Protein AF-A0A180H3E4-F1 (afdb_monomer_lite)

pLDDT: mean 71.33, std 21.41, range [21.33, 98.31]

Radius of gyration: 40.82 Å; chains: 1; bounding box: 118×137×108 Å

InterPro domains:
  IPR027417 P-loop containing nucleoside triphosphate hydrolase [G3DSA:3.40.50.300] (529-747)
  IPR027417 P-loop containing nucleoside triphosphate hydrolase [SSF52540] (530-735)

Secondary structure (DSSP, 8-state):
-----------------------------------------------------------------------SSSSSSSSSSS-------------------S-HHHHHHHHHHHHHHHHH---HHHHHHHHHHHHHHH-HHHHHHHHHHHHHHHTTS-TTS-HHHHHHHHHHHHTT-TTHHHHHHHHTT--TTT-HHHHHHHHHHHHHHHS--SS--TT--HHHHHHHHHH--HHHHHHHHHHHT--HHHHHHHHHHHHHHH-HHHHHHHHHHHHHHHTTS-TTS-HHHHHHHHHHHHTT-TTHHHHHHHHTT--TTT-HHHHHHHHHHHHHHHSTT----TT--HHHHHHHHHPPPHHHHHHHHHHHHHHHHHHHHT------SS-------S-SSS-HHHHHHHHHHHHHHHHT-SS-HHHHHHHHHHHHTT-TTHHHHHHHHHT--HHHHHHHHHHHHHHHHHHH-TTS--TT--HHHHHHHHS--------HHHHHHHHHHHHHHHHHHTTSPP--HHHHHHHHHHHHHHHHHT--TTTBSSSEEEEE--TTS-HHHHHHHHTTTS-EEEEE---TT---SSPPPTTHHHHS--TTS---HHHHHHHHHHHHHHHHHHHHT-HHHHTS-HHHHHHHHHHHH---SSSPPHHHHHHHHHHHHHHT---GGGHHHHHHHHHHHHHTTS--STT--PEEEEEESTTHHHH-B-TTS-BHHHHHHHHHHTS-GGG-EEEEEEES-GGGT-----TTS--S---S----B-PPPB-----TTTT--SPPSSHHHHT-HHHHTTSSSTHHHHHHHHHHHT--S-HHHHHHHHHHHHHTT-SSPPPGGG--HHHHHHHHHHHH---PPTT-THHHHHHHHS--EEEEE-TT-S-EEEE----HHHHHHHHHHHTT-HHHHHHHHHHHHHHHHTTSS-GGGHHHHHHHHHHHHHHHHSPP---S-SS--TTS-EEEHHHHHHHHH-S-TTT---EESSHHHHHHHHHHEEEE-SEEEE-SS---HHHHHHHHHHTEEEEPPTT-SS-SEEEEEEE--TT-TTPPP-GGGEEEEEEEEE--SS---GGGGGGSSHHHHT--S--S-EEEEEEETT--TTSPPPPPPPPSSTT---EEEEEEESGGG-TT--HHHHHHHHHHHT-----HHHHS-TTSHHHHHHHHHHGGGTTS--PPPP-----------------------SSS-------

Structure (mmCIF, N/CA/C/O backbone):
data_AF-A0A180H3E4-F1
#
_entry.id   AF-A0A180H3E4-F1
#
loop_
_atom_site.group_PDB
_atom_site.id
_atom_site.type_symbol
_atom_site.label_atom_id
_atom_site.label_alt_id
_atom_site.label_comp_id
_atom_site.label_asym_id
_atom_site.label_entity_id
_atom_site.label_seq_id
_atom_site.pdbx_PDB_ins_code
_atom_site.Cartn_x
_atom_site.Cartn_y
_atom_site.Cartn_z
_atom_site.occupancy
_atom_site.B_iso_or_equiv
_atom_site.auth_seq_id
_atom_site.auth_comp_id
_atom_site.auth_asym_id
_atom_site.auth_atom_id
_atom_site.pdbx_PDB_model_num
ATOM 1 N N . MET A 1 1 ? -4.142 -1.832 58.843 1.00 32.53 1 MET A N 1
ATOM 2 C CA . MET A 1 1 ? -3.297 -2.206 59.999 1.00 32.53 1 MET A CA 1
ATOM 3 C C . MET A 1 1 ? -2.399 -3.354 59.556 1.00 32.53 1 MET A C 1
ATOM 5 O O . MET A 1 1 ? -2.927 -4.197 58.850 1.00 32.53 1 MET A O 1
ATOM 9 N N . SER A 1 2 ? -1.100 -3.287 59.889 1.00 28.53 2 SER A N 1
ATOM 10 C CA . SER A 1 2 ? -0.147 -4.350 60.325 1.00 28.53 2 SER A CA 1
ATOM 11 C C . SER A 1 2 ? -0.382 -5.831 59.913 1.00 28.53 2 SER A C 1
ATOM 13 O O . SER A 1 2 ? -1.523 -6.259 59.877 1.00 28.53 2 SER A O 1
ATOM 15 N N . SER A 1 3 ? 0.586 -6.750 59.740 1.00 34.59 3 SER A N 1
ATOM 16 C CA . SER A 1 3 ? 2.073 -6.793 59.850 1.00 34.59 3 SER A CA 1
ATOM 17 C C . SER A 1 3 ? 2.554 -8.255 59.619 1.00 34.59 3 SER A C 1
ATOM 19 O O . SER A 1 3 ? 1.753 -9.150 59.868 1.00 34.59 3 SER A O 1
ATOM 21 N N . ASP A 1 4 ? 3.809 -8.628 59.316 1.00 43.22 4 ASP A N 1
ATOM 22 C CA . ASP A 1 4 ? 5.001 -7.983 58.708 1.00 43.22 4 ASP A CA 1
ATOM 23 C C . ASP A 1 4 ? 6.153 -9.047 58.594 1.00 43.22 4 ASP A C 1
ATOM 25 O O . ASP A 1 4 ? 6.060 -10.093 59.229 1.00 43.22 4 ASP A O 1
ATOM 29 N N . GLN A 1 5 ? 7.254 -8.742 57.880 1.00 41.38 5 GLN A N 1
ATOM 30 C CA . GLN A 1 5 ? 8.638 -9.280 58.031 1.00 41.38 5 GLN A CA 1
ATOM 31 C C . GLN A 1 5 ? 9.054 -10.733 57.665 1.00 41.38 5 GLN A C 1
ATOM 33 O O . GLN A 1 5 ? 8.421 -11.711 58.045 1.00 41.38 5 GLN A O 1
ATOM 38 N N . GLY A 1 6 ? 10.284 -10.865 57.110 1.00 32.62 6 GLY A N 1
ATOM 39 C CA . GLY A 1 6 ? 11.141 -12.053 57.353 1.00 32.62 6 GLY A CA 1
ATOM 40 C C . GLY A 1 6 ? 12.292 -12.418 56.377 1.00 32.62 6 GLY A C 1
ATOM 41 O O . GLY A 1 6 ? 12.185 -13.418 55.688 1.00 32.62 6 GLY A O 1
ATOM 42 N N . ARG A 1 7 ? 13.381 -11.623 56.365 1.00 35.03 7 ARG A N 1
ATOM 43 C CA . ARG A 1 7 ? 14.851 -11.892 56.156 1.00 35.03 7 ARG A CA 1
ATOM 44 C C . ARG A 1 7 ? 15.362 -13.362 56.001 1.00 35.03 7 ARG A C 1
ATOM 46 O O . ARG A 1 7 ? 14.761 -14.257 56.568 1.00 35.03 7 ARG A O 1
ATOM 53 N N . GLY A 1 8 ? 16.541 -13.690 55.426 1.00 28.28 8 GLY A N 1
ATOM 54 C CA . GLY A 1 8 ? 17.615 -12.929 54.734 1.00 28.28 8 GLY A CA 1
ATOM 55 C C . GLY A 1 8 ? 19.050 -13.542 54.878 1.00 28.28 8 GLY A C 1
ATOM 56 O O . GLY A 1 8 ? 19.317 -14.133 55.912 1.00 28.28 8 GLY A O 1
ATOM 57 N N . ALA A 1 9 ? 19.941 -13.327 53.880 1.00 32.56 9 ALA A N 1
ATOM 58 C CA . ALA A 1 9 ? 21.444 -13.265 53.888 1.00 32.56 9 ALA A CA 1
ATOM 59 C C . ALA A 1 9 ? 22.334 -14.450 54.430 1.00 32.56 9 ALA A C 1
ATOM 61 O O . ALA A 1 9 ? 22.098 -14.935 55.525 1.00 32.56 9 ALA A O 1
ATOM 62 N N . ALA A 1 10 ? 23.346 -14.957 53.680 1.00 33.50 10 ALA A N 1
ATOM 63 C CA . ALA A 1 10 ? 24.820 -14.648 53.742 1.00 33.50 10 ALA A CA 1
ATOM 64 C C . ALA A 1 10 ? 25.674 -15.672 54.567 1.00 33.50 10 ALA A C 1
ATOM 66 O O . ALA A 1 10 ? 25.087 -16.332 55.415 1.00 33.50 10 ALA A O 1
ATOM 67 N N . LEU A 1 11 ? 27.012 -15.875 54.446 1.00 33.00 11 LEU A N 1
ATOM 68 C CA . LEU A 1 11 ? 28.099 -15.599 53.451 1.00 33.00 11 LEU A CA 1
ATOM 69 C C . LEU A 1 11 ? 29.377 -16.436 53.821 1.00 33.00 11 LEU A C 1
ATOM 71 O O . LEU A 1 11 ? 29.565 -16.654 55.013 1.00 33.00 11 LEU A O 1
ATOM 75 N N . ASP A 1 12 ? 30.236 -16.797 52.838 1.00 33.91 12 ASP A N 1
ATOM 76 C CA . ASP A 1 12 ? 31.707 -17.125 52.881 1.00 33.91 12 ASP A CA 1
ATOM 77 C C . ASP A 1 12 ? 32.271 -18.186 53.902 1.00 33.91 12 ASP A C 1
ATOM 79 O O . ASP A 1 12 ? 31.560 -18.621 54.801 1.00 33.91 12 ASP A O 1
ATOM 83 N N . ASP A 1 13 ? 33.508 -18.739 53.859 1.00 33.28 13 ASP A N 1
ATOM 84 C CA . ASP A 1 13 ? 34.680 -18.671 52.941 1.00 33.28 13 ASP A CA 1
ATOM 85 C C . ASP A 1 13 ? 35.645 -19.894 53.108 1.00 33.28 13 ASP A C 1
ATOM 87 O O . ASP A 1 13 ? 35.718 -20.434 54.211 1.00 33.28 13 ASP A O 1
ATOM 91 N N . SER A 1 14 ? 36.507 -20.196 52.109 1.00 31.55 14 SER A N 1
ATOM 92 C CA . SER A 1 14 ? 37.842 -20.894 52.202 1.00 31.55 14 SER A CA 1
ATOM 93 C C . SER A 1 14 ? 37.960 -22.337 52.821 1.00 31.55 14 SER A C 1
ATOM 95 O O . SER A 1 14 ? 37.117 -22.752 53.602 1.00 31.55 14 SER A O 1
ATOM 97 N N . ASP A 1 15 ? 38.951 -23.225 52.574 1.00 32.75 15 ASP A N 1
ATOM 98 C CA . ASP A 1 15 ? 40.089 -23.326 51.627 1.00 32.75 15 ASP A CA 1
ATOM 99 C C . ASP A 1 15 ? 40.508 -24.825 51.369 1.00 32.75 15 ASP A C 1
ATOM 101 O O . ASP A 1 15 ? 39.873 -25.752 51.868 1.00 32.75 15 ASP A O 1
ATOM 105 N N . ARG A 1 16 ? 41.557 -25.068 50.554 1.00 33.19 16 ARG A N 1
ATOM 106 C CA . ARG A 1 16 ? 42.062 -26.350 49.946 1.00 33.19 16 ARG A CA 1
ATOM 107 C C . ARG A 1 16 ? 42.974 -27.219 50.891 1.00 33.19 16 ARG A C 1
ATOM 109 O O . ARG A 1 16 ? 42.941 -26.928 52.083 1.00 33.19 16 ARG A O 1
ATOM 116 N N . PRO A 1 17 ? 43.847 -28.211 50.481 1.00 58.66 17 PRO A N 1
ATOM 117 C CA . PRO A 1 17 ? 44.179 -28.843 49.163 1.00 58.66 17 PRO A CA 1
ATOM 118 C C . PRO A 1 17 ? 44.521 -30.379 49.123 1.00 58.66 17 PRO A C 1
ATOM 120 O O . PRO A 1 17 ? 44.657 -31.022 50.158 1.00 58.66 17 PRO A O 1
ATOM 123 N N . SER A 1 18 ? 44.789 -30.963 47.927 1.00 29.45 18 SER A N 1
ATOM 124 C CA . SER A 1 18 ? 46.123 -31.530 47.520 1.00 29.45 18 SER A CA 1
ATOM 125 C C . SER A 1 18 ? 46.147 -32.496 46.290 1.00 29.45 18 SER A C 1
ATOM 127 O O . SER A 1 18 ? 45.390 -33.451 46.249 1.00 29.45 18 SER A O 1
ATOM 129 N N . HIS A 1 19 ? 47.087 -32.234 45.347 1.00 35.19 19 HIS A N 1
ATOM 130 C CA . HIS A 1 19 ? 47.908 -33.143 44.478 1.00 35.19 19 HIS A CA 1
ATOM 131 C C . HIS A 1 19 ? 47.264 -34.265 43.590 1.00 35.19 19 HIS A C 1
ATOM 133 O O . HIS A 1 19 ? 46.280 -34.865 43.983 1.00 35.19 19 HIS A O 1
ATOM 139 N N . GLN A 1 20 ? 47.762 -34.700 42.405 1.00 33.88 20 GLN A N 1
ATOM 140 C CA . GLN A 1 20 ? 48.896 -34.407 41.469 1.00 33.88 20 GLN A CA 1
ATOM 141 C C . GLN A 1 20 ? 48.705 -35.290 40.164 1.00 33.88 20 GLN A C 1
ATOM 143 O O . GLN A 1 20 ? 47.855 -36.176 40.210 1.00 33.88 20 GLN A O 1
ATOM 148 N N . PRO A 1 21 ? 49.495 -35.215 39.052 1.00 55.97 21 PRO A N 1
ATOM 149 C CA . PRO A 1 21 ? 49.801 -34.040 38.203 1.00 55.97 21 PRO A CA 1
ATOM 150 C C . PRO A 1 21 ? 50.007 -34.302 36.664 1.00 55.97 21 PRO A C 1
ATOM 152 O O . PRO A 1 21 ? 50.093 -35.441 36.221 1.00 55.97 21 PRO A O 1
ATOM 155 N N . ASN A 1 22 ? 50.296 -33.217 35.913 1.00 32.88 22 ASN A N 1
ATOM 156 C CA . ASN A 1 22 ? 51.196 -33.127 34.725 1.00 32.88 22 ASN A CA 1
ATOM 157 C C . ASN A 1 22 ? 50.758 -33.709 33.345 1.00 32.88 22 ASN A C 1
ATOM 159 O O . ASN A 1 22 ? 50.170 -34.778 33.281 1.00 32.88 22 ASN A O 1
ATOM 163 N N . ILE A 1 23 ? 51.066 -33.097 32.178 1.00 30.06 23 ILE A N 1
ATOM 164 C CA . ILE A 1 23 ? 51.942 -31.940 31.839 1.00 30.06 23 ILE A CA 1
ATOM 165 C C . ILE A 1 23 ? 51.414 -31.140 30.610 1.00 30.06 23 ILE A C 1
ATOM 167 O O . ILE A 1 23 ? 50.739 -31.695 29.747 1.00 30.06 23 ILE A O 1
ATOM 171 N N . ASP A 1 24 ? 51.769 -29.851 30.569 1.00 35.34 24 ASP A N 1
ATOM 172 C CA . ASP A 1 24 ? 51.439 -28.768 29.603 1.00 35.34 24 ASP A CA 1
ATOM 173 C C . ASP A 1 24 ? 52.431 -28.707 28.391 1.00 35.34 24 ASP A C 1
ATOM 175 O O . ASP A 1 24 ? 53.446 -29.410 28.475 1.00 35.34 24 ASP A O 1
ATOM 179 N N . PRO A 1 25 ? 52.247 -27.921 27.281 1.00 48.47 25 PRO A N 1
ATOM 180 C CA . PRO A 1 25 ? 52.338 -26.439 27.334 1.00 48.47 25 PRO A CA 1
ATOM 181 C C . PRO A 1 25 ? 51.610 -25.557 26.267 1.00 48.47 25 PRO A C 1
ATOM 183 O O . PRO A 1 25 ? 51.352 -25.950 25.130 1.00 48.47 25 PRO A O 1
ATOM 186 N N . ASP A 1 26 ? 51.413 -24.285 26.646 1.00 33.62 26 ASP A N 1
ATOM 187 C CA . ASP A 1 26 ? 51.052 -23.073 25.856 1.00 33.62 26 ASP A CA 1
ATOM 188 C C . ASP A 1 26 ? 52.265 -22.508 25.037 1.00 33.62 26 ASP A C 1
ATOM 190 O O . ASP A 1 26 ? 53.366 -23.042 25.226 1.00 33.62 26 ASP A O 1
ATOM 194 N N . PRO A 1 27 ? 52.218 -21.399 24.231 1.00 58.19 27 PRO A N 1
ATOM 195 C CA . PRO A 1 27 ? 51.133 -20.519 23.708 1.00 58.19 27 PRO A CA 1
ATOM 196 C C . PRO A 1 27 ? 51.313 -20.275 22.155 1.00 58.19 27 PRO A C 1
ATOM 198 O O . PRO A 1 27 ? 51.749 -21.219 21.497 1.00 58.19 27 PRO A O 1
ATOM 201 N N . PRO A 1 28 ? 51.162 -19.084 21.482 1.00 56.75 28 PRO A N 1
ATOM 202 C CA . PRO A 1 28 ? 50.329 -17.859 21.612 1.00 56.75 28 PRO A CA 1
ATOM 203 C C . PRO A 1 28 ? 49.570 -17.445 20.290 1.00 56.75 28 PRO A C 1
ATOM 205 O O . PRO A 1 28 ? 49.569 -18.160 19.292 1.00 56.75 28 PRO A O 1
ATOM 208 N N . ARG A 1 29 ? 48.971 -16.230 20.221 1.00 37.75 29 ARG A N 1
ATOM 209 C CA . ARG A 1 29 ? 48.540 -15.541 18.956 1.00 37.75 29 ARG A CA 1
ATOM 210 C C . ARG A 1 29 ? 49.764 -15.011 18.163 1.00 37.75 29 ARG A C 1
ATOM 212 O O . ARG A 1 29 ? 50.693 -14.567 18.840 1.00 37.75 29 ARG A O 1
ATOM 219 N N . PRO A 1 30 ? 49.779 -14.926 16.799 1.00 46.75 30 PRO A N 1
ATOM 220 C CA . PRO A 1 30 ? 49.285 -13.717 16.077 1.00 46.75 30 PRO A CA 1
ATOM 221 C C . PRO A 1 30 ? 48.888 -13.855 14.563 1.00 46.75 30 PRO A C 1
ATOM 223 O O . PRO A 1 30 ? 49.189 -14.832 13.897 1.00 46.75 30 PRO A O 1
ATOM 226 N N . GLY A 1 31 ? 48.295 -12.788 13.993 1.00 28.12 31 GLY A N 1
ATOM 227 C CA . GLY A 1 31 ? 48.778 -12.139 12.744 1.00 28.12 31 GLY A CA 1
ATOM 228 C C . GLY A 1 31 ? 48.586 -12.732 11.321 1.00 28.12 31 GLY A C 1
ATOM 229 O O . GLY A 1 31 ? 49.463 -13.408 10.809 1.00 28.12 31 GLY A O 1
ATOM 230 N N . SER A 1 32 ? 47.586 -12.201 10.594 1.00 28.95 32 SER A N 1
ATOM 231 C CA . SER A 1 32 ? 47.650 -11.696 9.188 1.00 28.95 32 SER A CA 1
ATOM 232 C C . SER A 1 32 ? 47.966 -12.568 7.933 1.00 28.95 32 SER A C 1
ATOM 234 O O . SER A 1 32 ? 49.002 -13.201 7.819 1.00 28.95 32 SER A O 1
ATOM 236 N N . GLN A 1 33 ? 47.143 -12.316 6.894 1.00 27.78 33 GLN A N 1
ATOM 237 C CA . GLN A 1 33 ? 47.382 -12.367 5.427 1.00 27.78 33 GLN A CA 1
ATOM 238 C C . GLN A 1 33 ? 47.343 -13.684 4.588 1.00 27.78 33 GLN A C 1
ATOM 240 O O . GLN A 1 33 ? 48.282 -14.460 4.532 1.00 27.78 33 GLN A O 1
ATOM 245 N N . VAL A 1 34 ? 46.316 -13.721 3.713 1.00 27.83 34 VAL A N 1
ATOM 246 C CA . VAL A 1 34 ? 46.392 -13.877 2.232 1.00 27.83 34 VAL A CA 1
ATOM 247 C C . VAL A 1 34 ? 46.597 -15.268 1.568 1.00 27.83 34 VAL A C 1
ATOM 249 O O . VAL A 1 34 ? 47.599 -15.944 1.725 1.00 27.83 34 VAL A O 1
ATOM 252 N N . HIS A 1 35 ? 45.681 -15.520 0.611 1.00 27.11 35 HIS A N 1
ATOM 253 C CA . HIS A 1 35 ? 45.790 -16.285 -0.654 1.00 27.11 35 HIS A CA 1
ATOM 254 C C . HIS A 1 35 ? 45.325 -17.760 -0.801 1.00 27.11 35 HIS A C 1
ATOM 256 O O . HIS A 1 35 ? 45.909 -18.706 -0.302 1.00 27.11 35 HIS A O 1
ATOM 262 N N . LYS A 1 36 ? 44.400 -17.891 -1.772 1.00 25.72 36 LYS A N 1
ATOM 263 C CA . LYS A 1 36 ? 44.363 -18.847 -2.903 1.00 25.72 36 LYS A CA 1
ATOM 264 C C . LYS A 1 36 ? 44.065 -20.343 -2.670 1.00 25.72 36 LYS A C 1
ATOM 266 O O . LYS A 1 36 ? 44.948 -21.156 -2.478 1.00 25.72 36 LYS A O 1
ATOM 271 N N . SER A 1 37 ? 42.835 -20.674 -3.071 1.00 24.75 37 SER A N 1
ATOM 272 C CA . SER A 1 37 ? 42.472 -21.627 -4.145 1.00 24.75 37 SER A CA 1
ATOM 273 C C . SER A 1 37 ? 42.937 -23.097 -4.134 1.00 24.75 37 SER A C 1
ATOM 275 O O . SER A 1 37 ? 44.112 -23.390 -4.290 1.00 24.75 37 SER A O 1
ATOM 277 N N . ARG A 1 38 ? 41.925 -23.942 -4.403 1.00 26.66 38 ARG A N 1
ATOM 278 C CA . ARG A 1 38 ? 41.907 -25.069 -5.369 1.00 26.66 38 ARG A CA 1
ATOM 279 C C . ARG A 1 38 ? 42.552 -26.419 -5.003 1.00 26.66 38 ARG A C 1
ATOM 281 O O . ARG A 1 38 ? 43.764 -26.545 -4.973 1.00 26.66 38 ARG A O 1
ATOM 288 N N . SER A 1 39 ? 41.684 -27.438 -5.123 1.00 28.12 39 SER A N 1
ATOM 289 C CA . SER A 1 39 ? 41.908 -28.773 -5.734 1.00 28.12 39 SER A CA 1
ATOM 290 C C . SER A 1 39 ? 42.885 -29.728 -5.023 1.00 28.12 39 SER A C 1
ATOM 292 O O . SER A 1 39 ? 43.970 -29.331 -4.643 1.00 28.12 39 SER A O 1
ATOM 294 N N . ALA A 1 40 ? 42.583 -31.023 -4.890 1.00 24.56 40 ALA A N 1
ATOM 295 C CA . ALA A 1 40 ? 42.322 -31.892 -6.039 1.00 24.56 40 ALA A CA 1
ATOM 296 C C . ALA A 1 40 ? 41.453 -33.142 -5.768 1.00 24.56 40 ALA A C 1
ATOM 298 O O . ALA A 1 40 ? 41.344 -33.644 -4.658 1.00 24.56 40 ALA A O 1
ATOM 299 N N . MET A 1 41 ? 40.861 -33.619 -6.866 1.00 30.44 41 MET A N 1
ATOM 300 C CA . MET A 1 41 ? 40.370 -34.982 -7.141 1.00 30.44 41 MET A CA 1
ATOM 301 C C . MET A 1 41 ? 41.534 -36.005 -7.245 1.00 30.44 41 MET A C 1
ATOM 303 O O . MET A 1 41 ? 42.677 -35.546 -7.263 1.00 30.44 41 MET A O 1
ATOM 307 N N . PRO A 1 42 ? 41.325 -37.312 -7.564 1.00 57.62 42 PRO A N 1
ATOM 308 C CA . PRO A 1 42 ? 40.198 -38.271 -7.401 1.00 57.62 42 PRO A CA 1
ATOM 309 C C . PRO A 1 42 ? 40.750 -39.536 -6.635 1.00 57.62 42 PRO A C 1
ATOM 311 O O . PRO A 1 42 ? 41.596 -39.296 -5.776 1.00 57.62 42 PRO A O 1
ATOM 314 N N . PRO A 1 43 ? 40.439 -40.847 -6.885 1.00 51.75 43 PRO A N 1
ATOM 315 C CA . PRO A 1 43 ? 39.437 -41.533 -7.731 1.00 51.75 43 PRO A CA 1
ATOM 316 C C . PRO A 1 43 ? 38.699 -42.736 -7.068 1.00 51.75 43 PRO A C 1
ATOM 318 O O . PRO A 1 43 ? 38.737 -42.931 -5.862 1.00 51.75 43 PRO A O 1
ATOM 321 N N . HIS A 1 44 ? 38.042 -43.547 -7.914 1.00 30.92 44 HIS A N 1
ATOM 322 C CA . HIS A 1 44 ? 37.512 -44.908 -7.683 1.00 30.92 44 HIS A CA 1
ATOM 323 C C . HIS A 1 44 ? 36.123 -45.107 -7.032 1.00 30.92 44 HIS A C 1
ATOM 325 O O . HIS A 1 44 ? 35.951 -45.497 -5.885 1.00 30.92 44 HIS A O 1
ATOM 331 N N . ARG A 1 45 ? 35.119 -45.005 -7.918 1.00 35.97 45 ARG A N 1
ATOM 332 C CA . ARG A 1 45 ? 34.037 -46.002 -8.133 1.00 35.97 45 ARG A CA 1
ATOM 333 C C . ARG A 1 45 ? 34.560 -47.463 -8.226 1.00 35.97 45 ARG A C 1
ATOM 335 O O . ARG A 1 45 ? 35.752 -47.613 -8.500 1.00 35.97 45 ARG A O 1
ATOM 342 N N . PRO A 1 46 ? 33.686 -48.504 -8.299 1.00 46.75 46 PRO A N 1
ATOM 343 C CA . PRO A 1 46 ? 32.238 -48.575 -7.995 1.00 46.75 46 PRO A CA 1
ATOM 344 C C . PRO A 1 46 ? 31.817 -49.827 -7.174 1.00 46.75 46 PRO A C 1
ATOM 346 O O . PRO A 1 46 ? 32.577 -50.774 -7.026 1.00 46.75 46 PRO A O 1
ATOM 349 N N . GLY A 1 47 ? 30.547 -49.887 -6.754 1.00 22.09 47 GLY A N 1
ATOM 350 C CA . GLY A 1 47 ? 29.908 -51.101 -6.216 1.00 22.09 47 GLY A CA 1
ATOM 351 C C . GLY A 1 47 ? 28.867 -50.736 -5.155 1.00 22.09 47 GLY A C 1
ATOM 352 O O . GLY A 1 47 ? 29.225 -50.412 -4.035 1.00 22.09 47 GLY A O 1
ATOM 353 N N . ALA A 1 48 ? 27.591 -50.561 -5.500 1.00 33.44 48 ALA A N 1
ATOM 354 C CA . ALA A 1 48 ? 26.644 -51.667 -5.687 1.00 33.44 48 ALA A CA 1
ATOM 355 C C . ALA A 1 48 ? 26.512 -52.532 -4.417 1.00 33.44 48 ALA A C 1
ATOM 357 O O . ALA A 1 48 ? 26.930 -53.686 -4.383 1.00 33.44 48 ALA A O 1
ATOM 358 N N . VAL A 1 49 ? 25.922 -51.939 -3.373 1.00 28.83 49 VAL A N 1
ATOM 359 C CA . VAL A 1 49 ? 25.402 -52.667 -2.204 1.00 28.83 49 VAL A CA 1
ATOM 360 C C . VAL A 1 49 ? 24.170 -53.491 -2.632 1.00 28.83 49 VAL A C 1
ATOM 362 O O . VAL A 1 49 ? 23.469 -53.068 -3.558 1.00 28.83 49 VAL A O 1
ATOM 365 N N . PRO A 1 50 ? 23.928 -54.678 -2.041 1.00 29.16 50 PRO A N 1
ATOM 366 C CA . PRO A 1 50 ? 23.237 -55.764 -2.733 1.00 29.16 50 PRO A CA 1
ATOM 367 C C . PRO A 1 50 ? 21.943 -56.219 -2.029 1.00 29.16 50 PRO A C 1
ATOM 369 O O . PRO A 1 50 ? 21.522 -55.608 -1.055 1.00 29.16 50 PRO A O 1
ATOM 372 N N . SER A 1 51 ? 21.399 -57.351 -2.512 1.00 24.08 51 SER A N 1
ATOM 373 C CA . SER A 1 51 ? 20.733 -58.425 -1.733 1.00 24.08 51 SER A CA 1
ATOM 374 C C . SER A 1 51 ? 19.489 -58.034 -0.910 1.00 24.08 51 SER A C 1
ATOM 376 O O . SER A 1 51 ? 19.564 -57.210 -0.014 1.00 24.08 51 SER A O 1
ATOM 378 N N . GLU A 1 52 ? 18.288 -58.584 -1.114 1.00 25.98 52 GLU A N 1
ATOM 379 C CA . GLU A 1 52 ? 17.824 -59.985 -0.925 1.00 25.98 52 GLU A CA 1
ATOM 380 C C . GLU A 1 52 ? 16.572 -59.849 -0.024 1.00 25.98 52 GLU A C 1
ATOM 382 O O . GLU A 1 52 ? 16.600 -59.040 0.892 1.00 25.98 52 GLU A O 1
ATOM 387 N N . ARG A 1 53 ? 15.422 -60.521 -0.134 1.00 37.31 53 ARG A N 1
ATOM 388 C CA . ARG A 1 53 ? 14.840 -61.634 -0.914 1.00 37.31 53 ARG A CA 1
ATOM 389 C C . ARG A 1 53 ? 13.374 -61.201 -1.226 1.00 37.31 53 ARG A C 1
ATOM 391 O O . ARG A 1 53 ? 12.877 -60.302 -0.564 1.00 37.31 53 ARG A O 1
ATOM 398 N N . VAL A 1 54 ? 12.596 -61.729 -2.176 1.00 31.38 54 VAL A N 1
ATOM 399 C CA . VAL A 1 54 ? 12.244 -63.137 -2.450 1.00 31.38 54 VAL A CA 1
ATOM 400 C C . VAL A 1 54 ? 11.744 -63.288 -3.906 1.00 31.38 54 VAL A C 1
ATOM 402 O O . VAL A 1 54 ? 11.029 -62.438 -4.429 1.00 31.38 54 VAL A O 1
ATOM 405 N N . GLN A 1 55 ? 12.115 -64.405 -4.536 1.00 36.38 55 GLN A N 1
ATOM 406 C CA . GLN A 1 55 ? 11.614 -64.969 -5.807 1.00 36.38 55 GLN A CA 1
ATOM 407 C C . GLN A 1 55 ? 10.598 -66.110 -5.506 1.00 36.38 55 GLN A C 1
ATOM 409 O O . GLN A 1 55 ? 10.531 -66.500 -4.343 1.00 36.38 55 GLN A O 1
ATOM 414 N N . PRO A 1 56 ? 9.909 -66.762 -6.478 1.00 49.31 56 PRO A N 1
ATOM 415 C CA . PRO A 1 56 ? 9.995 -66.614 -7.940 1.00 49.31 56 PRO A CA 1
ATOM 416 C C . PRO A 1 56 ? 8.633 -66.541 -8.680 1.00 49.31 56 PRO A C 1
ATOM 418 O O . PRO A 1 56 ? 7.642 -67.098 -8.226 1.00 49.31 56 PRO A O 1
ATOM 421 N N . LEU A 1 57 ? 8.623 -66.033 -9.922 1.00 23.41 57 LEU A N 1
ATOM 422 C CA . LEU A 1 57 ? 8.454 -66.893 -11.114 1.00 23.41 57 LEU A CA 1
ATOM 423 C C . LEU A 1 57 ? 8.650 -66.143 -12.446 1.00 23.41 57 LEU A C 1
ATOM 425 O O . LEU A 1 57 ? 8.788 -64.926 -12.505 1.00 23.41 57 LEU A O 1
ATOM 429 N N . ARG A 1 58 ? 8.811 -66.942 -13.504 1.00 24.28 58 ARG A N 1
ATOM 430 C CA . ARG A 1 58 ? 9.344 -66.600 -14.832 1.00 24.28 58 ARG A CA 1
ATOM 431 C C . ARG A 1 58 ? 8.257 -66.225 -15.849 1.00 24.28 58 ARG A C 1
ATOM 433 O O . ARG A 1 58 ? 7.243 -66.907 -15.860 1.00 24.28 58 ARG A O 1
ATOM 440 N N . ARG A 1 59 ? 8.672 -65.437 -16.866 1.00 25.08 59 ARG A N 1
ATOM 441 C CA . ARG A 1 59 ? 8.200 -65.472 -18.282 1.00 25.08 59 ARG A CA 1
ATOM 442 C C . ARG A 1 59 ? 6.712 -65.110 -18.495 1.00 25.08 59 ARG A C 1
ATOM 444 O O . ARG A 1 59 ? 5.944 -65.100 -17.553 1.00 25.08 59 ARG A O 1
ATOM 451 N N . ALA A 1 60 ? 6.216 -64.871 -19.709 1.00 22.80 60 ALA A N 1
ATOM 452 C CA . ALA A 1 60 ? 6.727 -64.282 -20.962 1.00 22.80 60 ALA A CA 1
ATOM 453 C C . ALA A 1 60 ? 5.510 -64.181 -21.915 1.00 22.80 60 ALA A C 1
ATOM 455 O O . ALA A 1 60 ? 4.514 -64.850 -21.655 1.00 22.80 60 ALA A O 1
ATOM 456 N N . HIS A 1 61 ? 5.629 -63.451 -23.033 1.00 23.17 61 HIS A N 1
ATOM 457 C CA . HIS A 1 61 ? 4.555 -63.243 -24.029 1.00 23.17 61 HIS A CA 1
ATOM 458 C C . HIS A 1 61 ? 3.369 -62.395 -23.483 1.00 23.17 61 HIS A C 1
ATOM 460 O O . HIS A 1 61 ? 3.185 -62.283 -22.278 1.00 23.17 61 HIS A O 1
ATOM 466 N N . GLU A 1 62 ? 2.595 -61.662 -24.290 1.00 24.44 62 GLU A N 1
ATOM 467 C CA . GLU A 1 62 ? 2.433 -61.708 -25.751 1.00 24.44 62 GLU A CA 1
ATOM 468 C C . GLU A 1 62 ? 2.179 -60.305 -26.364 1.00 24.44 62 GLU A C 1
ATOM 470 O O . GLU A 1 62 ? 2.247 -59.292 -25.670 1.00 24.44 62 GLU A O 1
ATOM 475 N N . SER A 1 63 ? 1.995 -60.225 -27.687 1.00 24.83 63 SER A N 1
ATOM 476 C CA . SER A 1 63 ? 1.980 -58.977 -28.491 1.00 24.83 63 SER A CA 1
ATOM 477 C C . SER A 1 63 ? 0.529 -58.471 -28.795 1.00 24.83 63 SER A C 1
ATOM 479 O O . SER A 1 63 ? -0.394 -58.943 -28.138 1.00 24.83 63 SER A O 1
ATOM 481 N N . PRO A 1 64 ? 0.277 -57.454 -29.662 1.00 51.66 64 PRO A N 1
ATOM 482 C CA . PRO A 1 64 ? -0.895 -56.558 -29.569 1.00 51.66 64 PRO A CA 1
ATOM 483 C C . PRO A 1 64 ? -2.140 -57.077 -30.334 1.00 51.66 64 PRO A C 1
ATOM 485 O O . PRO A 1 64 ? -2.072 -58.155 -30.925 1.00 51.66 64 PRO A O 1
ATOM 488 N N . PRO A 1 65 ? -3.259 -56.313 -30.413 1.00 37.56 65 PRO A N 1
ATOM 489 C CA . PRO A 1 65 ? -3.417 -55.406 -31.569 1.00 37.56 65 PRO A CA 1
ATOM 490 C C . PRO A 1 65 ? -4.244 -54.112 -31.321 1.00 37.56 65 PRO A C 1
ATOM 492 O O . PRO A 1 65 ? -4.565 -53.731 -30.200 1.00 37.56 65 PRO A O 1
ATOM 495 N N . LYS A 1 66 ? -4.521 -53.410 -32.430 1.00 34.47 66 LYS A N 1
ATOM 496 C CA . LYS A 1 66 ? -5.231 -52.127 -32.584 1.00 34.47 66 LYS A CA 1
ATOM 497 C C . LYS A 1 66 ? -6.758 -52.190 -32.350 1.00 34.47 66 LYS A C 1
ATOM 499 O O . LYS A 1 66 ? -7.362 -53.253 -32.394 1.00 34.47 66 LYS A O 1
ATOM 504 N N . GLU A 1 67 ? -7.332 -50.980 -32.372 1.00 31.59 67 GLU A N 1
ATOM 505 C CA . GLU A 1 67 ? -8.648 -50.590 -32.922 1.00 31.59 67 GLU A CA 1
ATOM 506 C C . GLU A 1 67 ? -9.907 -50.554 -32.027 1.00 31.59 67 GLU A C 1
ATOM 508 O O . GLU A 1 67 ? -10.339 -51.550 -31.460 1.00 31.59 67 GLU A O 1
ATOM 513 N N . ARG A 1 68 ? -10.562 -49.375 -32.113 1.00 24.92 68 ARG A N 1
ATOM 514 C CA . ARG A 1 68 ? -11.946 -48.971 -31.766 1.00 24.92 68 ARG A CA 1
ATOM 515 C C . ARG A 1 68 ? -12.161 -48.228 -30.441 1.00 24.92 68 ARG A C 1
ATOM 517 O O . ARG A 1 68 ? -12.416 -48.848 -29.419 1.00 24.92 68 ARG A O 1
ATOM 524 N N . LEU A 1 69 ? -12.297 -46.897 -30.539 1.00 26.44 69 LEU A N 1
ATOM 525 C CA . LEU A 1 69 ? -13.594 -46.247 -30.269 1.00 26.44 69 LEU A CA 1
ATOM 526 C C . LEU A 1 69 ? -13.708 -44.847 -30.915 1.00 26.44 69 LEU A C 1
ATOM 528 O O . LEU A 1 69 ? -13.654 -43.815 -30.252 1.00 26.44 69 LEU A O 1
ATOM 532 N N . ASP A 1 70 ? -13.918 -44.810 -32.233 1.00 32.84 70 ASP A N 1
ATOM 533 C CA . ASP A 1 70 ? -14.353 -43.598 -32.946 1.00 32.84 70 ASP A CA 1
ATOM 534 C C . ASP A 1 70 ? -15.879 -43.424 -32.800 1.00 32.84 70 ASP A C 1
ATOM 536 O O . ASP A 1 70 ? -16.640 -43.663 -33.735 1.00 32.84 70 ASP A O 1
ATOM 540 N N . TYR A 1 71 ? -16.353 -43.117 -31.582 1.00 27.80 71 TYR A N 1
ATOM 541 C CA . TYR A 1 71 ? -17.773 -42.826 -31.328 1.00 27.80 71 TYR A CA 1
ATOM 542 C C . TYR A 1 71 ? -18.007 -42.077 -30.001 1.00 27.80 71 TYR A C 1
ATOM 544 O O . TYR A 1 71 ? -18.242 -42.710 -28.974 1.00 27.80 71 TYR A O 1
ATOM 552 N N . ARG A 1 72 ? -17.938 -40.729 -30.033 1.00 27.45 72 ARG A N 1
ATOM 553 C CA . ARG A 1 72 ? -18.627 -39.749 -29.130 1.00 27.45 72 ARG A CA 1
ATOM 554 C C . ARG A 1 72 ? -18.168 -38.278 -29.273 1.00 27.45 72 ARG A C 1
ATOM 556 O O . ARG A 1 72 ? -18.475 -37.454 -28.424 1.00 27.45 72 ARG A O 1
ATOM 563 N N . LEU A 1 73 ? -17.514 -37.904 -30.380 1.00 28.97 73 LEU A N 1
ATOM 564 C CA . LEU A 1 73 ? -17.173 -36.504 -30.716 1.00 28.97 73 LEU A CA 1
ATOM 565 C C . LEU A 1 73 ? -17.996 -35.919 -31.890 1.00 28.97 73 LEU A C 1
ATOM 567 O O . LEU A 1 73 ? -17.571 -34.963 -32.535 1.00 28.97 73 LEU A O 1
ATOM 571 N N . ARG A 1 74 ? -19.180 -36.481 -32.190 1.00 26.97 74 ARG A N 1
ATOM 572 C CA . ARG A 1 74 ? -20.022 -36.072 -33.340 1.00 26.97 74 ARG A CA 1
ATOM 573 C C . ARG A 1 74 ? -21.353 -35.383 -33.006 1.00 26.97 74 ARG A C 1
ATOM 575 O O . ARG A 1 74 ? -22.072 -35.041 -33.936 1.00 26.97 74 ARG A O 1
ATOM 582 N N . GLU A 1 75 ? -21.669 -35.117 -31.737 1.00 28.83 75 GLU A N 1
ATOM 583 C CA . GLU A 1 75 ? -23.013 -34.636 -31.342 1.00 28.83 75 GLU A CA 1
ATOM 584 C C . GLU A 1 75 ? -23.062 -33.245 -30.678 1.00 28.83 75 GLU A C 1
ATOM 586 O O . GLU A 1 75 ? -24.056 -32.876 -30.064 1.00 28.83 75 GLU A O 1
ATOM 591 N N . ALA A 1 76 ? -22.016 -32.430 -30.860 1.00 27.44 76 ALA A N 1
ATOM 592 C CA . ALA A 1 76 ? -21.963 -31.033 -30.398 1.00 27.44 76 ALA A CA 1
ATOM 593 C C . ALA A 1 76 ? -21.512 -30.043 -31.499 1.00 27.44 76 ALA A C 1
ATOM 595 O O . ALA A 1 76 ? -20.867 -29.037 -31.222 1.00 27.44 76 ALA A O 1
ATOM 596 N N . ARG A 1 77 ? -21.802 -30.342 -32.778 1.00 28.47 77 ARG A N 1
ATOM 597 C CA . ARG A 1 77 ? -21.433 -29.501 -33.945 1.00 28.47 77 ARG A CA 1
ATOM 598 C C . ARG A 1 77 ? -22.572 -29.283 -34.958 1.00 28.47 77 ARG A C 1
ATOM 600 O O . ARG A 1 77 ? -22.316 -29.017 -36.128 1.00 28.47 77 ARG A O 1
ATOM 607 N N . SER A 1 78 ? -23.830 -29.408 -34.532 1.00 27.45 78 SER A N 1
ATOM 608 C CA . SER A 1 78 ? -24.999 -29.445 -35.433 1.00 27.45 78 SER A CA 1
ATOM 609 C C . SER A 1 78 ? -26.136 -28.463 -35.099 1.00 27.45 78 SER A C 1
ATOM 611 O O . SER A 1 78 ? -27.226 -28.615 -35.646 1.00 27.45 78 SER A O 1
ATOM 613 N N . ARG A 1 79 ? -25.917 -27.448 -34.242 1.00 27.98 79 ARG A N 1
ATOM 614 C CA . ARG A 1 79 ? -26.960 -26.459 -33.870 1.00 27.98 79 ARG A CA 1
ATOM 615 C C . ARG A 1 79 ? -26.610 -24.968 -34.012 1.00 27.98 79 ARG A C 1
ATOM 617 O O . ARG A 1 79 ? -27.451 -24.144 -33.698 1.00 27.98 79 ARG A O 1
ATOM 624 N N . GLU A 1 80 ? -25.460 -24.615 -34.590 1.00 28.58 80 GLU A N 1
ATOM 625 C CA . GLU A 1 80 ? -25.088 -23.211 -34.889 1.00 28.58 80 GLU A CA 1
ATOM 626 C C . GLU A 1 80 ? -24.859 -22.967 -36.393 1.00 28.58 80 GLU A C 1
ATOM 628 O O . GLU A 1 80 ? -23.899 -22.335 -36.824 1.00 28.58 80 GLU A O 1
ATOM 633 N N . ARG A 1 81 ? -25.753 -23.511 -37.227 1.00 26.94 81 ARG A N 1
ATOM 634 C CA . ARG A 1 81 ? -25.885 -23.144 -38.649 1.00 26.94 81 ARG A CA 1
ATOM 635 C C . ARG A 1 81 ? -27.344 -23.239 -39.092 1.00 26.94 81 ARG A C 1
ATOM 637 O O . ARG A 1 81 ? -27.711 -24.224 -39.731 1.00 26.94 81 ARG A O 1
ATOM 644 N N . LYS A 1 82 ? -28.146 -22.232 -38.725 1.00 26.61 82 LYS A N 1
ATOM 645 C CA . LYS A 1 82 ? -29.385 -21.774 -39.397 1.00 26.61 82 LYS A CA 1
ATOM 646 C C . LYS A 1 82 ? -30.080 -20.703 -38.545 1.00 26.61 82 LYS A C 1
ATOM 648 O O . LYS A 1 82 ? -31.006 -21.025 -37.820 1.00 26.61 82 LYS A O 1
ATOM 653 N N . GLU A 1 83 ? -29.606 -19.464 -38.650 1.00 25.02 83 GLU A N 1
ATOM 654 C CA . GLU A 1 83 ? -30.410 -18.229 -38.542 1.00 25.02 83 GLU A CA 1
ATOM 655 C C . GLU A 1 83 ? -29.522 -17.025 -38.900 1.00 25.02 83 GLU A C 1
ATOM 657 O O . GLU A 1 83 ? -29.196 -16.157 -38.101 1.00 25.02 83 GLU A O 1
ATOM 662 N N . SER A 1 84 ? -29.078 -17.024 -40.157 1.00 25.95 84 SER A N 1
ATOM 663 C CA . SER A 1 84 ? -28.543 -15.845 -40.834 1.00 25.95 84 SER A CA 1
ATOM 664 C C . SER A 1 84 ? -29.210 -15.782 -42.204 1.00 25.95 84 SER A C 1
ATOM 666 O O . SER A 1 84 ? -28.738 -16.437 -43.127 1.00 25.95 84 SER A O 1
ATOM 668 N N . ASP A 1 85 ? -30.357 -15.110 -42.282 1.00 24.70 85 ASP A N 1
ATOM 669 C CA . ASP A 1 85 ? -30.948 -14.530 -43.497 1.00 24.70 85 ASP A CA 1
ATOM 670 C C . ASP A 1 85 ? -32.266 -13.834 -43.117 1.00 24.70 85 ASP A C 1
ATOM 672 O O . ASP A 1 85 ? -33.116 -14.448 -42.471 1.00 24.70 85 ASP A O 1
ATOM 676 N N . ARG A 1 86 ? -32.445 -12.590 -43.595 1.00 23.69 86 ARG A N 1
ATOM 677 C CA . ARG A 1 86 ? -33.469 -11.586 -43.204 1.00 23.69 86 ARG A CA 1
ATOM 678 C C . ARG A 1 86 ? -33.163 -10.894 -41.854 1.00 23.69 86 ARG A C 1
ATOM 680 O O . ARG A 1 86 ? -32.879 -11.569 -40.878 1.00 23.69 86 ARG A O 1
ATOM 687 N N . GLU A 1 87 ? -33.189 -9.564 -41.725 1.00 24.12 87 GLU A N 1
ATOM 688 C CA . GLU A 1 87 ? -33.662 -8.512 -42.643 1.00 24.12 87 GLU A CA 1
ATOM 689 C C . GLU A 1 87 ? -32.609 -7.426 -42.900 1.00 24.12 87 GLU A C 1
ATOM 691 O O . GLU A 1 87 ? -31.972 -6.904 -41.990 1.00 24.12 87 GLU A O 1
ATOM 696 N N . SER A 1 88 ? -32.474 -7.047 -44.170 1.00 22.42 88 SER A N 1
ATOM 697 C CA . SER A 1 88 ? -31.762 -5.850 -44.607 1.00 22.42 88 SER A CA 1
ATOM 698 C C . SER A 1 88 ? -32.736 -4.674 -44.695 1.00 22.42 88 SER A C 1
ATOM 700 O O . SER A 1 88 ? -33.625 -4.689 -45.548 1.00 22.42 88 SER A O 1
ATOM 702 N N . LEU A 1 89 ? -32.530 -3.632 -43.891 1.00 24.41 89 LEU A N 1
ATOM 703 C CA . LEU A 1 89 ? -33.166 -2.328 -44.080 1.00 24.41 89 LEU A CA 1
ATOM 704 C C . LEU A 1 89 ? -32.091 -1.242 -44.097 1.00 24.41 89 LEU A C 1
ATOM 706 O O . LEU A 1 89 ? -31.338 -1.072 -43.142 1.00 24.41 89 LEU A O 1
ATOM 710 N N . GLN A 1 90 ? -32.009 -0.532 -45.220 1.00 23.28 90 GLN A N 1
ATOM 711 C CA . GLN A 1 90 ? -31.146 0.633 -45.371 1.00 23.28 90 GLN A CA 1
ATOM 712 C C . GLN A 1 90 ? -31.646 1.754 -44.459 1.00 23.28 90 GLN A C 1
ATOM 714 O O . GLN A 1 90 ? -32.814 2.126 -44.541 1.00 23.28 90 GLN A O 1
ATOM 719 N N . PHE A 1 91 ? -30.744 2.358 -43.688 1.00 22.80 91 PHE A N 1
ATOM 720 C CA . PHE A 1 91 ? -30.884 3.755 -43.296 1.00 22.80 91 PHE A CA 1
ATOM 721 C C . PHE A 1 91 ? -29.614 4.517 -43.663 1.00 22.80 91 PHE A C 1
ATOM 723 O O . PHE A 1 91 ? -28.499 4.001 -43.583 1.00 22.80 91 PHE A O 1
ATOM 730 N N . THR A 1 92 ? -29.830 5.715 -44.191 1.00 21.33 92 THR A N 1
ATOM 731 C CA . THR A 1 92 ? -28.828 6.588 -44.798 1.00 21.33 92 THR A CA 1
ATOM 732 C C . THR A 1 92 ? -27.902 7.213 -43.763 1.00 21.33 92 THR A C 1
ATOM 734 O O . THR A 1 92 ? -28.286 7.411 -42.614 1.00 21.33 92 THR A O 1
ATOM 737 N N . MET A 1 93 ? -26.692 7.575 -44.198 1.00 23.16 93 MET A N 1
ATOM 738 C CA . MET A 1 93 ? -25.822 8.463 -43.428 1.00 23.16 93 MET A CA 1
ATOM 739 C C . MET A 1 93 ? -26.527 9.795 -43.168 1.00 23.16 93 MET A C 1
ATOM 741 O O . MET A 1 93 ? -27.036 10.398 -44.111 1.00 23.16 93 MET A O 1
ATOM 745 N N . ASP A 1 94 ? -26.440 10.280 -41.934 1.00 21.91 94 ASP A N 1
ATOM 746 C CA . ASP A 1 94 ? -26.496 11.708 -41.632 1.00 21.91 94 ASP A CA 1
ATOM 747 C C . ASP A 1 94 ? -25.417 12.009 -40.570 1.00 21.91 94 ASP A C 1
ATOM 749 O O . ASP A 1 94 ? -25.320 11.268 -39.584 1.00 21.91 94 ASP A O 1
ATOM 753 N N . PRO A 1 95 ? -24.533 13.003 -40.768 1.00 28.55 95 PRO A N 1
ATOM 754 C CA . PRO A 1 95 ? -23.431 13.270 -39.854 1.00 28.55 95 PRO A CA 1
ATOM 755 C C . PRO A 1 95 ? -23.791 14.376 -38.853 1.00 28.55 95 PRO A C 1
ATOM 757 O O . PRO A 1 95 ? -23.906 15.524 -39.263 1.00 28.55 95 PRO A O 1
ATOM 760 N N . GLN A 1 96 ? -23.888 14.051 -37.555 1.00 30.17 96 GLN A N 1
ATOM 761 C CA . GLN A 1 96 ? -23.545 14.917 -36.401 1.00 30.17 96 GLN A CA 1
ATOM 762 C C . GLN A 1 96 ? -24.089 14.343 -35.078 1.00 30.17 96 GLN A C 1
ATOM 764 O O . GLN A 1 96 ? -25.277 14.447 -34.794 1.00 30.17 96 GLN A O 1
ATOM 769 N N . SER A 1 97 ? -23.194 13.845 -34.219 1.00 22.91 97 SER A N 1
ATOM 770 C CA . SER A 1 97 ? -23.272 14.043 -32.760 1.00 22.91 97 SER A CA 1
ATOM 771 C C . SER A 1 97 ? -21.955 13.599 -32.116 1.00 22.91 97 SER A C 1
ATOM 773 O O . SER A 1 97 ? -21.738 12.415 -31.858 1.00 22.91 97 SER A O 1
ATOM 775 N N . THR A 1 98 ? -21.050 14.544 -31.874 1.00 26.97 98 THR A N 1
ATOM 776 C CA . THR A 1 98 ? -19.849 14.323 -31.059 1.00 26.97 98 THR A CA 1
ATOM 777 C C . THR A 1 98 ? -20.257 14.123 -29.601 1.00 26.97 98 THR A C 1
ATOM 779 O O . THR A 1 98 ? -20.702 15.065 -28.951 1.00 26.97 98 THR A O 1
ATOM 782 N N . GLY A 1 99 ? -20.134 12.895 -29.091 1.00 24.34 99 GLY A N 1
ATOM 783 C CA . GLY A 1 99 ? -20.354 12.591 -27.676 1.00 24.34 99 GLY A CA 1
ATOM 784 C C . GLY A 1 99 ? -19.114 12.922 -26.851 1.00 24.34 99 GLY A C 1
ATOM 785 O O . GLY A 1 99 ? -18.127 12.192 -26.912 1.00 24.34 99 GLY A O 1
ATOM 786 N N . GLU A 1 100 ? -19.156 14.017 -26.095 1.00 25.33 100 GLU A N 1
ATOM 787 C CA . GLU A 1 100 ? -18.059 14.434 -25.216 1.00 25.33 100 GLU A CA 1
ATOM 788 C C . GLU A 1 100 ? -17.953 13.531 -23.976 1.00 25.33 100 GLU A C 1
ATOM 790 O O . GLU A 1 100 ? -18.948 13.210 -23.324 1.00 25.33 100 GLU A O 1
ATOM 795 N N . SER A 1 101 ? -16.731 13.114 -23.639 1.00 29.12 101 SER A N 1
ATOM 796 C CA . SER A 1 101 ? -16.442 12.218 -22.518 1.00 29.12 101 SER A CA 1
ATOM 797 C C . SER A 1 101 ? -16.093 12.981 -21.231 1.00 29.12 101 SER A C 1
ATOM 799 O O . SER A 1 101 ? -15.389 13.991 -21.234 1.00 29.12 101 SER A O 1
ATOM 801 N N . GLN A 1 102 ? -16.571 12.473 -20.091 1.00 31.92 102 GLN A N 1
ATOM 802 C CA . GLN A 1 102 ? -16.497 13.119 -18.771 1.00 31.92 102 GLN A CA 1
ATOM 803 C C . GLN A 1 102 ? -15.095 13.063 -18.112 1.00 31.92 102 GLN A C 1
ATOM 805 O O . GLN A 1 102 ? -14.934 12.539 -17.013 1.00 31.92 102 GLN A O 1
ATOM 810 N N . GLN A 1 103 ? -14.061 13.619 -18.750 1.00 32.38 103 GLN A N 1
ATOM 811 C CA . GLN A 1 103 ? -12.715 13.773 -18.154 1.00 32.38 103 GLN A CA 1
ATOM 812 C C . GLN A 1 103 ? -12.451 15.160 -17.536 1.00 32.38 103 GLN A C 1
ATOM 814 O O . GLN A 1 103 ? -11.417 15.381 -16.905 1.00 32.38 103 GLN A O 1
ATOM 819 N N . GLN A 1 104 ? -13.366 16.114 -17.710 1.00 36.88 104 GLN A N 1
ATOM 820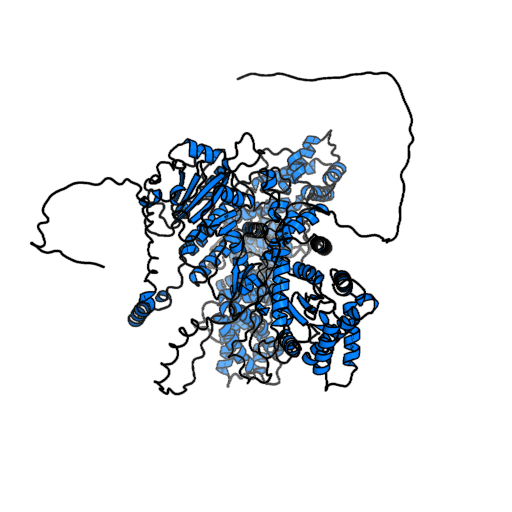 C CA . GLN A 1 104 ? -12.990 17.527 -17.748 1.00 36.88 104 GLN A CA 1
ATOM 821 C C . GLN A 1 104 ? -12.510 18.201 -16.438 1.00 36.88 104 GLN A C 1
ATOM 823 O O . GLN A 1 104 ? -11.548 18.953 -16.551 1.00 36.88 104 GLN A O 1
ATOM 828 N N . PRO A 1 105 ? -13.053 18.000 -15.215 1.00 30.36 105 PRO A N 1
ATOM 829 C CA . PRO A 1 105 ? -12.858 18.978 -14.126 1.00 30.36 105 PRO A CA 1
ATOM 830 C C . PRO A 1 105 ? -11.408 19.245 -13.676 1.00 30.36 105 PRO A C 1
ATOM 832 O O . PRO A 1 105 ? -11.043 20.385 -13.415 1.00 30.36 105 PRO A O 1
ATOM 835 N N . ILE A 1 106 ? -10.559 18.217 -13.582 1.00 38.09 106 ILE A N 1
ATOM 836 C CA . ILE A 1 106 ? -9.192 18.371 -13.037 1.00 38.09 106 ILE A CA 1
ATOM 837 C C . ILE A 1 106 ? -8.202 18.822 -14.121 1.00 38.09 106 ILE A C 1
ATOM 839 O O . ILE A 1 106 ? -7.267 19.577 -13.848 1.00 38.09 106 ILE A O 1
ATOM 843 N N . GLU A 1 107 ? -8.400 18.371 -15.359 1.00 40.53 107 GLU A N 1
ATOM 844 C CA . GLU A 1 107 ? -7.570 18.779 -16.493 1.00 40.53 107 GLU A CA 1
ATOM 845 C C . GLU A 1 107 ? -7.945 20.192 -16.972 1.00 40.53 107 GLU A C 1
ATOM 847 O O . GLU A 1 107 ? -7.058 20.978 -17.309 1.00 40.53 107 GLU A O 1
ATOM 852 N N . ALA A 1 108 ? -9.229 20.556 -16.860 1.00 45.44 108 ALA A N 1
ATOM 853 C CA . ALA A 1 108 ? -9.739 21.921 -16.957 1.00 45.44 108 ALA A CA 1
ATOM 854 C C . ALA A 1 108 ? -8.972 22.880 -16.038 1.00 45.44 108 ALA A C 1
ATOM 856 O O . ALA A 1 108 ? -8.368 23.818 -16.542 1.00 45.44 108 ALA A O 1
ATOM 857 N N . ASP A 1 109 ? -8.926 22.630 -14.725 1.00 55.22 109 ASP A N 1
ATOM 858 C CA . ASP A 1 109 ? -8.258 23.519 -13.759 1.00 55.22 109 ASP A CA 1
ATOM 859 C C . ASP A 1 109 ? -6.759 23.718 -14.057 1.00 55.22 109 ASP A C 1
ATOM 861 O O . ASP A 1 109 ? -6.218 24.814 -13.892 1.00 55.22 109 ASP A O 1
ATOM 865 N N . ILE A 1 110 ? -6.072 22.665 -14.516 1.00 63.72 110 ILE A N 1
ATOM 866 C CA . ILE A 1 110 ? -4.642 22.714 -14.858 1.00 63.72 110 ILE A CA 1
ATOM 867 C C . ILE A 1 110 ? -4.405 23.462 -16.176 1.00 63.72 110 ILE A C 1
ATOM 869 O O . ILE A 1 110 ? -3.413 24.185 -16.295 1.00 63.72 110 ILE A O 1
ATOM 873 N N . ASN A 1 111 ? -5.280 23.303 -17.167 1.00 71.88 111 ASN A N 1
ATOM 874 C CA . ASN A 1 111 ? -5.179 24.032 -18.430 1.00 71.88 111 ASN A CA 1
ATOM 875 C C . ASN A 1 111 ? -5.580 25.505 -18.257 1.00 71.88 111 ASN A C 1
ATOM 877 O O . ASN A 1 111 ? -4.876 26.380 -18.756 1.00 71.88 111 ASN A O 1
ATOM 881 N N . GLU A 1 112 ? -6.584 25.791 -17.427 1.00 77.00 112 GLU A N 1
ATOM 882 C CA . GLU A 1 112 ? -6.979 27.147 -17.038 1.00 77.00 112 GLU A CA 1
ATOM 883 C C . GLU A 1 112 ? -5.851 27.884 -16.308 1.00 77.00 112 GLU A C 1
ATOM 885 O O . GLU A 1 112 ? -5.573 29.054 -16.575 1.00 77.00 112 GLU A O 1
ATOM 890 N N . TYR A 1 113 ? -5.131 27.181 -15.428 1.00 74.88 113 TYR A N 1
ATOM 891 C CA . TYR A 1 113 ? -3.936 27.719 -14.785 1.00 74.88 113 TYR A CA 1
ATOM 892 C C . TYR A 1 113 ? -2.842 28.077 -15.804 1.00 74.88 113 TYR A C 1
ATOM 894 O O . TYR A 1 113 ? -2.222 29.135 -15.691 1.00 74.88 113 TYR A O 1
ATOM 902 N N . LYS A 1 114 ? -2.619 27.244 -16.832 1.00 77.31 114 LYS A N 1
ATOM 903 C CA . LYS A 1 114 ? -1.661 27.552 -17.911 1.00 77.31 114 LYS A CA 1
ATOM 904 C C . LYS A 1 114 ? -2.108 28.761 -18.740 1.00 77.31 114 LYS A C 1
ATOM 906 O O . LYS A 1 114 ? -1.270 29.614 -19.027 1.00 77.31 114 LYS A O 1
ATOM 911 N N . HIS A 1 115 ? -3.393 28.867 -19.091 1.00 77.75 115 HIS A N 1
ATOM 912 C CA . HIS A 1 115 ? -3.945 30.035 -19.796 1.00 77.75 115 HIS A CA 1
ATOM 913 C C . HIS A 1 115 ? -3.742 31.315 -18.971 1.00 77.75 115 HIS A C 1
ATOM 915 O O . HIS A 1 115 ? -3.178 32.292 -19.465 1.00 77.75 115 HIS A O 1
ATOM 921 N N . PHE A 1 116 ? -4.068 31.274 -17.675 1.00 78.19 116 PHE A N 1
ATOM 922 C CA . PHE A 1 116 ? -3.865 32.391 -16.750 1.00 78.19 116 PHE A CA 1
ATOM 923 C C . PHE A 1 116 ? -2.395 32.839 -16.654 1.00 78.19 116 PHE A C 1
ATOM 925 O O . PHE A 1 116 ? -2.103 34.038 -16.654 1.00 78.19 116 PHE A O 1
ATOM 932 N N . VAL A 1 117 ? -1.454 31.889 -16.576 1.00 74.00 117 VAL A N 1
ATOM 933 C CA . VAL A 1 117 ? -0.011 32.183 -16.538 1.00 74.00 117 VAL A CA 1
ATOM 934 C C . VAL A 1 117 ? 0.448 32.864 -17.828 1.00 74.00 117 VAL A C 1
ATOM 936 O O . VAL A 1 117 ? 1.121 33.896 -17.758 1.00 74.00 117 VAL A O 1
ATOM 939 N N . THR A 1 118 ? 0.045 32.333 -18.986 1.00 79.38 118 THR A N 1
ATOM 940 C CA . THR A 1 118 ? 0.398 32.873 -20.308 1.00 79.38 118 THR A CA 1
ATOM 941 C C . THR A 1 118 ? -0.144 34.292 -20.505 1.00 79.38 118 THR A C 1
ATOM 943 O O . THR A 1 118 ? 0.614 35.197 -20.854 1.00 79.38 118 THR A O 1
ATOM 946 N N . LEU A 1 119 ? -1.434 34.517 -20.240 1.00 75.19 119 LEU A N 1
ATOM 947 C CA . LEU A 1 119 ? -2.118 35.766 -20.599 1.00 75.19 119 LEU A CA 1
ATOM 948 C C . LEU A 1 119 ? -1.828 36.938 -19.647 1.00 75.19 119 LEU A C 1
ATOM 950 O O . LEU A 1 119 ? -1.854 38.089 -20.085 1.00 75.19 119 LEU A O 1
ATOM 954 N N . HIS A 1 120 ? -1.510 36.679 -18.370 1.00 74.75 120 HIS A N 1
ATOM 955 C CA . HIS A 1 120 ? -1.344 37.750 -17.366 1.00 74.75 120 HIS A CA 1
ATOM 956 C C . HIS A 1 120 ? 0.091 37.966 -16.874 1.00 74.7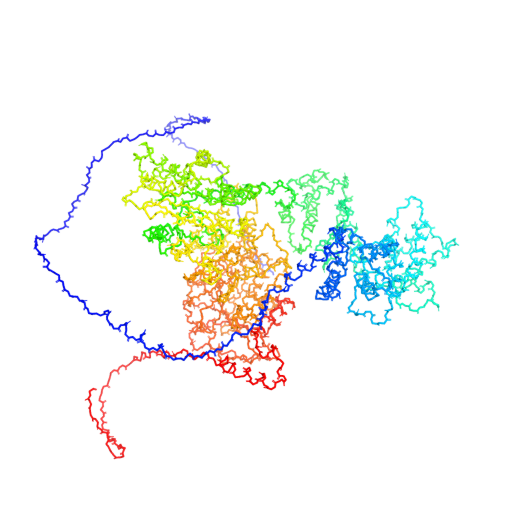5 120 HIS A C 1
ATOM 958 O O . HIS A 1 120 ? 0.342 38.956 -16.186 1.00 74.75 120 HIS A O 1
ATOM 964 N N . SER A 1 121 ? 1.040 37.089 -17.235 1.00 62.56 121 SER A N 1
ATOM 965 C CA . SER A 1 121 ? 2.496 37.283 -17.060 1.00 62.56 121 SER A CA 1
ATOM 966 C C . SER A 1 121 ? 2.933 37.819 -15.679 1.00 62.56 121 SER A C 1
ATOM 968 O O . SER A 1 121 ? 3.798 38.694 -15.561 1.00 62.56 121 SER A O 1
ATOM 970 N N . TYR A 1 122 ? 2.345 37.291 -14.602 1.00 59.06 122 TYR A N 1
ATOM 971 C CA . TYR A 1 122 ? 2.822 37.536 -13.236 1.00 59.06 122 TYR A CA 1
ATOM 972 C C . TYR A 1 122 ? 4.204 36.893 -13.011 1.00 59.06 122 TYR A C 1
ATOM 974 O O . TYR A 1 122 ? 4.570 35.932 -13.687 1.00 59.06 122 TYR A O 1
ATOM 982 N N . LYS A 1 123 ? 4.973 37.377 -12.025 1.00 55.00 123 LYS A N 1
ATOM 983 C CA . LYS A 1 123 ? 6.222 36.711 -11.600 1.00 55.00 123 LYS A CA 1
ATOM 984 C C . LYS A 1 123 ? 5.912 35.306 -11.066 1.00 55.00 123 LYS A C 1
ATOM 986 O O . LYS A 1 123 ? 4.890 35.140 -10.405 1.00 55.00 123 LYS A O 1
ATOM 991 N N . GLU A 1 124 ? 6.791 34.326 -11.298 1.00 49.78 124 GLU A N 1
ATOM 992 C CA . GLU A 1 124 ? 6.575 32.903 -10.940 1.00 49.78 124 GLU A CA 1
ATOM 993 C C . GLU A 1 124 ? 6.063 32.697 -9.506 1.00 49.78 124 GLU A C 1
ATOM 995 O O . GLU A 1 124 ? 5.152 31.911 -9.267 1.00 49.78 124 GLU A O 1
ATOM 1000 N N . ASN A 1 125 ? 6.588 33.461 -8.545 1.00 45.94 125 ASN A N 1
ATOM 1001 C CA . ASN A 1 125 ? 6.205 33.381 -7.134 1.00 45.94 125 ASN A CA 1
ATOM 1002 C C . ASN A 1 125 ? 4.832 33.999 -6.790 1.00 45.94 125 ASN A C 1
ATOM 1004 O O . ASN A 1 125 ? 4.434 33.960 -5.631 1.00 45.94 125 ASN A O 1
ATOM 1008 N N . GLN A 1 126 ? 4.127 34.589 -7.758 1.00 50.56 126 GLN A N 1
ATOM 1009 C CA . GLN A 1 126 ? 2.814 35.230 -7.592 1.00 50.56 126 GLN A CA 1
ATOM 1010 C C . GLN A 1 126 ? 1.717 34.580 -8.449 1.00 50.56 126 GLN A C 1
ATOM 1012 O O . GLN A 1 126 ? 0.539 34.741 -8.137 1.00 50.56 126 GLN A O 1
ATOM 1017 N N . GLN A 1 127 ? 2.081 33.831 -9.496 1.00 61.00 127 GLN A N 1
ATOM 1018 C CA . GLN A 1 127 ? 1.149 33.199 -10.442 1.00 61.00 127 GLN A CA 1
ATOM 1019 C C . GLN A 1 127 ? 0.117 32.299 -9.742 1.00 61.00 127 GLN A C 1
ATOM 1021 O O . GLN A 1 127 ? -1.087 32.504 -9.899 1.00 61.00 127 GLN A O 1
ATOM 1026 N N . THR A 1 128 ? 0.576 31.355 -8.916 1.00 51.06 128 THR A N 1
ATOM 1027 C CA . THR A 1 128 ? -0.286 30.399 -8.199 1.00 51.06 128 THR A CA 1
ATOM 1028 C C . THR A 1 128 ? -1.213 31.077 -7.189 1.00 51.06 128 THR A C 1
ATOM 1030 O O . THR A 1 128 ? -2.370 30.684 -7.056 1.00 51.06 128 THR A O 1
ATOM 1033 N N . GLU A 1 129 ? -0.725 32.106 -6.487 1.00 54.41 129 GLU A N 1
ATOM 1034 C CA . GLU A 1 129 ? -1.520 32.857 -5.506 1.00 54.41 129 GLU A CA 1
ATOM 1035 C C . GLU A 1 129 ? -2.610 33.686 -6.193 1.00 54.41 129 GLU A C 1
ATOM 1037 O O . GLU A 1 129 ? -3.764 33.661 -5.770 1.00 54.41 129 GLU A O 1
ATOM 1042 N N . HIS A 1 130 ? -2.268 34.384 -7.280 1.00 56.22 130 HIS A N 1
ATOM 1043 C CA . HIS A 1 130 ? -3.223 35.189 -8.037 1.00 56.22 130 HIS A CA 1
ATOM 1044 C C . HIS A 1 130 ? -4.287 34.327 -8.723 1.00 56.22 130 HIS A C 1
ATOM 1046 O O . HIS A 1 130 ? -5.468 34.654 -8.611 1.00 56.22 130 HIS A O 1
ATOM 1052 N N . PHE A 1 131 ? -3.907 33.206 -9.346 1.00 66.81 131 PHE A N 1
ATOM 1053 C CA . PHE A 1 131 ? -4.873 32.269 -9.924 1.00 66.81 131 PHE A CA 1
ATOM 1054 C C . PHE A 1 131 ? -5.840 31.737 -8.863 1.00 66.81 131 PHE A C 1
ATOM 1056 O O . PHE A 1 131 ? -7.048 31.839 -9.044 1.00 66.81 131 PHE A O 1
ATOM 1063 N N . ALA A 1 132 ? -5.327 31.249 -7.726 1.00 57.22 132 ALA A N 1
ATOM 1064 C CA . ALA A 1 132 ? -6.151 30.694 -6.652 1.00 57.22 132 ALA A CA 1
ATOM 1065 C C . ALA A 1 132 ? -7.090 31.724 -5.995 1.00 57.22 132 ALA A C 1
ATOM 1067 O O . ALA A 1 132 ? -8.142 31.352 -5.477 1.00 57.22 132 ALA A O 1
ATOM 1068 N N . VAL A 1 133 ? -6.731 33.014 -5.996 1.00 56.41 133 VAL A N 1
ATOM 1069 C CA . VAL A 1 133 ? -7.623 34.092 -5.541 1.00 56.41 133 VAL A CA 1
ATOM 1070 C C . VAL A 1 133 ? -8.704 34.381 -6.582 1.00 56.41 133 VAL A C 1
ATOM 1072 O O . VAL A 1 133 ? -9.876 34.435 -6.220 1.00 56.41 133 VAL A O 1
ATOM 1075 N N . VAL A 1 134 ? -8.342 34.535 -7.860 1.00 60.78 134 VAL A N 1
ATOM 1076 C CA . VAL A 1 134 ? -9.309 34.847 -8.926 1.00 60.78 134 VAL A CA 1
ATOM 1077 C C . VAL A 1 134 ? -10.294 33.690 -9.114 1.00 60.78 134 VAL A C 1
ATOM 1079 O O . VAL A 1 134 ? -11.497 33.907 -8.989 1.00 60.78 134 VAL A O 1
ATOM 1082 N N . SER A 1 135 ? -9.820 32.455 -9.305 1.00 70.88 135 SER A N 1
ATOM 1083 C CA . SER A 1 135 ? -10.687 31.286 -9.527 1.00 70.88 135 SER A CA 1
ATOM 1084 C C . SER A 1 135 ? -11.629 31.002 -8.352 1.00 70.88 135 SER A C 1
ATOM 1086 O O . SER A 1 135 ? -12.779 30.629 -8.569 1.00 70.88 135 SER A O 1
ATOM 1088 N N . LYS A 1 136 ? -11.201 31.267 -7.109 1.00 66.94 136 LYS A N 1
ATOM 1089 C CA . LYS A 1 136 ? -12.064 31.177 -5.919 1.00 66.94 136 LYS A CA 1
ATOM 1090 C C . LYS A 1 136 ? -13.165 32.247 -5.893 1.00 66.94 136 LYS A C 1
ATOM 1092 O O . LYS A 1 136 ? -14.226 31.993 -5.329 1.00 66.94 136 LYS A O 1
ATOM 1097 N N . VAL A 1 137 ? -12.914 33.440 -6.438 1.00 58.72 137 VAL A N 1
ATOM 1098 C CA . VAL A 1 137 ? -13.875 34.557 -6.417 1.00 58.72 137 VAL A CA 1
ATOM 1099 C C . VAL A 1 137 ? -14.860 34.494 -7.584 1.00 58.72 137 VAL A C 1
ATOM 1101 O O . VAL A 1 137 ? -16.040 34.753 -7.367 1.00 58.72 137 VAL A O 1
ATOM 1104 N N . VAL A 1 138 ? -14.415 34.161 -8.801 1.00 66.25 138 VAL A N 1
ATOM 1105 C CA . VAL A 1 138 ? -15.285 34.176 -9.998 1.00 66.25 138 VAL A CA 1
ATOM 1106 C C . VAL A 1 138 ? -15.722 32.793 -10.493 1.00 66.25 138 VAL A C 1
ATOM 1108 O O . VAL A 1 138 ? -16.672 32.722 -11.267 1.00 66.25 138 VAL A O 1
ATOM 1111 N N . GLY A 1 139 ? -15.092 31.711 -10.025 1.00 71.25 139 GLY A N 1
ATOM 1112 C CA . GLY A 1 139 ? -15.284 30.354 -10.549 1.00 71.25 139 GLY A CA 1
ATOM 1113 C C . GLY A 1 139 ? -14.427 30.072 -11.790 1.00 71.25 139 GLY A C 1
ATOM 1114 O O . GLY A 1 139 ? -14.077 30.984 -12.538 1.00 71.25 139 GLY A O 1
ATOM 1115 N N . ILE A 1 140 ? -14.078 28.800 -12.010 1.00 74.44 140 ILE A N 1
ATOM 1116 C CA . ILE A 1 140 ? -13.214 28.375 -13.129 1.00 74.44 140 ILE A CA 1
ATOM 1117 C C . ILE A 1 140 ? -13.893 28.593 -14.488 1.00 74.44 140 ILE A C 1
ATOM 1119 O O . ILE A 1 140 ? -13.264 29.134 -15.389 1.00 74.44 140 ILE A O 1
ATOM 1123 N N . GLU A 1 141 ? -15.177 28.254 -14.631 1.00 73.19 141 GLU A N 1
ATOM 1124 C CA . GLU A 1 141 ? -15.913 28.409 -15.900 1.00 73.19 141 GLU A CA 1
ATOM 1125 C C . GLU A 1 141 ? -15.979 29.871 -16.363 1.00 73.19 141 GLU A C 1
ATOM 1127 O O . GLU A 1 141 ? -15.726 30.177 -17.522 1.00 73.19 141 GLU A O 1
ATOM 1132 N N . ARG A 1 142 ? -16.235 30.808 -15.443 1.00 76.00 142 ARG A N 1
ATOM 1133 C CA . ARG A 1 142 ? -16.264 32.239 -15.772 1.00 76.00 142 ARG A CA 1
ATOM 1134 C C . ARG A 1 142 ? -14.871 32.801 -16.061 1.00 76.00 142 ARG A C 1
ATOM 1136 O O . ARG A 1 142 ? -14.747 33.739 -16.841 1.00 76.00 142 ARG A O 1
ATOM 1143 N N . LEU A 1 143 ? -13.833 32.236 -15.439 1.00 79.25 143 LEU A N 1
ATOM 1144 C CA . LEU A 1 143 ? -12.443 32.573 -15.739 1.00 79.25 143 LEU A CA 1
ATOM 1145 C C . LEU A 1 143 ? -12.017 32.060 -17.127 1.00 79.25 143 LEU A C 1
ATOM 1147 O O . LEU A 1 143 ? -11.256 32.756 -17.792 1.00 79.25 143 LEU A O 1
ATOM 1151 N N . ARG A 1 144 ? -12.554 30.913 -17.573 1.00 80.00 144 ARG A N 1
ATOM 1152 C CA . ARG A 1 144 ? -12.363 30.385 -18.932 1.00 80.00 144 ARG A CA 1
ATOM 1153 C C . ARG A 1 144 ? -12.937 31.309 -19.988 1.00 80.00 144 ARG A C 1
ATOM 1155 O O . ARG A 1 144 ? -12.176 31.804 -20.808 1.00 80.00 144 ARG A O 1
ATOM 1162 N N . ASN A 1 145 ? -14.235 31.609 -19.905 1.00 79.88 145 ASN A N 1
ATOM 1163 C CA . ASN A 1 145 ? -14.902 32.492 -20.867 1.00 79.88 145 ASN A CA 1
ATOM 1164 C C . ASN A 1 145 ? -14.154 33.834 -20.983 1.00 79.88 145 ASN A C 1
ATOM 1166 O O . ASN A 1 145 ? -13.870 34.304 -22.076 1.00 79.88 145 ASN A O 1
ATOM 1170 N N . TYR A 1 146 ? -13.724 34.387 -19.843 1.00 84.56 146 TYR A N 1
ATOM 1171 C CA . TYR A 1 146 ? -12.892 35.588 -19.790 1.00 84.56 146 TYR A CA 1
ATOM 1172 C C . TYR A 1 146 ? -11.539 35.456 -20.532 1.00 84.56 146 TYR A C 1
ATOM 1174 O O . TYR A 1 146 ? -11.074 36.426 -21.135 1.00 84.56 146 TYR A O 1
ATOM 1182 N N . HIS A 1 147 ? -10.868 34.301 -20.467 1.00 86.50 147 HIS A N 1
ATOM 1183 C CA . HIS A 1 147 ? -9.632 34.069 -21.221 1.00 86.50 147 HIS A CA 1
ATOM 1184 C C . HIS A 1 147 ? -9.889 33.875 -22.714 1.00 86.50 147 HIS A C 1
ATOM 1186 O O . HIS A 1 147 ? -9.098 34.379 -23.509 1.00 86.50 147 HIS A O 1
ATOM 1192 N N . ASP A 1 148 ? -10.978 33.202 -23.085 1.00 82.81 148 ASP A N 1
ATOM 1193 C CA . ASP A 1 148 ? -11.365 32.995 -24.481 1.00 82.81 148 ASP A CA 1
ATOM 1194 C C . ASP A 1 148 ? -11.693 34.344 -25.159 1.00 82.81 148 ASP A C 1
ATOM 1196 O O . ASP A 1 148 ? -11.090 34.669 -26.187 1.00 82.81 148 ASP A O 1
ATOM 1200 N N . ASP A 1 149 ? -12.519 35.183 -24.516 1.00 81.50 149 ASP A N 1
ATOM 1201 C CA . ASP A 1 149 ? -12.835 36.558 -24.945 1.00 81.50 149 ASP A CA 1
ATOM 1202 C C . ASP A 1 149 ? -11.563 37.416 -25.092 1.00 81.50 149 ASP A C 1
ATOM 1204 O O . ASP A 1 149 ? -11.371 38.150 -26.068 1.00 81.50 149 ASP A O 1
ATOM 1208 N N . LEU A 1 150 ? -10.652 37.324 -24.113 1.00 83.75 150 LEU A N 1
ATOM 1209 C CA . LEU A 1 150 ? -9.392 38.060 -24.141 1.00 83.75 150 LEU A CA 1
ATOM 1210 C C . LEU A 1 150 ? -8.494 37.593 -25.288 1.00 83.75 150 LEU A C 1
ATOM 1212 O O . LEU A 1 150 ? -7.904 38.423 -25.980 1.00 83.75 150 LEU A O 1
ATOM 1216 N N . GLU A 1 151 ? -8.366 36.287 -25.504 1.00 83.50 151 GLU A N 1
ATOM 1217 C CA . GLU A 1 151 ? -7.581 35.774 -26.617 1.00 83.50 151 GLU A CA 1
ATOM 1218 C C . GLU A 1 151 ? -8.142 36.195 -27.975 1.00 83.50 151 GLU A C 1
ATOM 1220 O O . GLU A 1 151 ? -7.350 36.468 -28.878 1.00 83.50 151 GLU A O 1
ATOM 1225 N N . GLU A 1 152 ? -9.465 36.255 -28.140 1.00 84.81 152 GLU A N 1
ATOM 1226 C CA . GLU A 1 152 ? -10.093 36.722 -29.379 1.00 84.81 152 GLU A CA 1
ATOM 1227 C C . GLU A 1 152 ? -9.698 38.172 -29.699 1.00 84.81 152 GLU A C 1
ATOM 1229 O O . GLU A 1 152 ? -9.183 38.445 -30.786 1.00 84.81 152 GLU A O 1
ATOM 1234 N N . ILE A 1 153 ? -9.792 39.088 -28.730 1.00 81.81 153 ILE A N 1
ATOM 1235 C CA . ILE A 1 153 ? -9.378 40.486 -28.939 1.00 81.81 153 ILE A CA 1
ATOM 1236 C C . ILE A 1 153 ? -7.860 40.602 -29.157 1.00 81.81 153 ILE A C 1
ATOM 1238 O O . ILE A 1 153 ? -7.406 41.373 -30.006 1.00 81.81 153 ILE A O 1
ATOM 1242 N N . LEU A 1 154 ? -7.039 39.831 -28.434 1.00 80.19 154 LEU A N 1
ATOM 1243 C CA . LEU A 1 154 ? -5.580 39.868 -28.606 1.00 80.19 154 LEU A CA 1
ATOM 1244 C C . LEU A 1 154 ? -5.108 39.264 -29.948 1.00 80.19 154 LEU A C 1
ATOM 1246 O O . LEU A 1 154 ? -3.983 39.553 -30.376 1.00 80.19 154 LEU A O 1
ATOM 1250 N N . LYS A 1 155 ? -5.953 38.490 -30.649 1.00 79.69 155 LYS A N 1
ATOM 1251 C CA . LYS A 1 155 ? -5.705 38.000 -32.022 1.00 79.69 155 LYS A CA 1
ATOM 1252 C C . LYS A 1 155 ? -5.845 39.096 -33.092 1.00 79.69 155 LYS A C 1
ATOM 1254 O O . LYS A 1 155 ? -5.298 38.915 -34.175 1.00 79.69 155 LYS A O 1
ATOM 1259 N N . LEU A 1 156 ? -6.441 40.258 -32.786 1.00 76.06 156 LEU A N 1
ATOM 1260 C CA . LEU A 1 156 ? -6.563 41.415 -33.702 1.00 76.06 156 LEU A CA 1
ATOM 1261 C C . LEU A 1 156 ? -5.232 42.152 -33.986 1.00 76.06 156 LEU A C 1
ATOM 1263 O O . LEU A 1 156 ? -5.188 43.116 -34.752 1.00 76.06 156 LEU A O 1
ATOM 1267 N N . LYS A 1 157 ? -4.122 41.715 -33.378 1.00 75.19 157 LYS A N 1
ATOM 1268 C CA . LYS A 1 157 ? -2.774 42.237 -33.649 1.00 75.19 157 LYS A CA 1
ATOM 1269 C C . LYS A 1 157 ? -2.372 42.085 -35.127 1.00 75.19 157 LYS A C 1
ATOM 1271 O O . LYS A 1 157 ? -2.719 41.110 -35.790 1.00 75.19 157 LYS A O 1
ATOM 1276 N N . SER A 1 158 ? -1.539 43.002 -35.624 1.00 68.56 158 SER A N 1
ATOM 1277 C CA . SER A 1 158 ? -0.924 42.860 -36.956 1.00 68.56 158 SER A CA 1
ATOM 1278 C C . SER A 1 158 ? -0.043 41.592 -37.035 1.00 68.56 158 SER A C 1
ATOM 1280 O O . SER A 1 158 ? 0.658 41.317 -36.051 1.00 68.56 158 SER A O 1
ATOM 1282 N N . PRO A 1 159 ? -0.004 40.851 -38.169 1.00 66.00 159 PRO A N 1
ATOM 1283 C CA . PRO A 1 159 ? 0.751 39.597 -38.309 1.00 66.00 159 PRO A CA 1
ATOM 1284 C C . PRO A 1 159 ? 2.224 39.678 -37.888 1.00 66.00 159 PRO A C 1
ATOM 1286 O O . PRO A 1 159 ? 2.746 38.738 -37.293 1.00 66.00 159 PRO A O 1
ATOM 1289 N N . ASP A 1 160 ? 2.866 40.825 -38.120 1.00 67.94 160 ASP A N 1
ATOM 1290 C CA . ASP A 1 160 ? 4.282 41.063 -37.808 1.00 67.94 160 ASP A CA 1
ATOM 1291 C C . ASP A 1 160 ? 4.553 41.357 -36.314 1.00 67.94 160 ASP A C 1
ATOM 1293 O O . ASP A 1 160 ? 5.688 41.628 -35.920 1.00 67.94 160 ASP A O 1
ATOM 1297 N N . THR A 1 161 ? 3.524 41.347 -35.458 1.00 75.06 161 THR A N 1
ATOM 1298 C CA . THR A 1 161 ? 3.637 41.773 -34.053 1.00 75.06 161 THR A CA 1
ATOM 1299 C C . THR A 1 161 ? 3.859 40.595 -33.104 1.00 75.06 161 THR A C 1
ATOM 1301 O O . THR A 1 161 ? 3.023 39.688 -32.996 1.00 75.06 161 THR A O 1
ATOM 1304 N N . ASN A 1 162 ? 4.960 40.636 -32.345 1.00 77.12 162 ASN A N 1
ATOM 1305 C CA . ASN A 1 162 ? 5.280 39.633 -31.327 1.00 77.12 162 ASN A CA 1
ATOM 1306 C C . ASN A 1 162 ? 4.184 39.566 -30.245 1.00 77.12 162 ASN A C 1
ATOM 1308 O O . ASN A 1 162 ? 3.775 40.582 -29.686 1.00 77.12 162 ASN A O 1
ATOM 1312 N N . GLN A 1 163 ? 3.721 38.354 -29.931 1.00 76.81 163 GLN A N 1
ATOM 1313 C CA . GLN A 1 163 ? 2.681 38.107 -28.930 1.00 76.81 163 GLN A CA 1
ATOM 1314 C C . GLN A 1 163 ? 3.114 38.522 -27.515 1.00 76.81 163 GLN A C 1
ATOM 1316 O O . GLN A 1 163 ? 2.293 39.051 -26.768 1.00 76.81 163 GLN A O 1
ATOM 1321 N N . GLU A 1 164 ? 4.398 38.371 -27.172 1.00 76.62 164 GLU A N 1
ATOM 1322 C CA . GLU A 1 164 ? 4.929 38.816 -25.877 1.00 76.62 164 GLU A CA 1
ATOM 1323 C C . GLU A 1 164 ? 4.816 40.335 -25.698 1.00 76.62 164 GLU A C 1
ATOM 1325 O O . GLU A 1 164 ? 4.491 40.803 -24.607 1.00 76.62 164 GLU A O 1
ATOM 1330 N N . ASP A 1 165 ? 5.015 41.122 -26.762 1.00 77.19 165 ASP A N 1
ATOM 1331 C CA . ASP A 1 165 ? 4.860 42.578 -26.710 1.00 77.19 165 ASP A CA 1
ATOM 1332 C C . ASP A 1 165 ? 3.397 42.980 -26.501 1.00 77.19 165 ASP A C 1
ATOM 1334 O O . ASP A 1 165 ? 3.120 43.872 -25.692 1.00 77.19 165 ASP A O 1
ATOM 1338 N N . VAL A 1 166 ? 2.454 42.294 -27.162 1.00 81.00 166 VAL A N 1
ATOM 1339 C CA . VAL A 1 166 ? 1.013 42.519 -26.960 1.00 81.00 166 VAL A CA 1
ATOM 1340 C C . VAL A 1 166 ? 0.623 42.211 -25.512 1.00 81.00 166 VAL A C 1
ATOM 1342 O O . VAL A 1 166 ? 0.072 43.083 -24.837 1.00 81.00 166 VAL A O 1
ATOM 1345 N N . ILE A 1 167 ? 0.988 41.030 -24.998 1.00 81.06 167 ILE A N 1
ATOM 1346 C CA . ILE A 1 167 ? 0.736 40.625 -23.604 1.00 81.06 167 ILE A CA 1
ATOM 1347 C C . ILE A 1 167 ? 1.396 41.617 -22.632 1.00 81.06 167 ILE A C 1
ATOM 1349 O O . ILE A 1 167 ? 0.780 42.066 -21.667 1.00 81.06 167 ILE A O 1
ATOM 1353 N N . SER A 1 168 ? 2.617 42.073 -22.921 1.00 78.75 168 SER A N 1
ATOM 1354 C CA . SER A 1 168 ? 3.316 43.062 -22.099 1.00 78.75 168 SER A CA 1
ATOM 1355 C C . SER A 1 168 ? 2.603 44.421 -22.047 1.00 78.75 168 SER A C 1
ATOM 1357 O O . SER A 1 168 ? 2.672 45.102 -21.020 1.00 78.75 168 SER A O 1
ATOM 1359 N N . GLN A 1 169 ? 1.932 44.859 -23.120 1.00 80.12 169 GLN A N 1
ATOM 1360 C CA . GLN A 1 169 ? 1.130 46.092 -23.106 1.00 80.12 169 GLN A CA 1
ATOM 1361 C C . GLN A 1 169 ? -0.266 45.880 -22.507 1.00 80.12 169 GLN A C 1
ATOM 1363 O O . GLN A 1 169 ? -0.745 46.777 -21.814 1.00 80.12 169 GLN A O 1
ATOM 1368 N N . TRP A 1 170 ? -0.873 44.703 -22.692 1.00 84.62 170 TRP A N 1
ATOM 1369 C CA . TRP A 1 170 ? -2.102 44.283 -22.012 1.00 84.62 170 TRP A CA 1
ATOM 1370 C C . TRP A 1 170 ? -1.942 44.327 -20.489 1.00 84.62 170 TRP A C 1
ATOM 1372 O O . TRP A 1 170 ? -2.684 45.026 -19.796 1.00 84.62 170 TRP A O 1
ATOM 1382 N N . VAL A 1 171 ? -0.887 43.693 -19.974 1.00 77.56 171 VAL A N 1
ATOM 1383 C CA . VAL A 1 171 ? -0.553 43.683 -18.546 1.00 77.56 171 VAL A CA 1
ATOM 1384 C C . VAL A 1 171 ? -0.325 45.102 -18.021 1.00 77.56 171 VAL A C 1
ATOM 1386 O O . VAL A 1 171 ? -0.857 45.478 -16.977 1.00 77.56 171 VAL A O 1
ATOM 1389 N N . LYS A 1 172 ? 0.378 45.955 -18.777 1.00 76.06 172 LYS A N 1
ATOM 1390 C CA . LYS A 1 172 ? 0.534 47.380 -18.429 1.00 76.06 172 LYS A CA 1
ATOM 1391 C C . LYS A 1 172 ? -0.790 48.154 -18.469 1.00 76.06 172 LYS A C 1
ATOM 1393 O O . LYS A 1 172 ? -0.921 49.135 -17.733 1.00 76.06 172 LYS A O 1
ATOM 1398 N N . PHE A 1 173 ? -1.754 47.746 -19.293 1.00 81.31 173 PHE A N 1
ATOM 1399 C CA . PHE A 1 173 ? -3.067 48.378 -19.373 1.00 81.31 173 PHE A CA 1
ATOM 1400 C C . PHE A 1 173 ? -3.944 48.036 -18.171 1.00 81.31 173 PHE A C 1
ATOM 1402 O O . PHE A 1 173 ? -4.299 48.957 -17.430 1.00 81.31 173 PHE A O 1
ATOM 1409 N N . PHE A 1 174 ? -4.212 46.756 -17.890 1.00 79.06 174 PHE A N 1
ATOM 1410 C CA . PHE A 1 174 ? -5.041 46.409 -16.731 1.00 79.06 174 PHE A CA 1
ATOM 1411 C C . PHE A 1 174 ? -4.367 46.776 -15.397 1.00 79.06 174 PHE A C 1
ATOM 1413 O O . PHE A 1 174 ? -5.062 47.039 -14.421 1.00 79.06 174 PHE A O 1
ATOM 1420 N N . GLN A 1 175 ? -3.035 46.918 -15.340 1.00 68.38 175 GLN A N 1
ATOM 1421 C CA . GLN A 1 175 ? -2.320 47.464 -14.171 1.00 68.38 175 GLN A CA 1
ATOM 1422 C C . GLN A 1 175 ? -2.323 49.007 -14.074 1.00 68.38 175 GLN A C 1
ATOM 1424 O O . GLN A 1 175 ? -1.892 49.556 -13.058 1.00 68.38 175 GLN A O 1
ATOM 1429 N N . GLY A 1 176 ? -2.844 49.727 -15.076 1.00 65.06 176 GLY A N 1
ATOM 1430 C CA . GLY A 1 176 ? -3.097 51.173 -15.009 1.00 65.06 176 GLY A CA 1
ATOM 1431 C C . GLY A 1 176 ? -1.917 52.078 -15.374 1.00 65.06 176 GLY A C 1
ATOM 1432 O O . GLY A 1 176 ? -1.892 53.243 -14.977 1.00 65.06 176 GLY A O 1
ATOM 1433 N N . TYR A 1 177 ? -0.920 51.593 -16.120 1.00 68.31 177 TYR A N 1
ATOM 1434 C CA . TYR A 1 177 ? 0.219 52.429 -16.516 1.00 68.31 177 TYR A CA 1
ATOM 1435 C C . TYR A 1 177 ? -0.202 53.539 -17.492 1.00 68.31 177 TYR A C 1
ATOM 1437 O O . TYR A 1 177 ? -0.926 53.304 -18.461 1.00 68.31 177 TYR A O 1
ATOM 1445 N N . LYS A 1 178 ? 0.294 54.764 -17.287 1.00 69.00 178 LYS A N 1
ATOM 1446 C CA . LYS A 1 178 ? -0.070 55.925 -18.115 1.00 69.00 178 LYS A CA 1
ATOM 1447 C C . LYS A 1 178 ? 0.343 55.726 -19.582 1.00 69.00 178 LYS A C 1
ATOM 1449 O O . LYS A 1 178 ? 1.509 55.485 -19.878 1.00 69.00 178 LYS A O 1
ATOM 1454 N N . GLY A 1 179 ? -0.619 55.853 -20.499 1.00 69.88 179 GLY A N 1
ATOM 1455 C CA . GLY A 1 179 ? -0.410 55.711 -21.948 1.00 69.88 179 GLY A CA 1
ATOM 1456 C C . GLY A 1 179 ? -0.343 54.269 -22.473 1.00 69.88 179 GLY A C 1
ATOM 1457 O O . GLY A 1 179 ? -0.175 54.086 -23.676 1.00 69.88 179 GLY A O 1
ATOM 1458 N N . SER A 1 180 ? -0.497 53.254 -21.615 1.00 79.12 180 SER A N 1
ATOM 1459 C CA . SER A 1 180 ? -0.551 51.839 -22.025 1.00 79.12 180 SER A CA 1
ATOM 1460 C C . SER A 1 180 ? -1.747 51.543 -22.936 1.00 79.12 180 SER A C 1
ATOM 1462 O O . SER A 1 180 ? -1.549 50.995 -24.011 1.00 79.12 180 SER A O 1
ATOM 1464 N N . PHE A 1 181 ? -2.953 52.001 -22.578 1.00 84.06 181 PHE A N 1
ATOM 1465 C CA . PHE A 1 181 ? -4.174 51.816 -23.377 1.00 84.06 181 PHE A CA 1
ATOM 1466 C C . PHE A 1 181 ? -4.020 52.314 -24.822 1.00 84.06 181 PHE A C 1
ATOM 1468 O O . PHE A 1 181 ? -4.299 51.591 -25.768 1.00 84.06 181 PHE A O 1
ATOM 1475 N N . THR A 1 182 ? -3.489 53.527 -25.011 1.00 82.88 182 THR A N 1
ATOM 1476 C CA . THR A 1 182 ? -3.255 54.108 -26.344 1.00 82.88 182 THR A CA 1
ATOM 1477 C C . THR A 1 182 ? -2.226 53.312 -27.154 1.00 82.88 182 THR A C 1
ATOM 1479 O O . THR A 1 182 ? -2.358 53.194 -28.369 1.00 82.88 182 THR A O 1
ATOM 1482 N N . ARG A 1 183 ? -1.205 52.747 -26.494 1.00 81.88 183 ARG A N 1
ATOM 1483 C CA . ARG A 1 183 ? -0.210 51.876 -27.141 1.00 81.88 183 ARG A CA 1
ATOM 1484 C C . ARG A 1 183 ? -0.799 50.516 -27.500 1.00 81.88 183 ARG A C 1
ATOM 1486 O O . ARG A 1 183 ? -0.526 50.036 -28.590 1.00 81.88 183 ARG A O 1
ATOM 1493 N N . LEU A 1 184 ? -1.618 49.942 -26.620 1.00 84.88 184 LEU A N 1
ATOM 1494 C CA . LEU A 1 184 ? -2.309 48.677 -26.845 1.00 84.88 184 LEU A CA 1
ATOM 1495 C C . LEU A 1 184 ? -3.296 48.791 -28.013 1.00 84.88 184 LEU A C 1
ATOM 1497 O O . LEU A 1 184 ? -3.193 48.000 -28.942 1.00 84.88 184 LEU A O 1
ATOM 1501 N N . LYS A 1 185 ? -4.145 49.832 -28.047 1.00 86.06 185 LYS A N 1
ATOM 1502 C CA . LYS A 1 185 ? -5.011 50.116 -29.206 1.00 86.06 185 LYS A CA 1
ATOM 1503 C C . LYS A 1 185 ? -4.212 50.225 -30.506 1.00 86.06 185 LYS A C 1
ATOM 1505 O O . LYS A 1 185 ? -4.558 49.576 -31.480 1.00 86.06 185 LYS A O 1
ATOM 1510 N N . LYS A 1 186 ? -3.089 50.957 -30.506 1.00 84.06 186 LYS A N 1
ATOM 1511 C CA . LYS A 1 186 ? -2.213 51.071 -31.688 1.00 84.06 186 LYS A CA 1
ATOM 1512 C C . LYS A 1 186 ? -1.584 49.734 -32.119 1.00 84.06 186 LYS A C 1
ATOM 1514 O O . LYS A 1 186 ? -1.334 49.546 -33.300 1.00 84.06 186 LYS A O 1
ATOM 1519 N N . ILE A 1 187 ? -1.299 48.836 -31.180 1.00 82.94 187 ILE A N 1
ATOM 1520 C CA . ILE A 1 187 ? -0.720 47.505 -31.434 1.00 82.94 187 ILE A CA 1
ATOM 1521 C C . ILE A 1 187 ? -1.768 46.509 -31.958 1.00 82.94 187 ILE A C 1
ATOM 1523 O O . ILE A 1 187 ? -1.447 45.652 -32.778 1.00 82.94 187 ILE A O 1
ATOM 1527 N N . LEU A 1 188 ? -3.017 46.661 -31.519 1.00 83.12 188 LEU A N 1
ATOM 1528 C CA . LEU A 1 188 ? -4.185 45.900 -31.970 1.00 83.12 188 LEU A CA 1
ATOM 1529 C C . LEU A 1 188 ? -4.924 46.572 -33.149 1.00 83.12 188 LEU A C 1
ATOM 1531 O O . LEU A 1 188 ? -6.024 46.161 -33.486 1.00 83.12 188 LEU A O 1
ATOM 1535 N N . ASN A 1 189 ? -4.355 47.630 -33.746 1.00 82.06 189 ASN A N 1
ATOM 1536 C CA . ASN A 1 189 ? -4.963 48.454 -34.807 1.00 82.06 189 ASN A CA 1
ATOM 1537 C C . ASN A 1 189 ? -6.379 49.016 -34.510 1.00 82.06 189 ASN A C 1
ATOM 1539 O O . ASN A 1 189 ? -7.080 49.433 -35.429 1.00 82.06 189 ASN A O 1
ATOM 1543 N N . LEU A 1 190 ? -6.779 49.107 -33.238 1.00 84.00 190 LEU A N 1
ATOM 1544 C CA . LEU A 1 190 ? -8.111 49.562 -32.826 1.00 84.00 190 LEU A CA 1
ATOM 1545 C C . LEU A 1 190 ? -8.256 51.089 -32.945 1.00 84.00 190 LEU A C 1
ATOM 1547 O O . LEU A 1 190 ? -7.512 51.858 -32.320 1.00 84.00 190 LEU A O 1
ATOM 1551 N N . THR A 1 191 ? -9.262 51.520 -33.703 1.00 80.31 191 THR A N 1
ATOM 1552 C CA . THR A 1 191 ? -9.663 52.920 -33.920 1.00 80.31 191 THR A CA 1
ATOM 1553 C C . THR A 1 191 ? -10.977 53.227 -33.202 1.00 80.31 191 THR A C 1
ATOM 1555 O O . THR A 1 191 ? -11.900 52.423 -33.222 1.00 80.31 191 THR A O 1
ATOM 1558 N N . ASP A 1 192 ? -11.098 54.424 -32.619 1.00 77.06 192 ASP A N 1
ATOM 1559 C CA . ASP A 1 192 ? -12.320 54.859 -31.909 1.00 77.06 192 ASP A CA 1
ATOM 1560 C C . ASP A 1 192 ? -13.538 55.094 -32.833 1.00 77.06 192 ASP A C 1
ATOM 1562 O O . ASP A 1 192 ? -14.587 55.497 -32.351 1.00 77.06 192 ASP A O 1
ATOM 1566 N N . ALA A 1 193 ? -13.395 54.897 -34.150 1.00 72.81 193 ALA A N 1
ATOM 1567 C CA . ALA A 1 193 ? -14.458 55.086 -35.142 1.00 72.81 193 ALA A CA 1
ATOM 1568 C C . ALA A 1 193 ? -14.965 53.772 -35.763 1.00 72.81 193 ALA A C 1
ATOM 1570 O O . ALA A 1 193 ? -16.119 53.712 -36.173 1.00 72.81 193 ALA A O 1
ATOM 1571 N N . ASP A 1 194 ? -14.115 52.741 -35.843 1.00 73.12 194 ASP A N 1
ATOM 1572 C CA . ASP A 1 194 ? -14.427 51.485 -36.546 1.00 73.12 194 ASP A CA 1
ATOM 1573 C C . ASP A 1 194 ? -14.451 50.264 -35.604 1.00 73.12 194 ASP A C 1
ATOM 1575 O O . ASP A 1 194 ? -14.810 49.172 -36.033 1.00 73.12 194 ASP A O 1
ATOM 1579 N N . HIS A 1 195 ? -14.044 50.437 -34.337 1.00 83.38 195 HIS A N 1
ATOM 1580 C CA . HIS A 1 195 ? -13.841 49.348 -33.373 1.00 83.38 195 HIS A CA 1
ATOM 1581 C C . HIS A 1 195 ? -14.396 49.665 -31.967 1.00 83.38 195 HIS A C 1
ATOM 1583 O O . HIS A 1 195 ? -13.781 49.313 -30.958 1.00 83.38 195 HIS A O 1
ATOM 1589 N N . GLU A 1 196 ? -15.512 50.396 -31.880 1.00 78.81 196 GLU A N 1
ATOM 1590 C CA . GLU A 1 196 ? -16.095 50.855 -30.605 1.00 78.81 196 GLU A CA 1
ATOM 1591 C C . GLU A 1 196 ? -16.389 49.678 -29.653 1.00 78.81 196 GLU A C 1
ATOM 1593 O O . GLU A 1 196 ? -15.861 49.655 -28.537 1.00 78.81 196 GLU A O 1
ATOM 1598 N N . ASP A 1 197 ? -17.086 48.646 -30.143 1.00 77.81 197 ASP A N 1
ATOM 1599 C CA . ASP A 1 197 ? -17.437 47.432 -29.392 1.00 77.81 197 ASP A CA 1
ATOM 1600 C C . ASP A 1 197 ? -16.199 46.689 -28.853 1.00 77.81 197 ASP A C 1
ATOM 1602 O O . ASP A 1 197 ? -16.136 46.328 -27.677 1.00 77.81 197 ASP A O 1
ATOM 1606 N N . GLN A 1 198 ? -15.159 46.494 -29.678 1.00 81.19 198 GLN A N 1
ATOM 1607 C CA . GLN A 1 198 ? -13.936 45.795 -29.253 1.00 81.19 198 GLN A CA 1
ATOM 1608 C C . GLN A 1 198 ? -13.129 46.626 -28.246 1.00 81.19 198 GLN A C 1
ATOM 1610 O O . GLN A 1 198 ? -12.433 46.071 -27.393 1.00 81.19 198 GLN A O 1
ATOM 1615 N N . ILE A 1 199 ? -13.203 47.959 -28.323 1.00 83.44 199 ILE A N 1
ATOM 1616 C CA . ILE A 1 199 ? -12.576 48.856 -27.348 1.00 83.44 199 ILE A CA 1
ATOM 1617 C C . ILE A 1 199 ? -13.366 48.849 -26.028 1.00 83.44 199 ILE A C 1
ATOM 1619 O O . ILE A 1 199 ? -12.744 48.930 -24.967 1.00 83.44 199 ILE A O 1
ATOM 1623 N N . GLU A 1 200 ? -14.696 48.717 -26.053 1.00 82.44 200 GLU A N 1
ATOM 1624 C CA . GLU A 1 200 ? -15.524 48.500 -24.858 1.00 82.44 200 GLU A CA 1
ATOM 1625 C C . GLU A 1 200 ? -15.226 47.151 -24.198 1.00 82.44 200 GLU A C 1
ATOM 1627 O O . GLU A 1 200 ? -14.775 47.138 -23.051 1.00 82.44 200 GLU A O 1
ATOM 1632 N N . GLN A 1 201 ? -15.307 46.044 -24.937 1.00 83.56 201 GLN A N 1
ATOM 1633 C CA . GLN A 1 201 ? -15.004 44.705 -24.422 1.00 83.56 201 GLN A CA 1
ATOM 1634 C C . GLN A 1 201 ? -13.574 44.620 -23.843 1.00 83.56 201 GLN A C 1
ATOM 1636 O O . GLN A 1 201 ? -13.366 44.113 -22.739 1.00 83.56 201 GLN A O 1
ATOM 1641 N N . LEU A 1 202 ? -12.570 45.220 -24.501 1.00 83.62 202 LEU A N 1
ATOM 1642 C CA . LEU A 1 202 ? -11.192 45.288 -23.987 1.00 83.62 202 LEU A CA 1
ATOM 1643 C C . LEU A 1 202 ? -11.080 46.060 -22.654 1.00 83.62 202 LEU A C 1
ATOM 1645 O O . LEU A 1 202 ? -10.218 45.751 -21.824 1.00 83.62 202 LEU A O 1
ATOM 1649 N N . VAL A 1 203 ? -11.925 47.073 -22.434 1.00 83.38 203 VAL A N 1
ATOM 1650 C CA . VAL A 1 203 ? -12.006 47.820 -21.167 1.00 83.38 203 VAL A CA 1
ATOM 1651 C C . VAL A 1 203 ? -12.685 46.992 -20.081 1.00 83.38 203 VAL A C 1
ATOM 1653 O O . VAL A 1 203 ? -12.197 46.984 -18.947 1.00 83.38 203 VAL A O 1
ATOM 1656 N N . GLU A 1 204 ? -13.762 46.283 -20.411 1.00 81.44 204 GLU A N 1
ATOM 1657 C CA . GLU A 1 204 ? -14.485 45.414 -19.478 1.00 81.44 204 GLU A CA 1
ATOM 1658 C C . GLU A 1 204 ? -13.612 44.262 -18.981 1.00 81.44 204 GLU A C 1
ATOM 1660 O O . GLU A 1 204 ? -13.477 44.068 -17.770 1.00 81.44 204 GLU A O 1
ATOM 1665 N N . LEU A 1 205 ? -12.916 43.570 -19.888 1.00 83.94 205 LEU A N 1
ATOM 1666 C CA . LEU A 1 205 ? -11.958 42.516 -19.545 1.00 83.94 205 LEU A CA 1
ATOM 1667 C C . LEU A 1 205 ? -10.835 43.054 -18.636 1.00 83.94 205 LEU A C 1
ATOM 1669 O O . LEU A 1 205 ? -10.470 42.430 -17.635 1.00 83.94 205 LEU A O 1
ATOM 1673 N N . ALA A 1 206 ? -10.324 44.259 -18.917 1.00 80.62 206 ALA A N 1
ATOM 1674 C CA . ALA A 1 206 ? -9.286 44.890 -18.098 1.00 80.62 206 ALA A CA 1
ATOM 1675 C C . ALA A 1 206 ? -9.806 45.317 -16.716 1.00 80.62 206 ALA A C 1
ATOM 1677 O O . ALA A 1 206 ? -9.045 45.339 -15.744 1.00 80.62 206 ALA A O 1
ATOM 1678 N N . HIS A 1 207 ? -11.095 45.649 -16.610 1.00 78.75 207 HIS A N 1
ATOM 1679 C CA . HIS A 1 207 ? -11.759 45.914 -15.340 1.00 78.75 207 HIS A CA 1
ATOM 1680 C C . HIS A 1 207 ? -11.971 44.610 -14.552 1.00 78.75 207 HIS A C 1
ATOM 1682 O O . HIS A 1 207 ? -11.656 44.570 -13.363 1.00 78.75 207 HIS A O 1
ATOM 1688 N N . PHE A 1 208 ? -12.421 43.534 -15.206 1.00 78.62 208 PHE A N 1
ATOM 1689 C CA . PHE A 1 208 ? -12.704 42.232 -14.595 1.00 78.62 208 PHE A CA 1
ATOM 1690 C C . PHE A 1 208 ? -11.477 41.610 -13.917 1.00 78.62 208 PHE A C 1
ATOM 1692 O O . PHE A 1 208 ? -11.519 41.323 -12.722 1.00 78.62 208 PHE A O 1
ATOM 1699 N N . ILE A 1 209 ? -10.352 41.459 -14.626 1.00 74.81 209 ILE A N 1
ATOM 1700 C CA . ILE A 1 209 ? -9.140 40.839 -14.051 1.00 74.81 209 ILE A CA 1
ATOM 1701 C C . ILE A 1 209 ? -8.510 41.682 -12.940 1.00 74.81 209 ILE A C 1
ATOM 1703 O O . ILE A 1 209 ? -7.834 41.170 -12.045 1.00 74.81 209 ILE A O 1
ATOM 1707 N N . ARG A 1 210 ? -8.744 42.996 -12.979 1.00 71.56 210 ARG A N 1
ATOM 1708 C CA . ARG A 1 210 ? -8.266 43.933 -11.967 1.00 71.56 210 ARG A CA 1
ATOM 1709 C C . ARG A 1 210 ? -9.149 43.959 -10.719 1.00 71.56 210 ARG A C 1
ATOM 1711 O O . ARG A 1 210 ? -8.626 44.137 -9.617 1.00 71.56 210 ARG A O 1
ATOM 1718 N N . PHE A 1 211 ? -10.456 43.794 -10.894 1.00 70.50 211 PHE A N 1
ATOM 1719 C CA . PHE A 1 211 ? -11.475 43.806 -9.847 1.00 70.50 211 PHE A CA 1
ATOM 1720 C C . PHE A 1 211 ? -12.376 42.562 -9.979 1.00 70.50 211 PHE A C 1
ATOM 1722 O O . PHE A 1 211 ? -13.555 42.685 -10.328 1.00 70.50 211 PHE A O 1
ATOM 1729 N N . PRO A 1 212 ? -11.840 41.352 -9.715 1.00 67.19 212 PRO A N 1
ATOM 1730 C CA . PRO A 1 212 ? -12.610 40.120 -9.830 1.00 67.19 212 PRO A CA 1
ATOM 1731 C C . PRO A 1 212 ? -13.751 40.142 -8.813 1.00 67.19 212 PRO A C 1
ATOM 1733 O O . PRO A 1 212 ? -13.518 40.215 -7.607 1.00 67.19 212 PRO A O 1
ATOM 1736 N N . THR A 1 213 ? -14.993 40.097 -9.294 1.00 61.44 213 THR A N 1
ATOM 1737 C CA . THR A 1 213 ? -16.194 40.137 -8.450 1.00 61.44 213 THR A CA 1
ATOM 1738 C C . THR A 1 213 ? -17.255 39.152 -8.945 1.00 61.44 213 THR A C 1
ATOM 1740 O O . THR A 1 213 ? -17.375 38.860 -10.135 1.00 61.44 213 THR A O 1
ATOM 1743 N N . VAL A 1 214 ? -18.053 38.624 -8.011 1.00 48.34 214 VAL A N 1
ATOM 1744 C CA . VAL A 1 214 ? -19.079 37.597 -8.288 1.00 48.34 214 VAL A CA 1
ATOM 1745 C C . VAL A 1 214 ? -20.212 38.127 -9.181 1.00 48.34 214 VAL A C 1
ATOM 1747 O O . VAL A 1 214 ? -20.873 37.352 -9.861 1.00 48.34 214 VAL A O 1
ATOM 1750 N N . LYS A 1 215 ? -20.440 39.445 -9.201 1.00 52.34 215 LYS A N 1
ATOM 1751 C CA . LYS A 1 215 ? -21.495 40.097 -9.987 1.00 52.34 215 LYS A CA 1
ATOM 1752 C C . LYS A 1 215 ? -20.899 40.772 -11.217 1.00 52.34 215 LYS A C 1
ATOM 1754 O O . LYS A 1 215 ? -19.789 41.287 -11.158 1.00 52.34 215 LYS A O 1
ATOM 1759 N N . GLU A 1 216 ? -21.630 40.785 -12.322 1.00 53.03 216 GLU A N 1
ATOM 1760 C CA . GLU A 1 216 ? -21.303 41.646 -13.463 1.00 53.03 216 GLU A CA 1
ATOM 1761 C C . GLU A 1 216 ? -21.469 43.129 -13.087 1.00 53.03 216 GLU A C 1
ATOM 1763 O O . GLU A 1 216 ? -22.296 43.447 -12.222 1.00 53.03 216 GLU A O 1
ATOM 1768 N N . PRO A 1 217 ? -20.698 44.048 -13.698 1.00 50.69 217 PRO A N 1
ATOM 1769 C CA . PRO A 1 217 ? -20.771 45.484 -13.429 1.00 50.69 217 PRO A CA 1
ATOM 1770 C C . PRO A 1 217 ? -22.002 46.128 -14.095 1.00 50.69 217 PRO A C 1
ATOM 1772 O O . PRO A 1 217 ? -21.888 47.103 -14.832 1.00 50.69 217 PRO A O 1
ATOM 1775 N N . SER A 1 218 ? -23.199 45.601 -13.818 1.00 46.22 218 SER A N 1
ATOM 1776 C CA . SER A 1 218 ? -24.461 46.068 -14.398 1.00 46.22 218 SER A CA 1
ATOM 1777 C C . SER A 1 218 ? -24.711 47.550 -14.069 1.00 46.22 218 SER A C 1
ATOM 1779 O O . SER A 1 218 ? -25.144 47.877 -12.958 1.00 46.22 218 SER A O 1
ATOM 1781 N N . GLY A 1 219 ? -24.444 48.436 -15.035 1.00 57.06 219 GLY A N 1
ATOM 1782 C CA . GLY A 1 219 ? -24.690 49.880 -14.945 1.00 57.06 219 GLY A CA 1
ATOM 1783 C C . GLY A 1 219 ? -23.461 50.788 -14.785 1.00 57.06 219 GLY A C 1
ATOM 1784 O O . GLY A 1 219 ? -23.643 51.945 -14.415 1.00 57.06 219 GLY A O 1
ATOM 1785 N N . MET A 1 220 ? -22.234 50.313 -15.034 1.00 66.06 220 MET A N 1
ATOM 1786 C CA . MET A 1 220 ? -21.029 51.164 -15.063 1.00 66.06 220 MET A CA 1
ATOM 1787 C C . MET A 1 220 ? -20.631 51.506 -16.505 1.00 66.06 220 MET A C 1
ATOM 1789 O O . MET A 1 220 ? -20.579 50.612 -17.338 1.00 66.06 220 MET A O 1
ATOM 1793 N N . SER A 1 221 ? -20.324 52.771 -16.812 1.00 75.25 221 SER A N 1
ATOM 1794 C CA . SER A 1 221 ? -19.914 53.163 -18.173 1.00 75.25 221 SER A CA 1
ATOM 1795 C C . SER A 1 221 ? -18.449 52.822 -18.475 1.00 75.25 221 SER A C 1
ATOM 1797 O O . SER A 1 221 ? -17.602 52.812 -17.574 1.00 75.25 221 SER A O 1
ATOM 1799 N N . GLN A 1 222 ? -18.122 52.634 -19.759 1.00 72.56 222 GLN A N 1
ATOM 1800 C CA . GLN A 1 222 ? -16.749 52.445 -20.248 1.00 72.56 222 GLN A CA 1
ATOM 1801 C C . GLN A 1 222 ? -15.794 53.555 -19.757 1.00 72.56 222 GLN A C 1
ATOM 1803 O O . GLN A 1 222 ? -14.673 53.272 -19.325 1.00 72.56 222 GLN A O 1
ATOM 1808 N N . GLU A 1 223 ? -16.238 54.819 -19.739 1.00 72.38 223 GLU A N 1
ATOM 1809 C CA . GLU A 1 223 ? -15.462 55.950 -19.209 1.00 72.38 223 GLU A CA 1
ATOM 1810 C C . GLU A 1 223 ? -15.175 55.825 -17.704 1.00 72.38 223 GLU A C 1
ATOM 1812 O O . GLU A 1 223 ? -14.071 56.151 -17.246 1.00 72.38 223 GLU A O 1
ATOM 1817 N N . GLU A 1 224 ? -16.139 55.335 -16.920 1.00 70.06 224 GLU A N 1
ATOM 1818 C CA . GLU A 1 224 ? -15.965 55.112 -15.487 1.00 70.06 224 GLU A CA 1
ATOM 1819 C C . GLU A 1 224 ? -15.025 53.924 -15.222 1.00 70.06 224 GLU A C 1
ATOM 1821 O O . GLU A 1 224 ? -14.103 54.046 -14.408 1.00 70.06 224 GLU A O 1
ATOM 1826 N N . MET A 1 225 ? -15.173 52.820 -15.962 1.00 76.31 225 MET A N 1
ATOM 1827 C CA . MET A 1 225 ? -14.264 51.667 -15.905 1.00 76.31 225 MET A CA 1
ATOM 1828 C C . MET A 1 225 ? -12.829 52.064 -16.278 1.00 76.31 225 MET A C 1
ATOM 1830 O O . MET A 1 225 ? -11.895 51.823 -15.505 1.00 76.31 225 MET A O 1
ATOM 1834 N N . LEU A 1 226 ? -12.643 52.784 -17.390 1.00 74.31 226 LEU A N 1
ATOM 1835 C CA . LEU A 1 226 ? -11.356 53.363 -17.781 1.00 74.31 226 LEU A CA 1
ATOM 1836 C C . LEU A 1 226 ? -10.800 54.301 -16.709 1.00 74.31 226 LEU A C 1
ATOM 1838 O O . LEU A 1 226 ? -9.594 54.290 -16.457 1.00 74.31 226 LEU A O 1
ATOM 1842 N N . THR A 1 227 ? -11.643 55.107 -16.064 1.00 70.44 227 THR A N 1
ATOM 1843 C CA . THR A 1 227 ? -11.221 55.992 -14.972 1.00 70.44 227 THR A CA 1
ATOM 1844 C C . THR A 1 227 ? -10.746 55.186 -13.763 1.00 70.44 227 THR A C 1
ATOM 1846 O O . THR A 1 227 ? -9.686 55.493 -13.216 1.00 70.44 227 THR A O 1
ATOM 1849 N N . ARG A 1 228 ? -11.441 54.113 -13.367 1.00 69.44 228 ARG A N 1
ATOM 1850 C CA . ARG A 1 228 ? -11.023 53.218 -12.269 1.00 69.44 228 ARG A CA 1
ATOM 1851 C C . ARG A 1 228 ? -9.694 52.515 -12.580 1.00 69.44 228 ARG A C 1
ATOM 1853 O O . ARG A 1 228 ? -8.789 52.530 -11.746 1.00 69.44 228 ARG A O 1
ATOM 1860 N N . ILE A 1 229 ? -9.522 52.003 -13.802 1.00 70.12 229 ILE A N 1
ATOM 1861 C CA . ILE A 1 229 ? -8.265 51.391 -14.276 1.00 70.12 229 ILE A CA 1
ATOM 1862 C C . ILE A 1 229 ? -7.116 52.422 -14.297 1.00 70.12 229 ILE A C 1
ATOM 1864 O O . ILE A 1 229 ? -5.996 52.116 -13.887 1.00 70.12 229 ILE A O 1
ATOM 1868 N N . LYS A 1 230 ? -7.369 53.663 -14.733 1.00 65.00 230 LYS A N 1
ATOM 1869 C CA . LYS A 1 230 ? -6.345 54.724 -14.825 1.00 65.00 230 LYS A CA 1
ATOM 1870 C C . LYS A 1 230 ? -6.010 55.401 -13.486 1.00 65.00 230 LYS A C 1
ATOM 1872 O O . LYS A 1 230 ? -4.946 56.005 -13.387 1.00 65.00 230 LYS A O 1
ATOM 1877 N N . THR A 1 231 ? -6.894 55.364 -12.482 1.00 56.47 231 THR A N 1
ATOM 1878 C CA . THR A 1 231 ? -6.718 56.119 -11.217 1.00 56.47 231 THR A CA 1
ATOM 1879 C C . THR A 1 231 ? -6.062 55.335 -10.087 1.00 56.47 231 THR A C 1
ATOM 1881 O O . THR A 1 231 ? -5.430 55.954 -9.230 1.00 56.47 231 THR A O 1
ATOM 1884 N N . LEU A 1 232 ? -6.148 54.001 -10.072 1.00 55.38 232 LEU A N 1
ATOM 1885 C CA . LEU A 1 232 ? -5.305 53.204 -9.181 1.00 55.38 232 LEU A CA 1
ATOM 1886 C C . LEU A 1 232 ? -3.912 53.036 -9.797 1.00 55.38 232 LEU A C 1
ATOM 1888 O O . LEU A 1 232 ? -3.748 52.383 -10.824 1.00 55.38 232 LEU A O 1
ATOM 1892 N N . HIS A 1 233 ? -2.887 53.559 -9.130 1.00 54.19 233 HIS A N 1
ATOM 1893 C CA . HIS A 1 233 ? -1.507 53.180 -9.421 1.00 54.19 233 HIS A CA 1
ATOM 1894 C C . HIS A 1 233 ? -1.089 51.973 -8.561 1.00 54.19 233 HIS A C 1
ATOM 1896 O O . HIS A 1 233 ? -1.464 51.911 -7.384 1.00 54.19 233 HIS A O 1
ATOM 1902 N N . PRO A 1 234 ? -0.245 51.053 -9.079 1.00 50.94 234 PRO A N 1
ATOM 1903 C CA . PRO A 1 234 ? 0.347 49.967 -8.286 1.00 50.94 234 PRO A CA 1
ATOM 1904 C C . PRO A 1 234 ? 1.020 50.453 -6.990 1.00 50.94 234 PRO A C 1
ATOM 1906 O O . PRO A 1 234 ? 0.997 49.762 -5.970 1.00 50.94 234 PRO A O 1
ATOM 1909 N N . THR A 1 235 ? 1.538 51.686 -7.006 1.00 56.97 235 THR A N 1
ATOM 1910 C CA . THR A 1 235 ? 2.189 52.342 -5.869 1.00 56.97 235 THR A CA 1
ATOM 1911 C C . THR A 1 235 ? 1.294 52.503 -4.645 1.00 56.97 235 THR A C 1
ATOM 1913 O O . THR A 1 235 ? 1.817 52.455 -3.542 1.00 56.97 235 THR A O 1
ATOM 1916 N N . ASP A 1 236 ? -0.027 52.682 -4.769 1.00 58.53 236 ASP A N 1
ATOM 1917 C CA . ASP A 1 236 ? -0.877 52.919 -3.586 1.00 58.53 236 ASP A CA 1
ATOM 1918 C C . ASP A 1 236 ? -1.199 51.633 -2.819 1.00 58.53 236 ASP A C 1
ATOM 1920 O O . ASP A 1 236 ? -1.241 51.642 -1.587 1.00 58.53 236 ASP A O 1
ATOM 1924 N N . ARG A 1 237 ? -1.335 50.505 -3.526 1.00 60.62 237 ARG A N 1
ATOM 1925 C CA . ARG A 1 237 ? -1.439 49.182 -2.895 1.00 60.62 237 ARG A CA 1
ATOM 1926 C C . ARG A 1 237 ? -0.101 48.759 -2.282 1.00 60.62 237 ARG A C 1
ATOM 1928 O O . ARG A 1 237 ? -0.083 48.219 -1.181 1.00 60.62 237 ARG A O 1
ATOM 1935 N N . GLU A 1 238 ? 1.018 49.078 -2.932 1.00 61.16 238 GLU A N 1
ATOM 1936 C CA . GLU A 1 238 ? 2.357 48.865 -2.368 1.00 61.16 238 GLU A CA 1
ATOM 1937 C C . GLU A 1 238 ? 2.618 49.752 -1.129 1.00 61.16 238 GLU A C 1
ATOM 1939 O O . GLU A 1 238 ? 3.151 49.272 -0.128 1.00 61.16 238 GLU A O 1
ATOM 1944 N N . ARG A 1 239 ? 2.193 51.026 -1.146 1.00 67.44 239 ARG A N 1
ATOM 1945 C CA . ARG A 1 239 ? 2.237 51.936 0.018 1.00 67.44 239 ARG A CA 1
ATOM 1946 C C . ARG A 1 239 ? 1.388 51.409 1.171 1.00 67.44 239 ARG A C 1
ATOM 1948 O O . ARG A 1 239 ? 1.874 51.366 2.297 1.00 67.44 239 ARG A O 1
ATOM 1955 N N . PHE A 1 240 ? 0.163 50.956 0.900 1.00 67.12 240 PHE A N 1
ATOM 1956 C CA . PHE A 1 240 ? -0.687 50.339 1.920 1.00 67.12 240 PHE A CA 1
ATOM 1957 C C . PHE A 1 240 ? -0.019 49.100 2.536 1.00 67.12 240 PHE A C 1
ATOM 1959 O O . PHE A 1 240 ? 0.097 49.019 3.757 1.00 67.12 240 PHE A O 1
ATOM 1966 N N . GLY A 1 241 ? 0.516 48.189 1.716 1.00 57.62 241 GLY A N 1
ATOM 1967 C CA . GLY A 1 241 ? 1.239 47.011 2.209 1.00 57.62 241 GLY A CA 1
ATOM 1968 C C . GLY A 1 241 ? 2.423 47.365 3.111 1.00 57.62 241 GLY A C 1
ATOM 1969 O O . GLY A 1 241 ? 2.535 46.836 4.219 1.00 57.62 241 GLY A O 1
ATOM 1970 N N . LYS A 1 242 ? 3.238 48.348 2.703 1.00 69.75 242 LYS A N 1
ATOM 1971 C CA . LYS A 1 242 ? 4.373 48.858 3.493 1.00 69.75 242 LYS A CA 1
ATOM 1972 C C . LYS A 1 242 ? 3.958 49.489 4.825 1.00 69.75 242 LYS A C 1
ATOM 1974 O O . LYS A 1 242 ? 4.673 49.328 5.805 1.00 69.75 242 LYS A O 1
ATOM 1979 N N . LEU A 1 243 ? 2.829 50.198 4.886 1.00 67.19 243 LEU A N 1
ATOM 1980 C CA . LEU A 1 243 ? 2.365 50.882 6.105 1.00 67.19 243 LEU A CA 1
ATOM 1981 C C . LEU A 1 243 ? 1.575 49.982 7.065 1.00 67.19 243 LEU A C 1
ATOM 1983 O O . LEU A 1 243 ? 1.414 50.342 8.231 1.00 67.19 243 LEU A O 1
ATOM 1987 N N . HIS A 1 244 ? 1.091 48.830 6.594 1.00 66.75 244 HIS A N 1
ATOM 1988 C CA . HIS A 1 244 ? 0.272 47.899 7.378 1.00 66.75 244 HIS A CA 1
ATOM 1989 C C . HIS A 1 244 ? 0.913 46.519 7.599 1.00 66.75 244 HIS A C 1
ATOM 1991 O O . HIS A 1 244 ? 0.332 45.699 8.306 1.00 66.75 244 HIS A O 1
ATOM 1997 N N . CYS A 1 245 ? 2.113 46.273 7.057 1.00 62.62 245 CYS A N 1
ATOM 1998 C CA . CYS A 1 245 ? 2.777 44.960 7.043 1.00 62.62 245 CYS A CA 1
ATOM 1999 C C . CYS A 1 245 ? 1.904 43.851 6.420 1.00 62.62 245 CYS A C 1
ATOM 2001 O O . CYS A 1 245 ? 1.862 42.726 6.917 1.00 62.62 245 CYS A O 1
ATOM 2003 N N . CYS A 1 246 ? 1.212 44.172 5.324 1.00 55.56 246 CYS A N 1
ATOM 2004 C CA . CYS A 1 246 ? 0.391 43.224 4.571 1.00 55.56 246 CYS A CA 1
ATOM 2005 C C . CYS A 1 246 ? 1.005 42.985 3.187 1.00 55.56 246 CYS A C 1
ATOM 2007 O O . CYS A 1 246 ? 1.255 43.938 2.453 1.00 55.56 246 CYS A O 1
ATOM 2009 N N . GLU A 1 247 ? 1.175 41.721 2.801 1.00 45.59 247 GLU A N 1
ATOM 2010 C CA . GLU A 1 247 ? 1.637 41.296 1.471 1.00 45.59 247 GLU A CA 1
ATOM 2011 C C . GLU A 1 247 ? 0.752 40.148 0.936 1.00 45.59 247 GLU A C 1
ATOM 2013 O O . GLU A 1 247 ? -0.134 39.657 1.643 1.00 45.59 247 GLU A O 1
ATOM 2018 N N . GLY A 1 248 ? 0.948 39.749 -0.327 1.00 47.00 248 GLY A N 1
ATOM 2019 C CA . GLY A 1 248 ? 0.233 38.626 -0.955 1.00 47.00 248 GLY A CA 1
ATOM 2020 C C . GLY A 1 248 ? -1.296 38.767 -0.943 1.00 47.00 248 GLY A C 1
ATOM 2021 O O . GLY A 1 248 ? -1.836 39.865 -1.119 1.00 47.00 248 GLY A O 1
ATOM 2022 N N . ALA A 1 249 ? -1.999 37.653 -0.719 1.00 38.81 249 ALA A N 1
ATOM 2023 C CA . ALA A 1 249 ? -3.464 37.596 -0.675 1.00 38.81 249 ALA A CA 1
ATOM 2024 C C . ALA A 1 249 ? -4.086 38.501 0.410 1.00 38.81 249 ALA A C 1
ATOM 2026 O O . ALA A 1 249 ? -5.063 39.192 0.134 1.00 38.81 249 ALA A O 1
ATOM 2027 N N . ILE A 1 250 ? -3.480 38.586 1.602 1.00 45.19 250 ILE A N 1
ATOM 2028 C CA . ILE A 1 250 ? -3.968 39.437 2.708 1.00 45.19 250 ILE A CA 1
ATOM 2029 C C . ILE A 1 250 ? -3.923 40.920 2.310 1.00 45.19 250 ILE A C 1
ATOM 2031 O O . ILE A 1 250 ? -4.808 41.692 2.685 1.00 45.19 250 ILE A O 1
ATOM 2035 N N . LEU A 1 251 ? -2.924 41.322 1.514 1.00 50.78 251 LEU A N 1
ATOM 2036 C CA . LEU A 1 251 ? -2.869 42.659 0.924 1.00 50.78 251 LEU A CA 1
ATOM 2037 C C . LEU A 1 251 ? -3.943 42.875 -0.148 1.00 50.78 251 LEU A C 1
ATOM 2039 O O . LEU A 1 251 ? -4.443 43.990 -0.235 1.00 50.78 251 LEU A O 1
ATOM 2043 N N . VAL A 1 252 ? -4.291 41.869 -0.965 1.00 47.44 252 VAL A N 1
ATOM 2044 C CA . VAL A 1 252 ? -5.441 41.985 -1.889 1.00 47.44 252 VAL A CA 1
ATOM 2045 C C . VAL A 1 252 ? -6.696 42.272 -1.069 1.00 47.44 252 VAL A C 1
ATOM 2047 O O . VAL A 1 252 ? -7.319 43.310 -1.238 1.00 47.44 252 VAL A O 1
ATOM 2050 N N . GLU A 1 253 ? -7.019 41.378 -0.138 1.00 50.38 253 GLU A N 1
ATOM 2051 C CA . GLU A 1 253 ? -8.275 41.364 0.608 1.00 50.38 253 GLU A CA 1
ATOM 2052 C C . GLU A 1 253 ? -8.438 42.617 1.481 1.00 50.38 253 GLU A C 1
ATOM 2054 O O . GLU A 1 253 ? -9.421 43.343 1.344 1.00 50.38 253 GLU A O 1
ATOM 2059 N N . SER A 1 254 ? -7.431 42.952 2.294 1.00 52.97 254 SER A N 1
ATOM 2060 C CA . SER A 1 254 ? -7.481 44.123 3.186 1.00 52.97 254 SER A CA 1
ATOM 2061 C C . SER A 1 254 ? -7.541 45.447 2.418 1.00 52.97 254 SER A C 1
ATOM 2063 O O . SER A 1 254 ? -8.215 46.383 2.850 1.00 52.97 254 SER A O 1
ATOM 2065 N N . PHE A 1 255 ? -6.843 45.543 1.279 1.00 58.81 255 PHE A N 1
ATOM 2066 C CA . PHE A 1 255 ? -6.885 46.735 0.432 1.00 58.81 255 PHE A CA 1
ATOM 2067 C C . PHE A 1 255 ? -8.230 46.852 -0.289 1.00 58.81 255 PHE A C 1
ATOM 2069 O O . PHE A 1 255 ? -8.786 47.946 -0.323 1.00 58.81 255 PHE A O 1
ATOM 2076 N N . THR A 1 256 ? -8.770 45.750 -0.821 1.00 53.78 256 THR A N 1
ATOM 2077 C CA . THR A 1 256 ? -10.061 45.722 -1.524 1.00 53.78 256 THR A CA 1
ATOM 2078 C C . THR A 1 256 ? -11.215 46.060 -0.584 1.00 53.78 256 THR A C 1
ATOM 2080 O O . THR A 1 256 ? -11.957 46.988 -0.883 1.00 53.78 256 THR A O 1
ATOM 2083 N N . VAL A 1 257 ? -11.308 45.429 0.595 1.00 55.44 257 VAL A N 1
ATOM 2084 C CA . VAL A 1 257 ? -12.350 45.729 1.600 1.00 55.44 257 VAL A CA 1
ATOM 2085 C C . VAL A 1 257 ? -12.342 47.211 1.993 1.00 55.44 257 VAL A C 1
ATOM 2087 O O . VAL A 1 257 ? -13.392 47.850 2.078 1.00 55.44 257 VAL A O 1
ATOM 2090 N N . LEU A 1 258 ? -11.157 47.794 2.201 1.00 58.06 258 LEU A N 1
ATOM 2091 C CA . LEU A 1 258 ? -11.032 49.210 2.540 1.00 58.06 258 LEU A CA 1
ATOM 2092 C C . LEU A 1 258 ? -11.358 50.124 1.348 1.00 58.06 258 LEU A C 1
ATOM 2094 O O . LEU A 1 258 ? -12.033 51.139 1.519 1.00 58.06 258 LEU A O 1
ATOM 2098 N N . PHE A 1 259 ? -10.898 49.773 0.146 1.00 58.62 259 PHE A N 1
ATOM 2099 C CA . PHE A 1 259 ? -11.169 50.495 -1.098 1.00 58.62 259 PHE A CA 1
ATOM 2100 C C . PHE A 1 259 ? -12.668 50.530 -1.426 1.00 58.62 259 PHE A C 1
ATOM 2102 O O . PHE A 1 259 ? -13.186 51.608 -1.718 1.00 58.62 259 PHE A O 1
ATOM 2109 N N . GLU A 1 260 ? -13.366 49.400 -1.312 1.00 53.16 260 GLU A N 1
ATOM 2110 C CA . GLU A 1 260 ? -14.815 49.287 -1.514 1.00 53.16 260 GLU A CA 1
ATOM 2111 C C . GLU A 1 260 ? -15.602 50.090 -0.469 1.00 53.16 260 GLU A C 1
ATOM 2113 O O . GLU A 1 260 ? -16.566 50.772 -0.813 1.00 53.16 260 GLU A O 1
ATOM 2118 N N . ALA A 1 261 ? -15.166 50.080 0.796 1.00 53.81 261 ALA A N 1
ATOM 2119 C CA . ALA A 1 261 ? -15.850 50.794 1.873 1.00 53.81 261 ALA A CA 1
ATOM 2120 C C . ALA A 1 261 ? -15.769 52.331 1.759 1.00 53.81 261 ALA A C 1
ATOM 2122 O O . ALA A 1 261 ? -16.719 53.021 2.140 1.00 53.81 261 ALA A O 1
ATOM 2123 N N . VAL A 1 262 ? -14.646 52.894 1.280 1.00 57.97 262 VAL A N 1
ATOM 2124 C CA . VAL A 1 262 ? -14.379 54.352 1.381 1.00 57.97 262 VAL A CA 1
ATOM 2125 C C . VAL A 1 262 ? -13.972 55.056 0.080 1.00 57.97 262 VAL A C 1
ATOM 2127 O O . VAL A 1 262 ? -14.012 56.289 0.026 1.00 57.97 262 VAL A O 1
ATOM 2130 N N . GLY A 1 263 ? -13.599 54.314 -0.964 1.00 54.47 263 GLY A N 1
ATOM 2131 C CA . GLY A 1 263 ? -13.155 54.837 -2.257 1.00 54.47 263 GLY A CA 1
ATOM 2132 C C . GLY A 1 263 ? -11.727 55.411 -2.276 1.00 54.47 263 GLY A C 1
ATOM 2133 O O . GLY A 1 263 ? -11.203 55.929 -1.282 1.00 54.47 263 GLY A O 1
ATOM 2134 N N . ILE A 1 264 ? -11.093 55.376 -3.457 1.00 58.62 264 ILE A N 1
ATOM 2135 C CA . ILE A 1 264 ? -9.657 55.678 -3.631 1.00 58.62 264 ILE A CA 1
ATOM 2136 C C . ILE A 1 264 ? -9.235 57.062 -3.117 1.00 58.62 264 ILE A C 1
ATOM 2138 O O . ILE A 1 264 ? -8.190 57.185 -2.486 1.00 58.62 264 ILE A O 1
ATOM 2142 N N . LYS A 1 265 ? -10.063 58.101 -3.301 1.00 61.88 265 LYS A N 1
ATOM 2143 C CA . LYS A 1 265 ? -9.736 59.477 -2.876 1.00 61.88 265 LYS A CA 1
ATOM 2144 C C . LYS A 1 265 ? -9.606 59.602 -1.351 1.00 61.88 265 LYS A C 1
ATOM 2146 O O . LYS A 1 265 ? -8.743 60.336 -0.869 1.00 61.88 265 LYS A O 1
ATOM 2151 N N . LYS A 1 266 ? -10.429 58.879 -0.576 1.00 66.31 266 LYS A N 1
ATOM 2152 C CA . LYS A 1 266 ? -10.305 58.836 0.893 1.00 66.31 266 LYS A CA 1
ATOM 2153 C C . LYS A 1 266 ? -9.113 57.971 1.310 1.00 66.31 266 LYS A C 1
ATOM 2155 O O . LYS A 1 266 ? -8.363 58.384 2.190 1.00 66.31 266 LYS A O 1
ATOM 2160 N N . LEU A 1 267 ? -8.885 56.845 0.630 1.00 66.81 267 LEU A N 1
ATOM 2161 C CA . LEU A 1 267 ? -7.754 55.944 0.881 1.00 66.81 267 LEU A CA 1
ATOM 2162 C C . LEU A 1 267 ? -6.383 56.603 0.622 1.00 66.81 267 LEU A C 1
ATOM 2164 O O . LEU A 1 267 ? -5.494 56.527 1.464 1.00 66.81 267 LEU A O 1
ATOM 2168 N N . GLN A 1 268 ? -6.211 57.334 -0.481 1.00 68.00 268 GLN A N 1
ATOM 2169 C CA . GLN A 1 268 ? -4.981 58.089 -0.769 1.00 68.00 268 GLN A CA 1
ATOM 2170 C C . GLN A 1 268 ? -4.731 59.209 0.256 1.00 68.00 268 GLN A C 1
ATOM 2172 O O . GLN A 1 268 ? -3.591 59.426 0.682 1.00 68.00 268 GLN A O 1
ATOM 2177 N N . ARG A 1 269 ? -5.793 59.899 0.702 1.00 74.81 269 ARG A N 1
ATOM 2178 C CA . ARG A 1 269 ? -5.713 60.912 1.770 1.00 74.81 269 ARG A CA 1
ATOM 2179 C C . ARG A 1 269 ? -5.330 60.285 3.114 1.00 74.81 269 ARG A C 1
ATOM 2181 O O . ARG A 1 269 ? -4.525 60.866 3.836 1.00 74.81 269 ARG A O 1
ATOM 2188 N N . TYR A 1 270 ? -5.866 59.104 3.418 1.00 80.19 270 TYR A N 1
ATOM 2189 C CA . TYR A 1 270 ? -5.509 58.293 4.581 1.00 80.19 270 TYR A CA 1
ATOM 2190 C C . TYR A 1 270 ? -4.024 57.894 4.564 1.00 80.19 270 TYR A C 1
ATOM 2192 O O . TYR A 1 270 ? -3.293 58.246 5.489 1.00 80.19 270 TYR A O 1
ATOM 2200 N N . LEU A 1 271 ? -3.560 57.258 3.479 1.00 73.94 271 LEU A N 1
ATOM 2201 C CA . LEU A 1 271 ? -2.168 56.822 3.300 1.00 73.94 271 LEU A CA 1
ATOM 2202 C C . LEU A 1 271 ? -1.185 57.985 3.465 1.00 73.94 271 LEU A C 1
ATOM 2204 O O . LEU A 1 271 ? -0.210 57.883 4.203 1.00 73.94 271 LEU A O 1
ATOM 2208 N N . THR A 1 272 ? -1.479 59.124 2.836 1.00 79.38 272 THR A N 1
ATOM 2209 C CA . THR A 1 272 ? -0.614 60.312 2.879 1.00 79.38 272 THR A CA 1
ATOM 2210 C C . THR A 1 272 ? -0.566 60.946 4.274 1.00 79.38 272 THR A C 1
ATOM 2212 O O . THR A 1 272 ? 0.505 61.344 4.732 1.00 79.38 272 THR A O 1
ATOM 2215 N N . LYS A 1 273 ? -1.700 61.012 4.991 1.00 78.88 273 LYS A N 1
ATOM 2216 C CA . LYS A 1 273 ? -1.724 61.464 6.393 1.00 78.88 273 LYS A CA 1
ATOM 2217 C C . LYS A 1 273 ? -0.917 60.534 7.302 1.00 78.88 273 LYS A C 1
ATOM 2219 O O . LYS A 1 273 ? -0.131 61.018 8.114 1.00 78.88 273 LYS A O 1
ATOM 2224 N N . LEU A 1 274 ? -1.088 59.220 7.148 1.00 80.69 274 LEU A N 1
ATOM 2225 C CA . LEU A 1 274 ? -0.371 58.224 7.939 1.00 80.69 274 LEU A CA 1
ATOM 2226 C C . LEU A 1 274 ? 1.142 58.294 7.691 1.00 80.69 274 LEU A C 1
ATOM 2228 O O . LEU A 1 274 ? 1.907 58.383 8.647 1.00 80.69 274 LEU A O 1
ATOM 2232 N N . GLU A 1 275 ? 1.581 58.339 6.430 1.00 80.06 275 GLU A N 1
ATOM 2233 C CA . GLU A 1 275 ? 2.998 58.506 6.075 1.00 80.06 275 GLU A CA 1
ATOM 2234 C C . GLU A 1 275 ? 3.618 59.745 6.718 1.00 80.06 275 GLU A C 1
ATOM 2236 O O . GLU A 1 275 ? 4.739 59.675 7.217 1.00 80.06 275 GLU A O 1
ATOM 2241 N N . ASN A 1 276 ? 2.906 60.873 6.722 1.00 81.44 276 ASN A N 1
ATOM 2242 C CA . ASN A 1 276 ? 3.422 62.115 7.290 1.00 81.44 276 ASN A CA 1
ATOM 2243 C C . ASN A 1 276 ? 3.567 62.046 8.817 1.00 81.44 276 ASN A C 1
ATOM 2245 O O . ASN A 1 276 ? 4.572 62.521 9.336 1.00 81.44 276 ASN A O 1
ATOM 2249 N N . ILE A 1 277 ? 2.640 61.397 9.530 1.00 79.38 277 ILE A N 1
ATOM 2250 C CA . ILE A 1 277 ? 2.751 61.223 10.988 1.00 79.38 277 ILE A CA 1
ATOM 2251 C C . ILE A 1 277 ? 3.824 60.181 11.344 1.00 79.38 277 ILE A C 1
ATOM 2253 O O . ILE A 1 277 ? 4.613 60.405 12.259 1.00 79.38 277 ILE A O 1
ATOM 2257 N N . LEU A 1 278 ? 3.936 59.070 10.605 1.00 76.12 278 LEU A N 1
ATOM 2258 C CA . LEU A 1 278 ? 4.981 58.066 10.866 1.00 76.12 278 LEU A CA 1
ATOM 2259 C C . LEU A 1 278 ? 6.398 58.554 10.488 1.00 76.12 278 LEU A C 1
ATOM 2261 O O . LEU A 1 278 ? 7.382 58.016 10.997 1.00 76.12 278 LEU A O 1
ATOM 2265 N N . LYS A 1 279 ? 6.523 59.598 9.651 1.00 77.94 279 LYS A N 1
ATOM 2266 C CA . LYS A 1 279 ? 7.791 60.308 9.385 1.00 77.94 279 LYS A CA 1
ATOM 2267 C C . LYS A 1 279 ? 8.286 61.160 10.560 1.00 77.94 279 LYS A C 1
ATOM 2269 O O . LYS A 1 279 ? 9.465 61.493 10.560 1.00 77.94 279 LYS A O 1
ATOM 2274 N N . LEU A 1 280 ? 7.454 61.456 11.566 1.00 75.44 280 LEU A N 1
ATOM 2275 C CA . LEU A 1 280 ? 7.866 62.174 12.787 1.00 75.44 280 LEU A CA 1
ATOM 2276 C C . LEU A 1 280 ? 8.778 61.337 13.707 1.00 75.44 280 LEU A C 1
ATOM 2278 O O . LEU A 1 280 ? 9.234 61.820 14.741 1.00 75.44 280 LEU A O 1
ATOM 2282 N N . LYS A 1 281 ? 9.062 60.077 13.347 1.00 79.81 281 LYS A N 1
ATOM 2283 C CA . LYS A 1 281 ? 10.035 59.238 14.053 1.00 79.81 281 LYS A CA 1
ATOM 2284 C C . LYS A 1 281 ? 11.417 59.930 14.132 1.00 79.81 281 LYS A C 1
ATOM 2286 O O . LYS A 1 281 ? 11.856 60.519 13.140 1.00 79.81 281 LYS A O 1
ATOM 2291 N N . PRO A 1 282 ? 12.165 59.786 15.240 1.00 76.75 282 PRO A N 1
ATOM 2292 C CA . PRO A 1 282 ? 13.558 60.227 15.306 1.00 76.75 282 PRO A CA 1
ATOM 2293 C C . PRO A 1 282 ? 14.428 59.583 14.205 1.00 76.75 282 PRO A C 1
ATOM 2295 O O . PRO A 1 282 ? 14.133 58.457 13.776 1.00 76.75 282 PRO A O 1
ATOM 2298 N N . PRO A 1 283 ? 15.512 60.244 13.749 1.00 70.06 283 PRO A N 1
ATOM 2299 C CA . PRO A 1 283 ? 16.341 59.757 12.642 1.00 70.06 283 PRO A CA 1
ATOM 2300 C C . PRO A 1 283 ? 16.886 58.340 12.880 1.00 70.06 283 PRO A C 1
ATOM 2302 O O . PRO A 1 283 ? 16.766 57.493 11.994 1.00 70.06 283 PRO A O 1
ATOM 2305 N N . ASP A 1 284 ? 17.345 58.044 14.099 1.00 71.56 284 ASP A N 1
ATOM 2306 C CA . ASP A 1 284 ? 17.932 56.748 14.485 1.00 71.56 284 ASP A CA 1
ATOM 2307 C C . ASP A 1 284 ? 16.903 55.612 14.656 1.00 71.56 284 ASP A C 1
ATOM 2309 O O . ASP A 1 284 ? 17.255 54.454 14.883 1.00 71.56 284 ASP A O 1
ATOM 2313 N N . THR A 1 285 ? 15.606 55.919 14.567 1.00 77.12 285 THR A N 1
ATOM 2314 C CA . THR A 1 285 ? 14.530 54.936 14.748 1.00 77.12 285 THR A CA 1
ATOM 2315 C C . THR A 1 285 ? 14.237 54.204 13.440 1.00 77.12 285 THR A C 1
ATOM 2317 O O . THR A 1 285 ? 13.940 54.834 12.421 1.00 77.12 285 THR A O 1
ATOM 2320 N N . LYS A 1 286 ? 14.248 52.866 13.450 1.00 77.12 286 LYS A N 1
ATOM 2321 C CA . LYS A 1 286 ? 13.904 52.063 12.266 1.00 77.12 286 LYS A CA 1
ATOM 2322 C C . LYS A 1 286 ? 12.431 52.222 11.883 1.00 77.12 286 LYS A C 1
ATOM 2324 O O . LYS A 1 286 ? 11.547 52.218 12.737 1.00 77.12 286 LYS A O 1
ATOM 2329 N N . GLN A 1 287 ? 12.167 52.296 10.578 1.00 70.31 287 GLN A N 1
ATOM 2330 C CA . GLN A 1 287 ? 10.811 52.384 10.022 1.00 70.31 287 GLN A CA 1
ATOM 2331 C C . GLN A 1 287 ? 9.943 51.179 10.445 1.00 70.31 287 GLN A C 1
ATOM 2333 O O . GLN A 1 287 ? 8.785 51.344 10.818 1.00 70.31 287 GLN A O 1
ATOM 2338 N N . GLU A 1 288 ? 10.531 49.980 10.437 1.00 68.12 288 GLU A N 1
ATOM 2339 C CA . GLU A 1 288 ? 9.890 48.700 10.775 1.00 68.12 288 GLU A CA 1
ATOM 2340 C C . GLU A 1 288 ? 9.332 48.684 12.210 1.00 68.12 288 GLU A C 1
ATOM 2342 O O . GLU A 1 288 ? 8.181 48.304 12.424 1.00 68.12 288 GLU A O 1
ATOM 2347 N N . ASP A 1 289 ? 10.098 49.181 13.190 1.00 71.44 289 ASP A N 1
ATOM 2348 C CA . ASP A 1 289 ? 9.680 49.251 14.599 1.00 71.44 289 ASP A CA 1
ATOM 2349 C C . ASP A 1 289 ? 8.486 50.197 14.811 1.00 71.44 289 ASP A C 1
ATOM 2351 O O . ASP A 1 289 ? 7.633 49.964 15.675 1.00 71.44 289 ASP A O 1
ATOM 2355 N N . VAL A 1 290 ? 8.417 51.269 14.017 1.00 75.31 290 VAL A N 1
ATOM 2356 C CA . VAL A 1 290 ? 7.314 52.240 14.029 1.00 75.31 290 VAL A CA 1
ATOM 2357 C C . VAL A 1 290 ? 6.056 51.619 13.423 1.00 75.31 290 VAL A C 1
ATOM 2359 O O . VAL A 1 290 ? 4.995 51.676 14.047 1.00 75.31 290 VAL A O 1
ATOM 2362 N N . ILE A 1 291 ? 6.175 50.961 12.265 1.00 71.81 291 ILE A N 1
ATOM 2363 C CA . ILE A 1 291 ? 5.057 50.283 11.591 1.00 71.81 291 ILE A CA 1
ATOM 2364 C C . ILE A 1 291 ? 4.503 49.141 12.461 1.00 71.81 291 ILE A C 1
ATOM 2366 O O . ILE A 1 291 ? 3.291 49.031 12.642 1.00 71.81 291 ILE A O 1
ATOM 2370 N N . LEU A 1 292 ? 5.364 48.343 13.102 1.00 68.44 292 LEU A N 1
ATOM 2371 C CA . LEU A 1 292 ? 4.935 47.269 14.005 1.00 68.44 292 LEU A CA 1
ATOM 2372 C C . LEU A 1 292 ? 4.172 47.799 15.235 1.00 68.44 292 LEU A C 1
ATOM 2374 O O . LEU A 1 292 ? 3.235 47.158 15.719 1.00 68.44 292 LEU A O 1
ATOM 2378 N N . ARG A 1 293 ? 4.550 48.972 15.762 1.00 75.19 293 ARG A N 1
ATOM 2379 C CA . ARG A 1 293 ? 3.820 49.622 16.866 1.00 75.19 293 ARG A CA 1
ATOM 2380 C C . ARG A 1 293 ? 2.520 50.272 16.405 1.00 75.19 293 ARG A C 1
ATOM 2382 O O . ARG A 1 293 ? 1.556 50.250 17.167 1.00 75.19 293 ARG A O 1
ATOM 2389 N N . TRP A 1 294 ? 2.477 50.788 15.179 1.00 79.00 294 TRP A N 1
ATOM 2390 C CA . TRP A 1 294 ? 1.253 51.252 14.532 1.00 79.00 294 TRP A CA 1
ATOM 2391 C C . TRP A 1 294 ? 0.239 50.113 14.362 1.00 79.00 294 TRP A C 1
ATOM 2393 O O . TRP A 1 294 ? -0.893 50.242 14.828 1.00 79.00 294 TRP A O 1
ATOM 2403 N N . ALA A 1 295 ? 0.670 48.965 13.825 1.00 69.56 295 ALA A N 1
ATOM 2404 C CA . ALA A 1 295 ? -0.154 47.762 13.696 1.00 69.56 295 ALA A CA 1
ATOM 2405 C C . ALA A 1 295 ? -0.771 47.340 15.038 1.00 69.56 295 ALA A C 1
ATOM 2407 O O . ALA A 1 295 ? -1.990 47.226 15.169 1.00 69.56 295 ALA A O 1
ATOM 2408 N N . LYS A 1 296 ? 0.061 47.227 16.082 1.00 69.44 296 LYS A N 1
ATOM 2409 C CA . LYS A 1 296 ? -0.402 46.893 17.439 1.00 69.44 296 LYS A CA 1
ATOM 2410 C C . LYS A 1 296 ? -1.333 47.952 18.046 1.00 69.44 296 LYS A C 1
ATOM 2412 O O . LYS A 1 296 ? -2.115 47.615 18.933 1.00 69.44 296 LYS A O 1
ATOM 2417 N N . PHE A 1 297 ? -1.268 49.209 17.603 1.00 79.50 297 PHE A N 1
ATOM 2418 C CA . PHE A 1 297 ? -2.178 50.251 18.075 1.00 79.50 297 PHE A CA 1
ATOM 2419 C C . PHE A 1 297 ? -3.571 50.126 17.460 1.00 79.50 297 PHE A C 1
ATOM 2421 O O . PHE A 1 297 ? -4.530 49.974 18.216 1.00 79.50 297 PHE A O 1
ATOM 2428 N N . PHE A 1 298 ? -3.708 50.107 16.129 1.00 73.75 298 PHE A N 1
ATOM 2429 C CA . PHE A 1 298 ? -5.043 50.001 15.526 1.00 73.75 298 PHE A CA 1
ATOM 2430 C C . PHE A 1 298 ? -5.707 48.637 15.793 1.00 73.75 298 PHE A C 1
ATOM 2432 O O . PHE A 1 298 ? -6.929 48.564 15.905 1.00 73.75 298 PHE A O 1
ATOM 2439 N N . GLN A 1 299 ? -4.923 47.577 16.021 1.00 67.19 299 GLN A N 1
ATOM 2440 C CA . GLN A 1 299 ? -5.411 46.264 16.475 1.00 67.19 299 GLN A CA 1
ATOM 2441 C C . GLN A 1 299 ? -5.799 46.213 17.970 1.00 67.19 299 GLN A C 1
ATOM 2443 O O . GLN A 1 299 ? -6.390 45.233 18.411 1.00 67.19 299 GLN A O 1
ATOM 2448 N N . GLY A 1 300 ? -5.532 47.264 18.759 1.00 65.75 300 GLY A N 1
ATOM 2449 C CA . GLY A 1 300 ? -6.090 47.426 20.110 1.00 65.75 300 GLY A CA 1
ATOM 2450 C C . GLY A 1 300 ? -5.285 46.852 21.274 1.00 65.75 300 GLY A C 1
ATOM 2451 O O . GLY A 1 300 ? -5.807 46.774 22.385 1.00 65.75 300 GLY A O 1
ATOM 2452 N N . TYR A 1 301 ? -4.020 46.474 21.073 1.00 63.44 301 TYR A N 1
ATOM 2453 C CA . TYR A 1 301 ? -3.205 45.878 22.139 1.00 63.44 301 TYR A CA 1
ATOM 2454 C C . TYR A 1 301 ? -3.037 46.832 23.331 1.00 63.44 301 TYR A C 1
ATOM 2456 O O . TYR A 1 301 ? -2.702 48.010 23.164 1.00 63.44 301 TYR A O 1
ATOM 2464 N N . LYS A 1 302 ? -3.193 46.329 24.561 1.00 68.25 302 LYS A N 1
ATOM 2465 C CA . LYS A 1 302 ? -3.124 47.160 25.778 1.00 68.25 302 LYS A CA 1
ATOM 2466 C C . LYS A 1 302 ? -1.767 47.877 25.909 1.00 68.25 302 LYS A C 1
ATOM 2468 O O . LYS A 1 302 ? -0.705 47.255 25.867 1.00 68.25 302 LYS A O 1
ATOM 2473 N N . GLY A 1 303 ? -1.795 49.204 26.065 1.00 69.19 303 GLY A N 1
ATOM 2474 C CA . GLY A 1 303 ? -0.595 50.049 26.185 1.00 69.19 303 GLY A CA 1
ATOM 2475 C C . GLY A 1 303 ? 0.200 50.269 24.885 1.00 69.19 303 GLY A C 1
ATOM 2476 O O . GLY A 1 303 ? 1.268 50.884 24.925 1.00 69.19 303 GLY A O 1
ATOM 2477 N N . SER A 1 304 ? -0.296 49.797 23.736 1.00 77.12 304 SER A N 1
ATOM 2478 C CA . SER A 1 304 ? 0.301 50.042 22.411 1.00 77.12 304 SER A CA 1
ATOM 2479 C C . SER A 1 304 ? 0.391 51.532 22.076 1.00 77.12 304 SER A C 1
ATOM 2481 O O . SER A 1 304 ? 1.457 51.994 21.679 1.00 77.12 304 SER A O 1
ATOM 2483 N N . PHE A 1 305 ? -0.676 52.298 22.327 1.00 82.50 305 PHE A N 1
ATOM 2484 C CA . PHE A 1 305 ? -0.740 53.738 22.066 1.00 82.50 305 PHE A CA 1
ATOM 2485 C C . PHE A 1 305 ? 0.379 54.509 22.778 1.00 82.50 305 PHE A C 1
ATOM 2487 O O . PHE A 1 305 ? 1.121 55.259 22.150 1.00 82.50 305 PHE A O 1
ATOM 2494 N N . THR A 1 306 ? 0.590 54.254 24.073 1.00 80.62 306 THR A N 1
ATOM 2495 C CA . THR A 1 306 ? 1.679 54.865 24.855 1.00 80.62 306 THR A CA 1
ATOM 2496 C C . THR A 1 306 ? 3.057 54.496 24.298 1.00 80.62 306 THR A C 1
ATOM 2498 O O . THR A 1 306 ? 3.945 55.345 24.215 1.00 80.62 306 THR A O 1
ATOM 2501 N N . LYS A 1 307 ? 3.241 53.241 23.861 1.00 80.12 307 LYS A N 1
ATOM 2502 C CA . LYS A 1 307 ? 4.484 52.770 23.224 1.00 80.12 307 LYS A CA 1
ATOM 2503 C C . LYS A 1 307 ? 4.695 53.362 21.824 1.00 80.12 307 LYS A C 1
ATOM 2505 O O . LYS A 1 307 ? 5.851 53.504 21.422 1.00 80.12 307 LYS A O 1
ATOM 2510 N N . LEU A 1 308 ? 3.622 53.696 21.104 1.00 81.31 308 LEU A N 1
ATOM 2511 C CA . LEU A 1 308 ? 3.658 54.354 19.799 1.00 81.31 308 LEU A CA 1
ATOM 2512 C C . LEU A 1 308 ? 3.974 55.851 19.939 1.00 81.31 308 LEU A C 1
ATOM 2514 O O . LEU A 1 308 ? 4.912 56.324 19.308 1.00 81.31 308 LEU A O 1
ATOM 2518 N N . LYS A 1 309 ? 3.308 56.572 20.853 1.00 84.88 309 LYS A N 1
ATOM 2519 C CA . LYS A 1 309 ? 3.680 57.961 21.180 1.00 84.88 309 LYS A CA 1
ATOM 2520 C C . LYS A 1 309 ? 5.149 58.068 21.588 1.00 84.88 309 LYS A C 1
ATOM 2522 O O . LYS A 1 309 ? 5.853 58.931 21.084 1.00 84.88 309 LYS A O 1
ATOM 2527 N N . LYS A 1 310 ? 5.645 57.138 22.418 1.00 84.12 310 LYS A N 1
ATOM 2528 C CA . LYS A 1 310 ? 7.054 57.122 22.844 1.00 84.12 310 LYS A CA 1
ATOM 2529 C C . LYS A 1 310 ? 8.050 56.852 21.704 1.00 84.12 310 LYS A C 1
ATOM 2531 O O . LYS A 1 310 ? 9.156 57.368 21.779 1.00 84.12 310 LYS A O 1
ATOM 2536 N N . ILE A 1 311 ? 7.708 56.062 20.675 1.00 82.69 311 ILE A N 1
ATOM 2537 C CA . ILE A 1 311 ? 8.627 55.837 19.534 1.00 82.69 311 ILE A CA 1
ATOM 2538 C C . ILE A 1 311 ? 8.594 56.988 18.515 1.00 82.69 311 ILE A C 1
ATOM 2540 O O . ILE A 1 311 ? 9.586 57.229 17.839 1.00 82.69 311 ILE A O 1
ATOM 2544 N N . LEU A 1 312 ? 7.471 57.706 18.429 1.00 81.69 312 LEU A N 1
ATOM 2545 C CA . LEU A 1 312 ? 7.300 58.906 17.600 1.00 81.69 312 LEU A CA 1
ATOM 2546 C C . LEU A 1 312 ? 7.643 60.211 18.348 1.00 81.69 312 LEU A C 1
ATOM 2548 O O . LEU A 1 312 ? 7.453 61.289 17.804 1.00 81.69 312 LEU A O 1
ATOM 2552 N N . ASN A 1 313 ? 8.111 60.117 19.598 1.00 82.12 313 ASN A N 1
ATOM 2553 C CA . ASN A 1 313 ? 8.404 61.239 20.498 1.00 82.12 313 ASN A CA 1
ATOM 2554 C C . ASN A 1 313 ? 7.249 62.256 20.700 1.00 82.12 313 ASN A C 1
ATOM 2556 O O . ASN A 1 313 ? 7.490 63.428 20.976 1.00 82.12 313 ASN A O 1
ATOM 2560 N N . LEU A 1 314 ? 5.992 61.808 20.589 1.00 82.06 314 LEU A N 1
ATOM 2561 C CA . LEU A 1 314 ? 4.804 62.668 20.673 1.00 82.06 314 LEU A CA 1
ATOM 2562 C C . LEU A 1 314 ? 4.404 62.952 22.131 1.00 82.06 314 LEU A C 1
ATOM 2564 O O . LEU A 1 314 ? 4.031 62.043 22.884 1.00 82.06 314 LEU A O 1
ATOM 2568 N N . THR A 1 315 ? 4.425 64.229 22.502 1.00 77.94 315 THR A N 1
ATOM 2569 C CA . THR A 1 315 ? 4.003 64.772 23.803 1.00 77.94 315 THR A CA 1
ATOM 2570 C C . THR A 1 315 ? 2.567 65.302 23.748 1.00 77.94 315 THR A C 1
ATOM 2572 O O . THR A 1 315 ? 2.120 65.811 22.726 1.00 77.94 315 THR A O 1
ATOM 2575 N N . ASN A 1 316 ? 1.827 65.218 24.860 1.00 73.12 316 ASN A N 1
ATOM 2576 C CA . ASN A 1 316 ? 0.448 65.731 24.911 1.00 73.12 316 ASN A CA 1
ATOM 2577 C C . ASN A 1 316 ? 0.359 67.265 24.795 1.00 73.12 316 ASN A C 1
ATOM 2579 O O . ASN A 1 316 ? -0.707 67.754 24.450 1.00 73.12 316 ASN A O 1
ATOM 2583 N N . ALA A 1 317 ? 1.429 67.998 25.122 1.00 71.75 317 ALA A N 1
ATOM 2584 C CA . ALA A 1 317 ? 1.445 69.461 25.112 1.00 71.75 317 ALA A CA 1
ATOM 2585 C C . ALA A 1 317 ? 1.800 70.041 23.732 1.00 71.75 317 ALA A C 1
ATOM 2587 O O . ALA A 1 317 ? 1.175 70.999 23.296 1.00 71.75 317 ALA A O 1
ATOM 2588 N N . ASP A 1 318 ? 2.776 69.444 23.039 1.00 72.00 318 ASP A N 1
ATOM 2589 C CA . ASP A 1 318 ? 3.355 70.032 21.821 1.00 72.00 318 ASP A CA 1
ATOM 2590 C C . ASP A 1 318 ? 2.829 69.383 20.525 1.00 72.00 318 ASP A C 1
ATOM 2592 O O . ASP A 1 318 ? 3.034 69.924 19.444 1.00 72.00 318 ASP A O 1
ATOM 2596 N N . HIS A 1 319 ? 2.157 68.225 20.623 1.00 80.50 319 HIS A N 1
ATOM 2597 C CA . HIS A 1 319 ? 1.750 67.394 19.478 1.00 80.50 319 HIS A CA 1
ATOM 2598 C C . HIS A 1 319 ? 0.270 66.963 19.531 1.00 80.50 319 HIS A C 1
ATOM 2600 O O . HIS A 1 319 ? -0.095 65.862 19.105 1.00 80.50 319 HIS A O 1
ATOM 2606 N N . GLU A 1 320 ? -0.602 67.788 20.118 1.00 77.19 320 GLU A N 1
ATOM 2607 C CA . GLU A 1 320 ? -2.020 67.455 20.324 1.00 77.19 320 GLU A CA 1
ATOM 2608 C C . GLU A 1 320 ? -2.744 67.123 19.001 1.00 77.19 320 GLU A C 1
ATOM 2610 O O . GLU A 1 320 ? -3.465 66.125 18.911 1.00 77.19 320 GLU A O 1
ATOM 2615 N N . ASN A 1 321 ? -2.481 67.896 17.942 1.00 76.81 321 ASN A N 1
ATOM 2616 C CA . ASN A 1 321 ? -3.092 67.719 16.620 1.00 76.81 321 ASN A CA 1
ATOM 2617 C C . ASN A 1 321 ? -2.629 66.434 15.912 1.00 76.81 321 ASN A C 1
ATOM 2619 O O . ASN A 1 321 ? -3.415 65.777 15.224 1.00 76.81 321 ASN A O 1
ATOM 2623 N N . GLU A 1 322 ? -1.364 66.058 16.071 1.00 80.56 322 GLU A N 1
ATOM 2624 C CA . GLU A 1 322 ? -0.759 64.844 15.521 1.00 80.56 322 GLU A CA 1
ATOM 2625 C C . GLU A 1 322 ? -1.286 63.612 16.258 1.00 80.56 322 GLU A C 1
ATOM 2627 O O . GLU A 1 322 ? -1.655 62.621 15.627 1.00 80.56 322 GLU A O 1
ATOM 2632 N N . ILE A 1 323 ? -1.382 63.687 17.591 1.00 82.06 323 ILE A N 1
ATOM 2633 C CA . ILE A 1 323 ? -1.952 62.630 18.434 1.00 82.06 323 ILE A CA 1
ATOM 2634 C C . ILE A 1 323 ? -3.428 62.413 18.080 1.00 82.06 323 ILE A C 1
ATOM 2636 O O . ILE A 1 323 ? -3.837 61.266 17.889 1.00 82.06 323 ILE A O 1
ATOM 2640 N N . LYS A 1 324 ? -4.215 63.486 17.932 1.00 81.44 324 LYS A N 1
ATOM 2641 C CA . LYS A 1 324 ? -5.623 63.409 17.525 1.00 81.44 324 LYS A CA 1
ATOM 2642 C C . LYS A 1 324 ? -5.784 62.745 16.157 1.00 81.44 324 LYS A C 1
ATOM 2644 O O . LYS A 1 324 ? -6.521 61.767 16.030 1.00 81.44 324 LYS A O 1
ATOM 2649 N N . GLN A 1 325 ? -5.025 63.194 15.155 1.00 81.44 325 GLN A N 1
ATOM 2650 C CA . GLN A 1 325 ? -5.046 62.587 13.821 1.00 81.44 325 GLN A CA 1
ATOM 2651 C C . GLN A 1 325 ? -4.600 61.117 13.832 1.00 81.44 325 GLN A C 1
ATOM 2653 O O . GLN A 1 325 ? -5.175 60.302 13.115 1.00 81.44 325 GLN A O 1
ATOM 2658 N N . LEU A 1 326 ? -3.621 60.741 14.659 1.00 82.06 326 LEU A N 1
ATOM 2659 C CA . LEU A 1 326 ? -3.173 59.352 14.790 1.00 82.06 326 LEU A CA 1
ATOM 2660 C C . LEU A 1 326 ? -4.280 58.436 15.350 1.00 82.06 326 LEU A C 1
ATOM 2662 O O . LEU A 1 326 ? -4.404 57.292 14.910 1.00 82.06 326 LEU A O 1
ATOM 2666 N N . VAL A 1 327 ? -5.110 58.936 16.276 1.00 81.50 327 VAL A N 1
ATOM 2667 C CA . VAL A 1 327 ? -6.299 58.223 16.784 1.00 81.50 327 VAL A CA 1
ATOM 2668 C C . VAL A 1 327 ? -7.379 58.108 15.707 1.00 81.50 327 VAL A C 1
ATOM 2670 O O . VAL A 1 327 ? -7.894 57.012 15.491 1.00 81.50 327 VAL A O 1
ATOM 2673 N N . GLU A 1 328 ? -7.688 59.197 14.996 1.00 78.62 328 GLU A N 1
ATOM 2674 C CA . GLU A 1 328 ? -8.669 59.203 13.898 1.00 78.62 328 GLU A CA 1
ATOM 2675 C C . GLU A 1 328 ? -8.303 58.181 12.806 1.00 78.62 328 GLU A C 1
ATOM 2677 O O . GLU A 1 328 ? -9.146 57.393 12.375 1.00 78.62 328 GLU A O 1
ATOM 2682 N N . LEU A 1 329 ? -7.027 58.130 12.401 1.00 80.12 329 LEU A N 1
ATOM 2683 C CA . LEU A 1 329 ? -6.520 57.159 11.424 1.00 80.12 329 LEU A CA 1
ATOM 2684 C C . LEU A 1 329 ? -6.609 55.710 11.941 1.00 80.12 329 LEU A C 1
ATOM 2686 O O . LEU A 1 329 ? -6.889 54.801 11.159 1.00 80.12 329 LEU A O 1
ATOM 2690 N N . ALA A 1 330 ? -6.380 55.478 13.238 1.00 78.31 330 ALA A N 1
ATOM 2691 C CA . ALA A 1 330 ? -6.442 54.142 13.836 1.00 78.31 330 ALA A CA 1
ATOM 2692 C C . ALA A 1 330 ? -7.888 53.641 13.978 1.00 78.31 330 ALA A C 1
ATOM 2694 O O . ALA A 1 330 ? -8.158 52.458 13.771 1.00 78.31 330 ALA A O 1
ATOM 2695 N N . HIS A 1 331 ? -8.828 54.543 14.271 1.00 75.94 331 HIS A N 1
ATOM 2696 C CA . HIS A 1 331 ? -10.255 54.236 14.266 1.00 75.94 331 HIS A CA 1
ATOM 2697 C C . HIS A 1 331 ? -10.743 53.939 12.841 1.00 75.94 331 HIS A C 1
ATOM 2699 O O . HIS A 1 331 ? -11.440 52.952 12.620 1.00 75.94 331 HIS A O 1
ATOM 2705 N N . PHE A 1 332 ? -10.331 54.754 11.863 1.00 72.81 332 PHE A N 1
ATOM 2706 C CA . PHE A 1 332 ? -10.717 54.615 10.456 1.00 72.81 332 PHE A CA 1
ATOM 2707 C C . PHE A 1 332 ? -10.312 53.266 9.845 1.00 72.81 332 PHE A C 1
ATOM 2709 O O . PHE A 1 332 ? -11.141 52.618 9.214 1.00 72.81 332 PHE A O 1
ATOM 2716 N N . ILE A 1 333 ? -9.069 52.812 10.053 1.00 70.12 333 ILE A N 1
ATOM 2717 C CA . ILE A 1 333 ? -8.607 51.526 9.497 1.00 70.12 333 ILE A CA 1
ATOM 2718 C C . ILE A 1 333 ? -9.277 50.315 10.156 1.00 70.12 333 ILE A C 1
ATOM 2720 O O . ILE A 1 333 ? -9.469 49.291 9.508 1.00 70.12 333 ILE A O 1
ATOM 2724 N N . ARG A 1 334 ? -9.653 50.428 11.435 1.00 68.94 334 ARG A N 1
ATOM 2725 C CA . ARG A 1 334 ? -10.317 49.349 12.176 1.00 68.94 334 ARG A CA 1
ATOM 2726 C C . ARG A 1 334 ? -11.821 49.273 11.896 1.00 68.94 334 ARG A C 1
ATOM 2728 O O . ARG A 1 334 ? -12.385 48.185 11.929 1.00 68.94 334 ARG A O 1
ATOM 2735 N N . PHE A 1 335 ? -12.463 50.410 11.631 1.00 72.38 335 PHE A N 1
ATOM 2736 C CA . PHE A 1 335 ? -13.912 50.522 11.441 1.00 72.38 335 PHE A CA 1
ATOM 2737 C C . PHE A 1 335 ? -14.264 51.301 10.152 1.00 72.38 335 PHE A C 1
ATOM 2739 O O . PHE A 1 335 ? -14.884 52.367 10.223 1.00 72.38 335 PHE A O 1
ATOM 2746 N N . PRO A 1 336 ? -13.884 50.799 8.960 1.00 58.84 336 PRO A N 1
ATOM 2747 C CA . PRO A 1 336 ? -13.936 51.572 7.713 1.00 58.84 336 PRO A CA 1
ATOM 2748 C C . PRO A 1 336 ? -15.347 51.818 7.156 1.00 58.84 336 PRO A C 1
ATOM 2750 O O . PRO A 1 336 ? -15.531 52.708 6.330 1.00 58.84 336 PRO A O 1
ATOM 2753 N N . THR A 1 337 ? -16.351 51.057 7.597 1.00 53.94 337 THR A N 1
ATOM 2754 C CA . THR A 1 337 ? -17.742 51.135 7.113 1.00 53.94 337 THR A CA 1
ATOM 2755 C C . THR A 1 337 ? -18.626 52.118 7.888 1.00 53.94 337 THR A C 1
ATOM 2757 O O . THR A 1 337 ? -19.784 52.323 7.518 1.00 53.94 337 THR A O 1
ATOM 2760 N N . VAL A 1 338 ? -18.115 52.752 8.951 1.00 58.25 338 VAL A N 1
ATOM 2761 C CA . VAL A 1 338 ? -18.888 53.701 9.769 1.00 58.25 338 VAL A CA 1
ATOM 2762 C C . VAL A 1 338 ? -19.069 55.018 9.008 1.00 58.25 338 VAL A C 1
ATOM 2764 O O . VAL A 1 338 ? -18.126 55.792 8.827 1.00 58.25 338 VAL A O 1
ATOM 2767 N N . LYS A 1 339 ? -20.300 55.280 8.553 1.00 49.72 339 LYS A N 1
ATOM 2768 C CA . LYS A 1 339 ? -20.660 56.532 7.878 1.00 49.72 339 LYS A CA 1
ATOM 2769 C C . LYS A 1 339 ? -20.680 57.697 8.877 1.00 49.72 339 LYS A C 1
ATOM 2771 O O . LYS A 1 339 ? -21.597 57.816 9.675 1.00 49.72 339 LYS A O 1
ATOM 2776 N N . GLU A 1 340 ? -19.676 58.558 8.714 1.00 47.91 340 GLU A N 1
ATOM 2777 C CA . GLU A 1 340 ? -19.497 59.891 9.312 1.00 47.91 340 GLU A CA 1
ATOM 2778 C C . GLU A 1 340 ? -18.987 59.939 10.768 1.00 47.91 340 GLU A C 1
ATOM 2780 O O . GLU A 1 340 ? -19.451 59.253 11.672 1.00 47.91 340 GLU A O 1
ATOM 2785 N N . LEU A 1 341 ? -17.949 60.765 10.966 1.00 53.31 341 LEU A N 1
ATOM 2786 C CA . LEU A 1 341 ? -17.182 60.931 12.214 1.00 53.31 341 LEU A CA 1
ATOM 2787 C C . LEU A 1 341 ? -17.572 62.206 12.990 1.00 53.31 341 LEU A C 1
ATOM 2789 O O . LEU A 1 341 ? -16.926 62.553 13.977 1.00 53.31 341 LEU A O 1
ATOM 2793 N N . SER A 1 342 ? -18.593 62.938 12.541 1.00 51.12 342 SER A N 1
ATOM 2794 C CA . SER A 1 342 ? -19.002 64.230 13.099 1.00 51.12 342 SER A CA 1
ATOM 2795 C C . SER A 1 342 ? -19.749 64.074 14.429 1.00 51.12 342 SER A C 1
ATOM 2797 O O . SER A 1 342 ? -20.971 64.177 14.477 1.00 51.12 342 SER A O 1
ATOM 2799 N N . GLY A 1 343 ? -19.002 63.832 15.510 1.00 56.12 343 GLY A N 1
ATOM 2800 C CA . GLY A 1 343 ? -19.526 63.890 16.879 1.00 56.12 343 GLY A CA 1
ATOM 2801 C C . GLY A 1 343 ? -18.735 63.118 17.940 1.00 56.12 343 GLY A C 1
ATOM 2802 O O . GLY A 1 343 ? -18.824 63.475 19.108 1.00 56.12 343 GLY A O 1
ATOM 2803 N N . MET A 1 344 ? -17.952 62.097 17.567 1.00 64.25 344 MET A N 1
ATOM 2804 C CA . MET A 1 344 ? -17.224 61.277 18.552 1.00 64.25 344 MET A CA 1
ATOM 2805 C C . MET A 1 344 ? -15.981 61.977 19.109 1.00 64.25 344 MET A C 1
ATOM 2807 O O . MET A 1 344 ? -15.209 62.592 18.367 1.00 64.25 344 MET A O 1
ATOM 2811 N N . SER A 1 345 ? -15.745 61.822 20.411 1.00 73.06 345 SER A N 1
ATOM 2812 C CA . SER A 1 345 ? -14.553 62.348 21.080 1.00 73.06 345 SER A CA 1
ATOM 2813 C C . SER A 1 345 ? -13.313 61.474 20.829 1.00 73.06 345 SER A C 1
ATOM 2815 O O . SER A 1 345 ? -13.395 60.290 20.486 1.00 73.06 345 SER A O 1
ATOM 2817 N N . GLN A 1 346 ? -12.121 62.045 21.032 1.00 71.06 346 GLN A N 1
ATOM 2818 C CA . GLN A 1 346 ? -10.859 61.300 20.934 1.00 71.06 346 GLN A CA 1
ATOM 2819 C C . GLN A 1 346 ? -10.773 60.164 21.970 1.00 71.06 346 GLN A C 1
ATOM 2821 O O . GLN A 1 346 ? -10.198 59.110 21.688 1.00 71.06 346 GLN A O 1
ATOM 2826 N N . GLU A 1 347 ? -11.360 60.356 23.152 1.00 74.69 347 GLU A N 1
ATOM 2827 C CA . GLU A 1 347 ? -11.378 59.365 24.231 1.00 74.69 347 GLU A CA 1
ATOM 2828 C C . GLU A 1 347 ? -12.342 58.212 23.926 1.00 74.69 347 GLU A C 1
ATOM 2830 O O . GLU A 1 347 ? -12.008 57.049 24.164 1.00 74.69 347 GLU A O 1
ATOM 2835 N N . GLU A 1 348 ? -13.491 58.496 23.306 1.00 73.81 348 GLU A N 1
ATOM 2836 C CA . GLU A 1 348 ? -14.426 57.474 22.820 1.00 73.81 348 GLU A CA 1
ATOM 2837 C C . GLU A 1 348 ? -13.795 56.612 21.721 1.00 73.81 348 GLU A C 1
ATOM 2839 O O . GLU A 1 348 ? -13.869 55.381 21.776 1.00 73.81 348 GLU A O 1
ATOM 2844 N N . MET A 1 349 ? -13.118 57.240 20.750 1.00 75.62 349 MET A N 1
ATOM 2845 C CA . MET A 1 349 ? -12.397 56.522 19.694 1.00 75.62 349 MET A CA 1
ATOM 2846 C C . MET A 1 349 ? -11.276 55.645 20.269 1.00 75.62 349 MET A C 1
ATOM 2848 O O . MET A 1 349 ? -11.176 54.470 19.911 1.00 75.62 349 MET A O 1
ATOM 2852 N N . LEU A 1 350 ? -10.473 56.167 21.206 1.00 74.75 350 LEU A N 1
ATOM 2853 C CA . LEU A 1 350 ? -9.451 55.381 21.909 1.00 74.75 350 LEU A CA 1
ATOM 2854 C C . LEU A 1 350 ? -10.053 54.207 22.688 1.00 74.75 350 LEU A C 1
ATOM 2856 O O . LEU A 1 350 ? -9.492 53.112 22.655 1.00 74.75 350 LEU A O 1
ATOM 2860 N N . THR A 1 351 ? -11.194 54.411 23.346 1.00 74.50 351 THR A N 1
ATOM 2861 C CA . THR A 1 351 ? -11.883 53.365 24.112 1.00 74.50 351 THR A CA 1
ATOM 2862 C C . THR A 1 351 ? -12.386 52.252 23.191 1.00 74.50 351 THR A C 1
ATOM 2864 O O . THR A 1 351 ? -12.118 51.083 23.460 1.00 74.50 351 THR A O 1
ATOM 2867 N N . LYS A 1 352 ? -13.011 52.586 22.052 1.00 72.31 352 LYS A N 1
ATOM 2868 C CA . LYS A 1 352 ? -13.448 51.601 21.040 1.00 72.31 352 LYS A CA 1
ATOM 2869 C C . LYS A 1 352 ? -12.285 50.822 20.416 1.00 72.31 352 LYS A C 1
ATOM 2871 O O . LYS A 1 352 ? -12.413 49.626 20.173 1.00 72.31 352 LYS A O 1
ATOM 2876 N N . ILE A 1 353 ? -11.132 51.461 20.197 1.00 72.31 353 ILE A N 1
ATOM 2877 C CA . ILE A 1 353 ? -9.909 50.775 19.739 1.00 72.31 353 ILE A CA 1
ATOM 2878 C C . ILE A 1 353 ? -9.359 49.831 20.830 1.00 72.31 353 ILE A C 1
ATOM 2880 O O . ILE A 1 353 ? -8.790 48.788 20.512 1.00 72.31 353 ILE A O 1
ATOM 2884 N N . GLN A 1 354 ? -9.515 50.156 22.115 1.00 67.50 354 GLN A N 1
ATOM 2885 C CA . GLN A 1 354 ? -8.952 49.373 23.228 1.00 67.50 354 GLN A CA 1
ATOM 2886 C C . GLN A 1 354 ? -9.896 48.298 23.799 1.00 67.50 354 GLN A C 1
ATOM 2888 O O . GLN A 1 354 ? -9.453 47.441 24.568 1.00 67.50 354 GLN A O 1
ATOM 2893 N N . GLN A 1 355 ? -11.176 48.296 23.420 1.00 60.88 355 GLN A N 1
ATOM 2894 C CA . GLN A 1 355 ? -12.100 47.207 23.736 1.00 60.88 355 GLN A CA 1
ATOM 2895 C C . GLN A 1 355 ? -11.684 45.931 22.979 1.00 60.88 355 GLN A C 1
ATOM 2897 O O . GLN A 1 355 ? -11.540 45.920 21.754 1.00 60.88 355 GLN A O 1
ATOM 2902 N N . SER A 1 356 ? -11.435 44.860 23.738 1.00 47.31 356 SER A N 1
ATOM 2903 C CA . SER A 1 356 ? -10.934 43.574 23.234 1.00 47.31 356 SER A CA 1
ATOM 2904 C C . SER A 1 356 ? -12.077 42.608 22.947 1.00 47.31 356 SER A C 1
ATOM 2906 O O . SER A 1 356 ? -12.879 42.322 23.837 1.00 47.31 356 SER A O 1
ATOM 2908 N N . THR A 1 357 ? -12.102 42.055 21.733 1.00 51.97 357 THR A N 1
ATOM 2909 C CA . THR A 1 357 ? -12.820 40.809 21.443 1.00 51.97 357 THR A CA 1
ATOM 2910 C C . THR A 1 357 ? -12.122 39.632 22.129 1.00 51.97 357 THR A C 1
ATOM 2912 O O . THR A 1 357 ? -10.950 39.704 22.505 1.00 51.97 357 THR A O 1
ATOM 2915 N N . GLU A 1 358 ? -12.845 38.532 22.313 1.00 39.41 358 GLU A N 1
ATOM 2916 C CA . GLU A 1 358 ? -12.381 37.375 23.087 1.00 39.41 358 GLU A CA 1
ATOM 2917 C C . GLU A 1 358 ? -11.138 36.697 22.470 1.00 39.41 358 GLU A C 1
ATOM 2919 O O . GLU A 1 358 ? -10.218 36.289 23.182 1.00 39.41 358 GLU A O 1
ATOM 2924 N N . GLU A 1 359 ? -11.038 36.708 21.138 1.00 41.06 359 GLU A N 1
ATOM 2925 C CA . GLU A 1 359 ? -9.874 36.247 20.365 1.00 41.06 359 GLU A CA 1
ATOM 2926 C C . GLU A 1 359 ? -8.612 37.095 20.614 1.00 41.06 359 GLU A C 1
ATOM 2928 O O . GLU A 1 359 ? -7.500 36.568 20.676 1.00 41.06 359 GLU A O 1
ATOM 2933 N N . SER A 1 360 ? -8.773 38.408 20.825 1.00 44.66 360 SER A N 1
ATOM 2934 C CA . SER A 1 360 ? -7.662 39.334 21.090 1.00 44.66 360 SER A CA 1
ATOM 2935 C C . SER A 1 360 ? -6.977 39.069 22.436 1.00 44.66 360 SER A C 1
ATOM 2937 O O . SER A 1 360 ? -5.806 39.416 22.595 1.00 44.66 360 SER A O 1
ATOM 2939 N N . ARG A 1 361 ? -7.679 38.479 23.413 1.00 42.50 361 ARG A N 1
ATOM 2940 C CA . ARG A 1 361 ? -7.090 38.161 24.724 1.00 42.50 361 ARG A CA 1
ATOM 2941 C C . ARG A 1 361 ? -6.227 36.906 24.663 1.00 42.50 361 ARG A C 1
ATOM 2943 O O . ARG A 1 361 ? -5.102 36.942 25.153 1.00 42.50 361 ARG A O 1
ATOM 2950 N N . LYS A 1 362 ? -6.708 35.848 23.994 1.00 41.34 362 LYS A N 1
ATOM 2951 C CA . LYS A 1 362 ? -5.940 34.606 23.781 1.00 41.34 362 LYS A CA 1
ATOM 2952 C C . LYS A 1 362 ? -4.618 34.881 23.059 1.00 41.34 362 LYS A C 1
ATOM 2954 O O . LYS A 1 362 ? -3.558 34.537 23.578 1.00 41.34 362 LYS A O 1
ATOM 2959 N N . SER A 1 363 ? -4.665 35.625 21.950 1.00 48.22 363 SER A N 1
ATOM 2960 C CA . SER A 1 363 ? -3.457 35.948 21.177 1.00 48.22 363 SER A CA 1
ATOM 2961 C C . SER A 1 363 ? -2.425 36.773 21.959 1.00 48.22 363 SER A C 1
ATOM 2963 O O . SER A 1 363 ? -1.225 36.647 21.714 1.00 48.22 363 SER A O 1
ATOM 2965 N N . GLN A 1 364 ? -2.852 37.600 22.923 1.00 46.59 364 GLN A N 1
ATOM 2966 C CA . GLN A 1 364 ? -1.943 38.441 23.703 1.00 46.59 364 GLN A CA 1
ATOM 2967 C C . GLN A 1 364 ? -1.201 37.670 24.815 1.00 46.59 364 GLN A C 1
ATOM 2969 O O . GLN A 1 364 ? -0.020 37.952 25.049 1.00 46.59 364 GLN A O 1
ATOM 2974 N N . ASP A 1 365 ? -1.835 36.687 25.461 1.00 45.78 365 ASP A N 1
ATOM 2975 C CA . ASP A 1 365 ? -1.153 35.804 26.422 1.00 45.78 365 ASP A CA 1
ATOM 2976 C C . ASP A 1 365 ? -0.186 34.841 25.707 1.00 45.78 365 ASP A C 1
ATOM 2978 O O . ASP A 1 365 ? 0.963 34.686 26.130 1.00 45.78 365 ASP A O 1
ATOM 2982 N N . GLU A 1 366 ? -0.599 34.284 24.564 1.00 49.44 366 GLU A N 1
ATOM 2983 C CA . GLU A 1 366 ? 0.231 33.429 23.702 1.00 49.44 366 GLU A CA 1
ATOM 2984 C C . GLU A 1 366 ? 1.484 34.166 23.188 1.00 49.44 366 GLU A C 1
ATOM 2986 O O . GLU A 1 366 ? 2.601 33.650 23.284 1.00 49.44 366 GLU A O 1
ATOM 2991 N N . LEU A 1 367 ? 1.335 35.412 22.716 1.00 49.41 367 LEU A N 1
ATOM 2992 C CA . LEU A 1 367 ? 2.461 36.254 22.289 1.00 49.41 367 LEU A CA 1
ATOM 2993 C C . LEU A 1 367 ? 3.419 36.612 23.435 1.00 49.41 367 LEU A C 1
ATOM 2995 O O . LEU A 1 367 ? 4.617 36.778 23.198 1.00 49.41 367 LEU A O 1
ATOM 2999 N N . THR A 1 368 ? 2.917 36.742 24.665 1.00 52.12 368 THR A N 1
ATOM 3000 C CA . THR A 1 368 ? 3.749 37.106 25.822 1.00 52.12 368 THR A CA 1
ATOM 3001 C C . THR A 1 368 ? 4.648 35.941 26.241 1.00 52.12 368 THR A C 1
ATOM 3003 O O . THR A 1 368 ? 5.851 36.141 26.427 1.00 52.12 368 THR A O 1
ATOM 3006 N N . GLU A 1 369 ? 4.119 34.714 26.297 1.00 55.34 369 GLU A N 1
ATOM 3007 C CA . GLU A 1 369 ? 4.944 33.520 26.534 1.00 55.34 369 GLU A CA 1
ATOM 3008 C C . GLU A 1 369 ? 5.895 33.220 25.362 1.00 55.34 369 GLU A C 1
ATOM 3010 O O . GLU A 1 369 ? 7.013 32.752 25.581 1.00 55.34 369 GLU A O 1
ATOM 3015 N N . PHE A 1 370 ? 5.511 33.537 24.120 1.00 49.12 370 PHE A N 1
ATOM 3016 C CA . PHE A 1 370 ? 6.373 33.354 22.947 1.00 49.12 370 PHE A CA 1
ATOM 3017 C C . PHE A 1 370 ? 7.620 34.257 22.961 1.00 49.12 370 PHE A C 1
ATOM 3019 O O . PHE A 1 370 ? 8.722 33.800 22.646 1.00 49.12 370 PHE A O 1
ATOM 3026 N N . GLU A 1 371 ? 7.500 35.520 23.380 1.00 53.47 371 GLU A N 1
ATOM 3027 C CA . GLU A 1 371 ? 8.674 36.384 23.584 1.00 53.47 371 GLU A CA 1
ATOM 3028 C C . GLU A 1 371 ? 9.547 35.899 24.758 1.00 53.47 371 GLU A C 1
ATOM 3030 O O . GLU A 1 371 ? 10.780 35.961 24.688 1.00 53.47 371 GLU A O 1
ATOM 3035 N N . HIS A 1 372 ? 8.939 35.329 25.805 1.00 58.44 372 HIS A N 1
ATOM 3036 C CA . HIS A 1 372 ? 9.680 34.726 26.917 1.00 58.44 372 HIS A CA 1
ATOM 3037 C C . HIS A 1 372 ? 10.502 33.506 26.457 1.00 58.44 372 HIS A C 1
ATOM 3039 O O . HIS A 1 372 ? 11.697 33.394 26.753 1.00 58.44 372 HIS A O 1
ATOM 3045 N N . PHE A 1 373 ? 9.893 32.649 25.634 1.00 53.69 373 PHE A N 1
ATOM 3046 C CA . PHE A 1 373 ? 10.519 31.492 24.996 1.00 53.69 373 PHE A CA 1
ATOM 3047 C C . PHE A 1 373 ? 11.719 31.889 24.121 1.00 53.69 373 PHE A C 1
ATOM 3049 O O . PHE A 1 373 ? 12.785 31.274 24.221 1.00 53.69 373 PHE A O 1
ATOM 3056 N N . LYS A 1 374 ? 11.587 32.934 23.284 1.00 57.69 374 LYS A N 1
ATOM 3057 C CA . LYS A 1 374 ? 12.693 33.442 22.443 1.00 57.69 374 LYS A CA 1
ATOM 3058 C C . LYS A 1 374 ? 13.920 33.808 23.278 1.00 57.69 374 LYS A C 1
ATOM 3060 O O . LYS A 1 374 ? 15.032 33.401 22.934 1.00 57.69 374 LYS A O 1
ATOM 3065 N N . LYS A 1 375 ? 13.707 34.545 24.377 1.00 68.38 375 LYS A N 1
ATOM 3066 C CA . LYS A 1 375 ? 14.757 34.997 25.305 1.00 68.38 375 LYS A CA 1
ATOM 3067 C C . LYS A 1 375 ? 15.495 33.818 25.944 1.00 68.38 375 LYS A C 1
ATOM 3069 O O . LYS A 1 375 ? 16.723 33.837 26.009 1.00 68.38 375 LYS A O 1
ATOM 3074 N N . LEU A 1 376 ? 14.765 32.795 26.395 1.00 59.72 376 LEU A N 1
ATOM 3075 C CA . LEU A 1 376 ? 15.337 31.654 27.119 1.00 59.72 376 LEU A CA 1
ATOM 3076 C C . LEU A 1 376 ? 16.029 30.622 26.212 1.00 59.72 376 LEU A C 1
ATOM 3078 O O . LEU A 1 376 ? 16.942 29.949 26.685 1.00 59.72 376 LEU A O 1
ATOM 3082 N N . HIS A 1 377 ? 15.681 30.529 24.923 1.00 58.12 377 HIS A N 1
ATOM 3083 C CA . HIS A 1 377 ? 16.161 29.459 24.028 1.00 58.12 377 HIS A CA 1
ATOM 3084 C C . HIS A 1 377 ? 17.032 29.896 22.834 1.00 58.12 377 HIS A C 1
ATOM 3086 O O . HIS A 1 377 ? 17.290 29.078 21.952 1.00 58.12 377 HIS A O 1
ATOM 3092 N N . ALA A 1 378 ? 17.500 31.150 22.790 1.00 50.12 378 ALA A N 1
ATOM 3093 C CA . ALA A 1 378 ? 18.381 31.671 21.731 1.00 50.12 378 ALA A CA 1
ATOM 3094 C C . ALA A 1 378 ? 17.869 31.406 20.297 1.00 50.12 378 ALA A C 1
ATOM 3096 O O . ALA A 1 378 ? 18.587 30.888 19.435 1.00 50.12 378 ALA A O 1
ATOM 3097 N N . TYR A 1 379 ? 16.609 31.761 20.031 1.00 42.06 379 TYR A N 1
ATOM 3098 C CA . TYR A 1 379 ? 16.006 31.582 18.711 1.00 42.06 379 TYR A CA 1
ATOM 3099 C C . TYR A 1 379 ? 16.691 32.481 17.665 1.00 42.06 379 TYR A C 1
ATOM 3101 O O . TYR A 1 379 ? 16.445 33.684 17.607 1.00 42.06 379 TYR A O 1
ATOM 3109 N N . ARG A 1 380 ? 17.562 31.906 16.823 1.00 37.00 380 ARG A N 1
ATOM 3110 C CA . ARG A 1 380 ? 18.118 32.611 15.658 1.00 37.00 380 ARG A CA 1
ATOM 3111 C C . ARG A 1 380 ? 17.047 32.742 14.581 1.00 37.00 380 ARG A C 1
ATOM 3113 O O . ARG A 1 380 ? 16.691 31.751 13.946 1.00 37.00 380 ARG A O 1
ATOM 3120 N N . GLU A 1 381 ? 16.633 33.971 14.294 1.00 35.34 381 GLU A N 1
ATOM 3121 C CA . GLU A 1 381 ? 15.992 34.288 13.021 1.00 35.34 381 GLU A CA 1
ATOM 3122 C C . GLU A 1 381 ? 16.952 33.925 11.880 1.00 35.34 381 GLU A C 1
ATOM 3124 O O . GLU A 1 381 ? 17.989 34.562 11.675 1.00 35.34 381 GLU A O 1
ATOM 3129 N N . LYS A 1 382 ? 16.616 32.885 11.107 1.00 28.34 382 LYS A N 1
ATOM 3130 C CA . LYS A 1 382 ? 17.163 32.767 9.756 1.00 28.34 382 LYS A CA 1
ATOM 3131 C C . LYS A 1 382 ? 16.590 33.932 8.962 1.00 28.34 382 LYS A C 1
ATOM 3133 O O . LYS A 1 382 ? 15.385 33.977 8.737 1.00 28.34 382 LYS A O 1
ATOM 3138 N N . LYS A 1 383 ? 17.465 34.835 8.520 1.00 30.34 383 LYS A N 1
ATOM 3139 C CA . LYS A 1 383 ? 17.143 35.948 7.622 1.00 30.34 383 LYS A CA 1
ATOM 3140 C C . LYS A 1 383 ? 16.808 35.420 6.217 1.00 30.34 383 LYS A C 1
ATOM 3142 O O . LYS A 1 383 ? 17.590 35.561 5.283 1.00 30.34 383 LYS A O 1
ATOM 3147 N N . LEU A 1 384 ? 15.664 34.752 6.104 1.00 24.86 384 LEU A N 1
ATOM 3148 C CA . LEU A 1 384 ? 15.002 34.417 4.850 1.00 24.86 384 LEU A CA 1
ATOM 3149 C C . LEU A 1 384 ? 14.219 35.655 4.415 1.00 24.86 384 LEU A C 1
ATOM 3151 O O . LEU A 1 384 ? 13.257 36.044 5.074 1.00 24.86 384 LEU A O 1
ATOM 3155 N N . LEU A 1 385 ? 14.646 36.288 3.321 1.00 28.84 385 LEU A N 1
ATOM 3156 C CA . LEU A 1 385 ? 13.781 37.233 2.623 1.00 28.84 385 LEU A CA 1
ATOM 3157 C C . LEU A 1 385 ? 12.565 36.464 2.097 1.00 28.84 385 LEU A C 1
ATOM 3159 O O . LEU A 1 385 ? 12.734 35.543 1.306 1.00 28.84 385 LEU A O 1
ATOM 3163 N N . GLY A 1 386 ? 11.372 36.864 2.540 1.00 35.41 386 GLY A N 1
ATOM 3164 C CA . GLY A 1 386 ? 10.089 36.486 1.948 1.00 35.41 386 GLY A CA 1
ATOM 3165 C C . GLY A 1 386 ? 9.838 34.985 1.796 1.00 35.41 386 GLY A C 1
ATOM 3166 O O . GLY A 1 386 ? 9.938 34.459 0.694 1.00 35.41 386 GLY A O 1
ATOM 3167 N N . THR A 1 387 ? 9.443 34.294 2.870 1.00 25.64 387 THR A N 1
ATOM 3168 C CA . THR A 1 387 ? 8.533 33.130 2.779 1.00 25.64 387 THR A CA 1
ATOM 3169 C C . THR A 1 387 ? 8.033 32.706 4.159 1.00 25.64 387 THR A C 1
ATOM 3171 O O . THR A 1 387 ? 8.825 32.371 5.033 1.00 25.64 387 THR A O 1
ATOM 3174 N N . HIS A 1 388 ? 6.705 32.660 4.294 1.00 29.61 388 HIS A N 1
ATOM 3175 C CA . HIS A 1 388 ? 5.921 32.059 5.379 1.00 29.61 388 HIS A CA 1
ATOM 3176 C C . HIS A 1 388 ? 6.162 32.531 6.826 1.00 29.61 388 HIS A C 1
ATOM 3178 O O . HIS A 1 388 ? 7.232 32.383 7.415 1.00 29.61 388 HIS A O 1
ATOM 3184 N N . GLN A 1 389 ? 5.051 32.879 7.487 1.00 32.19 389 GLN A N 1
ATOM 3185 C CA . GLN A 1 389 ? 4.853 32.439 8.866 1.00 32.19 389 GLN A CA 1
ATOM 3186 C C . GLN A 1 389 ? 5.119 30.929 8.912 1.00 32.19 389 GLN A C 1
ATOM 3188 O O . GLN A 1 389 ? 4.314 30.138 8.416 1.00 32.19 389 GLN A O 1
ATOM 3193 N N . GLN A 1 390 ? 6.230 30.513 9.521 1.00 27.73 390 GLN A N 1
ATOM 3194 C CA . GLN A 1 390 ? 6.266 29.172 10.084 1.00 27.73 390 GLN A CA 1
ATOM 3195 C C . GLN A 1 390 ? 5.131 29.121 11.099 1.00 27.73 390 GLN A C 1
ATOM 3197 O O . GLN A 1 390 ? 5.137 29.875 12.074 1.00 27.73 390 GLN A O 1
ATOM 3202 N N . SER A 1 391 ? 4.144 28.268 10.825 1.00 28.67 391 SER A N 1
ATOM 3203 C CA . SER A 1 391 ? 3.109 27.902 11.782 1.00 28.67 391 SER A CA 1
ATOM 3204 C C . SER A 1 391 ? 3.769 27.662 13.134 1.00 28.67 391 SER A C 1
ATOM 3206 O O . SER A 1 391 ? 4.732 26.888 13.203 1.00 28.67 391 SER A O 1
ATOM 3208 N N . LEU A 1 392 ? 3.264 28.316 14.184 1.00 33.06 392 LEU A N 1
ATOM 3209 C CA . LEU A 1 392 ? 3.692 28.029 15.549 1.00 33.06 392 LEU A CA 1
ATOM 3210 C C . LEU A 1 392 ? 3.689 26.502 15.749 1.00 33.06 392 LEU A C 1
ATOM 3212 O O . LEU A 1 392 ? 2.725 25.849 15.333 1.00 33.06 392 LEU A O 1
ATOM 3216 N N . PRO A 1 393 ? 4.748 25.909 16.336 1.00 29.44 393 PRO A N 1
ATOM 3217 C CA . PRO A 1 393 ? 4.732 24.496 16.697 1.00 29.44 393 PRO A CA 1
ATOM 3218 C C . PRO A 1 393 ? 3.476 24.173 17.525 1.00 29.44 393 PRO A C 1
ATOM 3220 O O . PRO A 1 393 ? 2.977 25.074 18.204 1.00 29.44 393 PRO A O 1
ATOM 3223 N N . PRO A 1 394 ? 2.966 22.927 17.504 1.00 32.81 394 PRO A N 1
ATOM 3224 C CA . PRO A 1 394 ? 1.707 22.550 18.154 1.00 32.81 394 PRO A CA 1
ATOM 3225 C C . PRO A 1 394 ? 1.821 22.578 19.691 1.00 32.81 394 PRO A C 1
ATOM 3227 O O . PRO A 1 394 ? 1.955 21.557 20.356 1.00 32.81 394 PRO A O 1
ATOM 3230 N N . LEU A 1 395 ? 1.788 23.795 20.229 1.00 37.84 395 LEU A N 1
ATOM 3231 C CA . LEU A 1 395 ? 1.812 24.183 21.640 1.00 37.84 395 LEU A CA 1
ATOM 3232 C C . LEU A 1 395 ? 0.573 25.019 22.009 1.00 37.84 395 LEU A C 1
ATOM 3234 O O . LEU A 1 395 ? 0.390 25.361 23.172 1.00 37.84 395 LEU A O 1
ATOM 3238 N N . ILE A 1 396 ? -0.273 25.354 21.028 1.00 41.94 396 ILE A N 1
ATOM 3239 C CA . ILE A 1 396 ? -1.465 26.188 21.204 1.00 41.94 396 ILE A CA 1
ATOM 3240 C C . ILE A 1 396 ? -2.712 25.337 20.960 1.00 41.94 396 ILE A C 1
ATOM 3242 O O . ILE A 1 396 ? -3.292 25.323 19.877 1.00 41.94 396 ILE A O 1
ATOM 3246 N N . THR A 1 397 ? -3.097 24.620 22.014 1.00 40.47 397 THR A N 1
ATOM 3247 C CA . THR A 1 397 ? -4.507 24.309 22.316 1.00 40.47 397 THR A CA 1
ATOM 3248 C C . THR A 1 397 ? -4.725 23.953 23.788 1.00 40.47 397 THR A C 1
ATOM 3250 O O . THR A 1 397 ? -5.847 24.111 24.257 1.00 40.47 397 THR A O 1
ATOM 3253 N N . PHE A 1 398 ? -3.689 23.557 24.545 1.00 39.31 398 PHE A N 1
ATOM 3254 C CA . PHE A 1 398 ? -3.780 23.311 25.994 1.00 39.31 398 PHE A CA 1
ATOM 3255 C C . PHE A 1 398 ? -2.537 23.837 26.758 1.00 39.31 398 PHE A C 1
ATOM 3257 O O . PHE A 1 398 ? -1.409 23.699 26.298 1.00 39.31 398 PHE A O 1
ATOM 3264 N N . GLU A 1 399 ? -2.768 24.409 27.949 1.00 54.09 399 GLU A N 1
ATOM 3265 C CA . GLU A 1 399 ? -1.789 24.641 29.042 1.00 54.09 399 GLU A CA 1
ATOM 3266 C C . GLU A 1 399 ? -0.704 25.743 28.923 1.00 54.09 399 GLU A C 1
ATOM 3268 O O . GLU A 1 399 ? 0.438 25.553 29.352 1.00 54.09 399 GLU A O 1
ATOM 3273 N N . VAL A 1 400 ? -1.086 26.972 28.539 1.00 54.69 400 VAL A N 1
ATOM 3274 C CA . VAL A 1 400 ? -0.259 28.199 28.728 1.00 54.69 400 VAL A CA 1
ATOM 3275 C C . VAL A 1 400 ? 0.338 28.299 30.150 1.00 54.69 400 VAL A C 1
ATOM 3277 O O . VAL A 1 400 ? 1.481 28.718 30.324 1.00 54.69 400 VAL A O 1
ATOM 3280 N N . ALA A 1 401 ? -0.396 27.850 31.176 1.00 57.03 401 ALA A N 1
ATOM 3281 C CA . ALA A 1 401 ? 0.060 27.845 32.568 1.00 57.03 401 ALA A CA 1
ATOM 3282 C C . ALA A 1 401 ? 1.252 26.899 32.847 1.00 57.03 401 ALA A C 1
ATOM 3284 O O . ALA A 1 401 ? 2.131 27.257 33.633 1.00 57.03 401 ALA A O 1
ATOM 3285 N N . ARG A 1 402 ? 1.333 25.723 32.198 1.00 59.47 402 ARG A N 1
ATOM 3286 C CA . ARG A 1 402 ? 2.507 24.830 32.323 1.00 59.47 402 ARG A CA 1
ATOM 3287 C C . ARG A 1 402 ? 3.719 25.426 31.619 1.00 59.47 402 ARG A C 1
ATOM 3289 O O . ARG A 1 402 ? 4.815 25.376 32.169 1.00 59.47 402 ARG A O 1
ATOM 3296 N N . LEU A 1 403 ? 3.519 26.036 30.448 1.00 62.38 403 LEU A N 1
ATOM 3297 C CA . LEU A 1 403 ? 4.591 26.704 29.707 1.00 62.38 403 LEU A CA 1
ATOM 3298 C C . LEU A 1 403 ? 5.179 27.888 30.496 1.00 62.38 403 LEU A C 1
ATOM 3300 O O . LEU A 1 403 ? 6.399 28.012 30.583 1.00 62.38 403 LEU A O 1
ATOM 3304 N N . ARG A 1 404 ? 4.329 28.690 31.152 1.00 66.69 404 ARG A N 1
ATOM 3305 C CA . ARG A 1 404 ? 4.759 29.756 32.070 1.00 66.69 404 ARG A CA 1
ATOM 3306 C C . ARG A 1 404 ? 5.594 29.213 33.230 1.00 66.69 404 ARG A C 1
ATOM 3308 O O . ARG A 1 404 ? 6.717 29.664 33.434 1.00 66.69 404 ARG A O 1
ATOM 3315 N N . LYS A 1 405 ? 5.088 28.193 33.936 1.00 72.62 405 LYS A N 1
ATOM 3316 C CA . LYS A 1 405 ? 5.804 27.543 35.048 1.00 72.62 405 LYS A CA 1
ATOM 3317 C C . LYS A 1 405 ? 7.160 26.975 34.609 1.00 72.62 405 LYS A C 1
ATOM 3319 O O . LYS A 1 405 ? 8.144 27.087 35.332 1.00 72.62 405 LYS A O 1
ATOM 3324 N N . TYR A 1 406 ? 7.227 26.409 33.404 1.00 78.38 406 TYR A N 1
ATOM 3325 C CA . TYR A 1 406 ? 8.474 25.956 32.792 1.00 78.38 406 TYR A CA 1
ATOM 3326 C C . TYR A 1 406 ? 9.468 27.106 32.549 1.00 78.38 406 TYR A C 1
ATOM 3328 O O . TYR A 1 406 ? 10.646 26.971 32.882 1.00 78.38 406 TYR A O 1
ATOM 3336 N N . HIS A 1 407 ? 9.011 28.235 31.996 1.00 73.62 407 HIS A N 1
ATOM 3337 C CA . HIS A 1 407 ? 9.850 29.420 31.794 1.00 73.62 407 HIS A CA 1
ATOM 3338 C C . HIS A 1 407 ? 10.370 29.989 33.126 1.00 73.62 407 HIS A C 1
ATOM 3340 O O . HIS A 1 407 ? 11.551 30.322 33.222 1.00 73.62 407 HIS A O 1
ATOM 3346 N N . GLU A 1 408 ? 9.523 30.048 34.157 1.00 76.25 408 GLU A N 1
ATOM 3347 C CA . GLU A 1 408 ? 9.880 30.495 35.511 1.00 76.25 408 GLU A CA 1
ATOM 3348 C C . GLU A 1 408 ? 10.934 29.584 36.161 1.00 76.25 408 GLU A C 1
ATOM 3350 O O . GLU A 1 408 ? 11.990 30.065 36.583 1.00 76.25 408 GLU A O 1
ATOM 3355 N N . ASP A 1 409 ? 10.697 28.268 36.182 1.00 76.94 409 ASP A N 1
ATOM 3356 C CA . ASP A 1 409 ? 11.633 27.280 36.733 1.00 76.94 409 ASP A CA 1
ATOM 3357 C C . ASP A 1 409 ? 12.984 27.295 35.994 1.00 76.94 409 ASP A C 1
ATOM 3359 O O . ASP A 1 409 ? 14.042 27.205 36.625 1.00 76.94 409 ASP A O 1
ATOM 3363 N N . LEU A 1 410 ? 12.973 27.442 34.662 1.00 77.69 410 LEU A N 1
ATOM 3364 C CA . LEU A 1 410 ? 14.192 27.523 33.857 1.00 77.69 410 LEU A CA 1
ATOM 3365 C C . LEU A 1 410 ? 14.954 28.835 34.091 1.00 77.69 410 LEU A C 1
ATOM 3367 O O . LEU A 1 410 ? 16.180 28.806 34.199 1.00 77.69 410 LEU A O 1
ATOM 3371 N N . GLU A 1 411 ? 14.272 29.981 34.204 1.00 77.88 411 GLU A N 1
ATOM 3372 C CA . GLU A 1 411 ? 14.946 31.255 34.488 1.00 77.88 411 GLU A CA 1
ATOM 3373 C C . GLU A 1 411 ? 15.527 31.277 35.915 1.00 77.88 411 GLU A C 1
ATOM 3375 O O . GLU A 1 411 ? 16.636 31.778 36.113 1.00 77.88 411 GLU A O 1
ATOM 3380 N N . MET A 1 412 ? 14.841 30.683 36.901 1.00 78.69 412 MET A N 1
ATOM 3381 C CA . MET A 1 412 ? 15.401 30.465 38.243 1.00 78.69 412 MET A CA 1
ATOM 3382 C C . MET A 1 412 ? 16.634 29.558 38.210 1.00 78.69 412 MET A C 1
ATOM 3384 O O . MET A 1 412 ? 17.646 29.886 38.835 1.00 78.69 412 MET A O 1
ATOM 3388 N N . PHE A 1 413 ? 16.589 28.457 37.451 1.00 77.75 413 PHE A N 1
ATOM 3389 C CA . PHE A 1 413 ? 17.738 27.565 37.305 1.00 77.75 413 PHE A CA 1
ATOM 3390 C C . PHE A 1 413 ? 18.938 28.303 36.703 1.00 77.75 413 PHE A C 1
ATOM 3392 O O . PHE A 1 413 ? 20.014 28.289 37.296 1.00 77.75 413 PHE A O 1
ATOM 3399 N N . ILE A 1 414 ? 18.740 29.023 35.593 1.00 75.56 414 ILE A N 1
ATOM 3400 C CA . ILE A 1 414 ? 19.768 29.832 34.918 1.00 75.56 414 ILE A CA 1
ATOM 3401 C C . ILE A 1 414 ? 20.395 30.860 35.870 1.00 75.56 414 ILE A C 1
ATOM 3403 O O . ILE A 1 414 ? 21.619 30.959 35.933 1.00 75.56 414 ILE A O 1
ATOM 3407 N N . LYS A 1 415 ? 19.584 31.588 36.654 1.00 77.31 415 LYS A N 1
ATOM 3408 C CA . LYS A 1 415 ? 20.069 32.568 37.648 1.00 77.31 415 LYS A CA 1
ATOM 3409 C C . LYS A 1 415 ? 20.936 31.940 38.749 1.00 77.31 415 LYS A C 1
ATOM 3411 O O . LYS A 1 415 ? 21.705 32.655 39.383 1.00 77.31 415 LYS A O 1
ATOM 3416 N N . SER A 1 416 ? 20.831 30.629 38.979 1.00 74.31 416 SER A N 1
ATOM 3417 C CA . SER A 1 416 ? 21.629 29.906 39.981 1.00 74.31 416 SER A CA 1
ATOM 3418 C C . SER A 1 416 ? 23.018 29.456 39.493 1.00 74.31 416 SER A C 1
ATOM 3420 O O . SER A 1 416 ? 23.787 28.903 40.283 1.00 74.31 416 SER A O 1
ATOM 3422 N N . LEU A 1 417 ? 23.352 29.676 38.213 1.00 69.38 417 LEU A N 1
ATOM 3423 C CA . LEU A 1 417 ? 24.590 29.208 37.581 1.00 69.38 417 LEU A CA 1
ATOM 3424 C C . LEU A 1 417 ? 25.618 30.334 37.397 1.00 69.38 417 LEU A C 1
ATOM 3426 O O . LEU A 1 417 ? 25.276 31.469 37.076 1.00 69.38 417 LEU A O 1
ATOM 3430 N N . LYS A 1 418 ? 26.910 30.000 37.508 1.00 61.28 418 LYS A N 1
ATOM 3431 C CA . LYS A 1 418 ? 28.037 30.926 37.272 1.00 61.28 418 LYS A CA 1
ATOM 3432 C C . LYS A 1 418 ? 28.557 30.859 35.823 1.00 61.28 418 LYS A C 1
ATOM 3434 O O . LYS A 1 418 ? 29.758 30.734 35.606 1.00 61.28 418 LYS A O 1
ATOM 3439 N N . GLY A 1 419 ? 27.657 30.891 34.836 1.00 63.22 419 GLY A N 1
ATOM 3440 C CA . GLY A 1 419 ? 27.978 30.648 33.420 1.00 63.22 419 GLY A CA 1
ATOM 3441 C C . GLY A 1 419 ? 27.436 31.700 32.445 1.00 63.22 419 GLY A C 1
ATOM 3442 O O . GLY A 1 419 ? 26.581 32.516 32.779 1.00 63.22 419 GLY A O 1
ATOM 3443 N N . SER A 1 420 ? 27.928 31.661 31.205 1.00 71.56 420 SER A N 1
ATOM 3444 C CA . SER A 1 420 ? 27.482 32.523 30.105 1.00 71.56 420 SER A CA 1
ATOM 3445 C C . SER A 1 420 ? 26.182 31.991 29.495 1.00 71.56 420 SER A C 1
ATOM 3447 O O . SER A 1 420 ? 26.126 30.850 29.028 1.00 71.56 420 SER A O 1
ATOM 3449 N N . LEU A 1 421 ? 25.137 32.826 29.467 1.00 71.75 421 LEU A N 1
ATOM 3450 C CA . LEU A 1 421 ? 23.797 32.443 29.009 1.00 71.75 421 LEU A CA 1
ATOM 3451 C C . LEU A 1 421 ? 23.783 31.817 27.591 1.00 71.75 421 LEU A C 1
ATOM 3453 O O . LEU A 1 421 ? 23.211 30.736 27.461 1.00 71.75 421 LEU A O 1
ATOM 3457 N N . PRO A 1 422 ? 24.450 32.372 26.555 1.00 71.44 422 PRO A N 1
ATOM 3458 C CA . PRO A 1 422 ? 24.504 31.745 25.228 1.00 71.44 422 PRO A CA 1
ATOM 3459 C C . PRO A 1 422 ? 25.125 30.340 25.202 1.00 71.44 422 PRO A C 1
ATOM 3461 O O . PRO A 1 422 ? 24.685 29.485 24.434 1.00 71.44 422 PRO A O 1
ATOM 3464 N N . ALA A 1 423 ? 26.135 30.083 26.039 1.00 69.88 423 ALA A N 1
ATOM 3465 C CA . ALA A 1 423 ? 26.791 28.778 26.112 1.00 69.88 423 ALA A CA 1
ATOM 3466 C C . ALA A 1 423 ? 25.921 27.754 26.858 1.00 69.88 423 ALA A C 1
ATOM 3468 O O . ALA A 1 423 ? 25.763 26.629 26.384 1.00 69.88 423 ALA A O 1
ATOM 3469 N N . PHE A 1 424 ? 25.261 28.169 27.949 1.00 80.31 424 PHE A N 1
ATOM 3470 C CA . PHE A 1 424 ? 24.224 27.357 28.589 1.00 80.31 424 PHE A CA 1
ATOM 3471 C C . PHE A 1 424 ? 23.100 27.017 27.602 1.00 80.31 424 PHE A C 1
ATOM 3473 O O . PHE A 1 424 ? 22.728 25.857 27.482 1.00 80.31 424 PHE A O 1
ATOM 3480 N N . GLN A 1 425 ? 22.597 27.998 26.846 1.00 75.31 425 GLN A N 1
ATOM 3481 C CA . GLN A 1 425 ? 21.533 27.796 25.856 1.00 75.31 425 GLN A CA 1
ATOM 3482 C C . GLN A 1 425 ? 21.918 26.777 24.777 1.00 75.31 425 GLN A C 1
ATOM 3484 O O . GLN A 1 425 ? 21.093 25.944 24.409 1.00 75.31 425 GLN A O 1
ATOM 3489 N N . TYR A 1 426 ? 23.168 26.802 24.306 1.00 72.94 426 TYR A N 1
ATOM 3490 C CA . TYR A 1 426 ? 23.693 25.827 23.349 1.00 72.94 426 TYR A CA 1
ATOM 3491 C C . TYR A 1 426 ? 23.788 24.405 23.932 1.00 72.94 426 TYR A C 1
ATOM 3493 O O . TYR A 1 426 ? 23.295 23.453 23.321 1.00 72.94 426 TYR A O 1
ATOM 3501 N N . LEU A 1 427 ? 24.377 24.251 25.121 1.00 74.81 427 LEU A N 1
ATOM 3502 C CA . LEU A 1 427 ? 24.566 22.941 25.755 1.00 74.81 427 LEU A CA 1
ATOM 3503 C C . LEU A 1 427 ? 23.244 22.341 26.249 1.00 74.81 427 LEU A C 1
ATOM 3505 O O . LEU A 1 427 ? 22.972 21.165 26.021 1.00 74.81 427 LEU A O 1
ATOM 3509 N N . TYR A 1 428 ? 22.374 23.160 26.841 1.00 81.75 428 TYR A N 1
ATOM 3510 C CA . TYR A 1 428 ? 21.033 22.757 27.259 1.00 81.75 428 TYR A CA 1
ATOM 3511 C C . TYR A 1 428 ? 20.161 22.358 26.065 1.00 81.75 428 TYR A C 1
ATOM 3513 O O . TYR A 1 428 ? 19.417 21.382 26.148 1.00 81.75 428 TYR A O 1
ATOM 3521 N N . ARG A 1 429 ? 20.314 23.044 24.922 1.00 75.06 429 ARG A N 1
ATOM 3522 C CA . ARG A 1 429 ? 19.706 22.628 23.657 1.00 75.06 429 ARG A CA 1
ATOM 3523 C C . ARG A 1 429 ? 20.191 21.251 23.215 1.00 75.06 429 ARG A C 1
ATOM 3525 O O . ARG A 1 429 ? 19.353 20.385 22.983 1.00 75.06 429 ARG A O 1
ATOM 3532 N N . ARG A 1 430 ? 21.510 21.025 23.151 1.00 74.81 430 ARG A N 1
ATOM 3533 C CA . ARG A 1 430 ? 22.056 19.689 22.852 1.00 74.81 430 ARG A CA 1
ATOM 3534 C C . ARG A 1 430 ? 21.535 18.634 23.830 1.00 74.81 430 ARG A C 1
ATOM 3536 O O . ARG A 1 430 ? 21.295 17.514 23.401 1.00 74.81 430 ARG A O 1
ATOM 3543 N N . PHE A 1 431 ? 21.327 18.983 25.100 1.00 78.94 431 PHE A N 1
ATOM 3544 C CA . PHE A 1 431 ? 20.791 18.063 26.102 1.00 78.94 431 PHE A CA 1
ATOM 3545 C C . PHE A 1 431 ? 19.334 17.664 25.832 1.00 78.94 431 PHE A C 1
ATOM 3547 O O . PHE A 1 431 ? 19.067 16.476 25.656 1.00 78.94 431 PHE A O 1
ATOM 3554 N N . TYR A 1 432 ? 18.393 18.609 25.704 1.00 75.25 432 TYR A N 1
ATOM 3555 C CA . TYR A 1 432 ? 16.997 18.228 25.440 1.00 75.25 432 TYR A CA 1
ATOM 3556 C C . TYR A 1 432 ? 16.781 17.654 24.026 1.00 75.25 432 TYR A C 1
ATOM 3558 O O . TYR A 1 432 ? 15.914 16.801 23.835 1.00 75.25 432 TYR A O 1
ATOM 3566 N N . GLU A 1 433 ? 17.591 18.040 23.032 1.00 69.50 433 GLU A N 1
ATOM 3567 C CA . GLU A 1 433 ? 17.571 17.433 21.689 1.00 69.50 433 GLU A CA 1
ATOM 3568 C C . GLU A 1 433 ? 18.192 16.019 21.656 1.00 69.50 433 GLU A C 1
ATOM 3570 O O . GLU A 1 433 ? 18.097 15.344 20.637 1.00 69.50 433 GLU A O 1
ATOM 3575 N N . GLY A 1 434 ? 18.782 15.524 22.753 1.00 61.31 434 GLY A N 1
ATOM 3576 C CA . GLY A 1 434 ? 19.373 14.184 22.802 1.00 61.31 434 GLY A CA 1
ATOM 3577 C C . GLY A 1 434 ? 20.667 14.081 21.997 1.00 61.31 434 GLY A C 1
ATOM 3578 O O . GLY A 1 434 ? 20.838 13.173 21.186 1.00 61.31 434 GLY A O 1
ATOM 3579 N N . GLY A 1 435 ? 21.586 15.021 22.190 1.00 69.31 435 GLY A N 1
ATOM 3580 C CA . GLY A 1 435 ? 22.953 14.905 21.697 1.00 69.31 435 GLY A CA 1
ATOM 3581 C C . GLY A 1 435 ? 23.750 13.885 22.512 1.00 69.31 435 GLY A C 1
ATOM 3582 O O . GLY A 1 435 ? 23.613 13.819 23.736 1.00 69.31 435 GLY A O 1
ATOM 3583 N N . SER A 1 436 ? 24.641 13.138 21.860 1.00 69.00 436 SER A N 1
ATOM 3584 C CA . SER A 1 436 ? 25.659 12.339 22.555 1.00 69.00 436 SER A CA 1
ATOM 3585 C C . SER A 1 436 ? 26.489 13.223 23.493 1.00 69.00 436 SER A C 1
ATOM 3587 O O . SER A 1 436 ? 26.790 14.371 23.148 1.00 69.00 436 SER A O 1
ATOM 3589 N N . ASP A 1 437 ? 26.813 12.694 24.677 1.00 74.38 437 ASP A N 1
ATOM 3590 C CA . ASP A 1 437 ? 27.583 13.338 25.758 1.00 74.38 437 ASP A CA 1
ATOM 3591 C C . ASP A 1 437 ? 27.055 14.683 26.295 1.00 74.38 437 ASP A C 1
ATOM 3593 O O . ASP A 1 437 ? 27.629 15.257 27.219 1.00 74.38 437 ASP A O 1
ATOM 3597 N N . SER A 1 438 ? 25.919 15.168 25.793 1.00 78.75 438 SER A N 1
ATOM 3598 C CA . SER A 1 438 ? 25.402 16.512 26.074 1.00 78.75 438 SER A CA 1
ATOM 3599 C C . SER A 1 438 ? 25.108 16.792 27.552 1.00 78.75 438 SER A C 1
ATOM 3601 O O . SER A 1 438 ? 25.326 17.914 28.003 1.00 78.75 438 SER A O 1
ATOM 3603 N N . LEU A 1 439 ? 24.675 15.792 28.331 1.00 80.31 439 LEU A N 1
ATOM 3604 C CA . LEU A 1 439 ? 24.517 15.948 29.781 1.00 80.31 439 LEU A CA 1
ATOM 3605 C C . LEU A 1 439 ? 25.869 16.076 30.496 1.00 80.31 439 LEU A C 1
ATOM 3607 O O . LEU A 1 439 ? 25.974 16.855 31.439 1.00 80.31 439 LEU A O 1
ATOM 3611 N N . ARG A 1 440 ? 26.900 15.339 30.059 1.00 80.06 440 ARG A N 1
ATOM 3612 C CA . ARG A 1 440 ? 28.248 15.422 30.642 1.00 80.06 440 ARG A CA 1
ATOM 3613 C C . ARG A 1 440 ? 28.841 16.806 30.385 1.00 80.06 440 ARG A C 1
ATOM 3615 O O . ARG A 1 440 ? 29.196 17.491 31.336 1.00 80.06 440 ARG A O 1
ATOM 3622 N N . GLU A 1 441 ? 28.817 17.257 29.130 1.00 80.19 441 GLU A N 1
ATOM 3623 C CA . GLU A 1 441 ? 29.269 18.602 28.746 1.00 80.19 441 GLU A CA 1
ATOM 3624 C C . GLU A 1 441 ? 28.506 19.714 29.492 1.00 80.19 441 GLU A C 1
ATOM 3626 O O . GLU A 1 441 ? 29.099 20.694 29.939 1.00 80.19 441 GLU A O 1
ATOM 3631 N N . LEU A 1 442 ? 27.183 19.573 29.651 1.00 82.19 442 LEU A N 1
ATOM 3632 C CA . LEU A 1 442 ? 26.362 20.544 30.375 1.00 82.19 442 LEU A CA 1
ATOM 3633 C C . LEU A 1 442 ? 26.687 20.563 31.877 1.00 82.19 442 LEU A C 1
ATOM 3635 O O . LEU A 1 442 ? 26.786 21.647 32.450 1.00 82.19 442 LEU A O 1
ATOM 3639 N N . LYS A 1 443 ? 26.889 19.394 32.507 1.00 82.75 443 LYS A N 1
ATOM 3640 C CA . LYS A 1 443 ? 27.325 19.276 33.910 1.00 82.75 443 LYS A CA 1
ATOM 3641 C C . LYS A 1 443 ? 28.699 19.915 34.121 1.00 82.75 443 LYS A C 1
ATOM 3643 O O . LYS A 1 443 ? 28.835 20.740 35.021 1.00 82.75 443 LYS A O 1
ATOM 3648 N N . GLU A 1 444 ? 29.673 19.595 33.266 1.00 82.50 444 GLU A N 1
ATOM 3649 C CA . GLU A 1 444 ? 31.026 20.170 33.284 1.00 82.50 444 GLU A CA 1
ATOM 3650 C C . GLU A 1 444 ? 30.987 21.698 33.142 1.00 82.50 444 GLU A C 1
ATOM 3652 O O . GLU A 1 444 ? 31.569 22.409 33.960 1.00 82.50 444 GLU A O 1
ATOM 3657 N N . TYR A 1 445 ? 30.237 22.218 32.162 1.00 79.44 445 TYR A N 1
ATOM 3658 C CA . TYR A 1 445 ? 30.135 23.658 31.911 1.00 79.44 445 TYR A CA 1
ATOM 3659 C C . TYR A 1 445 ? 29.532 24.445 33.081 1.00 79.44 445 TYR A C 1
ATOM 3661 O O . TYR A 1 445 ? 29.938 25.577 33.349 1.00 79.44 445 TYR A O 1
ATOM 3669 N N . VAL A 1 446 ? 28.544 23.866 33.769 1.00 77.12 446 VAL A N 1
ATOM 3670 C CA . VAL A 1 446 ? 27.813 24.546 34.850 1.00 77.12 446 VAL A CA 1
ATOM 3671 C C . VAL A 1 446 ? 28.290 24.158 36.256 1.00 77.12 446 VAL A C 1
ATOM 3673 O O . VAL A 1 446 ? 27.734 24.644 37.242 1.00 77.12 446 VAL A O 1
ATOM 3676 N N . GLY A 1 447 ? 29.329 23.321 36.360 1.00 78.25 447 GLY A N 1
ATOM 3677 C CA . GLY A 1 447 ? 29.952 22.905 37.620 1.00 78.25 447 GLY A CA 1
ATOM 3678 C C . GLY A 1 447 ? 29.122 21.931 38.465 1.00 78.25 447 GLY A C 1
ATOM 3679 O O . GLY A 1 447 ? 29.258 21.918 39.689 1.00 78.25 447 GLY A O 1
ATOM 3680 N N . LEU A 1 448 ? 28.240 21.138 37.848 1.00 82.56 448 LEU A N 1
ATOM 3681 C CA . LEU A 1 448 ? 27.446 20.123 38.548 1.00 82.56 448 LEU A CA 1
ATOM 3682 C C . LEU A 1 448 ? 28.229 18.810 38.672 1.00 82.56 448 LEU A C 1
ATOM 3684 O O . LEU A 1 448 ? 28.903 18.375 37.744 1.00 82.56 448 LEU A O 1
ATOM 3688 N N . GLN A 1 449 ? 28.090 18.165 39.828 1.00 78.75 449 GLN A N 1
ATOM 3689 C CA . GLN A 1 449 ? 28.702 16.877 40.158 1.00 78.75 449 GLN A CA 1
ATOM 3690 C C . GLN A 1 449 ? 27.631 15.977 40.762 1.00 78.75 449 GLN A C 1
ATOM 3692 O O . GLN A 1 449 ? 26.903 16.423 41.650 1.00 78.75 449 GLN A O 1
ATOM 3697 N N . ASP A 1 450 ? 27.558 14.730 40.307 1.00 73.50 450 ASP A N 1
ATOM 3698 C CA . ASP A 1 450 ? 26.431 13.829 40.583 1.00 73.50 450 ASP A CA 1
ATOM 3699 C C . ASP A 1 450 ? 26.227 13.596 42.088 1.00 73.50 450 ASP A C 1
ATOM 3701 O O . ASP A 1 450 ? 25.149 13.859 42.616 1.00 73.50 450 ASP A O 1
ATOM 3705 N N . ALA A 1 451 ? 27.302 13.278 42.815 1.00 65.00 451 ALA A N 1
ATOM 3706 C CA . ALA A 1 451 ? 27.263 13.044 44.261 1.00 65.00 451 ALA A CA 1
ATOM 3707 C C . ALA A 1 451 ? 26.903 14.277 45.123 1.00 65.00 451 ALA A C 1
ATOM 3709 O O . ALA A 1 451 ? 26.552 14.120 46.289 1.00 65.00 451 ALA A O 1
ATOM 3710 N N . VAL A 1 452 ? 27.009 15.501 44.588 1.00 73.38 452 VAL A N 1
ATOM 3711 C CA . VAL A 1 452 ? 26.843 16.758 45.355 1.00 73.38 452 VAL A CA 1
ATOM 3712 C C . VAL A 1 452 ? 25.587 17.529 44.939 1.00 73.38 452 VAL A C 1
ATOM 3714 O O . VAL A 1 452 ? 25.033 18.302 45.719 1.00 73.38 452 VAL A O 1
ATOM 3717 N N . HIS A 1 453 ? 25.121 17.340 43.703 1.00 80.56 453 HIS A N 1
ATOM 3718 C CA . HIS A 1 453 ? 24.132 18.212 43.074 1.00 80.56 453 HIS A CA 1
ATOM 3719 C C . HIS A 1 453 ? 22.938 17.473 42.449 1.00 80.56 453 HIS A C 1
ATOM 3721 O O . HIS A 1 453 ? 22.241 18.067 41.623 1.00 80.56 453 HIS A O 1
ATOM 3727 N N . GLN A 1 454 ? 22.665 16.226 42.854 1.00 76.69 454 GLN A N 1
ATOM 3728 C CA . GLN A 1 454 ? 21.601 15.380 42.293 1.00 76.69 454 GLN A CA 1
ATOM 3729 C C . GLN A 1 454 ? 20.263 16.122 42.106 1.00 76.69 454 GLN A C 1
ATOM 3731 O O . GLN A 1 454 ? 19.794 16.242 40.981 1.00 76.69 454 GLN A O 1
ATOM 3736 N N . ASN A 1 455 ? 19.733 16.784 43.143 1.00 76.12 455 ASN A N 1
ATOM 3737 C CA . ASN A 1 455 ? 18.470 17.541 43.058 1.00 76.12 455 ASN A CA 1
ATOM 3738 C C . ASN A 1 455 ? 18.452 18.625 41.953 1.00 76.12 455 ASN A C 1
ATOM 3740 O O . ASN A 1 455 ? 17.399 18.932 41.390 1.00 76.12 455 ASN A O 1
ATOM 3744 N N . LYS A 1 456 ? 19.605 19.234 41.631 1.00 78.62 456 LYS A N 1
ATOM 3745 C CA . LYS A 1 456 ? 19.725 20.200 40.522 1.00 78.62 456 LYS A CA 1
ATOM 3746 C C . LYS A 1 456 ? 19.765 19.492 39.167 1.00 78.62 456 LYS A C 1
ATOM 3748 O O . LYS A 1 456 ? 19.195 20.003 38.209 1.00 78.62 456 LYS A O 1
ATOM 3753 N N . ILE A 1 457 ? 20.418 18.334 39.089 1.00 80.38 457 ILE A N 1
ATOM 3754 C CA . ILE A 1 457 ? 20.486 17.494 37.886 1.00 80.38 457 ILE A CA 1
ATOM 3755 C C . ILE A 1 457 ? 19.100 16.915 37.566 1.00 80.38 457 ILE A C 1
ATOM 3757 O O . ILE A 1 457 ? 18.670 16.974 36.414 1.00 80.38 457 ILE A O 1
ATOM 3761 N N . ASP A 1 458 ? 18.353 16.472 38.576 1.00 81.25 458 ASP A N 1
ATOM 3762 C CA . ASP A 1 458 ? 16.976 15.990 38.443 1.00 81.25 458 ASP A CA 1
ATOM 3763 C C . ASP A 1 458 ? 16.056 17.095 37.920 1.00 81.25 458 ASP A C 1
ATOM 3765 O O . ASP A 1 458 ? 15.339 16.902 36.938 1.00 81.25 458 ASP A O 1
ATOM 3769 N N . LYS A 1 459 ? 16.124 18.296 38.513 1.00 81.12 459 LYS A N 1
ATOM 3770 C CA . LYS A 1 459 ? 15.332 19.448 38.061 1.00 81.12 459 LYS A CA 1
ATOM 3771 C C . LYS A 1 459 ? 15.693 19.871 36.633 1.00 81.12 459 LYS A C 1
ATOM 3773 O O . LYS A 1 459 ? 14.803 20.169 35.841 1.00 81.12 459 LYS A O 1
ATOM 3778 N N . LEU A 1 460 ? 16.978 19.856 36.277 1.00 81.31 460 LEU A N 1
ATOM 3779 C CA . LEU A 1 460 ? 17.454 20.132 34.918 1.00 81.31 460 LEU A CA 1
ATOM 3780 C C . LEU A 1 460 ? 16.954 19.085 33.908 1.00 81.31 460 LEU A C 1
ATOM 3782 O O . LEU A 1 460 ? 16.585 19.435 32.787 1.00 81.31 460 LEU A O 1
ATOM 3786 N N . THR A 1 461 ? 16.888 17.819 34.322 1.00 81.69 461 THR A N 1
ATOM 3787 C CA . THR A 1 461 ? 16.369 16.697 33.527 1.00 81.69 461 THR A CA 1
ATOM 3788 C C . THR A 1 461 ? 14.855 16.804 33.334 1.00 81.69 461 THR A C 1
ATOM 3790 O O . THR A 1 461 ? 14.384 16.681 32.208 1.00 81.69 461 THR A O 1
ATOM 3793 N N . GLN A 1 462 ? 14.091 17.148 34.378 1.00 79.19 462 GLN A N 1
ATOM 3794 C CA . GLN A 1 462 ? 12.651 17.438 34.282 1.00 79.19 462 GLN A CA 1
ATOM 3795 C C . GLN A 1 462 ? 12.359 18.571 33.288 1.00 79.19 462 GLN A C 1
ATOM 3797 O O . GLN A 1 462 ? 11.482 18.448 32.433 1.00 79.19 462 GLN A O 1
ATOM 3802 N N . LEU A 1 463 ? 13.121 19.668 33.360 1.00 79.31 463 LEU A N 1
ATOM 3803 C CA . LEU A 1 463 ? 12.967 20.800 32.446 1.00 79.31 463 LEU A CA 1
ATOM 3804 C C . LEU A 1 463 ? 13.341 20.416 31.001 1.00 79.31 463 LEU A C 1
ATOM 3806 O O . LEU A 1 463 ? 12.625 20.774 30.062 1.00 79.31 463 LEU A O 1
ATOM 3810 N N . ALA A 1 464 ? 14.407 19.642 30.797 1.00 76.81 464 ALA A N 1
ATOM 3811 C CA . ALA A 1 464 ? 14.759 19.130 29.475 1.00 76.81 464 ALA A CA 1
ATOM 3812 C C . ALA A 1 464 ? 13.681 18.177 28.916 1.00 76.81 464 ALA A C 1
ATOM 3814 O O . ALA A 1 464 ? 13.344 18.252 27.732 1.00 76.81 464 ALA A O 1
ATOM 3815 N N . TYR A 1 465 ? 13.096 17.322 29.758 1.00 74.94 465 TYR A N 1
ATOM 3816 C CA . TYR A 1 465 ? 12.048 16.379 29.369 1.00 74.94 465 TYR A CA 1
ATOM 3817 C C . TYR A 1 465 ? 10.767 17.105 28.947 1.00 74.94 465 TYR A C 1
ATOM 3819 O O . TYR A 1 465 ? 10.296 16.896 27.827 1.00 74.94 465 TYR A O 1
ATOM 3827 N N . PHE A 1 466 ? 10.276 18.044 29.766 1.00 74.12 466 PHE A N 1
ATOM 3828 C CA . PHE A 1 466 ? 9.136 18.900 29.416 1.00 74.12 466 PHE A CA 1
ATOM 3829 C C . PHE A 1 466 ? 9.386 19.673 28.112 1.00 74.12 466 PHE A C 1
ATOM 3831 O O . PHE A 1 466 ? 8.502 19.788 27.267 1.00 74.12 466 PHE A O 1
ATOM 3838 N N . LYS A 1 467 ? 10.615 20.161 27.891 1.00 69.81 467 LYS A N 1
ATOM 3839 C CA . LYS A 1 467 ? 10.981 20.878 26.661 1.00 69.81 467 LYS A CA 1
ATOM 3840 C C . LYS A 1 467 ? 10.873 20.020 25.400 1.00 69.81 467 LYS A C 1
ATOM 3842 O O . LYS A 1 467 ? 10.486 20.532 24.349 1.00 69.81 467 LYS A O 1
ATOM 3847 N N . ARG A 1 468 ? 11.249 18.744 25.494 1.00 61.75 468 ARG A N 1
ATOM 3848 C CA . ARG A 1 468 ? 11.222 17.775 24.388 1.00 61.75 468 ARG A CA 1
ATOM 3849 C C . ARG A 1 468 ? 9.830 17.177 24.174 1.00 61.75 468 ARG A C 1
ATOM 3851 O O . ARG A 1 468 ? 9.473 16.865 23.041 1.00 61.75 468 ARG A O 1
ATOM 3858 N N . PHE A 1 469 ? 9.048 17.031 25.243 1.00 63.69 469 PHE A N 1
ATOM 3859 C CA . PHE A 1 469 ? 7.745 16.366 25.240 1.00 63.69 469 PHE A CA 1
ATOM 3860 C C . PHE A 1 469 ? 6.650 17.172 25.976 1.00 63.69 469 PHE A C 1
ATOM 3862 O O . PHE A 1 469 ? 6.015 16.636 26.885 1.00 63.69 469 PHE A O 1
ATOM 3869 N N . PRO A 1 470 ? 6.361 18.429 25.582 1.00 52.06 470 PRO A N 1
ATOM 3870 C CA . PRO A 1 470 ? 5.478 19.326 26.344 1.00 52.06 470 PRO A CA 1
ATOM 3871 C C . PRO A 1 470 ? 4.026 18.835 26.476 1.00 52.06 470 PRO A C 1
ATOM 3873 O O . PRO A 1 470 ? 3.298 19.287 27.353 1.00 52.06 470 PRO A O 1
ATOM 3876 N N . THR A 1 471 ? 3.599 17.902 25.619 1.00 48.72 471 THR A N 1
ATOM 3877 C CA . THR A 1 471 ? 2.255 17.304 25.620 1.00 48.72 471 THR A CA 1
ATOM 3878 C C . THR A 1 471 ? 2.134 16.025 26.453 1.00 48.72 471 THR A C 1
ATOM 3880 O O . THR A 1 471 ? 1.039 15.474 26.554 1.00 48.72 471 THR A O 1
ATOM 3883 N N . ARG A 1 472 ? 3.221 15.515 27.050 1.00 56.69 472 ARG A N 1
ATOM 3884 C CA . ARG A 1 472 ? 3.147 14.358 27.959 1.00 56.69 472 ARG A CA 1
ATOM 3885 C C . ARG A 1 472 ? 2.727 14.804 29.362 1.00 56.69 472 ARG A C 1
ATOM 3887 O O . ARG A 1 472 ? 2.965 15.943 29.762 1.00 56.69 472 ARG A O 1
ATOM 3894 N N . GLN A 1 473 ? 2.090 13.903 30.107 1.00 54.78 473 GLN A N 1
ATOM 3895 C CA . GLN A 1 473 ? 1.868 14.081 31.542 1.00 54.78 473 GLN A CA 1
ATOM 3896 C C . GLN A 1 473 ? 3.101 13.577 32.298 1.00 54.78 473 GLN A C 1
ATOM 3898 O O . GLN A 1 473 ? 3.526 12.439 32.110 1.00 54.78 473 GLN A O 1
ATOM 3903 N N . ASP A 1 474 ? 3.673 14.435 33.142 1.00 54.72 474 ASP A N 1
ATOM 3904 C CA . ASP A 1 474 ? 4.921 14.161 33.875 1.00 54.72 474 ASP A CA 1
ATOM 3905 C C . ASP A 1 474 ? 4.668 13.542 35.267 1.00 54.72 474 ASP A C 1
ATOM 3907 O O . ASP A 1 474 ? 5.600 13.227 36.008 1.00 54.72 474 ASP A O 1
ATOM 3911 N N . SER A 1 475 ? 3.397 13.402 35.657 1.00 50.72 475 SER A N 1
ATOM 3912 C CA . SER A 1 475 ? 2.960 13.010 36.998 1.00 50.72 475 SER A CA 1
ATOM 3913 C C . SER A 1 475 ? 3.320 11.557 37.324 1.00 50.72 475 SER A C 1
ATOM 3915 O O . SER A 1 475 ? 2.603 10.634 36.945 1.00 50.72 475 SER A O 1
ATOM 3917 N N . GLY A 1 476 ? 4.415 11.377 38.068 1.00 56.25 476 GLY A N 1
ATOM 3918 C CA . GLY A 1 476 ? 4.867 10.086 38.601 1.00 56.25 476 GLY A CA 1
ATOM 3919 C C . GLY A 1 476 ? 6.113 9.495 37.932 1.00 56.25 476 GLY A C 1
ATOM 3920 O O . GLY A 1 476 ? 6.588 8.458 38.381 1.00 56.25 476 GLY A O 1
ATOM 3921 N N . MET A 1 477 ? 6.668 10.135 36.896 1.00 64.06 477 MET A N 1
ATOM 3922 C CA . MET A 1 477 ? 7.895 9.660 36.241 1.00 64.06 477 MET A CA 1
ATOM 3923 C C . MET A 1 477 ? 9.147 10.071 37.037 1.00 64.06 477 MET A C 1
ATOM 3925 O O . MET A 1 477 ? 9.281 11.228 37.440 1.00 64.06 477 MET A O 1
ATOM 3929 N N . LEU A 1 478 ? 10.076 9.133 37.249 1.00 73.31 478 LEU A N 1
ATOM 3930 C CA . LEU A 1 478 ? 11.340 9.401 37.950 1.00 73.31 478 LEU A CA 1
ATOM 3931 C C . LEU A 1 478 ? 12.366 10.113 37.039 1.00 73.31 478 LEU A C 1
ATOM 3933 O O . LEU A 1 478 ? 12.347 9.891 35.824 1.00 73.31 478 LEU A O 1
ATOM 3937 N N . PRO A 1 479 ? 13.299 10.920 37.591 1.00 72.94 479 PRO A N 1
ATOM 3938 C CA . PRO A 1 479 ? 14.320 11.622 36.805 1.00 72.94 479 PRO A CA 1
ATOM 3939 C C . PRO A 1 479 ? 15.138 10.711 35.878 1.00 72.94 479 PRO A C 1
ATOM 3941 O O . PRO A 1 479 ? 15.377 11.080 34.731 1.00 72.94 479 PRO A O 1
ATOM 3944 N N . ASP A 1 480 ? 15.482 9.495 36.308 1.00 69.69 480 ASP A N 1
ATOM 3945 C CA . ASP A 1 480 ? 16.234 8.539 35.481 1.00 69.69 480 ASP A CA 1
ATOM 3946 C C . ASP A 1 480 ? 15.439 8.058 34.255 1.00 69.69 480 ASP A C 1
ATOM 3948 O O . ASP A 1 480 ? 15.989 7.905 33.164 1.00 69.69 480 ASP A O 1
ATOM 3952 N N . GLN A 1 481 ? 14.119 7.890 34.388 1.00 68.38 481 GLN A N 1
ATOM 3953 C CA . GLN A 1 481 ? 13.234 7.539 33.269 1.00 68.38 481 GLN A CA 1
ATOM 3954 C C . GLN A 1 481 ? 13.103 8.706 32.281 1.00 68.38 481 GLN A C 1
ATOM 3956 O O . GLN A 1 481 ? 13.132 8.505 31.064 1.00 68.38 481 GLN A O 1
ATOM 3961 N N . MET A 1 482 ? 13.026 9.938 32.797 1.00 75.44 482 MET A N 1
ATOM 3962 C CA . MET A 1 482 ? 13.080 11.148 31.973 1.00 75.44 482 MET A CA 1
ATOM 3963 C C . MET A 1 482 ? 14.418 11.258 31.232 1.00 75.44 482 MET A C 1
ATOM 3965 O O . MET A 1 482 ? 14.432 11.603 30.051 1.00 75.44 482 MET A O 1
ATOM 3969 N N . LEU A 1 483 ? 15.533 10.918 31.888 1.00 71.88 483 LEU A N 1
ATOM 3970 C CA . LEU A 1 483 ? 16.869 10.933 31.295 1.00 71.88 483 LEU A CA 1
ATOM 3971 C C . LEU A 1 483 ? 17.027 9.883 30.185 1.00 71.88 483 LEU A C 1
ATOM 3973 O O . LEU A 1 483 ? 17.541 10.204 29.115 1.00 71.88 483 LEU A O 1
ATOM 3977 N N . LEU A 1 484 ? 16.526 8.662 30.392 1.00 65.69 484 LEU A N 1
ATOM 3978 C CA . LEU A 1 484 ? 16.479 7.624 29.355 1.00 65.69 484 LEU A CA 1
ATOM 3979 C C . LEU A 1 484 ? 15.662 8.086 28.137 1.00 65.69 484 LEU A C 1
ATOM 3981 O O . LEU A 1 484 ? 16.114 7.961 26.999 1.00 65.69 484 LEU A O 1
ATOM 3985 N N . ALA A 1 485 ? 14.502 8.712 28.357 1.00 61.94 485 ALA A N 1
ATOM 3986 C CA . ALA A 1 485 ? 13.670 9.260 27.283 1.00 61.94 485 ALA A CA 1
ATOM 3987 C C . ALA A 1 485 ? 14.285 10.491 26.577 1.00 61.94 485 ALA A C 1
ATOM 3989 O O . ALA A 1 485 ? 13.963 10.764 25.413 1.00 61.94 485 ALA A O 1
ATOM 3990 N N . LEU A 1 486 ? 15.174 11.223 27.258 1.00 65.62 486 LEU A N 1
ATOM 3991 C CA . LEU A 1 486 ? 16.031 12.279 26.704 1.00 65.62 486 LEU A CA 1
ATOM 3992 C C . LEU A 1 486 ? 17.257 11.736 25.948 1.00 65.62 486 LEU A C 1
ATOM 3994 O O . LEU A 1 486 ? 17.917 12.511 25.251 1.00 65.62 486 LEU A O 1
ATOM 3998 N N . GLY A 1 487 ? 17.523 10.428 26.029 1.00 58.34 487 GLY A N 1
ATOM 3999 C CA . GLY A 1 487 ? 18.623 9.730 25.364 1.00 58.34 487 GLY A CA 1
ATOM 4000 C C . GLY A 1 487 ? 18.719 9.974 23.849 1.00 58.34 487 GLY A C 1
ATOM 4001 O O . GLY A 1 487 ? 17.820 10.571 23.240 1.00 58.34 487 GLY A O 1
ATOM 4002 N N . PRO A 1 488 ? 19.835 9.565 23.221 1.00 47.41 488 PRO A N 1
ATOM 4003 C CA . PRO A 1 488 ? 20.248 10.105 21.935 1.00 47.41 488 PRO A CA 1
ATOM 4004 C C . PRO A 1 488 ? 19.236 9.876 20.806 1.00 47.41 488 PRO A C 1
ATOM 4006 O O . PRO A 1 488 ? 19.014 8.743 20.377 1.00 47.41 488 PRO A O 1
ATOM 4009 N N . THR A 1 489 ? 18.656 10.958 20.268 1.00 38.38 489 THR A N 1
ATOM 4010 C CA . THR A 1 489 ? 17.784 10.844 19.089 1.00 38.38 489 THR A CA 1
ATOM 4011 C C . THR A 1 489 ? 18.640 10.649 17.848 1.00 38.38 489 THR A C 1
ATOM 4013 O O . THR A 1 489 ? 19.446 11.518 17.504 1.00 38.38 489 THR A O 1
ATOM 4016 N N . LYS A 1 490 ? 18.446 9.550 17.112 1.00 36.25 490 LYS A N 1
ATOM 4017 C CA . LYS A 1 490 ? 19.015 9.461 15.765 1.00 36.25 490 LYS A CA 1
ATOM 4018 C C . LYS A 1 490 ? 18.126 10.238 14.785 1.00 36.25 490 LYS A C 1
ATOM 4020 O O . LYS A 1 490 ? 17.145 9.717 14.261 1.00 36.25 490 LYS A O 1
ATOM 4025 N N . SER A 1 491 ? 18.561 11.474 14.526 1.00 28.69 491 SER A N 1
ATOM 4026 C CA . SER A 1 491 ? 18.191 12.403 13.439 1.00 28.69 491 SER A CA 1
ATOM 4027 C C . SER A 1 491 ? 16.865 13.188 13.523 1.00 28.69 491 SER A C 1
ATOM 4029 O O . SER A 1 491 ? 15.780 12.611 13.569 1.00 28.69 491 SER A O 1
ATOM 4031 N N . PRO A 1 492 ? 16.932 14.520 13.336 1.00 28.69 492 PRO A N 1
ATOM 4032 C CA . PRO A 1 492 ? 16.132 15.226 12.343 1.00 28.69 492 PRO A CA 1
ATOM 4033 C C . PRO A 1 492 ? 16.818 15.145 10.958 1.00 28.69 492 PRO A C 1
ATOM 4035 O O . PRO A 1 492 ? 18.036 15.322 10.875 1.00 28.69 492 PRO A O 1
ATOM 4038 N N . PRO A 1 493 ? 16.092 14.950 9.843 1.00 34.81 493 PRO A N 1
ATOM 4039 C CA . PRO A 1 493 ? 16.693 15.037 8.515 1.00 34.81 493 PRO A CA 1
ATOM 4040 C C . PRO A 1 493 ? 16.856 16.508 8.105 1.00 34.81 493 PRO A C 1
ATOM 4042 O O . PRO A 1 493 ? 15.855 17.223 8.018 1.00 34.81 493 PRO A O 1
ATOM 4045 N N . LYS A 1 494 ? 18.097 16.956 7.837 1.00 37.41 494 LYS A N 1
ATOM 4046 C CA . LYS A 1 494 ? 18.421 18.099 6.942 1.00 37.41 494 LYS A CA 1
ATOM 4047 C C . LYS A 1 494 ? 19.930 18.312 6.709 1.00 37.41 494 LYS A C 1
ATOM 4049 O O . LYS A 1 494 ? 20.470 19.390 6.946 1.00 37.41 494 LYS A O 1
ATOM 4054 N N . THR A 1 495 ? 20.590 17.316 6.121 1.00 31.45 495 THR A N 1
ATOM 4055 C CA . THR A 1 495 ? 21.717 17.539 5.195 1.00 31.45 495 THR A CA 1
ATOM 4056 C C . THR A 1 495 ? 21.561 16.602 3.998 1.00 31.45 495 THR A C 1
ATOM 4058 O O . THR A 1 495 ? 21.036 15.501 4.140 1.00 31.45 495 THR A O 1
ATOM 4061 N N . ALA A 1 496 ? 22.028 17.013 2.814 1.00 31.59 496 ALA A N 1
ATOM 4062 C CA . ALA A 1 496 ? 22.063 16.121 1.648 1.00 31.59 496 ALA A CA 1
ATOM 4063 C C . ALA A 1 496 ? 22.970 14.895 1.887 1.00 31.59 496 ALA A C 1
ATOM 4065 O O . ALA A 1 496 ? 22.737 13.830 1.324 1.00 31.59 496 ALA A O 1
ATOM 4066 N N . ILE A 1 497 ? 23.968 15.043 2.765 1.00 31.55 497 ILE A N 1
ATOM 4067 C CA . ILE A 1 497 ? 24.930 14.003 3.141 1.00 31.55 497 ILE A CA 1
ATOM 4068 C C . ILE A 1 497 ? 24.238 12.855 3.900 1.00 31.55 497 ILE A C 1
ATOM 4070 O O . ILE A 1 497 ? 24.434 11.705 3.518 1.00 31.55 497 ILE A O 1
ATOM 4074 N N . ASP A 1 498 ? 23.367 13.139 4.883 1.00 34.53 498 ASP A N 1
ATOM 4075 C CA . ASP A 1 498 ? 22.587 12.097 5.589 1.00 34.53 498 ASP A CA 1
ATOM 4076 C C . ASP A 1 498 ? 21.680 11.318 4.622 1.00 34.53 498 ASP A C 1
ATOM 4078 O O . ASP A 1 498 ? 21.615 10.090 4.667 1.00 34.53 498 ASP A O 1
ATOM 4082 N N . THR A 1 499 ? 21.035 12.010 3.678 1.00 40.34 499 THR A N 1
ATOM 4083 C CA . THR A 1 499 ? 20.205 11.361 2.654 1.00 40.34 499 THR A CA 1
ATOM 4084 C C . THR A 1 499 ? 21.032 10.433 1.758 1.00 40.34 499 THR A C 1
ATOM 4086 O O . THR A 1 499 ? 20.625 9.297 1.522 1.00 40.34 499 THR A O 1
ATOM 4089 N N . VAL A 1 500 ? 22.209 10.870 1.295 1.00 42.50 500 VAL A N 1
ATOM 4090 C CA . VAL A 1 500 ? 23.111 10.048 0.467 1.00 42.50 500 VAL A CA 1
ATOM 4091 C C . VAL A 1 500 ? 23.652 8.844 1.246 1.00 42.50 500 VAL A C 1
ATOM 4093 O O . VAL A 1 500 ? 23.630 7.730 0.726 1.00 42.50 500 VAL A O 1
ATOM 4096 N N . GLU A 1 501 ? 24.069 9.020 2.501 1.00 46.69 501 GLU A N 1
ATOM 4097 C CA . GLU A 1 501 ? 24.596 7.932 3.337 1.00 46.69 501 GLU A CA 1
ATOM 4098 C C . GLU A 1 501 ? 23.507 6.899 3.688 1.00 46.69 501 GLU A C 1
ATOM 4100 O O . GLU A 1 501 ? 23.747 5.689 3.636 1.00 46.69 501 GLU A O 1
ATOM 4105 N N . ARG A 1 502 ? 22.274 7.348 3.965 1.00 55.38 502 ARG A N 1
ATOM 4106 C CA . ARG A 1 502 ? 21.113 6.467 4.189 1.00 55.38 502 ARG A CA 1
ATOM 4107 C C . ARG A 1 502 ? 20.713 5.701 2.930 1.00 55.38 502 ARG A C 1
ATOM 4109 O O . ARG A 1 502 ? 20.443 4.504 3.022 1.00 55.38 502 ARG A O 1
ATOM 4116 N N . LEU A 1 503 ? 20.712 6.348 1.763 1.00 54.78 503 LEU A N 1
ATOM 4117 C CA . LEU A 1 503 ? 20.430 5.692 0.480 1.00 54.78 503 LEU A CA 1
ATOM 4118 C C . LEU A 1 503 ? 21.518 4.670 0.113 1.00 54.78 503 LEU A C 1
ATOM 4120 O O . LEU A 1 503 ? 21.188 3.560 -0.302 1.00 54.78 503 LEU A O 1
ATOM 4124 N N . ALA A 1 504 ? 22.795 4.992 0.342 1.00 55.91 504 ALA A N 1
ATOM 4125 C CA . ALA A 1 504 ? 23.912 4.073 0.124 1.00 55.91 504 ALA A CA 1
ATOM 4126 C C . ALA A 1 504 ? 23.836 2.837 1.040 1.00 55.91 504 ALA A C 1
ATOM 4128 O O . ALA A 1 504 ? 23.917 1.708 0.547 1.00 55.91 504 ALA A O 1
ATOM 4129 N N . ARG A 1 505 ? 23.592 3.027 2.349 1.00 63.50 505 ARG A N 1
ATOM 4130 C CA . ARG A 1 505 ? 23.354 1.914 3.290 1.00 63.50 505 ARG A CA 1
ATOM 4131 C C . ARG A 1 505 ? 22.153 1.068 2.872 1.00 63.50 505 ARG A C 1
ATOM 4133 O O . ARG A 1 505 ? 22.245 -0.157 2.881 1.00 63.50 505 ARG A O 1
ATOM 4140 N N . SER A 1 506 ? 21.049 1.699 2.466 1.00 74.12 506 SER A N 1
ATOM 4141 C CA . SER A 1 506 ? 19.850 0.992 2.004 1.00 74.12 506 SER A CA 1
ATOM 4142 C C . SER A 1 506 ? 20.147 0.119 0.778 1.00 74.12 506 SER A C 1
ATOM 4144 O O . SER A 1 506 ? 19.872 -1.080 0.801 1.00 74.12 506 SER A O 1
ATOM 4146 N N . ALA A 1 507 ? 20.817 0.659 -0.246 1.00 78.62 507 ALA A N 1
ATOM 4147 C CA . ALA A 1 507 ? 21.216 -0.100 -1.434 1.00 78.62 507 ALA A CA 1
ATOM 4148 C C . ALA A 1 507 ? 22.187 -1.257 -1.120 1.00 78.62 507 ALA A C 1
ATOM 4150 O O . ALA A 1 507 ? 22.200 -2.272 -1.816 1.00 78.62 507 ALA A O 1
ATOM 4151 N N . GLU A 1 508 ? 23.014 -1.141 -0.079 1.00 81.06 508 GLU A N 1
ATOM 4152 C CA . GLU A 1 508 ? 23.868 -2.232 0.400 1.00 81.06 508 GLU A CA 1
ATOM 4153 C C . GLU A 1 508 ? 23.079 -3.319 1.149 1.00 81.06 508 GLU A C 1
ATOM 4155 O O . GLU A 1 508 ? 23.352 -4.501 0.968 1.00 81.06 508 GLU A O 1
ATOM 4160 N N . ILE A 1 509 ? 22.085 -2.951 1.965 1.00 86.75 509 ILE A N 1
ATOM 4161 C CA . ILE A 1 509 ? 21.183 -3.899 2.649 1.00 86.75 509 ILE A CA 1
ATOM 4162 C C . ILE A 1 509 ? 20.367 -4.699 1.622 1.00 86.75 509 ILE A C 1
ATOM 4164 O O . ILE A 1 509 ? 20.315 -5.925 1.697 1.00 86.75 509 ILE A O 1
ATOM 4168 N N . VAL A 1 510 ? 19.805 -4.030 0.609 1.00 86.19 510 VAL A N 1
ATOM 4169 C CA . VAL A 1 510 ? 19.040 -4.685 -0.468 1.00 86.19 510 VAL A CA 1
ATOM 4170 C C . VAL A 1 510 ? 19.909 -5.674 -1.261 1.00 86.19 510 VAL A C 1
ATOM 4172 O O . VAL A 1 510 ? 19.449 -6.767 -1.594 1.00 86.19 510 VAL A O 1
ATOM 4175 N N . ARG A 1 511 ? 21.185 -5.347 -1.515 1.00 85.00 511 ARG A N 1
ATOM 4176 C CA . ARG A 1 511 ? 22.133 -6.257 -2.184 1.00 85.00 511 ARG A CA 1
ATOM 4177 C C . ARG A 1 511 ? 22.501 -7.490 -1.353 1.00 85.00 511 ARG A C 1
ATOM 4179 O O . ARG A 1 511 ? 22.779 -8.525 -1.950 1.00 85.00 511 ARG A O 1
ATOM 4186 N N . GLU A 1 512 ? 22.465 -7.432 -0.019 1.00 85.69 512 GLU A N 1
ATOM 4187 C CA . GLU A 1 512 ? 22.584 -8.647 0.807 1.00 85.69 512 GLU A CA 1
ATOM 4188 C C . GLU A 1 512 ? 21.335 -9.537 0.692 1.00 85.69 512 GLU A C 1
ATOM 4190 O O . GLU A 1 512 ? 21.472 -10.750 0.537 1.00 85.69 512 GLU A O 1
ATOM 4195 N N . GLY A 1 513 ? 20.132 -8.951 0.631 1.00 85.94 513 GLY A N 1
ATOM 4196 C CA . GLY A 1 513 ? 18.884 -9.694 0.393 1.00 85.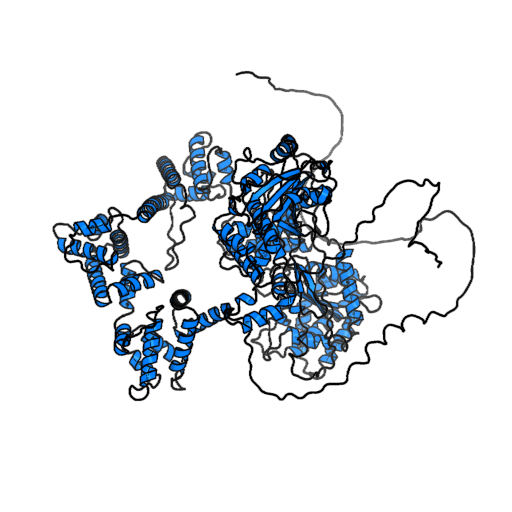94 513 GLY A CA 1
ATOM 4197 C C . GLY A 1 513 ? 18.887 -10.504 -0.915 1.00 85.94 513 GLY A C 1
ATOM 4198 O O . GLY A 1 513 ? 18.374 -11.624 -0.973 1.00 85.94 513 GLY A O 1
ATOM 4199 N N . PHE A 1 514 ? 19.554 -10.009 -1.964 1.00 84.88 514 PHE A N 1
ATOM 4200 C CA . PHE A 1 514 ? 19.753 -10.758 -3.214 1.00 84.88 514 PHE A CA 1
ATOM 4201 C C . PHE A 1 514 ? 20.681 -11.987 -3.088 1.00 84.88 514 PHE A C 1
ATOM 4203 O O . PHE A 1 514 ? 20.709 -12.804 -4.009 1.00 84.88 514 PHE A O 1
ATOM 4210 N N . LYS A 1 515 ? 21.404 -12.163 -1.971 1.00 85.94 515 LYS A N 1
ATOM 4211 C CA . LYS A 1 515 ? 22.299 -13.312 -1.716 1.00 85.94 515 LYS A CA 1
ATOM 4212 C C . LYS A 1 515 ? 21.679 -14.406 -0.841 1.00 85.94 515 LYS A C 1
ATOM 4214 O O . LYS A 1 515 ? 22.193 -15.523 -0.835 1.00 85.94 515 LYS A O 1
ATOM 4219 N N . VAL A 1 516 ? 20.593 -14.109 -0.121 1.00 89.19 516 VAL A N 1
ATOM 4220 C CA . VAL A 1 516 ? 19.845 -15.075 0.712 1.00 89.19 516 VAL A CA 1
ATOM 4221 C C . VAL A 1 51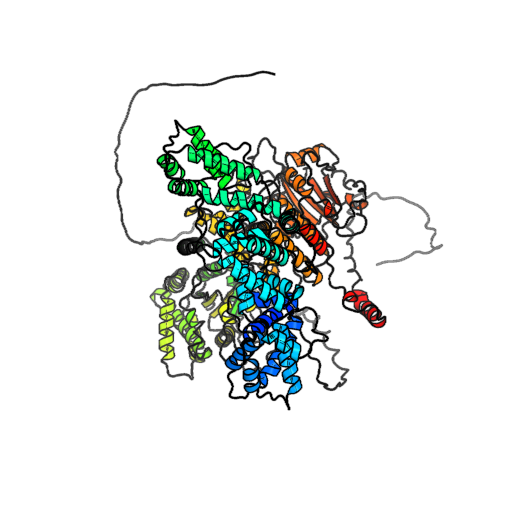6 ? 19.435 -16.294 -0.137 1.00 89.19 516 VAL A C 1
ATOM 4223 O O . VAL A 1 516 ? 19.118 -16.105 -1.315 1.00 89.19 516 VAL A O 1
ATOM 4226 N N . PRO A 1 517 ? 19.439 -17.542 0.373 1.00 90.94 517 PRO A N 1
ATOM 4227 C CA . PRO A 1 517 ? 18.958 -18.705 -0.380 1.00 90.94 517 PRO A CA 1
ATOM 4228 C C . PRO A 1 517 ? 17.539 -18.512 -0.943 1.00 90.94 517 PRO A C 1
ATOM 4230 O O . PRO A 1 517 ? 16.711 -17.836 -0.340 1.00 90.94 517 PRO A O 1
ATOM 4233 N N . TYR A 1 518 ? 17.260 -19.080 -2.119 1.00 92.00 518 TYR A N 1
ATOM 4234 C CA . TYR A 1 518 ? 15.932 -18.989 -2.735 1.00 92.00 518 TYR A CA 1
ATOM 4235 C C . TYR A 1 518 ? 14.979 -20.010 -2.095 1.00 92.00 518 TYR A C 1
ATOM 4237 O O . TYR A 1 518 ? 15.336 -21.179 -1.953 1.00 92.00 518 TYR A O 1
ATOM 4245 N N . VAL A 1 519 ? 13.772 -19.574 -1.731 1.00 90.50 519 VAL A N 1
ATOM 4246 C CA . VAL A 1 519 ? 12.731 -20.380 -1.064 1.00 90.50 519 VAL A CA 1
ATOM 4247 C C . VAL A 1 519 ? 11.585 -20.662 -2.046 1.00 90.50 519 VAL A C 1
ATOM 4249 O O . VAL A 1 519 ? 11.422 -19.943 -3.026 1.00 90.50 519 VAL A O 1
ATOM 4252 N N . ALA A 1 520 ? 10.816 -21.736 -1.830 1.00 89.19 520 ALA A N 1
ATOM 4253 C CA . ALA A 1 520 ? 9.685 -22.139 -2.680 1.00 89.19 520 ALA A CA 1
ATOM 4254 C C . ALA A 1 520 ? 10.027 -22.358 -4.176 1.00 89.19 520 ALA A C 1
ATOM 4256 O O . ALA A 1 520 ? 9.186 -22.173 -5.056 1.00 89.19 520 ALA A O 1
ATOM 4257 N N . TYR A 1 521 ? 11.249 -22.824 -4.473 1.00 91.88 521 TYR A N 1
ATOM 4258 C CA . TYR A 1 521 ? 11.722 -23.112 -5.838 1.00 91.88 521 TYR A CA 1
ATOM 4259 C C . TYR A 1 521 ? 10.715 -23.934 -6.671 1.00 91.88 521 TYR A C 1
ATOM 4261 O O . TYR A 1 521 ? 10.393 -23.556 -7.797 1.00 91.88 521 TYR A O 1
ATOM 4269 N N . ASN A 1 522 ? 10.165 -25.014 -6.102 1.00 91.06 522 ASN A N 1
ATOM 4270 C CA . ASN A 1 522 ? 9.210 -25.890 -6.794 1.00 91.06 522 ASN A CA 1
ATOM 4271 C C . ASN A 1 522 ? 7.873 -25.202 -7.116 1.00 91.06 522 ASN A C 1
ATOM 4273 O O . ASN A 1 522 ? 7.236 -25.574 -8.095 1.00 91.06 522 ASN A O 1
ATOM 4277 N N . SER A 1 523 ? 7.458 -24.215 -6.319 1.00 89.12 523 SER A N 1
ATOM 4278 C CA . SER A 1 523 ? 6.165 -23.529 -6.460 1.00 89.12 523 SER A CA 1
ATOM 4279 C C . SER A 1 523 ? 6.240 -22.274 -7.335 1.00 89.12 523 SER A C 1
ATOM 4281 O O . SER A 1 523 ? 5.210 -21.815 -7.817 1.00 89.12 523 SER A O 1
ATOM 4283 N N . ILE A 1 524 ? 7.440 -21.710 -7.537 1.00 91.75 524 ILE A N 1
ATOM 4284 C CA . ILE A 1 524 ? 7.641 -20.450 -8.274 1.00 91.75 524 ILE A CA 1
ATOM 4285 C C . ILE A 1 524 ? 8.516 -20.648 -9.520 1.00 91.75 524 ILE A C 1
ATOM 4287 O O . ILE A 1 524 ? 8.130 -20.266 -10.623 1.00 91.75 524 ILE A O 1
ATOM 4291 N N . VAL A 1 525 ? 9.702 -21.246 -9.370 1.00 91.81 525 VAL A N 1
ATOM 4292 C CA . VAL A 1 525 ? 10.708 -21.318 -10.446 1.00 91.81 525 VAL A CA 1
ATOM 4293 C C . VAL A 1 525 ? 10.365 -22.414 -11.447 1.00 91.81 525 VAL A C 1
ATOM 4295 O O . VAL A 1 525 ? 10.453 -22.182 -12.652 1.00 91.81 525 VAL A O 1
ATOM 4298 N N . THR A 1 526 ? 9.941 -23.590 -10.973 1.00 90.81 526 THR A N 1
ATOM 4299 C CA . THR A 1 526 ? 9.579 -24.713 -11.853 1.00 90.81 526 THR A CA 1
ATOM 4300 C C . THR A 1 526 ? 8.410 -24.366 -12.790 1.00 90.81 526 THR A C 1
ATOM 4302 O O . THR A 1 526 ? 8.621 -24.456 -14.002 1.00 90.81 526 THR A O 1
ATOM 4305 N N . PRO A 1 527 ? 7.255 -23.843 -12.316 1.00 91.69 527 PRO A N 1
ATOM 4306 C CA . PRO A 1 527 ? 6.149 -23.478 -13.205 1.00 91.69 527 PRO A CA 1
ATOM 4307 C C . PRO A 1 527 ? 6.508 -22.336 -14.167 1.00 91.69 527 PRO A C 1
ATOM 4309 O O . PRO A 1 527 ? 6.075 -22.339 -15.319 1.00 91.69 527 PRO A O 1
ATOM 4312 N N . ALA A 1 528 ? 7.340 -21.377 -13.738 1.00 90.94 528 ALA A N 1
ATOM 4313 C CA . ALA A 1 528 ? 7.816 -20.297 -14.605 1.00 90.94 528 ALA A CA 1
ATOM 4314 C C . ALA A 1 528 ? 8.735 -20.818 -15.729 1.00 90.94 528 ALA A C 1
ATOM 4316 O O . ALA A 1 528 ? 8.597 -20.402 -16.879 1.00 90.94 528 ALA A O 1
ATOM 4317 N N . LEU A 1 529 ? 9.640 -21.760 -15.428 1.00 89.38 529 LEU A N 1
ATOM 4318 C CA . LEU A 1 529 ? 10.485 -22.419 -16.433 1.00 89.38 529 LEU A CA 1
ATOM 4319 C C . LEU A 1 529 ? 9.666 -23.258 -17.418 1.00 89.38 529 LEU A C 1
ATOM 4321 O O . LEU A 1 529 ? 9.967 -23.248 -18.611 1.00 89.38 529 LEU A O 1
ATOM 4325 N N . GLU A 1 530 ? 8.662 -23.988 -16.936 1.00 89.31 530 GLU A N 1
ATOM 4326 C CA . GLU A 1 530 ? 7.754 -24.785 -17.768 1.00 89.31 530 GLU A CA 1
ATOM 4327 C C . GLU A 1 530 ? 6.938 -23.885 -18.701 1.00 89.31 530 GLU A C 1
ATOM 4329 O O . GLU A 1 530 ? 7.011 -24.054 -19.915 1.00 89.31 530 GLU A O 1
ATOM 4334 N N . THR A 1 531 ? 6.291 -22.847 -18.159 1.00 90.31 531 THR A N 1
ATOM 4335 C CA . THR A 1 531 ? 5.528 -21.844 -18.927 1.00 90.31 531 THR A CA 1
ATOM 4336 C C . THR A 1 531 ? 6.378 -21.205 -20.030 1.00 90.31 531 THR A C 1
ATOM 4338 O O . THR A 1 531 ? 5.959 -21.151 -21.186 1.00 90.31 531 THR A O 1
ATOM 4341 N N . LEU A 1 532 ? 7.605 -20.767 -19.713 1.00 88.94 532 LEU A N 1
ATOM 4342 C CA . LEU A 1 532 ? 8.502 -20.168 -20.707 1.00 88.94 532 LEU A CA 1
ATOM 4343 C C . LEU A 1 532 ? 8.886 -21.172 -21.807 1.00 88.94 532 LEU A C 1
ATOM 4345 O O . LEU A 1 532 ? 8.826 -20.830 -22.988 1.00 88.94 532 LEU A O 1
ATOM 4349 N N . ARG A 1 533 ? 9.244 -22.415 -21.449 1.00 86.25 533 ARG A N 1
ATOM 4350 C CA . ARG A 1 533 ? 9.563 -23.477 -22.426 1.00 86.25 533 ARG A CA 1
ATOM 4351 C C . ARG A 1 533 ? 8.384 -23.756 -23.357 1.00 86.25 533 ARG A C 1
ATOM 4353 O O . ARG A 1 533 ? 8.582 -23.833 -24.567 1.00 86.25 533 ARG A O 1
ATOM 4360 N N . ASP A 1 534 ? 7.179 -23.843 -22.807 1.00 87.81 534 ASP A N 1
ATOM 4361 C CA . ASP A 1 534 ? 5.940 -24.024 -23.559 1.00 87.81 534 ASP A CA 1
ATOM 4362 C C . ASP A 1 534 ? 5.695 -22.888 -24.558 1.00 87.81 534 ASP A C 1
ATOM 4364 O O . ASP A 1 534 ? 5.346 -23.145 -25.710 1.00 87.81 534 ASP A O 1
ATOM 4368 N N . TYR A 1 535 ? 5.895 -21.633 -24.146 1.00 89.25 535 TYR A N 1
ATOM 4369 C CA . TYR A 1 535 ? 5.728 -20.471 -25.026 1.00 89.25 535 TYR A CA 1
ATOM 4370 C C . TYR A 1 535 ? 6.724 -20.480 -26.188 1.00 89.25 535 TYR A C 1
ATOM 4372 O O . TYR A 1 535 ? 6.360 -20.174 -27.321 1.00 89.25 535 TYR A O 1
ATOM 4380 N N . ILE A 1 536 ? 7.964 -20.900 -25.935 1.00 84.44 536 ILE A N 1
ATOM 4381 C CA . ILE A 1 536 ? 9.001 -21.022 -26.966 1.00 84.44 536 ILE A CA 1
ATOM 4382 C C . ILE A 1 536 ? 8.672 -22.124 -27.974 1.00 84.44 536 ILE A C 1
ATOM 4384 O O . ILE A 1 536 ? 8.871 -21.927 -29.170 1.00 84.44 536 ILE A O 1
ATOM 4388 N N . VAL A 1 537 ? 8.141 -23.263 -27.519 1.00 84.56 537 VAL A N 1
ATOM 4389 C CA . VAL A 1 537 ? 7.682 -24.340 -28.414 1.00 84.56 537 VAL A CA 1
ATOM 4390 C C . VAL A 1 537 ? 6.473 -23.894 -29.250 1.00 84.56 537 VAL A C 1
ATOM 4392 O O . VAL A 1 537 ? 6.358 -24.296 -30.403 1.00 84.56 537 VAL A O 1
ATOM 4395 N N . LYS A 1 538 ? 5.607 -23.034 -28.699 1.00 87.75 538 LYS A N 1
ATOM 4396 C CA . LYS A 1 538 ? 4.424 -22.460 -29.369 1.00 87.75 538 LYS A CA 1
ATOM 4397 C C . LYS A 1 538 ? 4.731 -21.240 -30.260 1.00 87.75 538 LYS A C 1
ATOM 4399 O O . LYS A 1 538 ? 3.807 -20.714 -30.876 1.00 87.75 538 LYS A O 1
ATOM 4404 N N . TRP A 1 539 ? 5.974 -20.749 -30.327 1.00 87.75 539 TRP A N 1
ATOM 4405 C CA . TRP A 1 539 ? 6.305 -19.537 -31.091 1.00 87.75 539 TRP A CA 1
ATOM 4406 C C . TRP A 1 539 ? 6.242 -19.760 -32.609 1.00 87.75 539 TRP A C 1
ATOM 4408 O O . TRP A 1 539 ? 7.178 -20.263 -33.233 1.00 87.75 539 TRP A O 1
ATOM 4418 N N . GLU A 1 540 ? 5.154 -19.291 -33.216 1.00 83.94 540 GLU A N 1
ATOM 4419 C CA . GLU A 1 540 ? 4.972 -19.214 -34.665 1.00 83.94 540 GLU A CA 1
ATOM 4420 C C . GLU A 1 540 ? 4.533 -17.792 -35.056 1.00 83.94 540 GLU A C 1
ATOM 4422 O O . GLU A 1 540 ? 3.550 -17.267 -34.521 1.00 83.94 540 GLU A O 1
ATOM 4427 N N . SER A 1 541 ? 5.252 -17.156 -35.988 1.00 79.94 541 SER A N 1
ATOM 4428 C CA . SER A 1 541 ? 5.063 -15.734 -36.334 1.00 79.94 541 SER A CA 1
ATOM 4429 C C . SER A 1 541 ? 3.745 -15.430 -37.052 1.00 79.94 541 SER A C 1
ATOM 4431 O O . SER A 1 541 ? 3.305 -14.291 -37.075 1.00 79.94 541 SER A O 1
ATOM 4433 N N . ASN A 1 542 ? 3.084 -16.441 -37.616 1.00 80.94 542 ASN A N 1
ATOM 4434 C CA . ASN A 1 542 ? 1.734 -16.376 -38.188 1.00 80.94 542 ASN A CA 1
ATOM 4435 C C . ASN A 1 542 ? 0.616 -16.480 -37.129 1.00 80.94 542 ASN A C 1
ATOM 4437 O O . ASN A 1 542 ? -0.533 -16.158 -37.431 1.00 80.94 542 ASN A O 1
ATOM 4441 N N . LEU A 1 543 ? 0.917 -16.935 -35.906 1.00 82.00 543 LEU A N 1
ATOM 4442 C CA . LEU A 1 543 ? -0.057 -17.071 -34.813 1.00 82.00 543 LEU A CA 1
ATOM 4443 C C . LEU A 1 543 ? 0.085 -15.960 -33.768 1.00 82.00 543 LEU A C 1
ATOM 4445 O O . LEU A 1 543 ? -0.920 -15.365 -33.364 1.00 82.00 543 LEU A O 1
ATOM 4449 N N . TYR A 1 544 ? 1.319 -15.662 -33.364 1.00 83.19 544 TYR A N 1
ATOM 4450 C CA . TYR A 1 544 ? 1.653 -14.707 -32.308 1.00 83.19 544 TYR A CA 1
ATOM 4451 C C . TYR A 1 544 ? 2.331 -13.449 -32.871 1.00 83.19 544 TYR A C 1
ATOM 4453 O O . TYR A 1 544 ? 3.063 -13.526 -33.853 1.00 83.19 544 TYR A O 1
ATOM 4461 N N . ARG A 1 545 ? 2.138 -12.294 -32.218 1.00 81.44 545 ARG A N 1
ATOM 4462 C CA . ARG A 1 545 ? 2.699 -11.000 -32.658 1.00 81.44 545 ARG A CA 1
ATOM 4463 C C . ARG A 1 545 ? 4.229 -10.935 -32.574 1.00 81.44 545 ARG A C 1
ATOM 4465 O O . ARG A 1 545 ? 4.838 -10.260 -33.392 1.00 81.44 545 ARG A O 1
ATOM 4472 N N . ALA A 1 546 ? 4.836 -11.554 -31.558 1.00 86.00 546 ALA A N 1
ATOM 4473 C CA . ALA A 1 546 ? 6.288 -11.622 -31.332 1.00 86.00 546 ALA A CA 1
ATOM 4474 C C . ALA A 1 546 ? 6.615 -12.626 -30.192 1.00 86.00 546 ALA A C 1
ATOM 4476 O O . ALA A 1 546 ? 5.730 -12.923 -29.384 1.00 86.00 546 ALA A O 1
ATOM 4477 N N . PRO A 1 547 ? 7.865 -13.126 -30.068 1.00 89.62 547 PRO A N 1
ATOM 4478 C CA . PRO A 1 547 ? 8.277 -14.081 -29.034 1.00 89.62 547 PRO A CA 1
ATOM 4479 C C . PRO A 1 547 ? 8.540 -13.382 -27.689 1.00 89.62 547 PRO A C 1
ATOM 4481 O O . PRO A 1 547 ? 9.688 -13.252 -27.249 1.00 89.62 547 PRO A O 1
ATOM 4484 N N . TYR A 1 548 ? 7.480 -12.891 -27.042 1.00 88.62 548 TYR A N 1
ATOM 4485 C CA . TYR A 1 548 ? 7.569 -12.281 -25.715 1.00 88.62 548 TYR A CA 1
ATOM 4486 C C . TYR A 1 548 ? 6.361 -12.555 -24.820 1.00 88.62 548 TYR A C 1
ATOM 4488 O O . TYR A 1 548 ? 5.252 -12.770 -25.299 1.00 88.62 548 TYR A O 1
ATOM 4496 N N . THR A 1 549 ? 6.578 -12.459 -23.509 1.00 88.12 549 THR A N 1
ATOM 4497 C CA . THR A 1 549 ? 5.520 -12.273 -22.506 1.00 88.12 549 THR A CA 1
ATOM 4498 C C . THR A 1 549 ? 5.939 -11.205 -21.487 1.00 88.12 549 THR A C 1
ATOM 4500 O O . THR A 1 549 ? 7.064 -10.693 -21.537 1.00 88.12 549 THR A O 1
ATOM 4503 N N . SER A 1 550 ? 5.044 -10.873 -20.561 1.00 85.94 550 SER A N 1
ATOM 4504 C CA . SER A 1 550 ? 5.262 -9.899 -19.491 1.00 85.94 550 SER A CA 1
ATOM 4505 C C . SER A 1 550 ? 5.253 -10.583 -18.117 1.00 85.94 550 SER A C 1
ATOM 4507 O O . SER A 1 550 ? 4.412 -11.442 -17.862 1.00 85.94 550 SER A O 1
ATOM 4509 N N . LEU A 1 551 ? 6.177 -10.206 -17.225 1.00 87.25 551 LEU A N 1
ATOM 4510 C CA . LEU A 1 551 ? 6.209 -10.620 -15.816 1.00 87.25 551 LEU A CA 1
ATOM 4511 C C . LEU A 1 551 ? 5.596 -9.504 -14.960 1.00 87.25 551 LEU A C 1
ATOM 4513 O O . LEU A 1 551 ? 6.261 -8.508 -14.666 1.00 87.25 551 LEU A O 1
ATOM 4517 N N . VAL A 1 552 ? 4.330 -9.672 -14.578 1.00 81.56 552 VAL A N 1
ATOM 4518 C CA . VAL A 1 552 ? 3.527 -8.660 -13.873 1.00 81.56 552 VAL A CA 1
ATOM 4519 C C . VAL A 1 552 ? 3.436 -9.005 -12.388 1.00 81.56 552 VAL A C 1
ATOM 4521 O O . VAL A 1 552 ? 3.326 -10.163 -12.003 1.00 81.56 552 VAL A O 1
ATOM 4524 N N . GLY A 1 553 ? 3.484 -7.995 -11.525 1.00 78.75 553 GLY A N 1
ATOM 4525 C CA . GLY A 1 553 ? 3.298 -8.165 -10.084 1.00 78.75 553 GLY A CA 1
ATOM 4526 C C . GLY A 1 553 ? 3.773 -6.941 -9.310 1.00 78.75 553 GLY A C 1
ATOM 4527 O O . GLY A 1 553 ? 4.494 -6.111 -9.873 1.00 78.75 553 GLY A O 1
ATOM 4528 N N . PRO A 1 554 ? 3.431 -6.805 -8.022 1.00 82.75 554 PRO A N 1
ATOM 4529 C CA . PRO A 1 554 ? 3.720 -5.593 -7.267 1.00 82.75 554 PRO A CA 1
ATOM 4530 C C . PRO A 1 554 ? 5.219 -5.356 -7.068 1.00 82.75 554 PRO A C 1
ATOM 4532 O O . PRO A 1 554 ? 6.072 -6.221 -7.318 1.00 82.75 554 PRO A O 1
ATOM 4535 N N . THR A 1 555 ? 5.568 -4.149 -6.622 1.00 80.88 555 THR A N 1
ATOM 4536 C CA . THR A 1 555 ? 6.925 -3.868 -6.135 1.00 80.88 555 THR A CA 1
ATOM 4537 C C . THR A 1 555 ? 7.224 -4.766 -4.925 1.00 80.88 555 THR A C 1
ATOM 4539 O O . THR A 1 555 ? 6.311 -5.195 -4.230 1.00 80.88 555 THR A O 1
ATOM 4542 N N . MET A 1 556 ? 8.495 -5.096 -4.694 1.00 86.19 556 MET A N 1
ATOM 4543 C CA . MET A 1 556 ? 8.952 -5.947 -3.579 1.00 86.19 556 MET A CA 1
ATOM 4544 C C . MET A 1 556 ? 8.509 -7.430 -3.554 1.00 86.19 556 MET A C 1
ATOM 4546 O O . MET A 1 556 ? 9.042 -8.183 -2.744 1.00 86.19 556 MET A O 1
ATOM 4550 N N . SER A 1 557 ? 7.680 -7.903 -4.493 1.00 86.88 557 SER A N 1
ATOM 4551 C CA . SER A 1 557 ? 7.301 -9.331 -4.657 1.00 86.88 557 SER A CA 1
ATOM 4552 C C . SER A 1 557 ? 8.429 -10.275 -5.121 1.00 86.88 557 SER A C 1
ATOM 4554 O O . SER A 1 557 ? 8.223 -11.466 -5.324 1.00 86.88 557 SER A O 1
ATOM 4556 N N . GLY A 1 558 ? 9.646 -9.769 -5.340 1.00 88.31 558 GLY A N 1
ATOM 4557 C CA . GLY A 1 558 ? 10.781 -10.602 -5.747 1.00 88.31 558 GLY A CA 1
ATOM 4558 C C . GLY A 1 558 ? 10.848 -10.969 -7.237 1.00 88.31 558 GLY A C 1
ATOM 4559 O O . GLY A 1 558 ? 11.663 -11.819 -7.586 1.00 88.31 558 GLY A O 1
ATOM 4560 N N . LYS A 1 559 ? 10.094 -10.311 -8.136 1.00 88.25 559 LYS A N 1
ATOM 4561 C CA . LYS A 1 559 ? 10.190 -10.508 -9.607 1.00 88.25 559 LYS A CA 1
ATOM 4562 C C . LYS A 1 559 ? 11.632 -10.589 -10.122 1.00 88.25 559 LYS A C 1
ATOM 4564 O O . LYS A 1 559 ? 12.029 -11.588 -10.711 1.00 88.25 559 LYS A O 1
ATOM 4569 N N . THR A 1 560 ? 12.455 -9.582 -9.836 1.00 89.38 560 THR A N 1
ATOM 4570 C CA . THR A 1 560 ? 13.861 -9.560 -10.265 1.00 89.38 560 THR A CA 1
ATOM 4571 C C . THR A 1 560 ? 14.676 -10.691 -9.627 1.00 89.38 560 THR A C 1
ATOM 4573 O O . THR A 1 560 ? 15.586 -11.233 -10.249 1.00 89.38 560 THR A O 1
ATOM 4576 N N . ARG A 1 561 ? 14.319 -11.127 -8.409 1.00 90.19 561 ARG A N 1
ATOM 4577 C CA . ARG A 1 561 ? 14.955 -12.274 -7.747 1.00 90.19 561 ARG A CA 1
ATOM 4578 C C . ARG A 1 561 ? 14.592 -13.607 -8.413 1.00 90.19 561 ARG A C 1
ATOM 4580 O O . ARG A 1 561 ? 15.461 -14.471 -8.493 1.00 90.19 561 ARG A O 1
ATOM 4587 N N . LEU A 1 562 ? 13.373 -13.754 -8.940 1.00 91.94 562 LEU A N 1
ATOM 4588 C CA . LEU A 1 562 ? 12.989 -14.884 -9.793 1.00 91.94 562 LEU A CA 1
ATOM 4589 C C . LEU A 1 562 ? 13.851 -14.929 -11.067 1.00 91.94 562 LEU A C 1
ATOM 4591 O O . LEU A 1 562 ? 14.365 -15.992 -11.393 1.00 91.94 562 LEU A O 1
ATOM 4595 N N . ILE A 1 563 ? 14.116 -13.796 -11.730 1.00 91.00 563 ILE A N 1
ATOM 4596 C CA . ILE A 1 563 ? 15.005 -13.753 -12.913 1.00 91.00 563 ILE A CA 1
ATOM 4597 C C . ILE A 1 563 ? 16.419 -14.262 -12.598 1.00 91.00 563 ILE A C 1
ATOM 4599 O O . ILE A 1 563 ? 16.979 -15.044 -13.366 1.00 91.00 563 ILE A O 1
ATOM 4603 N N . LEU A 1 564 ? 16.986 -13.856 -11.457 1.00 89.50 564 LEU A N 1
ATOM 4604 C CA . LEU A 1 564 ? 18.304 -14.324 -11.007 1.00 89.50 564 LEU A CA 1
ATOM 4605 C C . LEU A 1 564 ? 18.335 -15.832 -10.717 1.00 89.50 564 LEU A C 1
ATOM 4607 O O . LEU A 1 564 ? 19.380 -16.465 -10.862 1.00 89.50 564 LEU A O 1
ATOM 4611 N N . GLU A 1 565 ? 17.201 -16.413 -10.327 1.00 92.12 565 GLU A N 1
ATOM 4612 C CA . GLU A 1 565 ? 17.069 -17.854 -10.126 1.00 92.12 565 GLU A CA 1
ATOM 4613 C C . GLU A 1 565 ? 16.892 -18.590 -11.467 1.00 92.12 565 GLU A C 1
ATOM 4615 O O . GLU A 1 565 ? 17.612 -19.552 -11.730 1.00 92.12 565 GLU A O 1
ATOM 4620 N N . LEU A 1 566 ? 16.050 -18.078 -12.378 1.00 90.62 566 LEU A N 1
ATOM 4621 C CA . LEU A 1 566 ? 15.900 -18.586 -13.753 1.00 90.62 566 LEU A CA 1
ATOM 4622 C C . LEU A 1 566 ? 17.242 -18.621 -14.507 1.00 90.62 566 LEU A C 1
ATOM 4624 O O . LEU A 1 566 ? 17.520 -19.576 -15.235 1.00 90.62 566 LEU A O 1
ATOM 4628 N N . ALA A 1 567 ? 18.113 -17.634 -14.274 1.00 90.12 567 ALA A N 1
ATOM 4629 C CA . ALA A 1 567 ? 19.453 -17.551 -14.856 1.00 90.12 567 ALA A CA 1
ATOM 4630 C C . ALA A 1 567 ? 20.389 -18.719 -14.484 1.00 90.12 567 ALA A C 1
ATOM 4632 O O . ALA A 1 567 ? 21.411 -18.930 -15.139 1.00 90.12 567 ALA A O 1
ATOM 4633 N N . LYS A 1 568 ? 20.067 -19.514 -13.455 1.00 89.50 568 LYS A N 1
ATOM 4634 C CA . LYS A 1 568 ? 20.800 -20.753 -13.132 1.00 89.50 568 LYS A CA 1
ATOM 4635 C C . LYS A 1 568 ? 20.422 -21.926 -14.044 1.00 89.50 568 LYS A C 1
ATOM 4637 O O . LYS A 1 568 ? 21.141 -22.922 -14.067 1.00 89.50 568 LYS A O 1
ATOM 4642 N N . HIS A 1 569 ? 19.323 -21.809 -14.793 1.00 87.94 569 HIS A N 1
ATOM 4643 C CA . HIS A 1 569 ? 18.740 -22.882 -15.607 1.00 87.94 569 HIS A CA 1
ATOM 4644 C C . HIS A 1 569 ? 18.696 -22.566 -17.107 1.00 87.94 569 HIS A C 1
ATOM 4646 O O . HIS A 1 569 ? 18.701 -23.494 -17.916 1.00 87.94 569 HIS A O 1
ATOM 4652 N N . VAL A 1 570 ? 18.674 -21.284 -17.486 1.00 88.56 570 VAL A N 1
ATOM 4653 C CA . VAL A 1 570 ? 18.735 -20.810 -18.879 1.00 88.56 570 VAL A CA 1
ATOM 4654 C C . VAL A 1 570 ? 19.678 -19.603 -19.005 1.00 88.56 570 VAL A C 1
ATOM 4656 O O . VAL A 1 570 ? 19.807 -18.841 -18.047 1.00 88.56 570 VAL A O 1
ATOM 4659 N N . PRO A 1 571 ? 20.342 -19.379 -20.157 1.00 90.31 571 PRO A N 1
ATOM 4660 C CA . PRO A 1 571 ? 21.064 -18.134 -20.400 1.00 90.31 571 PRO A CA 1
ATOM 4661 C C . PRO A 1 571 ? 20.106 -16.937 -20.392 1.00 90.31 571 PRO A C 1
ATOM 4663 O O . PRO A 1 571 ? 19.218 -16.839 -21.237 1.00 90.31 571 PRO A O 1
ATOM 4666 N N . VAL A 1 572 ? 20.304 -16.000 -19.466 1.00 91.62 572 VAL A N 1
ATOM 4667 C CA . VAL A 1 572 ? 19.526 -14.753 -19.407 1.00 91.62 572 VAL A CA 1
ATOM 4668 C C . VAL A 1 572 ? 20.407 -13.570 -19.808 1.00 91.62 572 VAL A C 1
ATOM 4670 O O . VAL A 1 572 ? 21.518 -13.416 -19.300 1.00 91.62 572 VAL A O 1
ATOM 4673 N N . VAL A 1 573 ? 19.911 -12.730 -20.713 1.00 93.12 573 VAL A N 1
ATOM 4674 C CA . VAL A 1 573 ? 20.414 -11.378 -20.979 1.00 93.12 573 VAL A CA 1
ATOM 4675 C C . VAL A 1 573 ? 19.531 -10.427 -20.177 1.00 93.12 573 VAL A C 1
ATOM 4677 O O . VAL A 1 573 ? 18.372 -10.238 -20.529 1.00 93.12 573 VAL A O 1
ATOM 4680 N N . TYR A 1 574 ? 20.048 -9.872 -19.082 1.00 93.19 574 TYR A N 1
ATOM 4681 C CA . TYR A 1 574 ? 19.296 -8.975 -18.201 1.00 93.19 574 TYR A CA 1
ATOM 4682 C C . TYR A 1 574 ? 19.657 -7.510 -18.465 1.00 93.19 574 TYR A C 1
ATOM 4684 O O . TYR A 1 574 ? 20.838 -7.164 -18.497 1.00 93.19 574 TYR A O 1
ATOM 4692 N N . ILE A 1 575 ? 18.647 -6.657 -18.651 1.00 92.69 575 ILE A N 1
ATOM 4693 C CA . ILE A 1 575 ? 18.801 -5.218 -18.894 1.00 92.69 575 ILE A CA 1
ATOM 4694 C C . ILE A 1 575 ? 17.779 -4.457 -18.041 1.00 92.69 575 ILE A C 1
ATOM 4696 O O . ILE A 1 575 ? 16.578 -4.575 -18.253 1.00 92.69 575 ILE A O 1
ATOM 4700 N N . CYS A 1 576 ? 18.251 -3.651 -17.093 1.00 91.56 576 CYS A N 1
ATOM 4701 C CA . CYS A 1 576 ? 17.424 -2.798 -16.241 1.00 91.56 576 CYS A CA 1
ATOM 4702 C C . CYS A 1 576 ? 17.367 -1.373 -16.811 1.00 91.56 576 CYS A C 1
ATOM 4704 O O . CYS A 1 576 ? 18.389 -0.686 -16.862 1.00 91.56 576 CYS A O 1
ATOM 4706 N N . LEU A 1 577 ? 16.178 -0.917 -17.216 1.00 91.06 577 LEU A N 1
ATOM 4707 C CA . LEU A 1 577 ? 15.946 0.375 -17.883 1.00 91.06 577 LEU A CA 1
ATOM 4708 C C . LEU A 1 577 ? 15.656 1.542 -16.929 1.00 91.06 577 LEU A C 1
ATOM 4710 O O . LEU A 1 577 ? 15.329 2.644 -17.370 1.00 91.06 577 LEU A O 1
ATOM 4714 N N . ARG A 1 578 ? 15.827 1.312 -15.624 1.00 86.88 578 ARG A N 1
ATOM 4715 C CA . ARG A 1 578 ? 15.729 2.297 -14.539 1.00 86.88 578 ARG A CA 1
ATOM 4716 C C . ARG A 1 578 ? 16.406 3.641 -14.909 1.00 86.88 578 ARG A C 1
ATOM 4718 O O . ARG A 1 578 ? 17.512 3.603 -15.446 1.00 86.88 578 ARG A O 1
ATOM 4725 N N . PRO A 1 579 ? 15.817 4.821 -14.612 1.00 84.25 579 PRO A N 1
ATOM 4726 C CA . PRO A 1 579 ? 16.394 6.117 -14.997 1.00 84.25 579 PRO A CA 1
ATOM 4727 C C . PRO A 1 579 ? 17.822 6.364 -14.459 1.00 84.25 579 PRO A C 1
ATOM 4729 O O . PRO A 1 579 ? 18.114 5.908 -13.349 1.00 84.25 579 PRO A O 1
ATOM 4732 N N . PRO A 1 580 ? 18.687 7.129 -15.166 1.00 81.06 580 PRO A N 1
ATOM 4733 C CA . PRO A 1 580 ? 20.109 7.298 -14.820 1.00 81.06 580 PRO A CA 1
ATOM 4734 C C . PRO A 1 580 ? 20.406 7.752 -13.382 1.00 81.06 580 PRO A C 1
ATOM 4736 O O . PRO A 1 580 ? 21.371 7.293 -12.782 1.00 81.06 580 PRO A O 1
ATOM 4739 N N . ASN A 1 581 ? 19.555 8.602 -12.800 1.00 76.44 581 ASN A N 1
ATOM 4740 C CA . ASN A 1 581 ? 19.736 9.151 -11.447 1.00 76.44 581 ASN A CA 1
ATOM 4741 C C . ASN A 1 581 ? 19.009 8.353 -10.344 1.00 76.44 581 ASN A C 1
ATOM 4743 O O . ASN A 1 581 ? 18.827 8.843 -9.229 1.00 76.44 581 ASN A O 1
ATOM 4747 N N . SER A 1 582 ? 18.519 7.147 -10.639 1.00 76.56 582 SER A N 1
ATOM 4748 C CA . SER A 1 582 ? 17.727 6.364 -9.687 1.00 76.56 582 SER A CA 1
ATOM 4749 C C . SER A 1 582 ? 18.600 5.555 -8.724 1.00 76.56 582 SER A C 1
ATOM 4751 O O . SER A 1 582 ? 19.480 4.807 -9.134 1.00 76.56 582 SER A O 1
ATOM 4753 N N . THR A 1 583 ? 18.277 5.614 -7.432 1.00 70.25 583 THR A N 1
ATOM 4754 C CA . THR A 1 583 ? 18.942 4.843 -6.363 1.00 70.25 583 THR A CA 1
ATOM 4755 C C . THR A 1 583 ? 18.356 3.441 -6.145 1.00 70.25 583 THR A C 1
ATOM 4757 O O . THR A 1 583 ? 18.751 2.737 -5.215 1.00 70.25 583 THR A O 1
ATOM 4760 N N . GLY A 1 584 ? 17.403 3.023 -6.987 1.00 74.88 584 GLY A N 1
ATOM 4761 C CA . GLY A 1 584 ? 16.773 1.703 -6.924 1.00 74.88 584 GLY A CA 1
ATOM 4762 C C . GLY A 1 584 ? 17.735 0.544 -7.214 1.00 74.88 584 GLY A C 1
ATOM 4763 O O . GLY A 1 584 ? 18.824 0.734 -7.750 1.00 74.88 584 GLY A O 1
ATOM 4764 N N . GLN A 1 585 ? 17.316 -0.672 -6.859 1.00 79.19 585 GLN A N 1
ATOM 4765 C CA . GLN A 1 585 ? 18.083 -1.903 -7.066 1.00 79.19 585 GLN A CA 1
ATOM 4766 C C . GLN A 1 585 ? 17.233 -2.954 -7.810 1.00 79.19 585 GLN A C 1
ATOM 4768 O O . GLN A 1 585 ? 16.053 -3.086 -7.478 1.00 79.19 585 GLN A O 1
ATOM 4773 N N . PRO A 1 586 ? 17.806 -3.714 -8.766 1.00 83.38 586 PRO A N 1
ATOM 4774 C CA . PRO A 1 586 ? 19.158 -3.557 -9.314 1.00 83.38 586 PRO A CA 1
ATOM 4775 C C . PRO A 1 586 ? 19.360 -2.204 -10.028 1.00 83.38 586 PRO A C 1
ATOM 4777 O O . PRO A 1 586 ? 18.369 -1.535 -10.364 1.00 83.38 586 PRO A O 1
ATOM 4780 N N . PRO A 1 587 ? 20.620 -1.766 -10.209 1.00 86.75 587 PRO A N 1
ATOM 4781 C CA . PRO A 1 587 ? 20.935 -0.492 -10.853 1.00 86.75 587 PRO A CA 1
ATOM 4782 C C . PRO A 1 587 ? 20.549 -0.492 -12.340 1.00 86.75 587 PRO A C 1
ATOM 4784 O O . PRO A 1 587 ? 20.235 -1.540 -12.909 1.00 86.75 587 PRO A O 1
ATOM 4787 N N . ARG A 1 588 ? 20.569 0.691 -12.971 1.00 89.94 588 ARG A N 1
ATOM 4788 C CA . ARG A 1 588 ? 20.468 0.821 -14.436 1.00 89.94 588 ARG A CA 1
ATOM 4789 C C . ARG A 1 588 ? 21.603 0.022 -15.081 1.00 89.94 588 ARG A C 1
ATOM 4791 O O . ARG A 1 588 ? 22.737 0.096 -14.620 1.00 89.94 588 ARG A O 1
ATOM 4798 N N . SER A 1 589 ? 21.299 -0.738 -16.128 1.00 91.00 589 SER A N 1
ATOM 4799 C CA . SER A 1 589 ? 22.322 -1.477 -16.876 1.00 91.00 589 SER A CA 1
ATOM 4800 C C . SER A 1 589 ? 23.000 -0.589 -17.916 1.00 91.00 589 SER A C 1
ATOM 4802 O O . SER A 1 589 ? 22.322 0.197 -18.567 1.00 91.00 589 SER A O 1
ATOM 4804 N N . GLU A 1 590 ? 24.291 -0.795 -18.185 1.00 89.81 590 GLU A N 1
ATOM 4805 C CA . GLU A 1 590 ? 25.033 -0.075 -19.247 1.00 89.81 590 GLU A CA 1
ATOM 4806 C C . GLU A 1 590 ? 24.377 -0.179 -20.645 1.00 89.81 590 GLU A C 1
ATOM 4808 O O . GLU A 1 590 ? 24.516 0.697 -21.495 1.00 89.81 590 GLU A O 1
ATOM 4813 N N . LEU A 1 591 ? 23.643 -1.269 -20.910 1.00 91.50 591 LEU A N 1
ATOM 4814 C CA . LEU A 1 591 ? 22.905 -1.470 -22.165 1.00 91.50 591 LEU A CA 1
ATOM 4815 C C . LEU A 1 591 ? 21.577 -0.694 -22.232 1.00 91.50 591 LEU A C 1
ATOM 4817 O O . LEU A 1 591 ? 20.949 -0.659 -23.290 1.00 91.50 591 LEU A O 1
ATOM 4821 N N . ALA A 1 592 ? 21.135 -0.067 -21.139 1.00 91.38 592 ALA A N 1
ATOM 4822 C CA . ALA A 1 592 ? 19.886 0.687 -21.101 1.00 91.38 592 ALA A CA 1
ATOM 4823 C C . ALA A 1 592 ? 19.932 1.941 -21.984 1.00 91.38 592 ALA A C 1
ATOM 4825 O O . ALA A 1 592 ? 18.920 2.284 -22.587 1.00 91.38 592 ALA A O 1
ATOM 4826 N N . ASP A 1 593 ? 21.098 2.572 -22.134 1.00 89.12 593 ASP A N 1
ATOM 4827 C CA . ASP A 1 593 ? 21.284 3.743 -23.006 1.00 89.12 593 ASP A CA 1
ATOM 4828 C C . ASP A 1 593 ? 21.268 3.360 -24.499 1.00 89.12 593 ASP A C 1
ATOM 4830 O O . ASP A 1 593 ? 20.978 4.184 -25.361 1.00 89.12 593 ASP A O 1
ATOM 4834 N N . LEU A 1 594 ? 21.506 2.080 -24.821 1.00 90.19 594 LEU A N 1
ATOM 4835 C CA . LEU A 1 594 ? 21.289 1.542 -26.168 1.00 90.19 594 LEU A CA 1
ATOM 4836 C C . LEU A 1 594 ? 19.821 1.166 -26.405 1.00 90.19 594 LEU A C 1
ATOM 4838 O O . LEU A 1 594 ? 19.365 1.214 -27.543 1.00 90.19 594 LEU A O 1
ATOM 4842 N N . MET A 1 595 ? 19.078 0.792 -25.361 1.00 90.69 595 MET A N 1
ATOM 4843 C CA . MET A 1 595 ? 17.633 0.546 -25.452 1.00 90.69 595 MET A CA 1
ATOM 4844 C C . MET A 1 595 ? 16.819 1.850 -25.498 1.00 90.69 595 MET A C 1
ATOM 4846 O O . MET A 1 595 ? 15.773 1.889 -26.142 1.00 90.69 595 MET A O 1
ATOM 4850 N N . LEU A 1 596 ? 17.313 2.906 -24.847 1.00 89.44 596 LEU A N 1
ATOM 4851 C CA . LEU A 1 596 ? 16.701 4.231 -24.734 1.00 89.44 596 LEU A CA 1
ATOM 4852 C C . LEU A 1 596 ? 17.681 5.316 -25.239 1.00 89.44 596 LEU A C 1
ATOM 4854 O O . LEU A 1 596 ? 18.215 6.071 -24.424 1.00 89.44 596 LEU A O 1
ATOM 4858 N N . PRO A 1 597 ? 17.974 5.379 -26.555 1.00 86.12 597 PRO A N 1
ATOM 4859 C CA . PRO A 1 597 ? 18.853 6.406 -27.114 1.00 86.12 597 PRO A CA 1
ATOM 4860 C C . PRO A 1 597 ? 18.243 7.813 -27.003 1.00 86.12 597 PRO A C 1
ATOM 4862 O O . PRO A 1 597 ? 17.030 7.991 -27.140 1.00 86.12 597 PRO A O 1
ATOM 4865 N N . ASP A 1 598 ? 19.111 8.806 -26.792 1.00 76.00 598 ASP A N 1
ATOM 4866 C CA . ASP A 1 598 ? 18.760 10.224 -26.646 1.00 76.00 598 ASP A CA 1
ATOM 4867 C C . ASP A 1 598 ? 18.039 10.772 -27.893 1.00 76.00 598 ASP A C 1
ATOM 4869 O O . ASP A 1 598 ? 18.538 10.656 -29.015 1.00 76.00 598 ASP A O 1
ATOM 4873 N N . ARG A 1 599 ? 16.889 11.426 -27.675 1.00 66.06 599 ARG A N 1
ATOM 4874 C CA . ARG A 1 599 ? 16.060 12.076 -28.705 1.00 66.06 599 ARG A CA 1
ATOM 4875 C C . ARG A 1 599 ? 16.813 13.147 -29.504 1.00 66.06 599 ARG A C 1
ATOM 4877 O O . ARG A 1 599 ? 16.450 13.414 -30.647 1.00 66.06 599 ARG A O 1
ATOM 4884 N N . ALA A 1 600 ? 17.853 13.762 -28.932 1.00 61.12 600 ALA A N 1
ATOM 4885 C CA . ALA A 1 600 ? 18.710 14.712 -29.642 1.00 61.12 600 ALA A CA 1
ATOM 4886 C C . ALA A 1 600 ? 19.483 14.056 -30.804 1.00 61.12 600 ALA A C 1
ATOM 4888 O O . ALA A 1 600 ? 19.861 14.729 -31.767 1.00 61.12 600 ALA A O 1
ATOM 4889 N N . VAL A 1 601 ? 19.699 12.737 -30.749 1.00 64.81 601 VAL A N 1
ATOM 4890 C CA . VAL A 1 601 ? 20.329 11.967 -31.819 1.00 64.81 601 VAL A CA 1
ATOM 4891 C C . VAL A 1 601 ? 19.240 11.438 -32.754 1.00 64.81 601 VAL A C 1
ATOM 4893 O O . VAL A 1 601 ? 18.435 10.588 -32.385 1.00 64.81 601 VAL A O 1
ATOM 4896 N N . LYS A 1 602 ? 19.235 11.895 -34.013 1.00 66.06 602 LYS A N 1
ATOM 4897 C CA . LYS A 1 602 ? 18.349 11.348 -35.056 1.00 66.06 602 LYS A CA 1
ATOM 4898 C C . LYS A 1 602 ? 18.788 9.931 -35.447 1.00 66.06 602 LYS A C 1
ATOM 4900 O O . LYS A 1 602 ? 19.546 9.749 -36.398 1.00 66.06 602 LYS A O 1
ATOM 4905 N N . VAL A 1 603 ? 18.318 8.938 -34.696 1.00 74.50 603 VAL A N 1
ATOM 4906 C CA . VAL A 1 603 ? 18.570 7.509 -34.920 1.00 74.50 603 VAL A CA 1
ATOM 4907 C C . VAL A 1 603 ? 17.370 6.863 -35.616 1.00 74.50 603 VAL A C 1
ATOM 4909 O O . VAL A 1 603 ? 16.236 7.008 -35.171 1.00 74.50 603 VAL A O 1
ATOM 4912 N N . ASP A 1 604 ? 17.623 6.091 -36.675 1.00 84.56 604 ASP A N 1
ATOM 4913 C CA . ASP A 1 604 ? 16.670 5.091 -37.172 1.00 84.56 604 ASP A CA 1
ATOM 4914 C C . ASP A 1 604 ? 16.579 3.960 -36.133 1.00 84.56 604 ASP A C 1
ATOM 4916 O O . ASP A 1 604 ? 17.490 3.135 -36.005 1.00 84.56 604 ASP A O 1
ATOM 4920 N N . LEU A 1 605 ? 15.504 3.972 -35.342 1.00 84.06 605 LEU A N 1
ATOM 4921 C CA . LEU A 1 605 ? 15.301 3.059 -34.217 1.00 84.06 605 LEU A CA 1
ATOM 4922 C C . LEU A 1 605 ? 15.081 1.604 -34.655 1.00 84.06 605 LEU A C 1
ATOM 4924 O O . LEU A 1 605 ? 15.532 0.695 -33.957 1.00 84.06 605 LEU A O 1
ATOM 4928 N N . GLU A 1 606 ? 14.462 1.356 -35.812 1.00 85.44 606 GLU A N 1
ATOM 4929 C CA . GLU A 1 606 ? 14.285 -0.007 -36.330 1.00 85.44 606 GLU A CA 1
ATOM 4930 C C . GLU A 1 606 ? 15.634 -0.592 -36.782 1.00 85.44 606 GLU A C 1
ATOM 4932 O O . GLU A 1 606 ? 15.987 -1.722 -36.415 1.00 85.44 606 GLU A O 1
ATOM 4937 N N . GLN A 1 607 ? 16.459 0.200 -37.480 1.00 86.44 607 GLN A N 1
ATOM 4938 C CA . GLN A 1 607 ? 17.850 -0.156 -37.780 1.00 86.44 607 GLN A CA 1
ATOM 4939 C C . GLN A 1 607 ? 18.666 -0.369 -36.495 1.00 86.44 607 GLN A C 1
ATOM 4941 O O . GLN A 1 607 ? 19.435 -1.331 -36.402 1.00 86.44 607 GLN A O 1
ATOM 4946 N N . HIS A 1 608 ? 18.523 0.519 -35.511 1.00 89.25 608 HIS A N 1
ATOM 4947 C CA . HIS A 1 608 ? 19.286 0.491 -34.263 1.00 89.25 608 HIS A CA 1
ATOM 4948 C C . HIS A 1 608 ? 18.962 -0.738 -33.412 1.00 89.25 608 HIS A C 1
ATOM 4950 O O . HIS A 1 608 ? 19.883 -1.464 -33.035 1.00 89.25 608 HIS A O 1
ATOM 4956 N N . TYR A 1 609 ? 17.682 -1.058 -33.198 1.00 91.25 609 TYR A N 1
ATOM 4957 C CA . TYR A 1 609 ? 17.280 -2.280 -32.495 1.00 91.25 609 TYR A CA 1
ATOM 4958 C C . TYR A 1 609 ? 17.657 -3.551 -33.265 1.00 91.25 609 TYR A C 1
ATOM 4960 O O . TYR A 1 609 ? 18.108 -4.523 -32.652 1.00 91.25 609 TYR A O 1
ATOM 4968 N N . THR A 1 610 ? 17.601 -3.533 -34.603 1.00 91.44 610 THR A N 1
ATOM 4969 C CA . THR A 1 610 ? 18.127 -4.631 -35.434 1.00 91.44 610 THR A CA 1
ATOM 4970 C C . THR A 1 610 ? 19.624 -4.850 -35.190 1.00 91.44 610 THR A C 1
ATOM 4972 O O . THR A 1 610 ? 20.069 -5.989 -35.013 1.00 91.44 610 THR A O 1
ATOM 4975 N N . HIS A 1 611 ? 20.422 -3.778 -35.141 1.00 91.44 611 HIS A N 1
ATOM 4976 C CA . HIS A 1 611 ? 21.854 -3.855 -34.844 1.00 91.44 611 HIS A CA 1
ATOM 4977 C C . HIS A 1 611 ? 22.131 -4.280 -33.392 1.00 91.44 611 HIS A C 1
ATOM 4979 O O . HIS A 1 611 ? 23.016 -5.108 -33.179 1.00 91.44 611 HIS A O 1
ATOM 4985 N N . LEU A 1 612 ? 21.368 -3.783 -32.412 1.00 93.81 612 LEU A N 1
ATOM 4986 C CA . LEU A 1 612 ? 21.510 -4.117 -30.991 1.00 93.81 612 LEU A CA 1
ATOM 4987 C C . LEU A 1 612 ? 21.237 -5.602 -30.724 1.00 93.81 612 LEU A C 1
ATOM 4989 O O . LEU A 1 612 ? 22.082 -6.286 -30.147 1.00 93.81 612 LEU A O 1
ATOM 4993 N N . LEU A 1 613 ? 20.113 -6.140 -31.208 1.00 93.94 613 LEU A N 1
ATOM 4994 C CA . LEU A 1 613 ? 19.803 -7.566 -31.059 1.00 93.94 613 LEU A CA 1
ATOM 4995 C C . LEU A 1 613 ? 20.809 -8.444 -31.823 1.00 93.94 613 LEU A C 1
ATOM 4997 O O . LEU A 1 613 ? 21.292 -9.442 -31.287 1.00 93.94 613 LEU A O 1
ATOM 5001 N N . THR A 1 614 ? 21.236 -8.031 -33.024 1.00 93.81 614 THR A N 1
ATOM 5002 C CA . THR A 1 614 ? 22.301 -8.727 -33.775 1.00 93.81 614 THR A CA 1
ATOM 5003 C C . THR A 1 614 ? 23.632 -8.739 -33.011 1.00 93.81 614 THR A C 1
ATOM 5005 O O . THR A 1 614 ? 24.334 -9.755 -33.012 1.00 93.81 614 THR A O 1
ATOM 5008 N N . ALA A 1 615 ? 23.995 -7.636 -32.350 1.00 95.06 615 ALA A N 1
ATOM 5009 C CA . ALA A 1 615 ? 25.184 -7.533 -31.510 1.00 95.06 615 ALA A CA 1
ATOM 5010 C C . ALA A 1 615 ? 25.091 -8.467 -30.294 1.00 95.06 615 ALA A C 1
ATOM 5012 O O . ALA A 1 615 ? 25.990 -9.290 -30.102 1.00 95.06 615 ALA A O 1
ATOM 5013 N N . ILE A 1 616 ? 23.982 -8.412 -29.547 1.00 94.81 616 ILE A N 1
ATOM 5014 C CA . ILE A 1 616 ? 23.696 -9.290 -28.402 1.00 94.81 616 ILE A CA 1
ATOM 5015 C C . ILE A 1 616 ? 23.831 -10.763 -28.810 1.00 94.81 616 ILE A C 1
ATOM 5017 O O . ILE A 1 616 ? 24.634 -11.487 -28.220 1.00 94.81 616 ILE A O 1
ATOM 5021 N N . PHE A 1 617 ? 23.145 -11.206 -29.868 1.00 93.69 617 PHE A N 1
ATOM 5022 C CA . PHE A 1 617 ? 23.186 -12.607 -30.307 1.00 93.69 617 PHE A CA 1
ATOM 5023 C C . PHE A 1 617 ? 24.590 -13.054 -30.730 1.00 93.69 617 PHE A C 1
ATOM 5025 O O . PHE A 1 617 ? 25.008 -14.166 -30.405 1.00 93.69 617 PHE A O 1
ATOM 5032 N N . ARG A 1 618 ? 25.364 -12.190 -31.404 1.00 93.75 618 ARG A N 1
ATOM 5033 C CA . ARG A 1 618 ? 26.760 -12.487 -31.776 1.00 93.75 618 ARG A CA 1
ATOM 5034 C C . ARG A 1 618 ? 27.676 -12.607 -30.557 1.00 93.75 618 ARG A C 1
ATOM 5036 O O . ARG A 1 618 ? 28.549 -13.475 -30.555 1.00 93.75 618 ARG A O 1
ATOM 5043 N N . VAL A 1 619 ? 27.491 -11.774 -29.533 1.00 95.00 619 VAL A N 1
ATOM 5044 C CA . VAL A 1 619 ? 28.272 -11.836 -28.286 1.00 95.00 619 VAL A CA 1
ATOM 5045 C C . VAL A 1 619 ? 27.916 -13.090 -27.481 1.00 95.00 619 VAL A C 1
ATOM 5047 O O . VAL A 1 619 ? 28.821 -13.832 -27.097 1.00 95.00 619 VAL A O 1
ATOM 5050 N N . VAL A 1 620 ? 26.625 -13.405 -27.327 1.00 92.62 620 VAL A N 1
ATOM 5051 C CA . VAL A 1 620 ? 26.151 -14.649 -26.689 1.00 92.62 620 VAL A CA 1
ATOM 5052 C C . VAL A 1 620 ? 26.711 -15.883 -27.414 1.00 92.62 620 VAL A C 1
ATOM 5054 O O . VAL A 1 620 ? 27.331 -16.747 -26.788 1.00 92.62 620 VAL A O 1
ATOM 5057 N N . ALA A 1 621 ? 26.577 -15.944 -28.746 1.00 91.19 621 ALA A N 1
ATOM 5058 C CA . ALA A 1 621 ? 27.099 -17.043 -29.562 1.00 91.19 621 ALA A CA 1
ATOM 5059 C C . ALA A 1 621 ? 28.621 -17.212 -29.406 1.00 91.19 621 ALA A C 1
ATOM 5061 O O . ALA A 1 621 ? 29.112 -18.335 -29.263 1.00 91.19 621 ALA A O 1
ATOM 5062 N N . SER A 1 622 ? 29.366 -16.100 -29.403 1.00 92.25 622 SER A N 1
ATOM 5063 C CA . SER A 1 622 ? 30.819 -16.070 -29.195 1.00 92.25 622 SER A CA 1
ATOM 5064 C C . SER A 1 622 ? 31.215 -16.578 -27.806 1.00 92.25 622 SER A C 1
ATOM 5066 O O . SER A 1 622 ? 32.169 -17.348 -27.679 1.00 92.25 622 SER A O 1
ATOM 5068 N N . PHE A 1 623 ? 30.469 -16.208 -26.761 1.00 92.25 623 PHE A N 1
ATOM 5069 C CA . PHE A 1 623 ? 30.739 -16.645 -25.394 1.00 92.25 623 PHE A CA 1
ATOM 5070 C C . PHE A 1 623 ? 30.626 -18.168 -25.243 1.00 92.25 623 PHE A C 1
ATOM 5072 O O . PHE A 1 623 ? 31.591 -18.811 -24.817 1.00 92.25 623 PHE A O 1
ATOM 5079 N N . PHE A 1 624 ? 29.482 -18.752 -25.616 1.00 89.25 624 PHE A N 1
ATOM 5080 C CA . PHE A 1 624 ? 29.231 -20.187 -25.433 1.00 89.25 624 PHE A CA 1
ATOM 5081 C C . PHE A 1 624 ? 29.988 -21.069 -26.440 1.00 89.25 624 PHE A C 1
ATOM 5083 O O . PHE A 1 624 ? 30.310 -22.219 -26.141 1.00 89.25 624 PHE A O 1
ATOM 5090 N N . SER A 1 625 ? 30.380 -20.535 -27.603 1.00 87.75 625 SER A N 1
ATOM 5091 C CA . SER A 1 625 ? 31.138 -21.305 -28.604 1.00 87.75 625 SER A CA 1
ATOM 5092 C C . SER A 1 625 ? 32.620 -21.519 -28.275 1.00 87.75 625 SER A C 1
ATOM 5094 O O . SER A 1 625 ? 33.284 -22.288 -28.970 1.00 87.75 625 SER A O 1
ATOM 5096 N N . LYS A 1 626 ? 33.158 -20.904 -27.212 1.00 88.00 626 LYS A N 1
ATOM 5097 C CA . LYS A 1 626 ? 34.559 -21.101 -26.796 1.00 88.00 626 LYS A CA 1
ATOM 5098 C C . LYS A 1 626 ? 34.828 -22.586 -26.464 1.00 88.00 626 LYS A C 1
ATOM 5100 O O . LYS A 1 626 ? 34.146 -23.132 -25.594 1.00 88.00 626 LYS A O 1
ATOM 5105 N N . PRO A 1 627 ? 35.860 -23.247 -27.035 1.00 83.00 627 PRO A N 1
ATOM 5106 C CA . PRO A 1 627 ? 36.136 -24.672 -26.787 1.00 83.00 627 PRO A CA 1
ATOM 5107 C C . PRO A 1 627 ? 36.358 -25.036 -25.311 1.00 83.00 627 PRO A C 1
ATOM 5109 O O . PRO A 1 627 ? 36.074 -26.152 -24.879 1.00 83.00 627 PRO A O 1
ATOM 5112 N N . ASN A 1 628 ? 36.840 -24.086 -24.506 1.00 85.19 628 ASN A N 1
ATOM 5113 C CA . ASN A 1 628 ? 36.998 -24.270 -23.063 1.00 85.19 628 ASN A CA 1
ATOM 5114 C C . ASN A 1 628 ? 35.670 -24.178 -22.295 1.00 85.19 628 ASN A C 1
ATOM 5116 O O . ASN A 1 628 ? 35.587 -24.755 -21.220 1.00 85.19 628 ASN A O 1
ATOM 5120 N N . ARG A 1 629 ? 34.643 -23.500 -22.834 1.00 84.50 629 ARG A N 1
ATOM 5121 C CA . ARG A 1 629 ? 33.280 -23.456 -22.271 1.00 84.50 629 ARG A CA 1
ATOM 5122 C C . ARG A 1 629 ? 32.509 -24.727 -22.585 1.00 84.50 629 ARG A C 1
ATOM 5124 O O . ARG A 1 629 ? 32.006 -25.353 -21.664 1.00 84.50 629 ARG A O 1
ATOM 5131 N N . ARG A 1 630 ? 32.493 -25.158 -23.852 1.00 81.38 630 ARG A N 1
ATOM 5132 C CA . ARG A 1 630 ? 31.743 -26.354 -24.290 1.00 81.38 630 ARG A CA 1
ATOM 5133 C C . ARG A 1 630 ? 32.148 -27.653 -23.577 1.00 81.38 630 ARG A C 1
ATOM 5135 O O . ARG A 1 630 ? 31.366 -28.593 -23.555 1.00 81.38 630 ARG A O 1
ATOM 5142 N N . ARG A 1 631 ? 33.354 -27.705 -22.997 1.00 82.25 631 ARG A N 1
ATOM 5143 C CA . ARG A 1 631 ? 33.855 -28.830 -22.185 1.00 82.25 631 ARG A CA 1
ATOM 5144 C C . ARG A 1 631 ? 33.441 -28.784 -20.703 1.00 82.25 631 ARG A C 1
ATOM 5146 O O . ARG A 1 631 ? 33.742 -29.725 -19.978 1.00 82.25 631 ARG A O 1
ATOM 5153 N N . GLN A 1 632 ? 32.802 -27.709 -20.239 1.00 84.44 632 GLN A N 1
ATOM 5154 C CA . GLN A 1 632 ? 32.319 -27.550 -18.859 1.00 84.44 632 GLN A CA 1
ATOM 5155 C C . GLN A 1 632 ? 30.885 -28.079 -18.718 1.00 84.44 632 GLN A C 1
ATOM 5157 O O . GLN A 1 632 ? 30.139 -28.119 -19.700 1.00 84.44 632 GLN A O 1
ATOM 5162 N N . ALA A 1 633 ? 30.470 -28.446 -17.502 1.00 85.56 633 ALA A N 1
ATOM 5163 C CA . ALA A 1 633 ? 29.080 -28.816 -17.240 1.00 85.56 633 ALA A CA 1
ATOM 5164 C C . ALA A 1 633 ? 28.132 -27.635 -17.526 1.00 85.56 633 ALA A C 1
ATOM 5166 O O . ALA A 1 633 ? 28.538 -26.476 -17.435 1.00 85.56 633 ALA A O 1
ATOM 5167 N N . ILE A 1 634 ? 26.862 -27.909 -17.847 1.00 85.38 634 ILE A N 1
ATOM 5168 C CA . ILE A 1 634 ? 25.876 -26.864 -18.190 1.00 85.38 634 ILE A CA 1
ATOM 5169 C C . ILE A 1 634 ? 25.798 -25.801 -17.083 1.00 85.38 634 ILE A C 1
ATOM 5171 O O . ILE A 1 634 ? 25.919 -24.612 -17.366 1.00 85.38 634 ILE A O 1
ATOM 5175 N N . ASN A 1 635 ? 25.720 -26.226 -15.819 1.00 85.75 635 ASN A N 1
ATOM 5176 C CA . ASN A 1 635 ? 25.673 -25.324 -14.667 1.00 85.75 635 ASN A CA 1
ATOM 5177 C C . ASN A 1 635 ? 26.928 -24.438 -14.560 1.00 85.75 635 ASN A C 1
ATOM 5179 O O . ASN A 1 635 ? 26.812 -23.263 -14.232 1.00 85.75 635 ASN A O 1
ATOM 5183 N N . ASP A 1 636 ? 28.120 -24.949 -14.885 1.00 88.19 636 ASP A N 1
ATOM 5184 C CA . ASP A 1 636 ? 29.357 -24.152 -14.890 1.00 88.19 636 ASP A CA 1
ATOM 5185 C C . ASP A 1 636 ? 29.364 -23.120 -16.024 1.00 88.19 636 ASP A C 1
ATOM 5187 O O . ASP A 1 636 ? 29.824 -21.990 -15.841 1.00 88.19 636 ASP A O 1
ATOM 5191 N N . GLN A 1 637 ? 28.835 -23.491 -17.196 1.00 89.25 637 GLN A N 1
ATOM 5192 C CA . GLN A 1 637 ? 28.679 -22.575 -18.326 1.00 89.25 637 GLN A CA 1
ATOM 5193 C C . GLN A 1 637 ? 27.694 -21.447 -17.990 1.00 89.25 637 GLN A C 1
ATOM 5195 O O . GLN A 1 637 ? 28.005 -20.288 -18.262 1.00 89.25 637 GLN A O 1
ATOM 5200 N N . LEU A 1 638 ? 26.560 -21.765 -17.352 1.00 89.75 638 LEU A N 1
ATOM 5201 C CA . LEU A 1 638 ? 25.553 -20.792 -16.912 1.00 89.75 638 LEU A CA 1
ATOM 5202 C C . LEU A 1 638 ? 26.061 -19.912 -15.761 1.00 89.75 638 LEU A C 1
ATOM 5204 O O . LEU A 1 638 ? 25.989 -18.693 -15.854 1.00 89.75 638 LEU A O 1
ATOM 5208 N N . ASN A 1 639 ? 26.688 -20.483 -14.730 1.00 89.31 639 ASN A N 1
ATOM 5209 C CA . ASN A 1 639 ? 27.312 -19.716 -13.643 1.00 89.31 639 ASN A CA 1
ATOM 5210 C C . ASN A 1 639 ? 28.352 -18.718 -14.171 1.00 89.31 639 ASN A C 1
ATOM 5212 O O . ASN A 1 639 ? 28.430 -17.571 -13.723 1.00 89.31 639 ASN A O 1
ATOM 5216 N N . ALA A 1 640 ? 29.156 -19.141 -15.148 1.00 91.12 640 ALA A N 1
ATOM 5217 C CA . ALA A 1 640 ? 30.168 -18.283 -15.735 1.00 91.12 640 ALA A CA 1
ATOM 5218 C C . ALA A 1 640 ? 29.605 -17.286 -16.763 1.00 91.12 640 ALA A C 1
ATOM 5220 O O . ALA A 1 640 ? 30.230 -16.244 -16.964 1.00 91.12 640 ALA A O 1
ATOM 5221 N N . TRP A 1 641 ? 28.464 -17.587 -17.394 1.00 91.75 641 TRP A N 1
ATOM 5222 C CA . TRP A 1 641 ? 27.666 -16.621 -18.154 1.00 91.75 641 TRP A CA 1
ATOM 5223 C C . TRP A 1 641 ? 27.122 -15.540 -17.224 1.00 91.75 641 TRP A C 1
ATOM 5225 O O . TRP A 1 641 ? 27.381 -14.368 -17.463 1.00 91.75 641 TRP A O 1
ATOM 5235 N N . ASN A 1 642 ? 26.502 -15.924 -16.107 1.00 90.19 642 ASN A N 1
ATOM 5236 C CA . ASN A 1 642 ? 25.912 -14.983 -15.159 1.00 90.19 642 ASN A CA 1
ATOM 5237 C C . ASN A 1 642 ? 26.958 -14.015 -14.595 1.00 90.19 642 ASN A C 1
ATOM 5239 O O . ASN A 1 642 ? 26.735 -12.811 -14.578 1.00 90.19 642 ASN A O 1
ATOM 5243 N N . LYS A 1 643 ? 28.154 -14.511 -14.248 1.00 89.56 643 LYS A N 1
ATOM 5244 C CA . LYS A 1 643 ? 29.286 -13.661 -13.832 1.00 89.56 643 LYS A CA 1
ATOM 5245 C C . LYS A 1 643 ? 29.788 -12.695 -14.925 1.00 89.56 643 LYS A C 1
ATOM 5247 O O . LYS A 1 643 ? 30.476 -11.729 -14.611 1.00 89.56 643 LYS A O 1
ATOM 5252 N N . TYR A 1 644 ? 29.513 -12.973 -16.196 1.00 91.50 644 TYR A N 1
ATOM 5253 C CA . TYR A 1 644 ? 29.933 -12.153 -17.335 1.00 91.50 644 TYR A CA 1
ATOM 5254 C C . TYR A 1 644 ? 28.855 -11.150 -17.781 1.00 91.50 644 TYR A C 1
ATOM 5256 O O . TYR A 1 644 ? 29.217 -10.093 -18.298 1.00 91.50 644 TYR A O 1
ATOM 5264 N N . SER A 1 645 ? 27.568 -11.463 -17.578 1.00 88.81 645 SER A N 1
ATOM 5265 C CA . SER A 1 645 ? 26.427 -10.708 -18.115 1.00 88.81 645 SER A CA 1
ATOM 5266 C C . SER A 1 645 ? 25.562 -9.973 -17.085 1.00 88.81 645 SER A C 1
ATOM 5268 O O . SER A 1 645 ? 24.949 -8.974 -17.454 1.00 88.81 645 SER A O 1
ATOM 5270 N N . PHE A 1 646 ? 25.493 -10.411 -15.822 1.00 84.25 646 PHE A N 1
ATOM 5271 C CA . PHE A 1 646 ? 24.619 -9.786 -14.818 1.00 84.25 646 PHE A CA 1
ATOM 5272 C C . PHE A 1 646 ? 25.313 -8.675 -14.027 1.00 84.25 646 PHE A C 1
ATOM 5274 O O . PHE A 1 646 ? 26.210 -8.929 -13.224 1.00 84.25 646 PHE A O 1
ATOM 5281 N N . GLN A 1 647 ? 24.815 -7.451 -14.194 1.00 81.31 647 GLN A N 1
ATOM 5282 C CA . GLN A 1 647 ? 25.179 -6.283 -13.394 1.00 81.31 647 GLN A CA 1
ATOM 5283 C C . GLN A 1 647 ? 24.289 -6.222 -12.136 1.00 81.31 647 GLN A C 1
ATOM 5285 O O . GLN A 1 647 ? 23.129 -5.818 -12.201 1.00 81.31 647 GLN A O 1
ATOM 5290 N N . LEU A 1 648 ? 24.820 -6.686 -10.997 1.00 71.25 648 LEU A N 1
ATOM 5291 C CA . LEU A 1 648 ? 24.137 -6.691 -9.686 1.00 71.25 648 LEU A CA 1
ATOM 5292 C C . LEU A 1 648 ? 24.518 -5.504 -8.786 1.00 71.25 648 LEU A C 1
ATOM 5294 O O . LEU A 1 648 ? 23.908 -5.290 -7.738 1.00 71.25 648 LEU A O 1
ATOM 5298 N N . ASP A 1 649 ? 25.535 -4.750 -9.178 1.00 75.81 649 ASP A N 1
ATOM 5299 C CA . ASP A 1 649 ? 26.019 -3.542 -8.527 1.00 75.81 649 ASP A CA 1
ATOM 5300 C C . ASP A 1 649 ? 26.431 -2.513 -9.593 1.00 75.81 649 ASP A C 1
ATOM 5302 O O . ASP A 1 649 ? 26.221 -2.710 -10.789 1.00 75.81 649 ASP A O 1
ATOM 5306 N N . ASN A 1 650 ? 26.987 -1.381 -9.166 1.00 73.19 650 ASN A N 1
ATOM 5307 C CA . ASN A 1 650 ? 27.355 -0.291 -10.071 1.00 73.19 650 ASN A CA 1
ATOM 5308 C C . ASN A 1 650 ? 28.663 -0.567 -10.849 1.00 73.19 650 ASN A C 1
ATOM 5310 O O . ASN A 1 650 ? 29.258 0.374 -11.367 1.00 73.19 650 ASN A O 1
ATOM 5314 N N . VAL A 1 651 ? 29.154 -1.813 -10.901 1.00 79.31 651 VAL A N 1
ATOM 5315 C CA . VAL A 1 651 ? 30.352 -2.178 -11.669 1.00 79.31 651 VAL A CA 1
ATOM 5316 C C . VAL A 1 651 ? 29.940 -2.614 -13.083 1.00 79.31 651 VAL A C 1
ATOM 5318 O O . VAL A 1 651 ? 29.186 -3.582 -13.220 1.00 79.31 651 VAL A O 1
ATOM 5321 N N . PRO A 1 652 ? 30.436 -1.956 -14.149 1.00 78.06 652 PRO A N 1
ATOM 5322 C CA . PRO A 1 652 ? 30.155 -2.361 -15.523 1.00 78.06 652 PRO A CA 1
ATOM 5323 C C . PRO A 1 652 ? 30.591 -3.802 -15.809 1.00 78.06 652 PRO A C 1
ATOM 5325 O O . PRO A 1 652 ? 31.693 -4.228 -15.453 1.00 78.06 652 PRO A O 1
ATOM 5328 N N . VAL A 1 653 ? 29.738 -4.554 -16.504 1.00 87.38 653 VAL A N 1
ATOM 5329 C CA . VAL A 1 653 ? 30.019 -5.938 -16.909 1.00 87.38 653 VAL A CA 1
ATOM 5330 C C . VAL A 1 653 ? 30.624 -6.005 -18.311 1.00 87.38 653 VAL A C 1
ATOM 5332 O O . VAL A 1 653 ? 30.178 -5.316 -19.228 1.00 87.38 653 VAL A O 1
ATOM 5335 N N . GLN A 1 654 ? 31.604 -6.895 -18.509 1.00 92.06 654 GLN A N 1
ATOM 5336 C CA . GLN A 1 654 ? 32.307 -7.057 -19.793 1.00 92.06 654 GLN A CA 1
ATOM 5337 C C . GLN A 1 654 ? 31.352 -7.339 -20.967 1.00 92.06 654 GLN A C 1
ATOM 5339 O O . GLN A 1 654 ? 31.609 -6.901 -22.086 1.00 92.06 654 GLN A O 1
ATOM 5344 N N . PHE A 1 655 ? 30.233 -8.026 -20.718 1.00 93.88 655 PHE A N 1
ATOM 5345 C CA . PHE A 1 655 ? 29.193 -8.257 -21.721 1.00 93.88 655 PHE A CA 1
ATOM 5346 C C . PHE A 1 655 ? 28.674 -6.964 -22.369 1.00 93.88 655 PHE A C 1
ATOM 5348 O O . PHE A 1 655 ? 28.482 -6.934 -23.584 1.00 93.88 655 PHE A O 1
ATOM 5355 N N . ALA A 1 656 ? 28.479 -5.893 -21.594 1.00 92.38 656 ALA A N 1
ATOM 5356 C CA . ALA A 1 656 ? 27.950 -4.642 -22.126 1.00 92.38 656 ALA A CA 1
ATOM 5357 C C . ALA A 1 656 ? 28.943 -3.964 -23.082 1.00 92.38 656 ALA A C 1
ATOM 5359 O O . ALA A 1 656 ? 28.567 -3.575 -24.188 1.00 92.38 656 ALA A O 1
ATOM 5360 N N . TYR A 1 657 ? 30.220 -3.918 -22.692 1.00 93.62 657 TYR A N 1
ATOM 5361 C CA . TYR A 1 657 ? 31.311 -3.429 -23.537 1.00 93.62 657 TYR A CA 1
ATOM 5362 C C . TYR A 1 657 ? 31.441 -4.254 -24.827 1.00 93.62 657 TYR A C 1
ATOM 5364 O O . TYR A 1 657 ? 31.480 -3.698 -25.924 1.00 93.62 657 TYR A O 1
ATOM 5372 N N . ASP A 1 658 ? 31.421 -5.587 -24.722 1.00 95.75 658 ASP A N 1
ATOM 5373 C CA . ASP A 1 658 ? 31.527 -6.481 -25.880 1.00 95.75 658 ASP A CA 1
ATOM 5374 C C . ASP A 1 658 ? 30.357 -6.286 -26.872 1.00 95.75 658 ASP A C 1
ATOM 5376 O O . ASP A 1 658 ? 30.551 -6.407 -28.085 1.00 95.75 658 ASP A O 1
ATOM 5380 N N . VAL A 1 659 ? 29.151 -5.955 -26.382 1.00 95.06 659 VAL A N 1
ATOM 5381 C CA . VAL A 1 659 ? 27.978 -5.603 -27.206 1.00 95.06 659 VAL A CA 1
ATOM 5382 C C . VAL A 1 659 ? 28.125 -4.217 -27.839 1.00 95.06 659 VAL A C 1
ATOM 5384 O O . VAL A 1 659 ? 27.889 -4.092 -29.041 1.00 95.06 659 VAL A O 1
ATOM 5387 N N . GLN A 1 660 ? 28.563 -3.201 -27.088 1.00 93.50 660 GLN A N 1
ATOM 5388 C CA . GLN A 1 660 ? 28.822 -1.848 -27.606 1.00 93.50 660 GLN A CA 1
ATOM 5389 C C . GLN A 1 660 ? 29.863 -1.868 -28.738 1.00 93.50 660 GLN A C 1
ATOM 5391 O O . GLN A 1 660 ? 29.611 -1.343 -29.824 1.00 93.50 660 GLN A O 1
ATOM 5396 N N . GLU A 1 661 ? 30.992 -2.553 -28.541 1.00 93.88 661 GLU A N 1
ATOM 5397 C CA . GLU A 1 661 ? 32.009 -2.756 -29.581 1.00 93.88 661 GLU A CA 1
ATOM 5398 C C . GLU A 1 661 ? 31.448 -3.517 -30.790 1.00 93.88 661 GLU A C 1
ATOM 5400 O O . GLU A 1 661 ? 31.743 -3.189 -31.942 1.00 93.88 661 GLU A O 1
ATOM 5405 N N . LYS A 1 662 ? 30.575 -4.511 -30.568 1.00 93.75 662 LYS A N 1
ATOM 5406 C CA . LYS A 1 662 ? 29.923 -5.223 -31.675 1.00 93.75 662 LYS A CA 1
ATOM 5407 C C . LYS A 1 662 ? 28.941 -4.340 -32.449 1.00 93.75 662 LYS A C 1
ATOM 5409 O O . LYS A 1 662 ? 28.836 -4.519 -33.660 1.00 93.75 662 LYS A O 1
ATOM 5414 N N . MET A 1 663 ? 28.261 -3.397 -31.793 1.00 90.19 663 MET A N 1
ATOM 5415 C CA . MET A 1 663 ? 27.395 -2.420 -32.458 1.00 90.19 663 MET A CA 1
ATOM 5416 C C . MET A 1 663 ? 28.186 -1.422 -33.306 1.00 90.19 663 MET A C 1
ATOM 5418 O O . MET A 1 663 ? 27.781 -1.182 -34.442 1.00 90.19 663 MET A O 1
ATOM 5422 N N . LYS A 1 664 ? 29.330 -0.909 -32.828 1.00 89.38 664 LYS A N 1
ATOM 5423 C CA . LYS A 1 664 ? 30.217 -0.034 -33.627 1.00 89.38 664 LYS A CA 1
ATOM 5424 C C . LYS A 1 664 ? 30.623 -0.709 -34.944 1.00 89.38 664 LYS A C 1
ATOM 5426 O O . LYS A 1 664 ? 30.349 -0.186 -36.020 1.00 89.38 664 LYS A O 1
ATOM 5431 N N . MET A 1 665 ? 31.113 -1.951 -34.861 1.00 88.19 665 MET A N 1
ATOM 5432 C CA . MET A 1 665 ? 31.472 -2.768 -36.034 1.00 88.19 665 MET A CA 1
ATOM 5433 C C . MET A 1 665 ? 30.296 -3.043 -36.993 1.00 88.19 665 MET A C 1
ATOM 5435 O O . MET A 1 665 ? 30.509 -3.291 -38.179 1.00 88.19 665 MET A O 1
ATOM 5439 N N . LEU A 1 666 ? 29.052 -3.063 -36.498 1.00 86.31 666 LEU A N 1
ATOM 5440 C CA . LEU A 1 666 ? 27.855 -3.205 -37.337 1.00 86.31 666 LEU A CA 1
ATOM 5441 C C . LEU A 1 666 ? 27.467 -1.880 -38.008 1.00 86.31 666 LEU A C 1
ATOM 5443 O O . LEU A 1 666 ? 27.067 -1.896 -39.170 1.00 86.31 666 LEU A O 1
ATOM 5447 N N . ALA A 1 667 ? 27.614 -0.750 -37.313 1.00 78.88 667 ALA A N 1
ATOM 5448 C CA . ALA A 1 667 ? 27.323 0.584 -37.840 1.00 78.88 667 ALA A CA 1
ATOM 5449 C C . ALA A 1 667 ? 28.279 0.995 -38.976 1.00 78.88 667 ALA A C 1
ATOM 5451 O O . ALA A 1 667 ? 27.849 1.611 -39.948 1.00 78.88 667 ALA A O 1
ATOM 5452 N N . GLU A 1 668 ? 29.548 0.588 -38.902 1.00 76.81 668 GLU A N 1
ATOM 5453 C CA . GLU A 1 668 ? 30.559 0.812 -39.949 1.00 76.81 668 GLU A CA 1
ATOM 5454 C C . GLU A 1 668 ? 30.306 -0.009 -41.235 1.00 76.81 668 GLU A C 1
ATOM 5456 O O . GLU A 1 668 ? 30.879 0.267 -42.294 1.00 76.81 668 GLU A O 1
ATOM 5461 N N . SER A 1 669 ? 29.431 -1.022 -41.183 1.00 68.50 669 SER A N 1
ATOM 5462 C CA . SER A 1 669 ? 29.153 -1.905 -42.317 1.00 68.50 669 SER A CA 1
ATOM 5463 C C . SER A 1 669 ? 28.147 -1.290 -43.299 1.00 68.50 669 SER A C 1
ATOM 5465 O O . SER A 1 669 ? 26.944 -1.235 -43.046 1.00 68.50 669 SER A O 1
ATOM 5467 N N . LYS A 1 670 ? 28.623 -0.895 -44.488 1.00 56.88 670 LYS A N 1
ATOM 5468 C CA . LYS A 1 670 ? 27.821 -0.222 -45.537 1.00 56.88 670 LYS A CA 1
ATOM 5469 C C . LYS A 1 670 ? 26.704 -1.074 -46.184 1.00 56.88 670 LYS A C 1
ATOM 5471 O O . LYS A 1 670 ? 25.990 -0.578 -47.053 1.00 56.88 670 LYS A O 1
ATOM 5476 N N . ASN A 1 671 ? 26.519 -2.337 -45.791 1.00 57.09 671 ASN A N 1
ATOM 5477 C CA . ASN A 1 671 ? 25.552 -3.257 -46.407 1.00 57.09 671 ASN A CA 1
ATOM 5478 C C . ASN A 1 671 ? 24.164 -3.202 -45.741 1.00 57.09 671 ASN A C 1
ATOM 5480 O O . ASN A 1 671 ? 23.787 -4.085 -44.971 1.00 57.09 671 ASN A O 1
ATOM 5484 N N . SER A 1 672 ? 23.359 -2.194 -46.090 1.00 54.03 672 SER A N 1
ATOM 5485 C CA . SER A 1 672 ? 21.992 -2.024 -45.563 1.00 54.03 672 SER A CA 1
ATOM 5486 C C . SER A 1 672 ? 20.993 -3.113 -45.991 1.00 54.03 672 SER A C 1
ATOM 5488 O O . SER A 1 672 ? 20.080 -3.438 -45.235 1.00 54.03 672 SER A O 1
ATOM 5490 N N . ARG A 1 673 ? 21.177 -3.719 -47.173 1.00 48.94 673 ARG A N 1
ATOM 5491 C CA . ARG A 1 673 ? 20.205 -4.630 -47.821 1.00 48.94 673 ARG A CA 1
ATOM 5492 C C . ARG A 1 673 ? 20.018 -6.020 -47.182 1.00 48.94 673 ARG A C 1
ATOM 5494 O O . ARG A 1 673 ? 19.158 -6.762 -47.636 1.00 48.94 673 ARG A O 1
ATOM 5501 N N . PHE A 1 674 ? 20.784 -6.385 -46.149 1.00 60.16 674 PHE A N 1
ATOM 5502 C CA . PHE A 1 674 ? 20.771 -7.739 -45.553 1.00 60.16 674 PHE A CA 1
ATOM 5503 C C . PHE A 1 674 ? 20.681 -7.747 -44.012 1.00 60.16 674 PHE A C 1
ATOM 5505 O O . PHE A 1 674 ? 21.164 -8.666 -43.351 1.00 60.16 674 PHE A O 1
ATOM 5512 N N . ARG A 1 675 ? 20.094 -6.709 -43.401 1.00 75.31 675 ARG A N 1
ATOM 5513 C CA . ARG A 1 675 ? 20.089 -6.550 -41.933 1.00 75.31 675 ARG A CA 1
ATOM 5514 C C . ARG A 1 675 ? 19.201 -7.561 -41.202 1.00 75.31 675 ARG A C 1
ATOM 5516 O O . ARG A 1 675 ? 19.676 -8.208 -40.272 1.00 75.31 675 ARG A O 1
ATOM 5523 N N . ILE A 1 676 ? 17.962 -7.771 -41.653 1.00 83.44 676 ILE A N 1
ATOM 5524 C CA . ILE A 1 676 ? 17.056 -8.761 -41.042 1.00 83.44 676 ILE A CA 1
ATOM 5525 C C . ILE A 1 676 ? 17.564 -10.197 -41.251 1.00 83.44 676 ILE A C 1
ATOM 5527 O O . ILE A 1 676 ? 17.517 -11.006 -40.326 1.00 83.44 676 ILE A O 1
ATOM 5531 N N . SER A 1 677 ? 18.146 -10.529 -42.409 1.00 84.94 677 SER A N 1
ATOM 5532 C CA . SER A 1 677 ? 18.805 -11.832 -42.587 1.00 84.94 677 SER A CA 1
ATOM 5533 C C . SER A 1 677 ? 20.008 -11.997 -41.649 1.00 84.94 677 SER A C 1
ATOM 5535 O O . SER A 1 677 ? 20.141 -13.049 -41.027 1.00 84.94 677 SER A O 1
ATOM 5537 N N . ALA A 1 678 ? 20.822 -10.955 -41.445 1.00 87.06 678 ALA A N 1
ATOM 5538 C CA . ALA A 1 678 ? 21.926 -10.988 -40.483 1.00 87.06 678 ALA A CA 1
ATOM 5539 C C . ALA A 1 678 ? 21.464 -11.163 -39.019 1.00 87.06 678 ALA A C 1
ATOM 5541 O O . ALA A 1 678 ? 22.154 -11.847 -38.258 1.00 87.06 678 ALA A O 1
ATOM 5542 N N . LEU A 1 679 ? 20.310 -10.598 -38.640 1.00 90.31 679 LEU A N 1
ATOM 5543 C CA . LEU A 1 679 ? 19.656 -10.816 -37.342 1.00 90.31 679 LEU A CA 1
ATOM 5544 C C . LEU A 1 679 ? 19.196 -12.276 -37.192 1.00 90.31 679 LEU A C 1
ATOM 5546 O O . LEU A 1 679 ? 19.566 -12.948 -36.226 1.00 90.31 679 LEU A O 1
ATOM 5550 N N . ARG A 1 680 ? 18.452 -12.796 -38.180 1.00 89.88 680 ARG A N 1
ATOM 5551 C CA . ARG A 1 680 ? 17.957 -14.186 -38.208 1.00 89.88 680 ARG A CA 1
ATOM 5552 C C . ARG A 1 680 ? 19.105 -15.206 -38.171 1.00 89.88 680 ARG A C 1
ATOM 5554 O O . ARG A 1 680 ? 19.017 -16.207 -37.457 1.00 89.88 680 ARG A O 1
ATOM 5561 N N . ASP A 1 681 ? 20.202 -14.944 -38.880 1.00 88.31 681 ASP A N 1
ATOM 5562 C CA . ASP A 1 681 ? 21.406 -15.784 -38.868 1.00 88.31 681 ASP A CA 1
ATOM 5563 C C . ASP A 1 681 ? 22.167 -15.708 -37.540 1.00 88.31 681 ASP A C 1
ATOM 5565 O O . ASP A 1 681 ? 22.700 -16.720 -37.077 1.00 88.31 681 ASP A O 1
ATOM 5569 N N . ALA A 1 682 ? 22.219 -14.532 -36.906 1.00 90.69 682 ALA A N 1
ATOM 5570 C CA . ALA A 1 682 ? 22.812 -14.380 -35.581 1.00 90.69 682 ALA A CA 1
ATOM 5571 C C . ALA A 1 682 ? 22.015 -15.162 -34.524 1.00 90.69 682 ALA A C 1
ATOM 5573 O O . ALA A 1 682 ? 22.624 -15.894 -33.746 1.00 90.69 682 ALA A O 1
ATOM 5574 N N . ALA A 1 683 ? 20.678 -15.099 -34.557 1.00 89.56 683 ALA A N 1
ATOM 5575 C CA . ALA A 1 683 ? 19.805 -15.882 -33.679 1.00 89.56 683 ALA A CA 1
ATOM 5576 C C . ALA A 1 683 ? 20.001 -17.401 -33.869 1.00 89.56 683 ALA A C 1
ATOM 5578 O O . ALA A 1 683 ? 20.209 -18.132 -32.903 1.00 89.56 683 ALA A O 1
ATOM 5579 N N . LYS A 1 684 ? 20.045 -17.891 -35.119 1.00 87.75 684 LYS A N 1
ATOM 5580 C CA . LYS A 1 684 ? 20.320 -19.313 -35.411 1.00 87.75 684 LYS A CA 1
ATOM 5581 C C . LYS A 1 684 ? 21.692 -19.768 -34.895 1.00 87.75 684 LYS A C 1
ATOM 5583 O O . LYS A 1 684 ? 21.788 -20.822 -34.269 1.00 87.75 684 LYS A O 1
ATOM 5588 N N . LYS A 1 685 ? 22.749 -18.978 -35.124 1.00 86.88 685 LYS A N 1
ATOM 5589 C CA . LYS A 1 685 ? 24.114 -19.273 -34.636 1.00 86.88 685 LYS A CA 1
ATOM 5590 C C . LYS A 1 685 ? 24.213 -19.231 -33.112 1.00 86.88 685 LYS A C 1
ATOM 5592 O O . LYS A 1 685 ? 24.961 -20.012 -32.531 1.00 86.88 685 LYS A O 1
ATOM 5597 N N . MET A 1 686 ? 23.457 -18.342 -32.472 1.00 89.25 686 MET A N 1
ATOM 5598 C CA . MET A 1 686 ? 23.323 -18.277 -31.021 1.00 89.25 686 MET A CA 1
ATOM 5599 C C . MET A 1 686 ? 22.680 -19.556 -30.478 1.00 89.25 686 MET A C 1
ATOM 5601 O O . MET A 1 686 ? 23.303 -20.210 -29.648 1.00 89.25 686 MET A O 1
ATOM 5605 N N . ASN A 1 687 ? 21.524 -19.972 -31.007 1.00 85.06 687 ASN A N 1
ATOM 5606 C CA . ASN A 1 687 ? 20.840 -21.205 -30.595 1.00 85.06 687 ASN A CA 1
ATOM 5607 C C . ASN A 1 687 ? 21.748 -22.449 -30.709 1.00 85.06 687 ASN A C 1
ATOM 5609 O O . ASN A 1 687 ? 21.878 -23.232 -29.773 1.00 85.06 687 ASN A O 1
ATOM 5613 N N . GLN A 1 688 ? 22.478 -22.579 -31.823 1.00 82.56 688 GLN A N 1
ATOM 5614 C CA . GLN A 1 688 ? 23.465 -23.650 -32.042 1.00 82.56 688 GLN A CA 1
ATOM 5615 C C . GLN A 1 688 ? 24.656 -23.633 -31.063 1.00 82.56 688 GLN A C 1
ATOM 5617 O O . GLN A 1 688 ? 25.382 -24.623 -30.957 1.00 82.56 688 GLN A O 1
ATOM 5622 N N . GLY A 1 689 ? 24.918 -22.503 -30.403 1.00 77.31 689 GLY A N 1
ATOM 5623 C CA . GLY A 1 689 ? 26.046 -22.329 -29.492 1.00 77.31 689 GLY A CA 1
ATOM 5624 C C . GLY A 1 689 ? 25.753 -22.681 -28.034 1.00 77.31 689 GLY A C 1
ATOM 5625 O O . GLY A 1 689 ? 26.706 -22.911 -27.292 1.00 77.31 689 GLY A O 1
ATOM 5626 N N . ILE A 1 690 ? 24.481 -22.704 -27.623 1.00 77.31 690 ILE A N 1
ATOM 5627 C CA . ILE A 1 690 ? 24.052 -22.766 -26.216 1.00 77.31 690 ILE A CA 1
ATOM 5628 C C . ILE A 1 690 ? 24.141 -24.190 -25.643 1.00 77.31 690 ILE A C 1
ATOM 5630 O O . ILE A 1 690 ? 23.806 -25.158 -26.330 1.00 77.31 690 ILE A O 1
ATOM 5634 N N . PRO A 1 691 ? 24.530 -24.354 -24.364 1.00 66.94 691 PRO A N 1
ATOM 5635 C CA . PRO A 1 691 ? 24.420 -25.633 -23.671 1.00 66.94 691 PRO A CA 1
ATOM 5636 C C . PRO A 1 691 ? 22.954 -26.050 -23.455 1.00 66.94 691 PRO A C 1
ATOM 5638 O O . PRO A 1 691 ? 22.246 -25.469 -22.637 1.00 66.94 691 PRO A O 1
ATOM 5641 N N . GLY A 1 692 ? 22.515 -27.112 -24.135 1.00 60.56 692 GLY A N 1
ATOM 5642 C CA . GLY A 1 692 ? 21.188 -27.696 -23.940 1.00 60.56 692 GLY A CA 1
ATOM 5643 C C . GLY A 1 692 ? 21.073 -29.123 -24.472 1.00 60.56 692 GLY A C 1
ATOM 5644 O O . GLY A 1 692 ? 21.642 -29.467 -25.509 1.00 60.56 692 GLY A O 1
ATOM 5645 N N . ALA A 1 693 ? 20.307 -29.968 -23.780 1.00 46.22 693 ALA A N 1
ATOM 5646 C CA . ALA A 1 693 ? 19.949 -31.288 -24.289 1.00 46.22 693 ALA A CA 1
ATOM 5647 C C . ALA A 1 693 ? 18.909 -31.136 -25.414 1.00 46.22 693 ALA A C 1
ATOM 5649 O O . ALA A 1 693 ? 17.772 -30.759 -25.155 1.00 46.22 693 ALA A O 1
ATOM 5650 N N . LYS A 1 694 ? 19.309 -31.422 -26.661 1.00 46.62 694 LYS A N 1
ATOM 5651 C CA . LYS A 1 694 ? 18.436 -31.460 -27.853 1.00 46.62 694 LYS A CA 1
ATOM 5652 C C . LYS A 1 694 ? 17.510 -30.233 -28.031 1.00 46.62 694 LYS A C 1
ATOM 5654 O O . LYS A 1 694 ? 16.301 -30.376 -28.148 1.00 46.62 694 LYS A O 1
ATOM 5659 N N . GLY A 1 695 ? 18.093 -29.037 -28.150 1.00 48.50 695 GLY A N 1
ATOM 5660 C CA . GLY A 1 695 ? 17.474 -27.934 -28.909 1.00 48.50 695 GLY A CA 1
ATOM 5661 C C . GLY A 1 695 ? 16.393 -27.077 -28.231 1.00 48.50 695 GLY A C 1
ATOM 5662 O O . GLY A 1 695 ? 15.756 -26.304 -28.938 1.00 48.50 695 GLY A O 1
ATOM 5663 N N . VAL A 1 696 ? 16.193 -27.165 -26.908 1.00 50.81 696 VAL A N 1
ATOM 5664 C CA . VAL A 1 696 ? 15.167 -26.374 -26.176 1.00 50.81 696 VAL A CA 1
ATOM 5665 C C . VAL A 1 696 ? 15.752 -25.602 -24.974 1.00 50.81 696 VAL A C 1
ATOM 5667 O O . VAL A 1 696 ? 15.144 -25.510 -23.910 1.00 50.81 696 VAL A O 1
ATOM 5670 N N . ALA A 1 697 ? 16.965 -25.058 -25.116 1.00 59.38 697 ALA A N 1
ATOM 5671 C CA . ALA A 1 697 ? 17.575 -24.157 -24.130 1.00 59.38 697 ALA A CA 1
ATOM 5672 C C . ALA A 1 697 ? 17.554 -22.713 -24.672 1.00 59.38 697 ALA A C 1
ATOM 5674 O O . ALA A 1 697 ? 18.454 -22.342 -25.426 1.00 59.38 697 ALA A O 1
ATOM 5675 N N . PRO A 1 698 ? 16.524 -21.910 -24.356 1.00 73.44 698 PRO A N 1
ATOM 5676 C CA . PRO A 1 698 ? 16.383 -20.563 -24.898 1.00 73.44 698 PRO A CA 1
ATOM 5677 C C . PRO A 1 698 ? 17.365 -19.575 -24.273 1.00 73.44 698 PRO A C 1
ATOM 5679 O O . PRO A 1 698 ? 17.700 -19.693 -23.096 1.00 73.44 698 PRO A O 1
ATOM 5682 N N . VAL A 1 699 ? 17.719 -18.525 -25.013 1.00 84.69 699 VAL A N 1
ATOM 5683 C CA . VAL A 1 699 ? 18.155 -17.268 -24.391 1.00 84.69 699 VAL A CA 1
ATOM 5684 C C . VAL A 1 699 ? 16.926 -16.456 -24.020 1.00 84.69 699 VAL A C 1
ATOM 5686 O O . VAL A 1 699 ? 16.079 -16.188 -24.873 1.00 84.69 699 VAL A O 1
ATOM 5689 N N . LEU A 1 700 ? 16.854 -16.043 -22.759 1.00 90.19 700 LEU A N 1
ATOM 5690 C CA . LEU A 1 700 ? 15.823 -15.144 -22.260 1.00 90.19 700 LEU A CA 1
ATOM 5691 C C . LEU A 1 700 ? 16.360 -13.707 -22.239 1.00 90.19 700 LEU A C 1
ATOM 5693 O O . LEU A 1 700 ? 17.309 -13.423 -21.511 1.00 90.19 700 LEU A O 1
ATOM 5697 N N . LEU A 1 701 ? 15.763 -12.792 -23.000 1.00 93.25 701 LEU A N 1
ATOM 5698 C CA . LEU A 1 701 ? 15.998 -11.353 -22.845 1.00 93.25 701 LEU A CA 1
ATOM 5699 C C . LEU A 1 701 ? 15.052 -10.808 -21.773 1.00 93.25 701 LEU A C 1
ATOM 5701 O O . LEU A 1 701 ? 13.869 -10.616 -22.030 1.00 93.25 701 LEU A O 1
ATOM 5705 N N . ALA A 1 702 ? 15.573 -10.581 -20.573 1.00 93.19 702 ALA A N 1
ATOM 5706 C CA . ALA A 1 702 ? 14.843 -10.018 -19.446 1.00 93.19 702 ALA A CA 1
ATOM 5707 C C . ALA A 1 702 ? 15.051 -8.496 -19.398 1.00 93.19 702 ALA A C 1
ATOM 5709 O O . ALA A 1 702 ? 16.159 -8.034 -19.123 1.00 93.19 702 ALA A O 1
ATOM 5710 N N . ILE A 1 703 ? 13.995 -7.725 -19.659 1.00 92.00 703 ILE A N 1
ATOM 5711 C CA . ILE A 1 703 ? 14.018 -6.256 -19.610 1.00 92.00 703 ILE A CA 1
ATOM 5712 C C . ILE A 1 703 ? 13.250 -5.811 -18.363 1.00 92.00 703 ILE A C 1
ATOM 5714 O O . ILE A 1 703 ? 12.038 -5.987 -18.316 1.00 92.00 703 ILE A O 1
ATOM 5718 N N . ASP A 1 704 ? 13.943 -5.266 -17.362 1.00 90.50 704 ASP A N 1
ATOM 5719 C CA . ASP A 1 704 ? 13.358 -4.780 -16.098 1.00 90.50 704 ASP A CA 1
ATOM 5720 C C . ASP A 1 704 ? 13.159 -3.256 -16.111 1.00 90.50 704 ASP A C 1
ATOM 5722 O O . ASP A 1 704 ? 13.881 -2.529 -16.797 1.00 90.50 704 ASP A O 1
ATOM 5726 N N . GLU A 1 705 ? 12.159 -2.778 -15.367 1.00 85.12 705 GLU A N 1
ATOM 5727 C CA . GLU A 1 705 ? 11.561 -1.436 -15.491 1.00 85.12 705 GLU A CA 1
ATOM 5728 C C . GLU A 1 705 ? 11.166 -1.116 -16.950 1.00 85.12 705 GLU A C 1
ATOM 5730 O O . GLU A 1 705 ? 11.430 -0.029 -17.475 1.00 85.12 705 GLU A O 1
ATOM 5735 N N . ALA A 1 706 ? 10.555 -2.086 -17.635 1.00 86.50 706 ALA A N 1
ATOM 5736 C CA . ALA A 1 706 ? 10.235 -2.008 -19.058 1.00 86.50 706 ALA A CA 1
ATOM 5737 C C . ALA A 1 706 ? 9.260 -0.871 -19.444 1.00 86.50 706 ALA A C 1
ATOM 5739 O O . ALA A 1 706 ? 9.207 -0.511 -20.621 1.00 86.50 706 ALA A O 1
ATOM 5740 N N . ARG A 1 707 ? 8.537 -0.257 -18.489 1.00 78.75 707 ARG A N 1
ATOM 5741 C CA . ARG A 1 707 ? 7.629 0.890 -18.716 1.00 78.75 707 ARG A CA 1
ATOM 5742 C C . ARG A 1 707 ? 8.288 2.041 -19.478 1.00 78.75 707 ARG A C 1
ATOM 5744 O O . ARG A 1 707 ? 7.653 2.647 -20.333 1.00 78.75 707 ARG A O 1
ATOM 5751 N N . ASN A 1 708 ? 9.588 2.254 -19.260 1.00 83.50 708 ASN A N 1
ATOM 5752 C CA . ASN A 1 708 ? 10.355 3.323 -19.901 1.00 83.50 708 ASN A CA 1
ATOM 5753 C C . ASN A 1 708 ? 10.425 3.167 -21.442 1.00 83.50 708 ASN A C 1
ATOM 5755 O O . ASN A 1 708 ? 10.651 4.149 -22.135 1.00 83.50 708 ASN A O 1
ATOM 5759 N N . LEU A 1 709 ? 10.191 1.967 -22.004 1.00 81.88 709 LEU A N 1
ATOM 5760 C CA . LEU A 1 709 ? 10.045 1.763 -23.460 1.00 81.88 709 LEU A CA 1
ATOM 5761 C C . LEU A 1 709 ? 8.656 2.147 -23.995 1.00 81.88 709 LEU A C 1
ATOM 5763 O O . LEU A 1 709 ? 8.496 2.343 -25.198 1.00 81.88 709 LEU A O 1
ATOM 5767 N N . ALA A 1 710 ? 7.637 2.173 -23.136 1.00 75.12 710 ALA A N 1
ATOM 5768 C CA . ALA A 1 710 ? 6.279 2.567 -23.501 1.00 75.12 710 ALA A CA 1
ATOM 5769 C C . ALA A 1 710 ? 6.078 4.086 -23.379 1.00 75.12 710 ALA A C 1
ATOM 5771 O O . ALA A 1 710 ? 5.347 4.654 -24.187 1.00 75.12 710 ALA A O 1
ATOM 5772 N N . ASP A 1 711 ? 6.747 4.718 -22.409 1.00 73.31 711 ASP A N 1
ATOM 5773 C CA . ASP A 1 711 ? 6.691 6.164 -22.166 1.00 73.31 711 ASP A CA 1
ATOM 5774 C C . ASP A 1 711 ? 7.502 6.978 -23.209 1.00 73.31 711 ASP A C 1
ATOM 5776 O O . ASP A 1 711 ? 7.155 8.120 -23.513 1.00 73.31 711 ASP A O 1
ATOM 5780 N N . GLU A 1 712 ? 8.557 6.397 -23.799 1.00 74.75 712 GLU A N 1
ATOM 5781 C CA . GLU A 1 712 ? 9.342 7.016 -24.881 1.00 74.75 712 GLU A CA 1
ATOM 5782 C C . GLU A 1 712 ? 8.731 6.780 -26.271 1.00 74.75 712 GLU A C 1
ATOM 5784 O O . GLU A 1 712 ? 8.373 5.652 -26.624 1.00 74.75 712 GLU A O 1
ATOM 5789 N N . LYS A 1 713 ? 8.672 7.840 -27.090 1.00 76.19 713 LYS A N 1
ATOM 5790 C CA . LYS A 1 713 ? 8.124 7.840 -28.457 1.00 76.19 713 LYS A CA 1
ATOM 5791 C C . LYS A 1 713 ? 9.102 8.411 -29.482 1.00 76.19 713 LYS A C 1
ATOM 5793 O O . LYS A 1 713 ? 9.901 9.289 -29.163 1.00 76.19 713 LYS A O 1
ATOM 5798 N N . ASN A 1 714 ? 9.025 7.909 -30.714 1.00 71.44 714 ASN A N 1
ATOM 5799 C CA . ASN A 1 714 ? 9.779 8.418 -31.857 1.00 71.44 714 ASN A CA 1
ATOM 5800 C C . ASN A 1 714 ? 9.093 9.650 -32.496 1.00 71.44 714 ASN A C 1
ATOM 5802 O O . ASN A 1 714 ? 8.053 10.113 -32.031 1.00 71.44 714 ASN A O 1
ATOM 5806 N N . ASN A 1 715 ? 9.673 10.174 -33.582 1.00 70.38 715 ASN A N 1
ATOM 5807 C CA . ASN A 1 715 ? 9.132 11.336 -34.306 1.00 70.38 715 ASN A CA 1
ATOM 5808 C C . ASN A 1 715 ? 7.772 11.079 -34.990 1.00 70.38 715 ASN A C 1
ATOM 5810 O O . ASN A 1 715 ? 7.097 12.040 -35.346 1.00 70.38 715 ASN A O 1
ATOM 5814 N N . ASP A 1 716 ? 7.380 9.814 -35.159 1.00 68.06 716 ASP A N 1
ATOM 5815 C CA . ASP A 1 716 ? 6.122 9.372 -35.779 1.00 68.06 716 ASP A CA 1
ATOM 5816 C C . ASP A 1 716 ? 5.077 8.964 -34.713 1.00 68.06 716 ASP A C 1
ATOM 5818 O O . ASP A 1 716 ? 4.140 8.223 -35.001 1.00 68.06 716 ASP A O 1
ATOM 5822 N N . ASP A 1 717 ? 5.277 9.394 -33.459 1.00 70.69 717 ASP A N 1
ATOM 5823 C CA . ASP A 1 717 ? 4.464 9.089 -32.268 1.00 70.69 717 ASP A CA 1
ATOM 5824 C C . ASP A 1 717 ? 4.369 7.585 -31.887 1.00 70.69 717 ASP A C 1
ATOM 5826 O O . ASP A 1 717 ? 3.647 7.197 -30.963 1.00 70.69 717 ASP A O 1
ATOM 5830 N N . LEU A 1 718 ? 5.172 6.716 -32.515 1.00 74.12 718 LEU A N 1
ATOM 5831 C CA . LEU A 1 718 ? 5.291 5.298 -32.159 1.00 74.12 718 LEU A CA 1
ATOM 5832 C C . LEU A 1 718 ? 6.202 5.116 -30.940 1.00 74.12 718 LEU A C 1
ATOM 5834 O O . LEU A 1 718 ? 7.334 5.607 -30.917 1.00 74.12 718 LEU A O 1
ATOM 5838 N N . SER A 1 719 ? 5.754 4.354 -29.933 1.00 79.19 719 SER A N 1
ATOM 5839 C CA . SER A 1 719 ? 6.597 4.097 -28.758 1.00 79.19 719 SER A CA 1
ATOM 5840 C C . SER A 1 719 ? 7.780 3.175 -29.061 1.00 79.19 719 SER A C 1
ATOM 5842 O O . SER A 1 719 ? 7.715 2.298 -29.928 1.00 79.19 719 SER A O 1
ATOM 5844 N N . TYR A 1 720 ? 8.872 3.336 -28.316 1.00 86.00 720 TYR A N 1
ATOM 5845 C CA . TYR A 1 720 ? 10.099 2.550 -28.488 1.00 86.00 720 TYR A CA 1
ATOM 5846 C C . TYR A 1 720 ? 9.827 1.036 -28.340 1.00 86.00 720 TYR A C 1
ATOM 5848 O O . TYR A 1 720 ? 10.365 0.218 -29.091 1.00 86.00 720 TYR A O 1
ATOM 5856 N N . PHE A 1 721 ? 8.896 0.659 -27.456 1.00 83.94 721 PHE A N 1
ATOM 5857 C CA . PHE A 1 721 ? 8.376 -0.705 -27.319 1.00 83.94 721 PHE A CA 1
ATOM 5858 C C . PHE A 1 721 ? 7.733 -1.244 -28.609 1.00 83.94 721 PHE A C 1
ATOM 5860 O O . PHE A 1 721 ? 7.966 -2.401 -28.963 1.00 83.94 721 PHE A O 1
ATOM 5867 N N . HIS A 1 722 ? 6.955 -0.433 -29.337 1.00 80.62 722 HIS A N 1
ATOM 5868 C CA . HIS A 1 722 ? 6.322 -0.853 -30.594 1.00 80.62 722 HIS A CA 1
ATOM 5869 C C . HIS A 1 722 ? 7.363 -1.214 -31.659 1.00 80.62 722 HIS A C 1
ATOM 5871 O O . HIS A 1 722 ? 7.229 -2.243 -32.326 1.00 80.62 722 HIS A O 1
ATOM 5877 N N . LEU A 1 723 ? 8.418 -0.405 -31.775 1.00 84.44 723 LEU A N 1
ATOM 5878 C CA . LEU A 1 723 ? 9.511 -0.627 -32.723 1.00 84.44 723 LEU A CA 1
ATOM 5879 C C . LEU A 1 723 ? 10.341 -1.858 -32.332 1.00 84.44 723 LEU A C 1
ATOM 5881 O O . LEU A 1 723 ? 10.588 -2.724 -33.169 1.00 84.44 723 LEU A O 1
ATOM 5885 N N . LEU A 1 724 ? 10.686 -2.014 -31.048 1.00 88.12 724 LEU A N 1
ATOM 5886 C CA . LEU A 1 724 ? 11.356 -3.222 -30.556 1.00 88.12 724 LEU A CA 1
ATOM 5887 C C . LEU A 1 724 ? 10.515 -4.484 -30.828 1.00 88.12 724 LEU A C 1
ATOM 5889 O O . LEU A 1 724 ? 11.054 -5.489 -31.292 1.00 88.12 724 LEU A O 1
ATOM 5893 N N . ARG A 1 725 ? 9.192 -4.431 -30.610 1.00 86.50 725 ARG A N 1
ATOM 5894 C CA . ARG A 1 725 ? 8.267 -5.544 -30.886 1.00 86.50 725 ARG A CA 1
ATOM 5895 C C . ARG A 1 725 ? 8.269 -5.957 -32.360 1.00 86.50 725 ARG A C 1
ATOM 5897 O O . ARG A 1 725 ? 8.269 -7.158 -32.623 1.00 86.50 725 ARG A O 1
ATOM 5904 N N . ARG A 1 726 ? 8.321 -5.009 -33.308 1.00 85.00 726 ARG A N 1
ATOM 5905 C CA . ARG A 1 726 ? 8.465 -5.316 -34.747 1.00 85.00 726 ARG A CA 1
ATOM 5906 C C . ARG A 1 726 ? 9.738 -6.119 -35.018 1.00 85.00 726 ARG A C 1
ATOM 5908 O O . ARG A 1 726 ? 9.670 -7.178 -35.630 1.00 85.00 726 ARG A O 1
ATOM 5915 N N . ILE A 1 727 ? 10.885 -5.683 -34.491 1.00 89.31 727 ILE A N 1
ATOM 5916 C CA . ILE A 1 727 ? 12.161 -6.395 -34.697 1.00 89.31 727 ILE A CA 1
ATOM 5917 C C . ILE A 1 727 ? 12.164 -7.778 -34.018 1.00 89.31 727 ILE A C 1
ATOM 5919 O O . ILE A 1 727 ? 12.772 -8.718 -34.530 1.00 89.31 727 ILE A O 1
ATOM 5923 N N . LEU A 1 728 ? 11.455 -7.939 -32.895 1.00 89.81 728 LEU A N 1
ATOM 5924 C CA . LEU A 1 728 ? 11.261 -9.242 -32.249 1.00 89.81 728 LEU A CA 1
ATOM 5925 C C . LEU A 1 728 ? 10.403 -10.206 -33.090 1.00 89.81 728 LEU A C 1
ATOM 5927 O O . LEU A 1 728 ? 10.693 -11.402 -33.100 1.00 89.81 728 LEU A O 1
ATOM 5931 N N . ALA A 1 729 ? 9.391 -9.713 -33.812 1.00 87.56 729 ALA A N 1
ATOM 5932 C CA . ALA A 1 729 ? 8.546 -10.523 -34.700 1.00 87.56 729 ALA A CA 1
ATOM 5933 C C . ALA A 1 729 ? 9.333 -11.154 -35.868 1.00 87.56 729 ALA A C 1
ATOM 5935 O O . ALA A 1 729 ? 9.012 -12.247 -36.330 1.00 87.56 729 ALA A O 1
ATOM 5936 N N . GLU A 1 730 ? 10.425 -10.514 -36.295 1.00 88.25 730 GLU A N 1
ATOM 5937 C CA . GLU A 1 730 ? 11.294 -10.976 -37.385 1.00 88.25 730 GLU A CA 1
ATOM 5938 C C . GLU A 1 730 ? 12.182 -12.190 -37.036 1.00 88.25 730 GLU A C 1
ATOM 5940 O O . GLU A 1 730 ? 12.928 -12.688 -37.894 1.00 88.25 730 GLU A O 1
ATOM 5945 N N . LEU A 1 731 ? 12.132 -12.675 -35.788 1.00 87.94 731 LEU A N 1
ATOM 5946 C CA . LEU A 1 731 ? 12.955 -13.776 -35.288 1.00 87.94 731 LEU A CA 1
ATOM 5947 C C . LEU A 1 731 ? 12.353 -15.158 -35.614 1.00 87.94 731 LEU A C 1
ATOM 5949 O O . LEU A 1 731 ? 11.182 -15.414 -35.341 1.00 87.94 731 LEU A O 1
ATOM 5953 N N . PRO A 1 732 ? 13.150 -16.110 -36.137 1.00 84.31 732 PRO A N 1
ATOM 5954 C CA . PRO A 1 732 ? 12.634 -17.410 -36.554 1.00 84.31 732 PRO A CA 1
ATOM 5955 C C . PRO A 1 732 ? 12.313 -18.296 -35.343 1.00 84.31 732 PRO A C 1
ATOM 5957 O O . PRO A 1 732 ? 13.036 -18.258 -34.348 1.00 84.31 732 PRO A O 1
ATOM 5960 N N . THR A 1 733 ? 11.337 -19.201 -35.464 1.00 78.06 733 THR A N 1
ATOM 5961 C CA . THR A 1 733 ? 11.046 -20.244 -34.454 1.00 78.06 733 THR A CA 1
ATOM 5962 C C . THR A 1 733 ? 12.288 -21.063 -34.079 1.00 78.06 733 THR A C 1
ATOM 5964 O O . THR A 1 733 ? 12.530 -21.361 -32.914 1.00 78.06 733 THR A O 1
ATOM 5967 N N . SER A 1 734 ? 13.177 -21.331 -35.045 1.00 73.00 734 SER A N 1
ATOM 5968 C CA . SER A 1 734 ? 14.469 -21.997 -34.809 1.00 73.00 734 SER A CA 1
ATOM 5969 C C . SER A 1 734 ? 15.522 -21.127 -34.090 1.00 73.00 734 SER A C 1
ATOM 5971 O O . SER A 1 734 ? 16.691 -21.512 -34.031 1.00 73.00 734 SER A O 1
ATOM 5973 N N . GLY A 1 735 ? 15.167 -19.920 -33.643 1.00 73.31 735 GLY A N 1
ATOM 5974 C CA . GLY A 1 735 ? 16.072 -18.918 -33.074 1.00 73.31 735 GLY A CA 1
ATOM 5975 C C . GLY A 1 735 ? 16.426 -19.131 -31.602 1.00 73.31 735 GLY A C 1
ATOM 5976 O O . GLY A 1 735 ? 17.384 -18.520 -31.142 1.00 73.31 735 GLY A O 1
ATOM 5977 N N . GLY A 1 736 ? 15.700 -19.997 -30.879 1.00 79.44 736 GLY A N 1
ATOM 5978 C CA . GLY A 1 736 ? 16.003 -20.334 -29.479 1.00 79.44 736 GLY A CA 1
ATOM 5979 C C . GLY A 1 736 ? 16.041 -19.111 -28.562 1.00 79.44 736 GLY A C 1
ATOM 5980 O O . GLY A 1 736 ? 16.956 -18.968 -27.754 1.00 79.44 736 GLY A O 1
ATOM 5981 N N . PHE A 1 737 ? 15.090 -18.194 -28.735 1.00 87.38 737 PHE A N 1
ATOM 5982 C CA . PHE A 1 737 ? 15.085 -16.886 -28.092 1.00 87.38 737 PHE A CA 1
ATOM 5983 C C . PHE A 1 737 ? 13.675 -16.506 -27.641 1.00 87.38 737 PHE A C 1
ATOM 5985 O O . PHE A 1 737 ? 12.711 -16.764 -28.361 1.00 87.38 737 PHE A O 1
ATOM 5992 N N . PHE A 1 738 ? 13.566 -15.868 -26.477 1.00 90.81 738 PHE A N 1
ATOM 5993 C CA . PHE A 1 738 ? 12.311 -15.324 -25.963 1.00 90.81 738 PHE A CA 1
ATOM 5994 C C . PHE A 1 738 ? 12.570 -14.067 -25.134 1.00 90.81 738 PHE A C 1
ATOM 5996 O O . PHE A 1 738 ? 13.609 -13.961 -24.483 1.00 90.81 738 PHE A O 1
ATOM 6003 N N . SER A 1 739 ? 11.633 -13.121 -25.128 1.00 91.88 739 SER A N 1
ATOM 6004 C CA . SER A 1 739 ? 11.730 -11.899 -24.318 1.00 91.88 739 SER A CA 1
ATOM 6005 C C . SER A 1 739 ? 10.751 -11.915 -23.145 1.00 91.88 739 SER A C 1
ATOM 6007 O O . SER A 1 739 ? 9.631 -12.409 -23.253 1.00 91.88 739 SER A O 1
ATOM 6009 N N . LEU A 1 740 ? 11.175 -11.352 -22.019 1.00 90.94 740 LEU A N 1
ATOM 6010 C CA . LEU A 1 740 ? 10.376 -11.190 -20.814 1.00 90.94 740 LEU A CA 1
ATOM 6011 C C . LEU A 1 740 ? 10.452 -9.731 -20.368 1.00 90.94 740 LEU A C 1
ATOM 6013 O O . LEU A 1 740 ? 11.492 -9.274 -19.889 1.00 90.94 740 LEU A O 1
ATOM 6017 N N . PHE A 1 741 ? 9.352 -9.006 -20.542 1.00 88.94 741 PHE A N 1
ATOM 6018 C CA . PHE A 1 741 ? 9.228 -7.620 -20.098 1.00 88.94 741 PHE A CA 1
ATOM 6019 C C . PHE A 1 741 ? 8.737 -7.603 -18.651 1.00 88.94 741 PHE A C 1
ATOM 6021 O O . PHE A 1 741 ? 7.659 -8.104 -18.344 1.00 88.94 741 PHE A O 1
ATOM 6028 N N . ILE A 1 742 ? 9.544 -7.074 -17.742 1.00 85.94 742 ILE A N 1
ATOM 6029 C CA . ILE A 1 742 ? 9.291 -7.088 -16.304 1.00 85.94 742 ILE A CA 1
ATOM 6030 C C . ILE A 1 742 ? 8.937 -5.671 -15.881 1.00 85.94 742 ILE A C 1
ATOM 6032 O O . ILE A 1 742 ? 9.694 -4.729 -16.118 1.00 85.94 742 ILE A O 1
ATOM 6036 N N . ASP A 1 743 ? 7.788 -5.524 -15.233 1.00 73.25 743 ASP A N 1
ATOM 6037 C CA . ASP A 1 743 ? 7.395 -4.256 -14.633 1.00 73.25 743 ASP A CA 1
ATOM 6038 C C . ASP A 1 743 ? 6.382 -4.484 -13.502 1.00 73.25 743 ASP A C 1
ATOM 6040 O O . ASP A 1 743 ? 5.884 -5.589 -13.278 1.00 73.25 743 ASP A O 1
ATOM 6044 N N . THR A 1 744 ? 6.084 -3.435 -12.745 1.00 55.34 744 THR A N 1
ATOM 6045 C CA . THR A 1 744 ? 4.860 -3.394 -11.937 1.00 55.34 744 THR A CA 1
ATOM 6046 C C . THR A 1 744 ? 3.658 -3.003 -12.797 1.00 55.34 744 THR A C 1
ATOM 6048 O O . THR A 1 744 ? 2.538 -3.400 -12.509 1.00 55.34 744 THR A O 1
ATOM 6051 N N . SER A 1 745 ? 3.878 -2.250 -13.875 1.00 54.97 745 SER A N 1
ATOM 6052 C CA . SER A 1 745 ? 2.854 -1.738 -14.776 1.00 54.97 745 SER A CA 1
ATOM 6053 C C . SER A 1 745 ? 2.276 -2.794 -15.712 1.00 54.97 745 SER A C 1
ATOM 6055 O O . SER A 1 745 ? 2.951 -3.303 -16.608 1.00 54.97 745 SER A O 1
ATOM 6057 N N . SER A 1 746 ? 0.970 -3.023 -15.590 1.00 49.38 746 SER A N 1
ATOM 6058 C CA . SER A 1 746 ? 0.186 -3.777 -16.566 1.00 49.38 746 SER A CA 1
ATOM 6059 C C . SER A 1 746 ? 0.032 -3.083 -17.920 1.00 49.38 746 SER A C 1
ATOM 6061 O O . SER A 1 746 ? -0.426 -3.716 -18.863 1.00 49.38 746 SER A O 1
ATOM 6063 N N . ARG A 1 747 ? 0.480 -1.830 -18.092 1.00 54.16 747 ARG A N 1
ATOM 6064 C CA . ARG A 1 747 ? 0.487 -1.174 -19.415 1.00 54.16 747 ARG A CA 1
ATOM 6065 C C . ARG A 1 747 ? 1.293 -1.955 -20.465 1.00 54.16 747 ARG A C 1
ATOM 6067 O O . ARG A 1 747 ? 1.074 -1.761 -21.646 1.00 54.16 747 ARG A O 1
ATOM 6074 N N . LEU A 1 748 ? 2.193 -2.854 -20.053 1.00 50.66 748 LEU A N 1
ATOM 6075 C CA . LEU A 1 748 ? 2.931 -3.771 -20.939 1.00 50.66 748 LEU A CA 1
ATOM 6076 C C . LEU A 1 748 ? 2.223 -5.121 -21.179 1.00 50.66 748 LEU A C 1
ATOM 6078 O O . LEU A 1 748 ? 2.705 -5.936 -21.965 1.00 50.66 748 LEU A O 1
ATOM 6082 N N . ALA A 1 749 ? 1.119 -5.386 -20.480 1.00 43.72 749 ALA A N 1
ATOM 6083 C CA . ALA A 1 749 ? 0.200 -6.492 -20.743 1.00 43.72 749 ALA A CA 1
ATOM 6084 C C . ALA A 1 749 ? -0.985 -6.029 -21.616 1.00 43.72 749 ALA A C 1
ATOM 6086 O O . ALA A 1 749 ? -1.367 -6.736 -22.546 1.00 43.72 749 ALA A O 1
ATOM 6087 N N . ASN A 1 750 ? -1.497 -4.816 -21.378 1.00 44.91 750 ASN A N 1
ATOM 6088 C CA . ASN A 1 750 ? -2.651 -4.225 -22.063 1.00 44.91 750 ASN A CA 1
ATOM 6089 C C . ASN A 1 750 ? -2.312 -3.685 -23.474 1.00 44.91 750 ASN A C 1
ATOM 6091 O O . ASN A 1 750 ? -2.447 -2.491 -23.730 1.00 44.91 750 ASN A O 1
ATOM 6095 N N . PHE A 1 751 ? -1.864 -4.547 -24.398 1.00 44.69 751 PHE A N 1
ATOM 6096 C CA . PHE A 1 751 ? -1.709 -4.185 -25.819 1.00 44.69 751 PHE A CA 1
ATOM 6097 C C . PHE A 1 751 ? -2.201 -5.236 -26.844 1.00 44.69 751 PHE A C 1
ATOM 6099 O O . PHE A 1 751 ? -1.511 -5.499 -27.844 1.00 44.69 751 PHE A O 1
ATOM 6106 N N . PRO A 1 752 ? -3.446 -5.732 -26.761 1.00 35.06 752 PRO A N 1
ATOM 6107 C CA . PRO A 1 752 ? -4.310 -5.498 -27.905 1.00 35.06 752 PRO A CA 1
ATOM 6108 C C . PRO A 1 752 ? -4.524 -3.987 -27.993 1.00 35.06 752 PRO A C 1
ATOM 6110 O O . PRO A 1 752 ? -5.179 -3.379 -27.156 1.00 35.06 752 PRO A O 1
ATOM 6113 N N . LEU A 1 753 ? -3.978 -3.377 -29.040 1.00 38.59 753 LEU A N 1
ATOM 6114 C CA . LEU A 1 753 ? -4.744 -2.295 -29.646 1.00 38.59 753 LEU A CA 1
ATOM 6115 C C . LEU A 1 753 ? -6.080 -2.927 -30.042 1.00 38.59 753 LEU A C 1
ATOM 6117 O O . LEU A 1 753 ? -6.054 -4.000 -30.666 1.00 38.59 753 LEU A O 1
ATOM 6121 N N . ALA A 1 754 ? -7.189 -2.301 -29.641 1.00 32.06 754 ALA A N 1
ATOM 6122 C CA . ALA A 1 754 ? -8.512 -2.663 -30.126 1.00 32.06 754 ALA A CA 1
ATOM 6123 C C . ALA A 1 754 ? -8.439 -2.804 -31.652 1.00 32.06 754 ALA A C 1
ATOM 6125 O O . ALA A 1 754 ? -7.713 -2.058 -32.317 1.00 32.06 754 ALA A O 1
ATOM 6126 N N . LEU A 1 755 ? -9.129 -3.804 -32.199 1.00 38.09 755 LEU A N 1
ATOM 6127 C CA . LEU A 1 755 ? -8.988 -4.202 -33.606 1.00 38.09 755 LEU A CA 1
ATOM 6128 C C . LEU A 1 755 ? -9.330 -3.077 -34.602 1.00 38.09 755 LEU A C 1
ATOM 6130 O O . LEU A 1 755 ? -8.946 -3.181 -35.767 1.00 38.09 755 LEU A O 1
ATOM 6134 N N . ASP A 1 756 ? -9.982 -2.019 -34.118 1.00 31.00 756 ASP A N 1
ATOM 6135 C CA . ASP A 1 756 ? -10.599 -0.952 -34.899 1.00 31.00 756 ASP A CA 1
ATOM 6136 C C . ASP A 1 756 ? -9.806 0.378 -34.884 1.00 31.00 756 ASP A C 1
ATOM 6138 O O . ASP A 1 756 ? -9.901 1.149 -35.837 1.00 31.00 756 ASP A O 1
ATOM 6142 N N . ASP A 1 757 ? -8.945 0.620 -33.884 1.00 33.25 757 ASP A N 1
ATOM 6143 C CA . ASP A 1 757 ? -8.195 1.890 -33.715 1.00 33.25 757 ASP A CA 1
ATOM 6144 C C . ASP A 1 757 ? -6.888 1.974 -34.534 1.00 33.25 757 ASP A C 1
ATOM 6146 O O . ASP A 1 757 ? -6.120 2.934 -34.432 1.00 33.25 757 ASP A O 1
ATOM 6150 N N . VAL A 1 758 ? -6.624 0.986 -35.395 1.00 34.44 758 VAL A N 1
ATOM 6151 C CA . VAL A 1 758 ? -5.581 1.080 -36.430 1.00 34.44 758 VAL A CA 1
ATOM 6152 C C . VAL A 1 758 ? -6.242 1.062 -37.812 1.00 34.44 758 VAL A C 1
ATOM 6154 O O . VAL A 1 758 ? -6.260 0.018 -38.470 1.00 34.44 758 VAL A O 1
ATOM 6157 N N . PRO A 1 759 ? -6.745 2.211 -38.309 1.00 33.72 759 PRO A N 1
ATOM 6158 C CA . PRO A 1 759 ? -7.259 2.352 -39.669 1.00 33.72 759 PRO A CA 1
ATOM 6159 C C . PRO A 1 759 ? -6.113 2.396 -40.698 1.00 33.72 759 PRO A C 1
ATOM 6161 O O . PRO A 1 759 ? -5.934 3.356 -41.443 1.00 33.72 759 PRO A O 1
ATOM 6164 N N . SER A 1 760 ? -5.320 1.326 -40.763 1.00 33.28 760 SER A N 1
ATOM 6165 C CA . SER A 1 760 ? -4.468 1.017 -41.911 1.00 33.28 760 SER A CA 1
ATOM 6166 C C . SER A 1 760 ? -4.367 -0.497 -42.107 1.00 33.28 760 SER A C 1
ATOM 6168 O O . SER A 1 760 ? -4.087 -1.265 -41.188 1.00 33.28 760 SER A O 1
ATOM 6170 N N . ALA A 1 761 ? -4.659 -0.921 -43.336 1.00 33.97 761 ALA A N 1
ATOM 6171 C CA . ALA A 1 761 ? -4.699 -2.311 -43.765 1.00 33.97 761 ALA A CA 1
ATOM 6172 C C . ALA A 1 761 ? -3.439 -3.102 -43.368 1.00 33.97 761 ALA A C 1
ATOM 6174 O O . ALA A 1 761 ? -2.323 -2.632 -43.570 1.00 33.97 761 ALA A O 1
ATOM 6175 N N . ARG A 1 762 ? -3.630 -4.336 -42.874 1.00 52.16 762 ARG A N 1
ATOM 6176 C CA . ARG A 1 762 ? -2.568 -5.284 -42.478 1.00 52.16 762 ARG A CA 1
ATOM 6177 C C . ARG A 1 762 ? -1.493 -5.435 -43.581 1.00 52.16 762 ARG A C 1
ATOM 6179 O O . ARG A 1 762 ? -1.814 -6.049 -44.600 1.00 52.16 762 ARG A O 1
ATOM 6186 N N . PRO A 1 763 ? -0.234 -4.993 -43.378 1.00 39.44 763 PRO A N 1
ATOM 6187 C CA . PRO A 1 763 ? 0.827 -5.161 -44.377 1.00 39.44 763 PRO A CA 1
ATOM 6188 C C . PRO A 1 763 ? 1.802 -6.315 -44.064 1.00 39.44 763 PRO A C 1
ATOM 6190 O O . PRO A 1 763 ? 2.427 -6.851 -44.975 1.00 39.44 763 PRO A O 1
ATOM 6193 N N . ASP A 1 764 ? 1.922 -6.722 -42.794 1.00 49.16 764 ASP A N 1
ATOM 6194 C CA . ASP A 1 764 ? 3.171 -7.329 -42.291 1.00 49.16 764 ASP A CA 1
ATOM 6195 C C . ASP A 1 764 ? 3.169 -8.871 -42.193 1.00 49.16 764 ASP A C 1
ATOM 6197 O O . ASP A 1 764 ? 4.193 -9.478 -41.897 1.00 49.16 764 ASP A O 1
ATOM 6201 N N . GLY A 1 765 ? 2.026 -9.535 -42.404 1.00 51.75 765 GLY A N 1
ATOM 6202 C CA . GLY A 1 765 ? 1.921 -11.008 -42.405 1.00 51.75 765 GLY A CA 1
ATOM 6203 C C . GLY A 1 765 ? 2.043 -11.722 -41.043 1.00 51.75 765 GLY A C 1
ATOM 6204 O O . GLY A 1 765 ? 1.953 -12.950 -41.004 1.00 51.75 765 GLY A O 1
ATOM 6205 N N . HIS A 1 766 ? 2.215 -10.985 -39.941 1.00 60.91 766 HIS A N 1
ATOM 6206 C CA . HIS A 1 766 ? 2.344 -11.533 -38.581 1.00 60.91 766 HIS A CA 1
ATOM 6207 C C . HIS A 1 766 ? 0.992 -11.839 -37.902 1.00 60.91 766 HIS A C 1
ATOM 6209 O O . HIS A 1 766 ? -0.053 -11.284 -38.251 1.00 60.91 766 HIS A O 1
ATOM 6215 N N . GLY A 1 767 ? 1.012 -12.738 -36.916 1.00 63.56 767 GLY A N 1
ATOM 6216 C CA . GLY A 1 767 ? -0.157 -13.230 -36.187 1.00 63.56 767 GLY A CA 1
ATOM 6217 C C . GLY A 1 767 ? -0.709 -12.262 -35.138 1.00 63.56 767 GLY A C 1
ATOM 6218 O O . GLY A 1 767 ? -0.016 -11.375 -34.648 1.00 63.56 767 GLY A O 1
ATOM 6219 N N . ALA A 1 768 ? -1.979 -12.438 -34.763 1.00 68.75 768 ALA A N 1
ATOM 6220 C CA . ALA A 1 768 ? -2.690 -11.483 -33.908 1.00 68.75 768 ALA A CA 1
ATOM 6221 C C . ALA A 1 768 ? -2.523 -11.707 -32.392 1.00 68.75 768 ALA A C 1
ATOM 6223 O O . ALA A 1 768 ? -2.743 -10.761 -31.630 1.00 68.75 768 ALA A O 1
ATOM 6224 N N . LYS A 1 769 ? -2.162 -12.922 -31.946 1.00 77.06 769 LYS A N 1
ATOM 6225 C CA . LYS A 1 769 ? -2.190 -13.316 -30.524 1.00 77.06 769 LYS A CA 1
ATOM 6226 C C . LYS A 1 769 ? -0.980 -12.815 -29.732 1.00 77.06 769 LYS A C 1
ATOM 6228 O O . LYS A 1 769 ? 0.099 -12.601 -30.281 1.00 77.06 769 LYS A O 1
ATOM 6233 N N . LEU A 1 770 ? -1.148 -12.703 -28.418 1.00 78.69 770 LEU A N 1
ATOM 6234 C CA . LEU A 1 770 ? -0.069 -12.518 -27.446 1.00 78.69 770 LEU A CA 1
ATOM 6235 C C . LEU A 1 770 ? 0.093 -13.786 -26.596 1.00 78.69 770 LEU A C 1
ATOM 6237 O O . LEU A 1 770 ? -0.810 -14.622 -26.545 1.00 78.69 770 LEU A O 1
ATOM 6241 N N . PHE A 1 771 ? 1.250 -13.945 -25.955 1.00 84.56 771 PHE A N 1
ATOM 6242 C CA . PHE A 1 771 ? 1.424 -14.947 -24.904 1.00 84.56 771 PHE A CA 1
ATOM 6243 C C . PHE A 1 771 ? 0.855 -14.415 -23.586 1.00 84.56 771 PHE A C 1
ATOM 6245 O O . PHE A 1 771 ? 1.018 -13.234 -23.281 1.00 84.56 771 PHE A O 1
ATOM 6252 N N . GLU A 1 772 ? 0.213 -15.280 -22.798 1.00 84.62 772 GLU A N 1
ATOM 6253 C CA . GLU A 1 772 ? -0.396 -14.878 -21.525 1.00 84.62 772 GLU A CA 1
ATOM 6254 C C . GLU A 1 772 ? 0.682 -14.360 -20.546 1.00 84.62 772 GLU A C 1
ATOM 6256 O O . GLU A 1 772 ? 1.744 -14.995 -20.420 1.00 84.62 772 GLU A O 1
ATOM 6261 N N . PRO A 1 773 ? 0.453 -13.229 -19.848 1.00 86.19 773 PRO A N 1
ATOM 6262 C CA . PRO A 1 773 ? 1.402 -12.705 -18.872 1.00 86.19 773 PRO A CA 1
ATOM 6263 C C . PRO A 1 773 ? 1.613 -13.651 -17.687 1.00 86.19 773 PRO A C 1
ATOM 6265 O O . PRO A 1 773 ? 0.682 -14.270 -17.173 1.00 86.19 773 PRO A O 1
ATOM 6268 N N . ILE A 1 774 ? 2.842 -13.697 -17.184 1.00 87.38 774 ILE A N 1
ATOM 6269 C CA . ILE A 1 774 ? 3.184 -14.417 -15.959 1.00 87.38 774 ILE A CA 1
ATOM 6270 C C . ILE A 1 774 ? 2.947 -13.464 -14.784 1.00 87.38 774 ILE A C 1
ATOM 6272 O O . ILE A 1 774 ? 3.718 -12.529 -14.578 1.00 87.38 774 ILE A O 1
ATOM 6276 N N . TYR A 1 775 ? 1.879 -13.690 -14.018 1.00 85.38 775 TYR A N 1
ATOM 6277 C CA . TYR A 1 775 ? 1.543 -12.875 -12.837 1.00 85.38 775 TYR A CA 1
ATOM 6278 C C . TYR A 1 775 ? 1.329 -13.688 -11.547 1.00 85.38 775 TYR A C 1
ATOM 6280 O O . TYR A 1 775 ? 1.337 -13.141 -10.445 1.00 85.38 775 TYR A O 1
ATOM 6288 N N . ARG A 1 776 ? 1.183 -15.014 -11.665 1.00 85.50 776 ARG A N 1
ATOM 6289 C CA . ARG A 1 776 ? 0.930 -15.942 -10.551 1.00 85.50 776 ARG A CA 1
ATOM 6290 C C . ARG A 1 776 ? 2.237 -16.296 -9.834 1.00 85.50 776 ARG A C 1
ATOM 6292 O O . ARG A 1 776 ? 2.777 -17.382 -10.017 1.00 85.50 776 ARG A O 1
ATOM 6299 N N . ILE A 1 777 ? 2.763 -15.352 -9.056 1.00 85.88 777 ILE A N 1
ATOM 6300 C CA . ILE A 1 777 ? 3.994 -15.504 -8.269 1.00 85.88 777 ILE A CA 1
ATOM 6301 C C . ILE A 1 777 ? 3.603 -15.646 -6.785 1.00 85.88 777 ILE A C 1
ATOM 6303 O O . ILE A 1 777 ? 3.362 -14.627 -6.137 1.00 85.88 777 ILE A O 1
ATOM 6307 N N . PRO A 1 778 ? 3.511 -16.868 -6.222 1.00 89.12 778 PRO A N 1
ATOM 6308 C CA . PRO A 1 778 ? 3.142 -17.071 -4.819 1.00 89.12 778 PRO A CA 1
ATOM 6309 C C . PRO A 1 778 ? 4.334 -16.754 -3.899 1.00 89.12 778 PRO A C 1
ATOM 6311 O O . PRO A 1 778 ? 5.024 -17.647 -3.414 1.00 89.12 778 PRO A O 1
ATOM 6314 N N . SER A 1 779 ? 4.616 -15.460 -3.724 1.00 90.50 779 SER A N 1
ATOM 6315 C CA . SER A 1 779 ? 5.764 -14.943 -2.964 1.00 90.50 779 SER A CA 1
ATOM 6316 C C . SER A 1 779 ? 5.428 -14.396 -1.576 1.00 90.50 779 SER A C 1
ATOM 6318 O O . SER A 1 779 ? 6.334 -13.919 -0.897 1.00 90.50 779 SER A O 1
ATOM 6320 N N . LEU A 1 780 ? 4.153 -14.388 -1.185 1.00 91.94 780 LEU A N 1
ATOM 6321 C CA . LEU A 1 780 ? 3.734 -13.937 0.142 1.00 91.94 780 LEU A CA 1
ATOM 6322 C C . LEU A 1 780 ? 4.196 -14.937 1.212 1.00 91.94 780 LEU A C 1
ATOM 6324 O O . LEU A 1 780 ? 4.308 -16.132 0.940 1.00 91.94 780 LEU A O 1
ATOM 6328 N N . ASP A 1 781 ? 4.522 -14.420 2.394 1.00 93.31 781 ASP A N 1
ATOM 6329 C CA . ASP A 1 781 ? 4.775 -15.166 3.636 1.00 93.31 781 ASP A CA 1
ATOM 6330 C C . ASP A 1 781 ? 5.942 -16.173 3.608 1.00 93.31 781 ASP A C 1
ATOM 6332 O O . ASP A 1 781 ? 6.181 -16.891 4.576 1.00 93.31 781 ASP A O 1
ATOM 6336 N N . LEU A 1 782 ? 6.756 -16.172 2.542 1.00 91.62 782 LEU A N 1
ATOM 6337 C CA . LEU A 1 782 ? 7.877 -17.106 2.324 1.00 91.62 782 LEU A CA 1
ATOM 6338 C C . LEU A 1 782 ? 8.924 -17.164 3.452 1.00 91.62 782 LEU A C 1
ATOM 6340 O O . LEU A 1 782 ? 9.712 -18.109 3.497 1.00 91.62 782 LEU A O 1
ATOM 6344 N N . PHE A 1 783 ? 8.981 -16.137 4.300 1.00 92.12 783 PHE A N 1
ATOM 6345 C CA . PHE A 1 783 ? 9.941 -16.003 5.399 1.00 92.12 783 PHE A CA 1
ATOM 6346 C C . PHE A 1 783 ? 9.263 -15.853 6.770 1.00 92.12 783 PHE A C 1
ATOM 6348 O O . PHE A 1 783 ? 9.939 -15.529 7.747 1.00 92.12 783 PHE A O 1
ATOM 6355 N N . VAL A 1 784 ? 7.950 -16.091 6.867 1.00 92.19 784 VAL A N 1
ATOM 6356 C CA . VAL A 1 784 ? 7.252 -16.147 8.156 1.00 92.19 784 VAL A CA 1
ATOM 6357 C C . VAL A 1 784 ? 7.815 -17.329 8.966 1.00 92.19 784 VAL A C 1
ATOM 6359 O O . VAL A 1 784 ? 7.882 -18.448 8.450 1.00 92.19 784 VAL A O 1
ATOM 6362 N N . PRO A 1 785 ? 8.288 -17.109 10.210 1.00 89.50 785 PRO A N 1
ATOM 6363 C CA . PRO A 1 785 ? 8.756 -18.191 11.071 1.00 89.50 785 PRO A CA 1
ATOM 6364 C C . PRO A 1 785 ? 7.582 -19.063 11.542 1.00 89.50 785 PRO A C 1
ATOM 6366 O O . PRO A 1 785 ? 6.419 -18.746 11.308 1.00 89.50 785 PRO A O 1
ATOM 6369 N N . GLY A 1 786 ? 7.879 -20.161 12.242 1.00 90.12 786 GLY A N 1
ATOM 6370 C CA . GLY A 1 786 ? 6.838 -20.999 12.843 1.00 90.12 786 GLY A CA 1
ATOM 6371 C C . GLY A 1 786 ? 5.942 -20.248 13.849 1.00 90.12 786 GLY A C 1
ATOM 6372 O O . GLY A 1 786 ? 6.232 -19.100 14.207 1.00 90.12 786 GLY A O 1
ATOM 6373 N N . PRO A 1 787 ? 4.861 -20.895 14.329 1.00 92.56 787 PRO A N 1
ATOM 6374 C CA . PRO A 1 787 ? 3.955 -20.321 15.321 1.00 92.56 787 PRO A CA 1
ATOM 6375 C C . PRO A 1 787 ? 4.710 -19.727 16.524 1.00 92.56 787 PRO A C 1
ATOM 6377 O O . PRO A 1 787 ? 5.583 -20.403 17.077 1.00 92.56 787 PRO A O 1
ATOM 6380 N N . PRO A 1 788 ? 4.409 -18.478 16.932 1.00 92.56 788 PRO A N 1
ATOM 6381 C CA . PRO A 1 788 ? 5.079 -17.843 18.057 1.00 92.56 788 PRO A CA 1
ATOM 6382 C C . PRO A 1 788 ? 4.718 -18.562 19.355 1.00 92.56 788 PRO A C 1
ATOM 6384 O O . PRO A 1 788 ? 3.561 -18.918 19.582 1.00 92.56 788 PRO A O 1
ATOM 6387 N N . LYS A 1 789 ? 5.698 -18.734 20.240 1.00 90.56 789 LYS A N 1
ATOM 6388 C CA . LYS A 1 789 ? 5.506 -19.446 21.506 1.00 90.56 789 LYS A CA 1
ATOM 6389 C C . LYS A 1 789 ? 4.857 -18.590 22.574 1.00 90.56 789 LYS A C 1
ATOM 6391 O O . LYS A 1 789 ? 4.139 -19.123 23.401 1.00 90.56 789 LYS A O 1
ATOM 6396 N N . ASN A 1 790 ? 5.116 -17.286 22.599 1.00 88.62 790 ASN A N 1
ATOM 6397 C CA . ASN A 1 790 ? 4.634 -16.378 23.643 1.00 88.62 790 ASN A CA 1
ATOM 6398 C C . ASN A 1 790 ? 4.264 -14.998 23.071 1.00 88.62 790 ASN A C 1
ATOM 6400 O O . ASN A 1 790 ? 4.477 -14.710 21.891 1.00 88.62 790 ASN A O 1
ATOM 6404 N N . TRP A 1 791 ? 3.701 -14.132 23.919 1.00 87.12 791 TRP A N 1
ATOM 6405 C CA . TRP A 1 791 ? 3.223 -12.802 23.517 1.00 87.12 791 TRP A CA 1
ATOM 6406 C C . TRP A 1 791 ? 4.348 -11.871 23.018 1.00 87.12 791 TRP A C 1
ATOM 6408 O O . TRP A 1 791 ? 4.118 -11.039 22.139 1.00 87.12 791 TRP A O 1
ATOM 6418 N N . LEU A 1 792 ? 5.568 -12.035 23.544 1.00 86.31 792 LEU A N 1
ATOM 6419 C CA . LEU A 1 792 ? 6.753 -11.265 23.154 1.00 86.31 792 LEU A CA 1
ATOM 6420 C C . LEU A 1 792 ? 7.190 -11.603 21.719 1.00 86.31 792 LEU A C 1
ATOM 6422 O O . LEU A 1 792 ? 7.395 -10.699 20.907 1.00 86.31 792 LEU A O 1
ATOM 6426 N N . GLU A 1 793 ? 7.281 -12.899 21.397 1.00 88.88 793 GLU A N 1
ATOM 6427 C CA . GLU A 1 793 ? 7.616 -13.404 20.061 1.00 88.88 793 GLU A CA 1
ATOM 6428 C C . GLU A 1 793 ? 6.527 -13.054 19.040 1.00 88.88 793 GLU A C 1
ATOM 6430 O O . GLU A 1 793 ? 6.842 -12.598 17.938 1.00 88.88 793 GLU A O 1
ATOM 6435 N N . LEU A 1 794 ? 5.253 -13.190 19.425 1.00 89.81 794 LEU A N 1
ATOM 6436 C CA . LEU A 1 794 ? 4.096 -12.835 18.601 1.00 89.81 794 LEU A CA 1
ATOM 6437 C C . LEU A 1 794 ? 4.179 -11.378 18.125 1.00 89.81 794 LEU A C 1
ATOM 6439 O O . LEU A 1 794 ? 4.030 -11.121 16.931 1.00 89.81 794 LEU A O 1
ATOM 6443 N N . LEU A 1 795 ? 4.507 -10.447 19.026 1.00 89.44 795 LEU A N 1
ATOM 6444 C CA . LEU A 1 795 ? 4.631 -9.017 18.724 1.00 89.44 795 LEU A CA 1
ATOM 6445 C C . LEU A 1 795 ? 6.022 -8.591 18.210 1.00 89.44 795 LEU A C 1
ATOM 6447 O O . LEU A 1 795 ? 6.275 -7.395 18.045 1.00 89.44 795 LEU A O 1
ATOM 6451 N N . SER A 1 796 ? 6.936 -9.532 17.952 1.00 89.00 796 SER A N 1
ATOM 6452 C CA . SER A 1 796 ? 8.305 -9.197 17.549 1.00 89.00 796 SER A CA 1
ATOM 6453 C C . SER A 1 796 ? 8.361 -8.588 16.130 1.00 89.00 796 SER A C 1
ATOM 6455 O O . SER A 1 796 ? 7.843 -9.177 15.173 1.00 89.00 796 SER A O 1
ATOM 6457 N N . PRO A 1 797 ? 9.027 -7.429 15.925 1.00 89.81 797 PRO A N 1
ATOM 6458 C CA . PRO A 1 797 ? 9.045 -6.770 14.617 1.00 89.81 797 PRO A CA 1
ATOM 6459 C C . PRO A 1 797 ? 9.660 -7.603 13.485 1.00 89.81 797 PRO A C 1
ATOM 6461 O O . PRO A 1 797 ? 9.203 -7.508 12.352 1.00 89.81 797 PRO A O 1
ATOM 6464 N N . ALA A 1 798 ? 10.664 -8.442 13.769 1.00 89.44 798 ALA A N 1
ATOM 6465 C CA . ALA A 1 798 ? 11.294 -9.301 12.759 1.00 89.44 798 ALA A CA 1
ATOM 6466 C C . ALA A 1 798 ? 10.306 -10.313 12.153 1.00 89.44 798 ALA A C 1
ATOM 6468 O O . ALA A 1 798 ? 10.306 -10.547 10.943 1.00 89.44 798 ALA A O 1
ATOM 6469 N N . ARG A 1 799 ? 9.433 -10.870 12.996 1.00 92.38 799 ARG A N 1
ATOM 6470 C CA . ARG A 1 799 ? 8.372 -11.792 12.601 1.00 92.38 799 ARG A CA 1
ATOM 6471 C C . ARG A 1 799 ? 7.250 -11.056 11.876 1.00 92.38 799 ARG A C 1
ATOM 6473 O O . ARG A 1 799 ? 6.918 -11.419 10.753 1.00 92.38 799 ARG A O 1
ATOM 6480 N N . LEU A 1 800 ? 6.720 -9.987 12.474 1.00 94.06 800 LEU A N 1
ATOM 6481 C CA . LEU A 1 800 ? 5.605 -9.223 11.904 1.00 94.06 800 LEU A CA 1
ATOM 6482 C C . LEU A 1 800 ? 5.946 -8.583 10.547 1.00 94.06 800 LEU A C 1
ATOM 6484 O O . LEU A 1 800 ? 5.105 -8.538 9.657 1.00 94.06 800 LEU A O 1
ATOM 6488 N N . LEU A 1 801 ? 7.194 -8.151 10.336 1.00 94.19 801 LEU A N 1
ATOM 6489 C CA . LEU A 1 801 ? 7.643 -7.628 9.040 1.00 94.19 801 LEU A CA 1
ATOM 6490 C C . LEU A 1 801 ? 7.873 -8.710 7.970 1.00 94.19 801 LEU A C 1
ATOM 6492 O O . LEU A 1 801 ? 8.101 -8.362 6.811 1.00 94.19 801 LEU A O 1
ATOM 6496 N N . SER A 1 802 ? 7.836 -9.992 8.340 1.00 94.25 802 SER A N 1
ATOM 6497 C CA . SER A 1 802 ? 7.972 -11.118 7.407 1.00 94.25 802 SER A CA 1
ATOM 6498 C C . SER A 1 802 ? 6.635 -11.593 6.828 1.00 94.25 802 SER A C 1
ATOM 6500 O O . SER A 1 802 ? 6.656 -12.302 5.824 1.00 94.25 802 SER A O 1
ATOM 6502 N N . TYR A 1 803 ? 5.503 -11.165 7.403 1.00 94.56 803 TYR A N 1
ATOM 6503 C CA . TYR A 1 803 ? 4.177 -11.353 6.812 1.00 94.56 803 TYR A CA 1
ATOM 6504 C C . TYR A 1 803 ? 4.011 -10.466 5.571 1.00 94.56 803 TYR A C 1
ATOM 6506 O O . TYR A 1 803 ? 4.305 -9.266 5.592 1.00 94.56 803 TYR A O 1
ATOM 6514 N N . GLY A 1 804 ? 3.544 -11.051 4.474 1.00 92.44 804 GLY A N 1
ATOM 6515 C CA . GLY A 1 804 ? 3.402 -10.398 3.181 1.00 92.44 804 GLY A CA 1
ATOM 6516 C C . GLY A 1 804 ? 4.620 -10.528 2.258 1.00 92.44 804 GLY A C 1
ATOM 6517 O O . GLY A 1 804 ? 5.236 -11.586 2.144 1.00 92.44 804 GLY A O 1
ATOM 6518 N N . CYS A 1 805 ? 4.954 -9.460 1.520 1.00 92.06 805 CYS A N 1
ATOM 6519 C CA . CYS A 1 805 ? 6.048 -9.493 0.540 1.00 92.06 805 CYS A CA 1
ATOM 6520 C C . CYS A 1 805 ? 7.427 -9.770 1.191 1.00 92.06 805 CYS A C 1
ATOM 6522 O O . CYS A 1 805 ? 7.790 -9.112 2.171 1.00 92.06 805 CYS A O 1
ATOM 6524 N N . PRO A 1 806 ? 8.287 -10.606 0.568 1.00 91.69 806 PRO A N 1
ATOM 6525 C CA . PRO A 1 806 ? 9.496 -11.171 1.187 1.00 91.69 806 PRO A CA 1
ATOM 6526 C C . PRO A 1 806 ? 10.605 -10.145 1.477 1.00 91.69 806 PRO A C 1
ATOM 6528 O O . PRO A 1 806 ? 11.603 -10.451 2.124 1.00 91.69 806 PRO A O 1
ATOM 6531 N N . PHE A 1 807 ? 10.465 -8.920 0.971 1.00 93.06 807 PHE A N 1
ATOM 6532 C CA . PHE A 1 807 ? 11.441 -7.848 1.130 1.00 93.06 807 PHE A CA 1
ATOM 6533 C C . PHE A 1 807 ? 11.551 -7.321 2.565 1.00 93.06 807 PHE A C 1
ATOM 6535 O O . PHE A 1 807 ? 12.660 -7.038 3.011 1.00 93.06 807 PHE A O 1
ATOM 6542 N N . TYR A 1 808 ? 10.430 -7.124 3.269 1.00 93.50 808 TYR A N 1
ATOM 6543 C CA . TYR A 1 808 ? 10.410 -6.283 4.473 1.00 93.50 808 TYR A CA 1
ATOM 6544 C C . TYR A 1 808 ? 11.110 -6.941 5.667 1.00 93.50 808 TYR A C 1
ATOM 6546 O O . TYR A 1 808 ? 11.981 -6.311 6.271 1.00 93.50 808 TYR A O 1
ATOM 6554 N N . GLY A 1 809 ? 10.818 -8.217 5.935 1.00 92.94 809 GLY A N 1
ATOM 6555 C CA . GLY A 1 809 ? 11.496 -9.016 6.959 1.00 92.94 809 GLY A CA 1
ATOM 6556 C C . GLY A 1 809 ? 13.000 -9.125 6.706 1.00 92.94 809 GLY A C 1
ATOM 6557 O O . GLY A 1 809 ? 13.797 -8.759 7.570 1.00 92.94 809 GLY A O 1
ATOM 6558 N N . LEU A 1 810 ? 13.401 -9.511 5.486 1.00 92.12 810 LEU A N 1
ATOM 6559 C CA . LEU A 1 810 ? 14.816 -9.601 5.095 1.00 92.12 810 LEU A CA 1
ATOM 6560 C C . LEU A 1 810 ? 15.542 -8.251 5.210 1.00 92.12 810 LEU A C 1
ATOM 6562 O O . LEU A 1 810 ? 16.660 -8.187 5.726 1.00 92.12 810 LEU A O 1
ATOM 6566 N N . TYR A 1 811 ? 14.923 -7.158 4.750 1.00 92.12 811 TYR A N 1
ATOM 6567 C CA . TYR A 1 811 ? 15.505 -5.820 4.853 1.00 92.12 811 TYR A CA 1
ATOM 6568 C C . TYR A 1 811 ? 15.720 -5.426 6.318 1.00 92.12 811 TYR A C 1
ATOM 6570 O O . TYR A 1 811 ? 16.808 -4.971 6.671 1.00 92.12 811 TYR A O 1
ATOM 6578 N N . TYR A 1 812 ? 14.718 -5.635 7.177 1.00 91.62 812 TYR A N 1
ATOM 6579 C CA . TYR A 1 812 ? 14.805 -5.333 8.604 1.00 91.62 812 TYR A CA 1
ATOM 6580 C C . TYR A 1 812 ? 15.857 -6.189 9.321 1.00 91.62 812 TYR A C 1
ATOM 6582 O O . TYR A 1 812 ? 16.660 -5.655 10.090 1.00 91.62 812 TYR A O 1
ATOM 6590 N N . GLU A 1 813 ? 15.921 -7.491 9.034 1.00 91.12 813 GLU A N 1
ATOM 6591 C CA . GLU A 1 813 ? 16.914 -8.399 9.611 1.00 91.12 813 GLU A CA 1
ATOM 6592 C C . GLU A 1 813 ? 18.344 -7.965 9.238 1.00 91.12 813 GLU A C 1
ATOM 6594 O O . GLU A 1 813 ? 19.200 -7.788 10.110 1.00 91.12 813 GLU A O 1
ATOM 6599 N N . HIS A 1 814 ? 18.608 -7.712 7.952 1.00 89.81 814 HIS A N 1
ATOM 6600 C CA . HIS A 1 814 ? 19.920 -7.253 7.490 1.00 89.81 814 HIS A CA 1
ATOM 6601 C C . HIS A 1 814 ? 20.266 -5.837 7.988 1.00 89.81 814 HIS A C 1
ATOM 6603 O O . HIS A 1 814 ? 21.420 -5.587 8.346 1.00 89.81 814 HIS A O 1
ATOM 6609 N N . ALA A 1 815 ? 19.296 -4.919 8.067 1.00 87.38 815 ALA A N 1
ATOM 6610 C CA . ALA A 1 815 ? 19.480 -3.586 8.649 1.00 87.38 815 ALA A CA 1
ATOM 6611 C C . ALA A 1 815 ? 19.797 -3.641 10.154 1.00 87.38 815 ALA A C 1
ATOM 6613 O O . ALA A 1 815 ? 20.549 -2.811 10.669 1.00 87.38 815 ALA A O 1
ATOM 6614 N N . THR A 1 816 ? 19.239 -4.623 10.864 1.00 86.81 816 THR A N 1
ATOM 6615 C CA . THR A 1 816 ? 19.502 -4.855 12.289 1.00 86.81 816 THR A CA 1
ATOM 6616 C C . THR A 1 816 ? 20.903 -5.436 12.481 1.00 86.81 816 THR A C 1
ATOM 6618 O O . THR A 1 816 ? 21.700 -4.861 13.220 1.00 86.81 816 THR A O 1
ATOM 6621 N N . LYS A 1 817 ? 21.269 -6.479 11.718 1.00 87.00 817 LYS A N 1
ATOM 6622 C CA . LYS A 1 817 ? 22.609 -7.103 11.744 1.00 87.00 817 LYS A CA 1
ATOM 6623 C C . LYS A 1 817 ? 23.758 -6.135 11.430 1.00 87.00 817 LYS A C 1
ATOM 6625 O O . LYS A 1 817 ? 24.836 -6.288 11.994 1.00 87.00 817 LYS A O 1
ATOM 6630 N N . LYS A 1 818 ? 23.558 -5.149 10.545 1.00 80.94 818 LYS A N 1
ATOM 6631 C CA . LYS A 1 818 ? 24.588 -4.138 10.216 1.00 80.94 818 LYS A CA 1
ATOM 6632 C C . LYS A 1 818 ? 24.758 -3.040 11.273 1.00 80.94 818 LYS A C 1
ATOM 6634 O O . LYS A 1 818 ? 25.729 -2.290 11.202 1.00 80.94 818 LYS A O 1
ATOM 6639 N N . GLY A 1 819 ? 23.845 -2.938 12.239 1.00 65.75 819 GLY A N 1
ATOM 6640 C CA . GLY A 1 819 ? 23.804 -1.828 13.185 1.00 65.75 819 GLY A CA 1
ATOM 6641 C C . GLY A 1 819 ? 23.297 -0.519 12.561 1.00 65.75 819 GLY A C 1
ATOM 6642 O O . GLY A 1 819 ? 23.359 -0.284 11.355 1.00 65.75 819 GLY A O 1
ATOM 6643 N N . GLY A 1 820 ? 22.747 0.349 13.407 1.00 61.19 820 GLY A N 1
ATOM 6644 C CA . GLY A 1 820 ? 22.041 1.561 12.991 1.00 61.19 820 GLY A CA 1
ATOM 6645 C C . GLY A 1 820 ? 21.204 2.119 14.140 1.00 61.19 820 GLY A C 1
ATOM 6646 O O . GLY A 1 820 ? 21.438 1.791 15.300 1.00 61.19 820 GLY A O 1
ATOM 6647 N N . ALA A 1 821 ? 20.253 2.999 13.856 1.00 59.38 821 ALA A N 1
ATOM 6648 C CA . ALA A 1 821 ? 19.018 3.045 14.640 1.00 59.38 821 ALA A CA 1
ATOM 6649 C C . ALA A 1 821 ? 17.846 3.269 13.693 1.00 59.38 821 ALA A C 1
ATOM 6651 O O . ALA A 1 821 ? 18.029 3.524 12.496 1.00 59.38 821 ALA A O 1
ATOM 6652 N N . ASN A 1 822 ? 16.653 3.208 14.269 1.00 71.31 822 ASN A N 1
ATOM 6653 C CA . ASN A 1 822 ? 15.393 3.426 13.592 1.00 71.31 822 ASN A CA 1
ATOM 6654 C C . ASN A 1 822 ? 15.210 2.441 12.418 1.00 71.31 822 ASN A C 1
ATOM 6656 O O . ASN A 1 822 ? 14.638 2.791 11.388 1.00 71.31 822 ASN A O 1
ATOM 6660 N N . GLN A 1 823 ? 15.763 1.221 12.502 1.00 81.50 823 GLN A N 1
ATOM 6661 C CA . GLN A 1 823 ? 15.616 0.184 11.470 1.00 81.50 823 GLN A CA 1
ATOM 6662 C C . GLN A 1 823 ? 14.137 -0.102 11.204 1.00 81.50 823 GLN A C 1
ATOM 6664 O O . GLN A 1 823 ? 13.734 -0.259 10.050 1.00 81.50 823 GLN A O 1
ATOM 6669 N N . LEU A 1 824 ? 13.336 -0.107 12.271 1.00 83.88 824 LEU A N 1
ATOM 6670 C CA . LEU A 1 824 ? 11.896 -0.278 12.210 1.00 83.88 824 LEU A CA 1
ATOM 6671 C C . LEU A 1 824 ? 11.239 0.889 11.462 1.00 83.88 824 LEU A C 1
ATOM 6673 O O . LEU A 1 824 ? 10.626 0.662 10.423 1.00 83.88 824 LEU A O 1
ATOM 6677 N N . GLU A 1 825 ? 11.433 2.142 11.892 1.00 81.81 825 GLU A N 1
ATOM 6678 C CA . GLU A 1 825 ? 10.842 3.300 11.207 1.00 81.81 825 GLU A CA 1
ATOM 6679 C C . GLU A 1 825 ? 11.349 3.458 9.770 1.00 81.81 825 GLU A C 1
ATOM 6681 O O . GLU A 1 825 ? 10.578 3.860 8.904 1.00 81.81 825 GLU A O 1
ATOM 6686 N N . ASN A 1 826 ? 12.608 3.118 9.477 1.00 82.31 826 ASN A N 1
ATOM 6687 C CA . ASN A 1 826 ? 13.136 3.120 8.112 1.00 82.31 826 ASN A CA 1
ATOM 6688 C C . ASN A 1 826 ? 12.439 2.059 7.241 1.00 82.31 826 ASN A C 1
ATOM 6690 O O . ASN A 1 826 ? 12.075 2.360 6.107 1.00 82.31 826 ASN A O 1
ATOM 6694 N N . THR A 1 827 ? 12.200 0.851 7.762 1.00 87.94 827 THR A N 1
ATOM 6695 C CA . THR A 1 827 ? 11.486 -0.213 7.031 1.00 87.94 827 THR A CA 1
ATOM 6696 C C . THR A 1 827 ? 10.020 0.170 6.799 1.00 87.94 827 THR A C 1
ATOM 6698 O O . THR A 1 827 ? 9.537 0.099 5.668 1.00 87.94 827 THR A O 1
ATOM 6701 N N . MET A 1 828 ? 9.347 0.701 7.825 1.00 86.81 828 MET A N 1
ATOM 6702 C CA . MET A 1 828 ? 7.980 1.230 7.725 1.00 86.81 828 MET A CA 1
ATOM 6703 C C . MET A 1 828 ? 7.874 2.436 6.777 1.00 86.81 828 MET A C 1
ATOM 6705 O O . MET A 1 828 ? 6.891 2.581 6.051 1.00 86.81 828 MET A O 1
ATOM 6709 N N . CYS A 1 829 ? 8.897 3.293 6.739 1.00 85.44 829 CYS A N 1
ATOM 6710 C CA . CYS A 1 829 ? 8.993 4.407 5.797 1.00 85.44 829 CYS A CA 1
ATOM 6711 C C . CYS A 1 829 ? 9.080 3.898 4.352 1.00 85.44 829 CYS A C 1
ATOM 6713 O O . CYS A 1 829 ? 8.333 4.371 3.497 1.00 85.44 829 CYS A O 1
ATOM 6715 N N . ILE A 1 830 ? 9.915 2.884 4.086 1.00 87.44 830 ILE A N 1
ATOM 6716 C CA . ILE A 1 830 ? 10.003 2.246 2.763 1.00 87.44 830 ILE A CA 1
ATOM 6717 C C . ILE A 1 830 ? 8.657 1.621 2.374 1.00 87.44 830 ILE A C 1
ATOM 6719 O O . ILE A 1 830 ? 8.225 1.814 1.240 1.00 87.44 830 ILE A O 1
ATOM 6723 N N . ALA A 1 831 ? 7.970 0.929 3.290 1.00 91.62 831 ALA A N 1
ATOM 6724 C CA . ALA A 1 831 ? 6.634 0.380 3.038 1.00 91.62 831 ALA A CA 1
ATOM 6725 C C . ALA A 1 831 ? 5.630 1.476 2.634 1.00 91.62 831 ALA A C 1
ATOM 6727 O O . ALA A 1 831 ? 5.027 1.393 1.565 1.00 91.62 831 ALA A O 1
ATOM 6728 N N . GLY A 1 832 ? 5.521 2.554 3.417 1.00 91.00 832 GLY A N 1
ATOM 6729 C CA . GLY A 1 832 ? 4.584 3.650 3.141 1.00 91.00 832 GLY A CA 1
ATOM 6730 C C . GLY A 1 832 ? 4.895 4.442 1.865 1.00 91.00 832 GLY A C 1
ATOM 6731 O O . GLY A 1 832 ? 3.983 4.772 1.109 1.00 91.00 832 GLY A O 1
ATOM 6732 N N . LEU A 1 833 ? 6.172 4.721 1.580 1.00 88.62 833 LEU A N 1
ATOM 6733 C CA . LEU A 1 833 ? 6.581 5.411 0.349 1.00 88.62 833 LEU A CA 1
ATOM 6734 C C . LEU A 1 833 ? 6.357 4.548 -0.902 1.00 88.62 833 LEU A C 1
ATOM 6736 O O . LEU A 1 833 ? 6.000 5.080 -1.957 1.00 88.62 833 LEU A O 1
ATOM 6740 N N . LYS A 1 834 ? 6.521 3.221 -0.788 1.00 88.56 834 LYS A N 1
ATOM 6741 C CA . LYS A 1 834 ? 6.231 2.270 -1.871 1.00 88.56 834 LYS A CA 1
ATOM 6742 C C . LYS A 1 834 ? 4.733 2.119 -2.116 1.00 88.56 834 LYS A C 1
ATOM 6744 O O . LYS A 1 834 ? 4.331 2.199 -3.270 1.00 88.56 834 LYS A O 1
ATOM 6749 N N . LEU A 1 835 ? 3.923 2.011 -1.063 1.00 92.12 835 LEU A N 1
ATOM 6750 C CA . LEU A 1 835 ? 2.459 1.972 -1.158 1.00 92.12 835 LEU A CA 1
ATOM 6751 C C . LEU A 1 835 ? 1.894 3.245 -1.818 1.00 92.12 835 LEU A C 1
ATOM 6753 O O . LEU A 1 835 ? 1.018 3.187 -2.674 1.00 92.12 835 LEU A O 1
ATOM 6757 N N . LEU A 1 836 ? 2.434 4.418 -1.474 1.00 90.06 836 LEU A N 1
ATOM 6758 C CA . LEU A 1 836 ? 1.959 5.705 -1.998 1.00 90.06 836 LEU A CA 1
ATOM 6759 C C . LEU A 1 836 ? 2.605 6.135 -3.327 1.00 90.06 836 LEU A C 1
ATOM 6761 O O . LEU A 1 836 ? 2.195 7.158 -3.877 1.00 90.06 836 LEU A O 1
ATOM 6765 N N . CYS A 1 837 ? 3.579 5.387 -3.853 1.00 86.31 837 CYS A N 1
ATOM 6766 C CA . CYS A 1 837 ? 4.348 5.717 -5.060 1.00 86.31 837 CYS A CA 1
ATOM 6767 C C . CYS A 1 837 ? 5.004 7.118 -5.046 1.00 86.31 837 CYS A C 1
ATOM 6769 O O . CYS A 1 837 ? 4.915 7.869 -6.021 1.00 86.31 837 CYS A O 1
ATOM 6771 N N . ARG A 1 838 ? 5.650 7.514 -3.940 1.00 78.69 838 ARG A N 1
ATOM 6772 C CA . ARG A 1 838 ? 6.308 8.832 -3.816 1.00 78.69 838 ARG A CA 1
ATOM 6773 C C . ARG A 1 838 ? 7.709 8.732 -3.210 1.00 78.69 838 ARG A C 1
ATOM 6775 O O . ARG A 1 838 ? 8.015 7.799 -2.478 1.00 78.69 838 ARG A O 1
ATOM 6782 N N . SER A 1 839 ? 8.549 9.725 -3.501 1.00 70.19 839 SER A N 1
ATOM 6783 C CA . SER A 1 839 ? 9.841 9.946 -2.832 1.00 70.19 839 SER A CA 1
ATOM 6784 C C . SER A 1 839 ? 9.684 10.498 -1.412 1.00 70.19 839 SER A C 1
ATOM 6786 O O . SER A 1 839 ? 10.489 10.193 -0.538 1.00 70.19 839 SER A O 1
ATOM 6788 N N . GLU A 1 840 ? 8.631 11.283 -1.181 1.00 75.06 840 GLU A N 1
ATOM 6789 C CA . GLU A 1 840 ? 8.277 11.882 0.104 1.00 75.06 840 GLU A CA 1
ATOM 6790 C C . GLU A 1 840 ? 6.787 11.672 0.390 1.00 75.06 840 GLU A C 1
ATOM 6792 O O . GLU A 1 840 ? 5.975 11.504 -0.521 1.00 75.06 840 GLU A O 1
ATOM 6797 N N . PHE A 1 841 ? 6.401 11.682 1.665 1.00 77.88 841 PHE A N 1
ATOM 6798 C CA . PHE A 1 841 ? 5.003 11.487 2.035 1.00 77.88 841 PHE A CA 1
ATOM 6799 C C . PHE A 1 841 ? 4.142 12.705 1.644 1.00 77.88 841 PHE A C 1
ATOM 6801 O O . PHE A 1 841 ? 4.460 13.816 2.070 1.00 77.88 841 PHE A O 1
ATOM 6808 N N . PRO A 1 842 ? 3.033 12.522 0.900 1.00 77.50 842 PRO A N 1
ATOM 6809 C CA . PRO A 1 842 ? 2.131 13.615 0.555 1.00 77.50 842 PRO A CA 1
ATOM 6810 C C . PRO A 1 842 ? 1.405 14.149 1.797 1.00 77.50 842 PRO A C 1
ATOM 6812 O O . PRO A 1 842 ? 1.213 13.434 2.784 1.00 77.50 842 PRO A O 1
ATOM 6815 N N . THR A 1 843 ? 0.944 15.399 1.735 1.00 76.88 843 THR A N 1
ATOM 6816 C CA . THR A 1 843 ? -0.021 15.912 2.721 1.00 76.88 843 THR A CA 1
ATOM 6817 C C . THR A 1 843 ? -1.414 15.336 2.451 1.00 76.88 843 THR A C 1
ATOM 6819 O O . THR A 1 843 ? -1.726 14.979 1.315 1.00 76.88 843 THR A O 1
ATOM 6822 N N . SER A 1 844 ? -2.287 15.285 3.462 1.00 73.50 844 SER A N 1
ATOM 6823 C CA . SER A 1 844 ? -3.636 14.700 3.344 1.00 73.50 844 SER A CA 1
ATOM 6824 C C . SER A 1 844 ? -4.493 15.334 2.236 1.00 73.50 844 SER A C 1
ATOM 6826 O O . SER A 1 844 ? -5.343 14.665 1.659 1.00 73.50 844 SER A O 1
ATOM 6828 N N . LYS A 1 845 ? -4.243 16.609 1.892 1.00 73.25 845 LYS A N 1
ATOM 6829 C CA . LYS A 1 845 ? -4.924 17.324 0.796 1.00 73.25 845 LYS A CA 1
ATOM 6830 C C . LYS A 1 845 ? -4.446 16.917 -0.605 1.00 73.25 845 LYS A C 1
ATOM 6832 O O . LYS A 1 845 ? -5.138 17.196 -1.573 1.00 73.25 845 LYS A O 1
ATOM 6837 N N . MET A 1 846 ? -3.276 16.286 -0.717 1.00 76.31 846 MET A N 1
ATOM 6838 C CA . MET A 1 846 ? -2.640 15.898 -1.986 1.00 76.31 846 MET A CA 1
ATOM 6839 C C . MET A 1 846 ? -2.796 14.402 -2.304 1.00 76.31 846 MET A C 1
ATOM 6841 O O . MET A 1 846 ? -2.158 13.904 -3.231 1.00 76.31 846 MET A O 1
ATOM 6845 N N . LEU A 1 847 ? -3.607 13.676 -1.526 1.00 85.50 847 LEU A N 1
ATOM 6846 C CA . LEU A 1 847 ? -3.901 12.266 -1.769 1.00 85.50 847 LEU A CA 1
ATOM 6847 C C . LEU A 1 847 ? -4.748 12.093 -3.034 1.00 85.50 847 LEU A C 1
ATOM 6849 O O . LEU A 1 847 ? -5.864 12.614 -3.123 1.00 85.50 847 LEU A O 1
ATOM 6853 N N . THR A 1 848 ? -4.228 11.320 -3.985 1.00 89.56 848 THR A N 1
ATOM 6854 C CA . THR A 1 848 ? -4.973 10.894 -5.177 1.00 89.56 848 THR A CA 1
ATOM 6855 C C . THR A 1 848 ? -5.898 9.714 -4.854 1.00 89.56 848 THR A C 1
ATOM 6857 O O . THR A 1 848 ? -5.673 8.985 -3.887 1.00 89.56 848 THR A O 1
ATOM 6860 N N . GLN A 1 849 ? -6.928 9.482 -5.673 1.00 89.25 849 GLN A N 1
ATOM 6861 C CA . GLN A 1 849 ? -7.843 8.344 -5.500 1.00 89.25 849 GLN A CA 1
ATOM 6862 C C . GLN A 1 849 ? -7.104 6.980 -5.467 1.00 89.25 849 GLN A C 1
ATOM 6864 O O . GLN A 1 849 ? -7.337 6.236 -4.514 1.00 89.25 849 GLN A O 1
ATOM 6869 N N . PRO A 1 850 ? -6.131 6.666 -6.357 1.00 91.19 850 PRO A N 1
ATOM 6870 C CA . PRO A 1 850 ? -5.320 5.446 -6.239 1.00 91.19 850 PRO A CA 1
ATOM 6871 C C . PRO A 1 850 ? -4.543 5.327 -4.924 1.00 91.19 850 PRO A C 1
ATOM 6873 O O . PRO A 1 850 ? -4.479 4.247 -4.346 1.00 91.19 850 PRO A O 1
ATOM 6876 N N . GLN A 1 851 ? -3.987 6.429 -4.407 1.00 93.75 851 GLN A N 1
ATOM 6877 C CA . GLN A 1 851 ? -3.291 6.428 -3.117 1.00 93.75 851 GLN A CA 1
ATOM 6878 C C . GLN A 1 851 ? -4.246 6.142 -1.949 1.00 93.75 851 GLN A C 1
ATOM 6880 O O . GLN A 1 851 ? -3.864 5.455 -1.006 1.00 93.75 851 GLN A O 1
ATOM 6885 N N . ILE A 1 852 ? -5.483 6.639 -2.013 1.00 93.75 852 ILE A N 1
ATOM 6886 C CA . ILE A 1 852 ? -6.518 6.370 -1.006 1.00 93.75 852 ILE A CA 1
ATOM 6887 C C . ILE A 1 852 ? -6.940 4.901 -1.056 1.00 93.75 852 ILE A C 1
ATOM 6889 O O . ILE A 1 852 ? -6.958 4.250 -0.017 1.00 93.75 852 ILE A O 1
ATOM 6893 N N . PHE A 1 853 ? -7.184 4.348 -2.246 1.00 93.25 853 PHE A N 1
ATOM 6894 C CA . PHE A 1 853 ? -7.478 2.920 -2.401 1.00 93.25 853 PHE A CA 1
ATOM 6895 C C . PHE A 1 853 ? -6.315 2.015 -1.983 1.00 93.25 853 PHE A C 1
ATOM 6897 O O . PHE A 1 853 ? -6.553 0.934 -1.461 1.00 93.25 853 PHE A O 1
ATOM 6904 N N . ALA A 1 854 ? -5.066 2.461 -2.123 1.00 94.69 854 ALA A N 1
ATOM 6905 C CA . ALA A 1 854 ? -3.907 1.741 -1.599 1.00 94.69 854 ALA A CA 1
ATOM 6906 C C . ALA A 1 854 ? -3.856 1.727 -0.065 1.00 94.69 854 ALA A C 1
ATOM 6908 O O . ALA A 1 854 ? -3.611 0.684 0.545 1.00 94.69 854 ALA A O 1
ATOM 6909 N N . LEU A 1 855 ? -4.118 2.879 0.563 1.00 95.44 855 LEU A N 1
ATOM 6910 C CA . LEU A 1 855 ? -4.204 3.000 2.018 1.00 95.44 855 LEU A CA 1
ATOM 6911 C C . LEU A 1 855 ? -5.350 2.150 2.575 1.00 95.44 855 LEU A C 1
ATOM 6913 O O . LEU A 1 855 ? -5.108 1.348 3.468 1.00 95.44 855 LEU A O 1
ATOM 6917 N N . LEU A 1 856 ? -6.566 2.314 2.041 1.00 94.38 856 LEU A N 1
ATOM 6918 C CA . LEU A 1 856 ? -7.775 1.632 2.511 1.00 94.38 856 LEU A CA 1
ATOM 6919 C C . LEU A 1 856 ? -7.767 0.134 2.182 1.00 94.38 856 LEU A C 1
ATOM 6921 O O . LEU A 1 856 ? -8.083 -0.674 3.052 1.00 94.38 856 LEU A O 1
ATOM 6925 N N . GLY A 1 857 ? -7.331 -0.250 0.980 1.00 93.25 857 GLY A N 1
ATOM 6926 C CA . GLY A 1 857 ? -7.161 -1.648 0.585 1.00 93.25 857 GLY A CA 1
ATOM 6927 C C . GLY A 1 857 ? -6.254 -2.411 1.548 1.00 93.25 857 GLY A C 1
ATOM 6928 O O . GLY A 1 857 ? -6.619 -3.489 1.998 1.00 93.25 857 GLY A O 1
ATOM 6929 N N . SER A 1 858 ? -5.144 -1.796 1.970 1.00 95.12 858 SER A N 1
ATOM 6930 C CA . SER A 1 858 ? -4.195 -2.399 2.917 1.00 95.12 858 SER A CA 1
ATOM 6931 C C . SER A 1 858 ? -4.707 -2.535 4.362 1.00 95.12 858 SER A C 1
ATOM 6933 O O . SER A 1 858 ? -4.018 -3.159 5.164 1.00 95.12 858 SER A O 1
ATOM 6935 N N . ILE A 1 859 ? -5.849 -1.933 4.734 1.00 94.31 859 ILE A N 1
ATOM 6936 C CA . ILE A 1 859 ? -6.363 -1.950 6.124 1.00 94.31 859 ILE A CA 1
ATOM 6937 C C . ILE A 1 859 ? -7.779 -2.517 6.284 1.00 94.31 859 ILE A C 1
ATOM 6939 O O . ILE A 1 859 ? -8.084 -3.056 7.342 1.00 94.31 859 ILE A O 1
ATOM 6943 N N . ILE A 1 860 ? -8.647 -2.396 5.276 1.00 92.69 860 ILE A N 1
ATOM 6944 C CA . ILE A 1 860 ? -10.043 -2.871 5.321 1.00 92.69 860 ILE A CA 1
ATOM 6945 C C . ILE A 1 860 ? -10.437 -3.734 4.109 1.00 92.69 860 ILE A C 1
ATOM 6947 O O . ILE A 1 860 ? -11.612 -4.077 3.981 1.00 92.69 860 ILE A O 1
ATOM 6951 N N . HIS A 1 861 ? -9.479 -4.062 3.228 1.00 89.06 861 HIS A N 1
ATOM 6952 C CA . HIS A 1 861 ? -9.675 -4.891 2.031 1.00 89.06 861 HIS A CA 1
ATOM 6953 C C . HIS A 1 861 ? -10.825 -4.369 1.137 1.00 89.06 861 HIS A C 1
ATOM 6955 O O . HIS A 1 861 ? -11.849 -5.019 0.931 1.00 89.06 861 HIS A O 1
ATOM 6961 N N . THR A 1 862 ? -10.694 -3.139 0.622 1.00 83.56 862 THR A N 1
ATOM 6962 C CA . THR A 1 862 ? -11.696 -2.537 -0.281 1.00 83.56 862 THR A CA 1
ATOM 6963 C C . THR A 1 862 ? -11.744 -3.256 -1.629 1.00 83.56 862 THR A C 1
ATOM 6965 O O . THR A 1 862 ? -10.758 -3.231 -2.372 1.00 83.56 862 THR A O 1
ATOM 6968 N N . ARG A 1 863 ? -12.902 -3.819 -1.990 1.00 73.19 863 ARG A N 1
ATOM 6969 C CA . ARG A 1 863 ? -13.095 -4.536 -3.255 1.00 73.19 863 ARG A CA 1
ATOM 6970 C C . ARG A 1 863 ? -13.672 -3.640 -4.353 1.00 73.19 863 ARG A C 1
ATOM 6972 O O . ARG A 1 863 ? -14.872 -3.391 -4.380 1.00 73.19 863 ARG A O 1
ATOM 6979 N N . LEU A 1 864 ? -12.826 -3.252 -5.301 1.00 76.25 864 LEU A N 1
ATOM 6980 C CA . LEU A 1 864 ? -13.253 -2.630 -6.558 1.00 76.25 864 LEU A CA 1
ATOM 6981 C C . LEU A 1 864 ? -14.011 -3.627 -7.450 1.00 76.25 864 LEU A C 1
ATOM 6983 O O . LEU A 1 864 ? -13.685 -4.818 -7.481 1.00 76.25 864 LEU A O 1
ATOM 6987 N N . TYR A 1 865 ? -15.013 -3.126 -8.172 1.00 67.56 865 TYR A N 1
ATOM 6988 C CA . TYR A 1 865 ? -15.737 -3.875 -9.200 1.00 67.56 865 TYR A CA 1
ATOM 6989 C C . TYR A 1 865 ? -15.032 -3.803 -10.567 1.00 67.56 865 TYR A C 1
ATOM 6991 O O . TYR A 1 865 ? -14.159 -2.962 -10.798 1.00 67.56 865 TYR A O 1
ATOM 6999 N N . ASN A 1 866 ? -15.368 -4.755 -11.444 1.00 58.69 866 ASN A N 1
ATOM 7000 C CA . ASN A 1 866 ? -14.672 -4.993 -12.712 1.00 58.69 866 ASN A CA 1
ATOM 7001 C C . ASN A 1 866 ? -14.664 -3.759 -13.640 1.00 58.69 866 ASN A C 1
ATOM 7003 O O . ASN A 1 866 ? -15.493 -2.865 -13.522 1.00 58.69 866 ASN A O 1
ATOM 7007 N N . GLU A 1 867 ? -13.716 -3.755 -14.585 1.00 56.62 867 GLU A N 1
ATOM 7008 C CA . GLU A 1 867 ? -13.535 -2.745 -15.651 1.00 56.62 867 GLU A CA 1
ATOM 7009 C C . GLU A 1 867 ? -13.030 -1.355 -15.208 1.00 56.62 867 GLU A C 1
ATOM 7011 O O . GLU A 1 867 ? -12.722 -0.512 -16.050 1.00 56.62 867 GLU A O 1
ATOM 7016 N N . SER A 1 868 ? -12.785 -1.120 -13.914 1.00 62.59 868 SER A N 1
ATOM 7017 C CA . SER A 1 868 ? -12.138 0.127 -13.487 1.00 62.59 868 SER A CA 1
ATOM 7018 C C . SER A 1 868 ? -10.665 0.217 -13.922 1.00 62.59 868 SER A C 1
ATOM 7020 O O . SER A 1 868 ? -9.811 -0.566 -13.487 1.00 62.59 868 SER A O 1
ATOM 7022 N N . ALA A 1 869 ? -10.320 1.271 -14.674 1.00 71.12 869 ALA A N 1
ATOM 7023 C CA . ALA A 1 869 ? -8.936 1.638 -15.016 1.00 71.12 869 ALA A CA 1
ATOM 7024 C C . ALA A 1 869 ? -8.026 1.839 -13.780 1.00 71.12 869 ALA A C 1
ATOM 7026 O O . ALA A 1 869 ? -6.793 1.813 -13.884 1.00 71.12 869 ALA A O 1
ATOM 7027 N N . LEU A 1 870 ? -8.629 2.008 -12.599 1.00 80.25 870 LEU A N 1
ATOM 7028 C CA . LEU A 1 870 ? -7.959 2.105 -11.309 1.00 80.25 870 LEU A CA 1
ATOM 7029 C C . LEU A 1 870 ? -7.135 0.852 -10.973 1.00 80.25 870 LEU A C 1
ATOM 7031 O O . LEU A 1 870 ? -6.021 0.995 -10.471 1.00 80.25 870 LEU A O 1
ATOM 7035 N N . HIS A 1 871 ? -7.606 -0.357 -11.308 1.00 83.69 871 HIS A N 1
ATOM 7036 C CA . HIS A 1 871 ? -6.868 -1.605 -11.051 1.00 83.69 871 HIS A CA 1
ATOM 7037 C C . HIS A 1 871 ? -5.465 -1.589 -11.674 1.00 83.69 871 HIS A C 1
ATOM 7039 O O . HIS A 1 871 ? -4.475 -1.891 -11.004 1.00 83.69 871 HIS A O 1
ATOM 7045 N N . THR A 1 872 ? -5.357 -1.151 -12.932 1.00 78.94 872 THR A N 1
ATOM 7046 C CA . THR A 1 872 ? -4.073 -0.993 -13.632 1.00 78.94 872 THR A CA 1
ATOM 7047 C C . THR A 1 872 ? -3.140 -0.030 -12.894 1.00 78.94 872 THR A C 1
ATOM 7049 O O . THR A 1 872 ? -1.956 -0.329 -12.742 1.00 78.94 872 THR A O 1
ATOM 7052 N N . GLN A 1 873 ? -3.656 1.088 -12.369 1.00 82.31 873 GLN A N 1
ATOM 7053 C CA . GLN A 1 873 ? -2.852 2.051 -11.603 1.00 82.31 873 GLN A CA 1
ATOM 7054 C C . GLN A 1 873 ? -2.409 1.500 -10.237 1.00 82.31 873 GLN A C 1
ATOM 7056 O O . GLN A 1 873 ? -1.288 1.758 -9.786 1.00 82.31 873 GLN A O 1
ATOM 7061 N N . LEU A 1 874 ? -3.270 0.722 -9.575 1.00 88.19 874 LEU A N 1
ATOM 7062 C CA . LEU A 1 874 ? -2.977 0.130 -8.272 1.00 88.19 874 LEU A CA 1
ATOM 7063 C C . LEU A 1 874 ? -1.862 -0.925 -8.367 1.00 88.19 874 LEU A C 1
ATOM 7065 O O . LEU A 1 874 ? -0.932 -0.895 -7.558 1.00 88.19 874 LEU A O 1
ATOM 7069 N N . VAL A 1 875 ? -1.884 -1.789 -9.390 1.00 84.50 875 VAL A N 1
ATOM 7070 C CA . VAL A 1 875 ? -0.786 -2.743 -9.652 1.00 84.50 875 VAL A CA 1
ATOM 7071 C C . VAL A 1 875 ? 0.476 -2.005 -10.119 1.00 84.50 875 VAL A C 1
ATOM 7073 O O . VAL A 1 875 ? 1.571 -2.287 -9.625 1.00 84.50 875 VAL A O 1
ATOM 7076 N N . SER A 1 876 ? 0.344 -1.011 -11.014 1.00 77.31 876 SER A N 1
ATOM 7077 C CA . SER A 1 876 ? 1.499 -0.313 -11.600 1.00 77.31 876 SER A CA 1
ATOM 7078 C C . SER A 1 876 ? 2.325 0.476 -10.598 1.00 77.31 876 SER A C 1
ATOM 7080 O O . SER A 1 876 ? 3.547 0.569 -10.753 1.00 77.31 876 SER A O 1
ATOM 7082 N N . SER A 1 877 ? 1.661 1.065 -9.606 1.00 83.38 877 SER A N 1
ATOM 7083 C CA . SER A 1 877 ? 2.239 2.130 -8.786 1.00 83.38 877 SER A CA 1
ATOM 7084 C C . SER A 1 877 ? 2.085 1.888 -7.287 1.00 83.38 877 SER A C 1
ATOM 7086 O O . SER A 1 877 ? 2.956 2.298 -6.528 1.00 83.38 877 SER A O 1
ATOM 7088 N N . HIS A 1 878 ? 1.032 1.196 -6.845 1.00 90.69 878 HIS A N 1
ATOM 7089 C CA . HIS A 1 878 ? 0.608 1.192 -5.440 1.00 90.69 878 HIS A CA 1
ATOM 7090 C C . HIS A 1 878 ? 0.682 -0.171 -4.740 1.00 90.69 878 HIS A C 1
ATOM 7092 O O . HIS A 1 878 ? 0.073 -0.370 -3.699 1.00 90.69 878 HIS A O 1
ATOM 7098 N N . ALA A 1 879 ? 1.483 -1.098 -5.267 1.00 90.25 879 ALA A N 1
ATOM 7099 C CA . ALA A 1 879 ? 1.758 -2.403 -4.656 1.00 90.25 879 ALA A CA 1
ATOM 7100 C C . ALA A 1 879 ? 0.549 -3.355 -4.499 1.00 90.25 879 ALA A C 1
ATOM 7102 O O . ALA A 1 879 ? 0.671 -4.366 -3.802 1.00 90.25 879 ALA A O 1
ATOM 7103 N N . ALA A 1 880 ? -0.562 -3.111 -5.204 1.00 90.44 880 ALA A N 1
ATOM 7104 C CA . ALA A 1 880 ? -1.618 -4.113 -5.335 1.00 90.44 880 ALA A CA 1
ATOM 7105 C C . ALA A 1 880 ? -1.104 -5.359 -6.072 1.00 90.44 880 ALA A C 1
ATOM 7107 O O . ALA A 1 880 ? -0.325 -5.272 -7.028 1.00 90.44 880 ALA A O 1
ATOM 7108 N N . HIS A 1 881 ? -1.574 -6.526 -5.648 1.00 88.50 881 HIS A N 1
ATOM 7109 C CA . HIS A 1 881 ? -1.339 -7.780 -6.346 1.00 88.50 881 HIS A CA 1
ATOM 7110 C C . HIS A 1 881 ? -2.255 -7.878 -7.565 1.00 88.50 881 HIS A C 1
ATOM 7112 O O . HIS A 1 881 ? -3.409 -7.461 -7.529 1.00 88.50 881 HIS A O 1
ATOM 7118 N N . CYS A 1 882 ? -1.732 -8.428 -8.659 1.00 86.44 882 CYS A N 1
ATOM 7119 C CA . CYS A 1 882 ? -2.532 -8.761 -9.829 1.00 86.44 882 CYS A CA 1
ATOM 7120 C C . CYS A 1 882 ? -3.158 -10.142 -9.603 1.00 86.44 882 CYS A C 1
ATOM 7122 O O . CYS A 1 882 ? -2.434 -11.131 -9.502 1.00 86.44 882 CYS A O 1
ATOM 7124 N N . MET A 1 883 ? -4.485 -10.200 -9.496 1.00 85.31 883 MET A N 1
ATOM 7125 C CA . MET A 1 883 ? -5.227 -11.439 -9.226 1.00 85.31 883 MET A CA 1
ATOM 7126 C C . MET A 1 883 ? -5.695 -12.110 -10.515 1.00 85.31 883 MET A C 1
ATOM 7128 O O . MET A 1 883 ? -5.748 -13.338 -10.613 1.00 85.31 883 MET A O 1
ATOM 7132 N N . PHE A 1 884 ? -6.015 -11.302 -11.523 1.00 83.75 884 PHE A N 1
ATOM 7133 C CA . PHE A 1 884 ? -6.486 -11.765 -12.817 1.00 83.75 884 PHE A CA 1
ATOM 7134 C C . PHE A 1 884 ? -6.126 -10.760 -13.910 1.00 83.75 884 PHE A C 1
ATOM 7136 O O . PHE A 1 884 ? -6.196 -9.549 -13.695 1.00 83.75 884 PHE A O 1
ATOM 7143 N N . ILE A 1 885 ? -5.777 -11.286 -15.079 1.00 79.69 885 ILE A N 1
ATOM 7144 C CA . ILE A 1 885 ? -5.681 -10.560 -16.343 1.00 79.69 885 ILE A CA 1
ATOM 7145 C C . ILE A 1 885 ? -6.567 -11.338 -17.307 1.00 79.69 885 ILE A C 1
ATOM 7147 O O . ILE A 1 885 ? -6.438 -12.563 -17.388 1.00 79.69 885 ILE A O 1
ATOM 7151 N N . ASP A 1 886 ? -7.469 -10.645 -17.992 1.00 73.44 886 ASP A N 1
ATOM 7152 C CA . ASP A 1 886 ? -8.346 -11.275 -18.975 1.00 73.44 886 ASP A CA 1
ATOM 7153 C C . ASP A 1 886 ? -7.540 -11.891 -20.148 1.00 73.44 886 ASP A C 1
ATOM 7155 O O . ASP A 1 886 ? -6.481 -11.355 -20.485 1.00 73.44 886 ASP A O 1
ATOM 7159 N N . PRO A 1 887 ? -7.981 -12.988 -20.802 1.00 64.50 887 PRO A N 1
ATOM 7160 C CA . PRO A 1 887 ? -7.288 -13.544 -21.969 1.00 64.50 887 PRO A CA 1
ATOM 7161 C C . PRO A 1 887 ? -7.175 -12.584 -23.163 1.00 64.50 887 PRO A C 1
ATOM 7163 O O . PRO A 1 887 ? -6.237 -12.713 -23.953 1.00 64.50 887 PRO A O 1
ATOM 7166 N N . ALA A 1 888 ? -8.097 -11.626 -23.303 1.00 60.69 888 ALA A N 1
ATOM 7167 C CA . ALA A 1 888 ? -7.967 -10.512 -24.233 1.00 60.69 888 ALA A CA 1
ATOM 7168 C C . ALA A 1 888 ? -7.046 -9.408 -23.689 1.00 60.69 888 ALA A C 1
ATOM 7170 O O . ALA A 1 888 ? -6.555 -8.615 -24.470 1.00 60.69 888 ALA A O 1
ATOM 7171 N N . GLY A 1 889 ? -6.737 -9.350 -22.391 1.00 61.34 889 GLY A N 1
ATOM 7172 C CA . GLY A 1 889 ? -5.827 -8.354 -21.807 1.00 61.34 889 GLY A CA 1
ATOM 7173 C C . GLY A 1 889 ? -6.411 -6.940 -21.711 1.00 61.34 889 GLY A C 1
ATOM 7174 O O . GLY A 1 889 ? -5.662 -5.978 -21.541 1.00 61.34 889 GLY A O 1
ATOM 7175 N N . GLU A 1 890 ? -7.733 -6.811 -21.833 1.00 62.69 890 GLU A N 1
ATOM 7176 C CA . GLU A 1 890 ? -8.453 -5.532 -21.831 1.00 62.69 890 GLU A CA 1
ATOM 7177 C C . GLU A 1 890 ? -8.633 -4.984 -20.407 1.00 62.69 890 GLU A C 1
ATOM 7179 O O . GLU A 1 890 ? -8.390 -3.801 -20.158 1.00 62.69 890 GLU A O 1
ATOM 7184 N N . PHE A 1 891 ? -8.950 -5.855 -19.441 1.00 69.31 891 PHE A N 1
ATOM 7185 C CA . PHE A 1 891 ? -9.087 -5.498 -18.028 1.00 69.31 891 PHE A CA 1
ATOM 7186 C C . PHE A 1 891 ? -8.286 -6.418 -17.097 1.00 69.31 891 PHE A C 1
ATOM 7188 O O . PHE A 1 891 ? -7.853 -7.521 -17.445 1.00 69.31 891 PHE A O 1
ATOM 7195 N N . ILE A 1 892 ? -8.068 -5.916 -15.881 1.00 79.00 892 ILE A N 1
ATOM 7196 C CA . ILE A 1 892 ? -7.267 -6.543 -14.831 1.00 79.00 892 ILE A CA 1
ATOM 7197 C C . ILE A 1 892 ? -7.988 -6.378 -13.508 1.00 79.00 892 ILE A C 1
ATOM 7199 O O . ILE A 1 892 ? -8.537 -5.314 -13.237 1.00 79.00 892 ILE A O 1
ATOM 7203 N N . ILE A 1 893 ? -7.926 -7.410 -12.671 1.00 82.88 893 ILE A N 1
ATOM 7204 C CA . ILE A 1 893 ? -8.406 -7.360 -11.291 1.00 82.88 893 ILE A CA 1
ATOM 7205 C C . ILE A 1 893 ? -7.184 -7.302 -10.375 1.00 82.88 893 ILE A C 1
ATOM 7207 O O . ILE A 1 893 ? -6.290 -8.154 -10.439 1.00 82.88 893 ILE A O 1
ATOM 7211 N N . SER A 1 894 ? -7.148 -6.275 -9.530 1.00 86.94 894 SER A N 1
ATOM 7212 C CA . SER A 1 894 ? -6.113 -6.057 -8.519 1.00 86.94 894 SER A CA 1
ATOM 7213 C C . SER A 1 894 ? -6.672 -6.180 -7.111 1.00 86.94 894 SER A C 1
ATOM 7215 O O . SER A 1 894 ? -7.813 -5.787 -6.881 1.00 86.94 894 SER A O 1
ATOM 7217 N N . ASP A 1 895 ? -5.840 -6.602 -6.166 1.00 88.06 895 ASP A N 1
ATOM 7218 C CA . ASP A 1 895 ? -6.242 -6.792 -4.772 1.00 88.06 895 ASP A CA 1
ATOM 7219 C C . ASP A 1 895 ? -5.109 -6.459 -3.783 1.00 88.06 895 ASP A C 1
ATOM 7221 O O . ASP A 1 895 ? -3.933 -6.395 -4.156 1.00 88.06 895 ASP A O 1
ATOM 7225 N N . TYR A 1 896 ? -5.463 -6.246 -2.518 1.00 91.50 896 TYR A N 1
ATOM 7226 C CA . TYR A 1 896 ? -4.547 -6.034 -1.399 1.00 91.50 896 TYR A CA 1
ATOM 7227 C C . TYR A 1 896 ? -4.643 -7.222 -0.430 1.00 91.50 896 TYR A C 1
ATOM 7229 O O . TYR A 1 896 ? -5.362 -7.148 0.567 1.00 91.50 896 TYR A O 1
ATOM 7237 N N . PRO A 1 897 ? -3.921 -8.329 -0.702 1.00 91.44 897 PRO A N 1
ATOM 7238 C CA . PRO A 1 897 ? -3.844 -9.444 0.232 1.00 91.44 897 PRO A CA 1
ATOM 7239 C C . PRO A 1 897 ? -3.184 -9.021 1.551 1.00 91.44 897 PRO A C 1
ATOM 7241 O O . PRO A 1 897 ? -2.463 -8.016 1.601 1.00 91.44 897 PRO A O 1
ATOM 7244 N N . SER A 1 898 ? -3.424 -9.836 2.581 1.00 92.94 898 SER A N 1
ATOM 7245 C CA . SER A 1 898 ? -2.920 -9.686 3.951 1.00 92.94 898 SER A CA 1
ATOM 7246 C C . SER A 1 898 ? -1.409 -9.429 3.969 1.00 92.94 898 SER A C 1
ATOM 7248 O O . SER A 1 898 ? -0.633 -10.201 3.406 1.00 92.94 898 SER A O 1
ATOM 7250 N N . GLN A 1 899 ? -1.000 -8.271 4.496 1.00 93.44 899 GLN A N 1
ATOM 7251 C CA . GLN A 1 899 ? 0.377 -7.770 4.428 1.00 93.44 899 GLN A CA 1
ATOM 7252 C C . GLN A 1 899 ? 0.632 -6.761 5.553 1.00 93.44 899 GLN A C 1
ATOM 7254 O O . GLN A 1 899 ? 0.560 -5.538 5.359 1.00 93.44 899 GLN A O 1
ATOM 7259 N N . PHE A 1 900 ? 1.010 -7.274 6.724 1.00 95.06 900 PHE A N 1
ATOM 7260 C CA . PHE A 1 900 ? 1.266 -6.480 7.928 1.00 95.06 900 PHE A CA 1
ATOM 7261 C C . PHE A 1 900 ? 2.150 -5.217 7.718 1.00 95.06 900 PHE A C 1
ATOM 7263 O O . PHE A 1 900 ? 1.786 -4.156 8.240 1.00 95.06 900 PHE A O 1
ATOM 7270 N N . PRO A 1 901 ? 3.254 -5.226 6.930 1.00 94.56 901 PRO A N 1
ATOM 7271 C CA . PRO A 1 901 ? 4.056 -4.025 6.669 1.00 94.56 901 PRO A CA 1
ATOM 7272 C C . PRO A 1 901 ? 3.289 -2.894 5.973 1.00 94.56 901 PRO A C 1
ATOM 7274 O O . PRO A 1 901 ? 3.484 -1.725 6.314 1.00 94.56 901 PRO A O 1
ATOM 7277 N N . TYR A 1 902 ? 2.421 -3.210 5.004 1.00 95.44 902 TYR A N 1
ATOM 7278 C CA . TYR A 1 902 ? 1.625 -2.198 4.304 1.00 95.44 902 TYR A CA 1
ATOM 7279 C C . TYR A 1 902 ? 0.449 -1.730 5.162 1.00 95.44 902 TYR A C 1
ATOM 7281 O O . TYR A 1 902 ? 0.238 -0.521 5.256 1.00 95.44 902 TYR A O 1
ATOM 7289 N N . ALA A 1 903 ? -0.226 -2.643 5.866 1.00 95.81 903 ALA A N 1
ATOM 7290 C CA . ALA A 1 903 ? -1.258 -2.326 6.852 1.00 95.81 903 ALA A CA 1
ATOM 7291 C C . ALA A 1 903 ? -0.761 -1.328 7.911 1.00 95.81 903 ALA A C 1
ATOM 7293 O O . ALA A 1 903 ? -1.303 -0.228 8.059 1.00 95.81 903 ALA A O 1
ATOM 7294 N N . SER A 1 904 ? 0.346 -1.648 8.591 1.00 94.06 904 SER A N 1
ATOM 7295 C CA . SER A 1 904 ? 0.936 -0.757 9.593 1.00 94.06 904 SER A CA 1
ATOM 7296 C C . SER A 1 904 ? 1.467 0.549 8.997 1.00 94.06 904 SER A C 1
ATOM 7298 O O . SER A 1 904 ? 1.407 1.579 9.669 1.00 94.06 904 SER A O 1
ATOM 7300 N N . ALA A 1 905 ? 1.958 0.561 7.752 1.00 92.94 905 ALA A N 1
ATOM 7301 C CA . ALA A 1 905 ? 2.404 1.795 7.100 1.00 92.94 905 ALA A CA 1
ATOM 7302 C C . ALA A 1 905 ? 1.229 2.710 6.718 1.00 92.94 905 ALA A C 1
ATOM 7304 O O . ALA A 1 905 ? 1.317 3.928 6.898 1.00 92.94 905 ALA A O 1
ATOM 7305 N N . ALA A 1 906 ? 0.126 2.132 6.235 1.00 94.88 906 ALA A N 1
ATOM 7306 C CA . ALA A 1 906 ? -1.109 2.840 5.930 1.00 94.88 906 ALA A CA 1
ATOM 7307 C C . ALA A 1 906 ? -1.745 3.410 7.204 1.00 94.88 906 ALA A C 1
ATOM 7309 O O . ALA A 1 906 ? -2.008 4.613 7.274 1.00 94.88 906 ALA A O 1
ATOM 7310 N N . GLY A 1 907 ? -1.879 2.594 8.255 1.00 92.88 907 GLY A N 1
ATOM 7311 C CA . GLY A 1 907 ? -2.341 3.041 9.569 1.00 92.88 907 GLY A CA 1
ATOM 7312 C C . GLY A 1 907 ? -1.474 4.166 10.141 1.00 92.88 907 GLY A C 1
ATOM 7313 O O . GLY A 1 907 ? -1.994 5.203 10.554 1.00 92.88 907 GLY A O 1
ATOM 7314 N N . ALA A 1 908 ? -0.144 4.028 10.085 1.00 89.88 908 ALA A N 1
ATOM 7315 C CA . ALA A 1 908 ? 0.790 5.062 10.537 1.00 89.88 908 ALA A CA 1
ATOM 7316 C C . ALA A 1 908 ? 0.744 6.346 9.693 1.00 89.88 908 ALA A C 1
ATOM 7318 O O . ALA A 1 908 ? 1.117 7.409 10.189 1.00 89.88 908 ALA A O 1
ATOM 7319 N N . PHE A 1 909 ? 0.311 6.284 8.430 1.00 90.31 909 PHE A N 1
ATOM 7320 C CA . PHE A 1 909 ? 0.072 7.469 7.608 1.00 90.31 909 PHE A CA 1
ATOM 7321 C C . PHE A 1 909 ? -1.247 8.161 7.985 1.00 90.31 909 PHE A C 1
ATOM 7323 O O . PHE A 1 909 ? -1.259 9.375 8.204 1.00 90.31 909 PHE A O 1
ATOM 7330 N N . LEU A 1 910 ? -2.339 7.400 8.111 1.00 90.56 910 LEU A N 1
ATOM 7331 C CA . LEU A 1 910 ? -3.661 7.919 8.479 1.00 90.56 910 LEU A CA 1
ATOM 7332 C C . LEU A 1 910 ? -3.648 8.565 9.874 1.00 90.56 910 LEU A C 1
ATOM 7334 O O . LEU A 1 910 ? -4.157 9.671 10.044 1.00 90.56 910 LEU A O 1
ATOM 7338 N N . ALA A 1 911 ? -2.952 7.955 10.838 1.00 86.88 911 ALA A N 1
ATOM 7339 C CA . ALA A 1 911 ? -2.796 8.470 12.199 1.00 86.88 911 ALA A CA 1
ATOM 7340 C C . ALA A 1 911 ? -2.030 9.811 12.306 1.00 86.88 911 ALA A C 1
ATOM 7342 O O . ALA A 1 911 ? -2.045 10.437 13.365 1.00 86.88 911 ALA A O 1
ATOM 7343 N N . ARG A 1 912 ? -1.374 10.301 11.239 1.00 82.19 912 ARG A N 1
ATOM 7344 C CA . ARG A 1 912 ? -0.666 11.602 11.260 1.00 82.19 912 ARG A CA 1
ATOM 7345 C C . ARG A 1 912 ? -1.600 12.803 11.326 1.00 82.19 912 ARG A C 1
ATOM 7347 O O . ARG A 1 912 ? -1.166 13.882 11.721 1.00 82.19 912 ARG A O 1
ATOM 7354 N N . SER A 1 913 ? -2.835 12.658 10.851 1.00 80.31 913 SER A N 1
ATOM 7355 C CA . SER A 1 913 ? -3.784 13.764 10.779 1.00 80.31 913 SER A CA 1
ATOM 7356 C C . SER A 1 913 ? -5.222 13.251 10.682 1.00 80.31 913 SER A C 1
ATOM 7358 O O . SER A 1 913 ? -5.506 12.474 9.771 1.00 80.31 913 SER A O 1
ATOM 7360 N N . PRO A 1 914 ? -6.163 13.730 11.520 1.00 75.25 914 PRO A N 1
ATOM 7361 C CA . PRO A 1 914 ? -7.585 13.390 11.391 1.00 75.25 914 PRO A CA 1
ATOM 7362 C C . PRO A 1 914 ? -8.167 13.700 10.000 1.00 75.25 914 PRO A C 1
ATOM 7364 O O . PRO A 1 914 ? -9.029 12.974 9.510 1.00 75.25 914 PRO A O 1
ATOM 7367 N N . PHE A 1 915 ? -7.631 14.721 9.319 1.00 83.31 915 PHE A N 1
ATOM 7368 C CA . PHE A 1 915 ? -7.992 15.074 7.942 1.00 83.31 915 PHE A CA 1
ATOM 7369 C C . PHE A 1 915 ? -7.677 13.966 6.918 1.00 83.31 915 PHE A C 1
ATOM 7371 O O . PHE A 1 915 ? -8.288 13.929 5.852 1.00 83.31 915 PHE A O 1
ATOM 7378 N N . SER A 1 916 ? -6.728 13.065 7.208 1.00 87.75 916 SER A N 1
ATOM 7379 C CA . SER A 1 916 ? -6.434 11.911 6.349 1.00 87.75 916 SER A CA 1
ATOM 7380 C C . SER A 1 916 ? -7.599 10.922 6.345 1.00 87.75 916 SER A C 1
ATOM 7382 O O . SER A 1 916 ? -8.008 10.481 5.275 1.00 87.75 916 SER A O 1
ATOM 7384 N N . TRP A 1 917 ? -8.162 10.620 7.520 1.00 91.12 917 TRP A N 1
ATOM 7385 C CA . TRP A 1 917 ? -9.345 9.768 7.652 1.00 91.12 917 TRP A CA 1
ATOM 7386 C C . TRP A 1 917 ? -10.567 10.403 6.980 1.00 91.12 917 TRP A C 1
ATOM 7388 O O . TRP A 1 917 ? -11.171 9.763 6.126 1.00 91.12 917 TRP A O 1
ATOM 7398 N N . GLU A 1 918 ? -10.863 11.676 7.278 1.00 89.06 918 GLU A N 1
ATOM 7399 C CA . GLU A 1 918 ? -11.934 12.468 6.635 1.00 89.06 918 GLU A CA 1
ATOM 7400 C C . GLU A 1 918 ? -11.864 12.361 5.099 1.00 89.06 918 GLU A C 1
ATOM 7402 O O . GLU A 1 918 ? -12.821 11.926 4.460 1.00 89.06 918 GLU A O 1
ATOM 7407 N N . ARG A 1 919 ? -10.696 12.653 4.505 1.00 89.44 919 ARG A N 1
ATOM 7408 C CA . ARG A 1 919 ? -10.494 12.606 3.048 1.00 89.44 919 ARG A CA 1
ATOM 7409 C C . ARG A 1 919 ? -10.613 11.197 2.459 1.00 89.44 919 ARG A C 1
ATOM 7411 O O . ARG A 1 919 ? -11.141 11.061 1.358 1.00 89.44 919 ARG A O 1
ATOM 7418 N N . CYS A 1 920 ? -10.109 10.170 3.143 1.00 92.94 920 CYS A N 1
ATOM 7419 C CA . CYS A 1 920 ? -10.186 8.796 2.642 1.00 92.94 920 CYS A CA 1
ATOM 7420 C C . CYS A 1 920 ? -11.628 8.271 2.660 1.00 92.94 920 CYS A C 1
ATOM 7422 O O . CYS A 1 920 ? -12.058 7.661 1.687 1.00 92.94 920 CYS A O 1
ATOM 7424 N N . ILE A 1 921 ? -12.381 8.556 3.726 1.00 93.44 921 ILE A N 1
ATOM 7425 C CA . ILE A 1 921 ? -13.782 8.137 3.871 1.00 93.44 921 ILE A CA 1
ATOM 7426 C C . ILE A 1 921 ? -14.677 8.885 2.872 1.00 93.44 921 ILE A C 1
ATOM 7428 O O . ILE A 1 921 ? -15.518 8.258 2.237 1.00 93.44 921 ILE A O 1
ATOM 7432 N N . ASP A 1 922 ? -14.453 10.187 2.654 1.00 90.69 922 ASP A N 1
ATOM 7433 C CA . ASP A 1 922 ? -15.179 10.959 1.633 1.00 90.69 922 ASP A CA 1
ATOM 7434 C C . ASP A 1 922 ? -14.964 10.399 0.212 1.00 90.69 922 ASP A C 1
ATOM 7436 O O . ASP A 1 922 ? -15.912 10.318 -0.564 1.00 90.69 922 ASP A O 1
ATOM 7440 N N . VAL A 1 923 ? -13.743 9.975 -0.141 1.00 89.62 923 VAL A N 1
ATOM 7441 C CA . VAL A 1 923 ? -13.474 9.338 -1.449 1.00 89.62 923 VAL A CA 1
ATOM 7442 C C . VAL A 1 923 ? -14.059 7.932 -1.538 1.00 89.62 923 VAL A C 1
ATOM 7444 O O . VAL A 1 923 ? -14.500 7.538 -2.614 1.00 89.62 923 VAL A O 1
ATOM 7447 N N . LEU A 1 924 ? -14.104 7.187 -0.431 1.00 90.12 924 LEU A N 1
ATOM 7448 C CA . LEU A 1 924 ? -14.772 5.887 -0.395 1.00 90.12 924 LEU A CA 1
ATOM 7449 C C . LEU A 1 924 ? -16.290 6.036 -0.595 1.00 90.12 924 LEU A C 1
ATOM 7451 O O . LEU A 1 924 ? -16.882 5.256 -1.332 1.00 90.12 924 LEU A O 1
ATOM 7455 N N . ALA A 1 925 ? -16.901 7.067 -0.000 1.00 89.00 925 ALA A N 1
ATOM 7456 C CA . ALA A 1 925 ? -18.316 7.387 -0.184 1.00 89.00 925 ALA A CA 1
ATOM 7457 C C . ALA A 1 925 ? -18.639 7.763 -1.639 1.00 89.00 925 ALA A C 1
ATOM 7459 O O . ALA A 1 925 ? -19.612 7.254 -2.188 1.00 89.00 925 ALA A O 1
ATOM 7460 N N . LEU A 1 926 ? -17.800 8.594 -2.274 1.00 86.19 926 LEU A N 1
ATOM 7461 C CA . LEU A 1 926 ? -17.917 8.903 -3.705 1.00 86.19 926 LEU A CA 1
ATOM 7462 C C . LEU A 1 926 ? -17.798 7.634 -4.557 1.00 86.19 926 LEU A C 1
ATOM 7464 O O . LEU A 1 926 ? -18.658 7.380 -5.382 1.00 86.19 926 LEU A O 1
ATOM 7468 N N . ALA A 1 927 ? -16.826 6.761 -4.286 1.00 83.88 927 ALA A N 1
ATOM 7469 C CA . ALA A 1 927 ? -16.664 5.524 -5.052 1.00 83.88 927 ALA A CA 1
ATOM 7470 C C . ALA A 1 927 ? -17.851 4.540 -4.936 1.00 83.88 927 ALA A C 1
ATOM 7472 O O . ALA A 1 927 ? -18.067 3.749 -5.851 1.00 83.88 927 ALA A O 1
ATOM 7473 N N . VAL A 1 928 ? -18.629 4.581 -3.846 1.00 82.81 928 VAL A N 1
ATOM 7474 C CA . VAL A 1 928 ? -19.917 3.863 -3.752 1.00 82.81 928 VAL A CA 1
ATOM 7475 C C . VAL A 1 928 ? -20.998 4.560 -4.596 1.00 82.81 928 VAL A C 1
ATOM 7477 O O . VAL A 1 928 ? -21.760 3.886 -5.279 1.00 82.81 928 VAL A O 1
ATOM 7480 N N . GLN A 1 929 ? -21.053 5.897 -4.606 1.00 79.94 929 GLN A N 1
ATOM 7481 C CA . GLN A 1 929 ? -21.986 6.668 -5.453 1.00 79.94 929 GLN A CA 1
ATOM 7482 C C . GLN A 1 929 ? -21.705 6.484 -6.957 1.00 79.94 929 GLN A C 1
ATOM 7484 O O . GLN A 1 929 ? -22.639 6.350 -7.746 1.00 79.94 929 GLN A O 1
ATOM 7489 N N . ASP A 1 930 ? -20.428 6.388 -7.329 1.00 76.56 930 ASP A N 1
ATOM 7490 C CA . ASP A 1 930 ? -19.944 6.150 -8.694 1.00 76.56 930 ASP A CA 1
ATOM 7491 C C . ASP A 1 930 ? -20.116 4.679 -9.148 1.00 76.56 930 ASP A C 1
ATOM 7493 O O . ASP A 1 930 ? -19.759 4.329 -10.272 1.00 76.56 930 ASP A O 1
ATOM 7497 N N . GLY A 1 931 ? -20.585 3.776 -8.273 1.00 74.50 931 GLY A N 1
ATOM 7498 C CA . GLY A 1 931 ? -20.722 2.341 -8.565 1.00 74.50 931 GLY A CA 1
ATOM 7499 C C . GLY A 1 931 ? -19.399 1.564 -8.691 1.00 74.50 931 GLY A C 1
ATOM 7500 O O . GLY A 1 931 ? -19.405 0.404 -9.101 1.00 74.50 931 GLY A O 1
ATOM 7501 N N . LEU A 1 932 ? -18.257 2.159 -8.318 1.00 76.56 932 LEU A N 1
ATOM 7502 C CA . LEU A 1 932 ? -16.946 1.483 -8.280 1.00 76.56 932 LEU A CA 1
ATOM 7503 C C . LEU A 1 932 ? -16.859 0.427 -7.161 1.00 76.56 932 LEU A C 1
ATOM 7505 O O . LEU A 1 932 ? -16.004 -0.463 -7.202 1.00 76.56 932 LEU A O 1
ATOM 7509 N N . LEU A 1 933 ? -17.728 0.554 -6.156 1.00 74.94 933 LEU A N 1
ATOM 7510 C CA . LEU A 1 933 ? -17.909 -0.321 -4.999 1.00 74.94 933 LEU A CA 1
ATOM 7511 C C . LEU A 1 933 ? -19.401 -0.648 -4.857 1.00 74.94 933 LEU A C 1
ATOM 7513 O O . LEU A 1 933 ? -20.236 0.189 -5.185 1.00 74.94 933 LEU A O 1
ATOM 7517 N N . ALA A 1 934 ? -19.744 -1.827 -4.332 1.00 64.12 934 ALA A N 1
ATOM 7518 C CA . ALA A 1 934 ? -21.144 -2.210 -4.147 1.00 64.12 934 ALA A CA 1
ATOM 7519 C C . ALA A 1 934 ? -21.759 -1.683 -2.844 1.00 64.12 934 ALA A C 1
ATOM 7521 O O . ALA A 1 934 ? -21.146 -1.702 -1.777 1.00 64.12 934 ALA A O 1
ATOM 7522 N N . ASP A 1 935 ? -23.035 -1.328 -2.945 1.00 55.81 935 ASP A N 1
ATOM 7523 C CA . ASP A 1 935 ? -23.897 -0.740 -1.917 1.00 55.81 935 ASP A CA 1
ATOM 7524 C C . ASP A 1 935 ? -23.985 -1.602 -0.655 1.00 55.81 935 ASP A C 1
ATOM 7526 O O . ASP A 1 935 ? -24.020 -1.084 0.463 1.00 55.81 935 ASP A O 1
ATOM 7530 N N . GLY A 1 936 ? -24.021 -2.928 -0.842 1.00 58.38 936 GLY A N 1
ATOM 7531 C CA . GLY A 1 936 ? -24.132 -3.903 0.244 1.00 58.38 936 GLY A CA 1
ATOM 7532 C C . GLY A 1 936 ? -22.982 -3.803 1.244 1.00 58.38 936 GLY A C 1
ATOM 7533 O O . GLY A 1 936 ? -23.199 -3.955 2.443 1.00 58.38 936 GLY A O 1
ATOM 7534 N N . ASP A 1 937 ? -21.791 -3.435 0.769 1.00 68.88 937 ASP A N 1
ATOM 7535 C CA . ASP A 1 937 ? -20.573 -3.409 1.575 1.00 68.88 937 ASP A CA 1
ATOM 7536 C C . ASP A 1 937 ? -20.402 -2.072 2.334 1.00 68.88 937 ASP A C 1
ATOM 7538 O O . ASP A 1 937 ? -19.546 -1.972 3.211 1.00 68.88 937 ASP A O 1
ATOM 7542 N N . ALA A 1 938 ? -21.191 -1.024 2.042 1.00 85.75 938 ALA A N 1
ATOM 7543 C CA . ALA A 1 938 ? -20.988 0.328 2.592 1.00 85.75 938 ALA A CA 1
ATOM 7544 C C . ALA A 1 938 ? -21.108 0.404 4.126 1.00 85.75 938 ALA A C 1
ATOM 7546 O O . ALA A 1 938 ? -20.366 1.145 4.778 1.00 85.75 938 ALA A O 1
ATOM 7547 N N . GLY A 1 939 ? -22.020 -0.384 4.705 1.00 88.62 939 GLY A N 1
ATOM 7548 C CA . GLY A 1 939 ? -22.164 -0.514 6.155 1.00 88.62 939 GLY A CA 1
ATOM 7549 C C . GLY A 1 939 ? -20.979 -1.248 6.779 1.00 88.62 939 GLY A C 1
ATOM 7550 O O . GLY A 1 939 ? -20.335 -0.722 7.681 1.00 88.62 939 GLY A O 1
ATOM 7551 N N . GLU A 1 940 ? -20.656 -2.439 6.273 1.00 89.75 940 GLU A N 1
ATOM 7552 C CA . GLU A 1 940 ? -19.553 -3.256 6.793 1.00 89.75 940 GLU A CA 1
ATOM 7553 C C . GLU A 1 940 ? -18.200 -2.531 6.662 1.00 89.75 940 GLU A C 1
ATOM 7555 O O . GLU A 1 940 ? -17.416 -2.488 7.609 1.00 89.75 940 GLU A O 1
ATOM 7560 N N . MET A 1 941 ? -17.943 -1.865 5.527 1.00 91.19 941 MET A N 1
ATOM 7561 C CA . MET A 1 941 ? -16.758 -1.020 5.340 1.00 91.19 941 MET A CA 1
ATOM 7562 C C . MET A 1 941 ? -16.682 0.080 6.405 1.00 91.19 941 MET A C 1
ATOM 7564 O O . MET A 1 941 ? -15.614 0.289 6.979 1.00 91.19 941 MET A O 1
ATOM 7568 N N . ALA A 1 942 ? -17.794 0.757 6.715 1.00 94.31 942 ALA A N 1
ATOM 7569 C CA . ALA A 1 942 ? -17.842 1.731 7.804 1.00 94.31 942 ALA A CA 1
ATOM 7570 C C . ALA A 1 942 ? -17.505 1.096 9.163 1.00 94.31 942 ALA A C 1
ATOM 7572 O O . ALA A 1 942 ? -16.691 1.655 9.900 1.00 94.31 942 ALA A O 1
ATOM 7573 N N . THR A 1 943 ? -18.046 -0.084 9.474 1.00 95.12 943 THR A N 1
ATOM 7574 C CA . THR A 1 943 ? -17.722 -0.822 10.705 1.00 95.12 943 THR A CA 1
ATOM 7575 C C . THR A 1 943 ? -16.232 -1.170 10.787 1.00 95.12 943 THR A C 1
ATOM 7577 O O . THR A 1 943 ? -15.594 -0.859 11.793 1.00 95.12 943 THR A O 1
ATOM 7580 N N . ARG A 1 944 ? -15.616 -1.701 9.722 1.00 95.75 944 ARG A N 1
ATOM 7581 C CA . ARG A 1 944 ? -14.166 -1.989 9.699 1.00 95.75 944 ARG A CA 1
ATOM 7582 C C . ARG A 1 944 ? -13.317 -0.728 9.876 1.00 95.75 944 ARG A C 1
ATOM 7584 O O . ARG A 1 944 ? -12.351 -0.751 10.639 1.00 95.75 944 ARG A O 1
ATOM 7591 N N . LEU A 1 945 ? -13.688 0.391 9.242 1.00 95.69 945 LEU A N 1
ATOM 7592 C CA . LEU A 1 945 ? -13.024 1.691 9.436 1.00 95.69 945 LEU A CA 1
ATOM 7593 C C . LEU A 1 945 ? -13.081 2.136 10.907 1.00 95.69 945 LEU A C 1
ATOM 7595 O O . LEU A 1 945 ? -12.069 2.577 11.454 1.00 95.69 945 LEU A O 1
ATOM 7599 N N . ILE A 1 946 ? -14.241 1.983 11.555 1.00 96.31 946 ILE A N 1
ATOM 7600 C CA . ILE A 1 946 ? -14.444 2.288 12.979 1.00 96.31 946 ILE A CA 1
ATOM 7601 C C . ILE A 1 946 ? -13.576 1.382 13.861 1.00 96.31 946 ILE A C 1
ATOM 7603 O O . ILE A 1 946 ? -12.906 1.886 14.762 1.00 96.31 946 ILE A O 1
ATOM 7607 N N . LEU A 1 947 ? -13.536 0.072 13.596 1.00 96.94 947 LEU A N 1
ATOM 7608 C CA . LEU A 1 947 ? -12.758 -0.898 14.376 1.00 96.94 947 LEU A CA 1
ATOM 7609 C C . LEU A 1 947 ? -11.243 -0.656 14.260 1.00 96.94 947 LEU A C 1
ATOM 7611 O O . LEU A 1 947 ? -10.559 -0.613 15.283 1.00 96.94 947 LEU A O 1
ATOM 7615 N N . ILE A 1 948 ? -10.719 -0.417 13.049 1.00 95.69 948 ILE A N 1
ATOM 7616 C CA . ILE A 1 948 ? -9.307 -0.038 12.849 1.00 95.69 948 ILE A CA 1
ATOM 7617 C C . ILE A 1 948 ? -8.989 1.281 13.558 1.00 95.69 948 ILE A C 1
ATOM 7619 O O . ILE A 1 948 ? -7.968 1.386 14.240 1.00 95.69 948 ILE A O 1
ATOM 7623 N N . TYR A 1 949 ? -9.853 2.290 13.430 1.00 94.69 949 TYR A N 1
ATOM 7624 C CA . TYR A 1 949 ? -9.636 3.577 14.082 1.00 94.69 949 TYR A CA 1
ATOM 7625 C C . TYR A 1 949 ? -9.650 3.461 15.613 1.00 94.69 949 TYR A C 1
ATOM 7627 O O . TYR A 1 949 ? -8.761 3.994 16.277 1.00 94.69 949 TYR A O 1
ATOM 7635 N N . ALA A 1 950 ? -10.611 2.726 16.177 1.00 94.75 950 ALA A N 1
ATOM 7636 C CA . ALA A 1 950 ? -10.693 2.466 17.610 1.00 94.75 950 ALA A CA 1
ATOM 7637 C C . ALA A 1 950 ? -9.450 1.728 18.121 1.00 94.75 950 ALA A C 1
ATOM 7639 O O . ALA A 1 950 ? -8.902 2.110 19.154 1.00 94.75 950 ALA A O 1
ATOM 7640 N N . MET A 1 951 ? -8.939 0.746 17.372 1.00 94.06 951 MET A N 1
ATOM 7641 C CA . MET A 1 951 ? -7.697 0.060 17.730 1.00 94.06 951 MET A CA 1
ATOM 7642 C C . MET A 1 951 ? -6.506 1.032 17.746 1.00 94.06 951 MET A C 1
ATOM 7644 O O . MET A 1 951 ? -5.750 1.038 18.711 1.00 94.06 951 MET A O 1
ATOM 7648 N N . GLN A 1 952 ? -6.400 1.942 16.767 1.00 90.94 952 GLN A N 1
ATOM 7649 C CA . GLN A 1 952 ? -5.363 2.990 16.735 1.00 90.94 952 GLN A CA 1
ATOM 7650 C C . GLN A 1 952 ? -5.454 4.022 17.875 1.00 90.94 952 GLN A C 1
ATOM 7652 O O . GLN A 1 952 ? -4.447 4.665 18.176 1.00 90.94 952 GLN A O 1
ATOM 7657 N N . GLN A 1 953 ? -6.635 4.227 18.473 1.00 89.88 953 GLN A N 1
ATOM 7658 C CA . GLN A 1 953 ? -6.812 5.090 19.653 1.00 89.88 953 GLN A CA 1
ATOM 7659 C C . GLN A 1 953 ? -6.684 4.321 20.982 1.00 89.88 953 GLN A C 1
ATOM 7661 O O . GLN A 1 953 ? -6.563 4.940 22.040 1.00 89.88 953 GLN A O 1
ATOM 7666 N N . THR A 1 954 ? -6.713 2.986 20.949 1.00 91.25 954 THR A N 1
ATOM 7667 C CA . THR A 1 954 ? -6.698 2.146 22.150 1.00 91.25 954 THR A CA 1
ATOM 7668 C C . THR A 1 954 ? -5.343 2.210 22.844 1.00 91.25 954 THR A C 1
ATOM 7670 O O . THR A 1 954 ? -4.287 2.245 22.210 1.00 91.25 954 THR A O 1
ATOM 7673 N N . LYS A 1 955 ? -5.355 2.187 24.181 1.00 84.12 955 LYS A N 1
ATOM 7674 C CA . LYS A 1 955 ? -4.131 2.165 24.985 1.00 84.12 955 LYS A CA 1
ATOM 7675 C C . LYS A 1 955 ? -3.241 0.980 24.591 1.00 84.12 955 LYS A C 1
ATOM 7677 O O . LYS A 1 955 ? -3.651 -0.176 24.679 1.00 84.12 955 LYS A O 1
ATOM 7682 N N . ILE A 1 956 ? -2.002 1.286 24.207 1.00 82.94 956 ILE A N 1
ATOM 7683 C CA . ILE A 1 956 ? -0.981 0.286 23.884 1.00 82.94 956 ILE A CA 1
ATOM 7684 C C . ILE A 1 956 ? -0.721 -0.580 25.121 1.00 82.94 956 ILE A C 1
ATOM 7686 O O . ILE A 1 956 ? -0.365 -0.064 26.184 1.00 82.94 956 ILE A O 1
ATOM 7690 N N . LEU A 1 957 ? -0.875 -1.896 24.968 1.00 75.00 957 LEU A N 1
ATOM 7691 C CA . LEU A 1 957 ? -0.360 -2.862 25.928 1.00 75.00 957 LEU A CA 1
ATOM 7692 C C . LEU A 1 957 ? 1.148 -2.988 25.691 1.00 75.00 957 LEU A C 1
ATOM 7694 O O . LEU A 1 957 ? 1.564 -3.403 24.608 1.00 75.00 957 LEU A O 1
ATOM 7698 N N . ASP A 1 958 ? 1.955 -2.595 26.678 1.00 64.25 958 ASP A N 1
ATOM 7699 C CA . ASP A 1 958 ? 3.405 -2.773 26.599 1.00 64.25 958 ASP A CA 1
ATOM 7700 C C . ASP A 1 958 ? 3.723 -4.267 26.443 1.00 64.25 958 ASP A C 1
ATOM 7702 O O . ASP A 1 958 ? 3.165 -5.113 27.146 1.00 64.25 958 ASP A O 1
ATOM 7706 N N . SER A 1 959 ? 4.576 -4.577 25.471 1.00 60.06 959 SER A N 1
ATOM 7707 C CA . SER A 1 959 ? 4.953 -5.943 25.114 1.00 60.06 959 SER A CA 1
ATOM 7708 C C . SER A 1 959 ? 6.292 -6.365 25.711 1.00 60.06 959 SER A C 1
ATOM 7710 O O . SER A 1 959 ? 6.679 -7.512 25.532 1.00 60.06 959 SER A O 1
ATOM 7712 N N . GLY A 1 960 ? 7.025 -5.453 26.362 1.00 56.31 960 GLY A N 1
ATOM 7713 C CA . GLY A 1 960 ? 8.402 -5.688 26.805 1.00 56.31 960 GLY A CA 1
ATOM 7714 C C . GLY A 1 960 ? 9.438 -5.681 25.671 1.00 56.31 960 GLY A C 1
ATOM 7715 O O . GLY A 1 960 ? 10.637 -5.690 25.942 1.00 56.31 960 GLY A O 1
ATOM 7716 N N . ASN A 1 961 ? 9.010 -5.615 24.403 1.00 59.56 961 ASN A N 1
ATOM 7717 C CA . ASN A 1 961 ? 9.909 -5.420 23.268 1.00 59.56 961 ASN A CA 1
ATOM 7718 C C . ASN A 1 961 ? 10.473 -3.988 23.264 1.00 59.56 961 ASN A C 1
ATOM 7720 O O . ASN A 1 961 ? 9.717 -3.016 23.304 1.00 59.56 961 ASN A O 1
ATOM 7724 N N . GLU A 1 962 ? 11.791 -3.861 23.072 1.00 54.00 962 GLU A N 1
ATOM 7725 C CA . GLU A 1 962 ? 12.506 -2.577 22.922 1.00 54.00 962 GLU A CA 1
ATOM 7726 C C . GLU A 1 962 ? 11.911 -1.689 21.803 1.00 54.00 962 GLU A C 1
ATOM 7728 O O . GLU A 1 962 ? 11.965 -0.460 21.869 1.00 54.00 962 GLU A O 1
ATOM 7733 N N . PHE A 1 963 ? 11.276 -2.304 20.796 1.00 61.66 963 PHE A N 1
ATOM 7734 C CA . PHE A 1 963 ? 10.651 -1.626 19.660 1.00 61.66 963 PHE A CA 1
ATOM 7735 C C . PHE A 1 963 ? 9.200 -2.091 19.450 1.00 61.66 963 PHE A C 1
ATOM 7737 O O . PHE A 1 963 ? 8.957 -3.156 18.889 1.00 61.66 963 PHE A O 1
ATOM 7744 N N . THR A 1 964 ? 8.224 -1.267 19.848 1.00 65.38 964 THR A N 1
ATOM 7745 C CA . THR A 1 964 ? 6.786 -1.530 19.628 1.00 65.38 964 THR A CA 1
ATOM 7746 C C . THR A 1 964 ? 6.262 -0.826 18.366 1.00 65.38 964 THR A C 1
ATOM 7748 O O . THR A 1 964 ? 6.445 0.382 18.189 1.00 65.38 964 THR A O 1
ATOM 7751 N N . ILE A 1 965 ? 5.552 -1.560 17.499 1.00 75.00 965 ILE A N 1
ATOM 7752 C CA . ILE A 1 965 ? 4.923 -1.021 16.281 1.00 75.00 965 ILE A CA 1
ATOM 7753 C C . ILE A 1 965 ? 3.629 -0.278 16.650 1.00 75.00 965 ILE A C 1
ATOM 7755 O O . ILE A 1 965 ? 2.589 -0.876 16.907 1.00 75.00 965 ILE A O 1
ATOM 7759 N N . LYS A 1 966 ? 3.674 1.059 16.651 1.00 73.56 966 LYS A N 1
ATOM 7760 C CA . LYS A 1 966 ? 2.572 1.927 17.122 1.00 73.56 966 LYS A CA 1
ATOM 7761 C C . LYS A 1 966 ? 1.244 1.816 16.363 1.00 73.56 966 LYS A C 1
ATOM 7763 O O . LYS A 1 966 ? 0.235 2.271 16.881 1.00 73.56 966 LYS A O 1
ATOM 7768 N N . GLN A 1 967 ? 1.230 1.271 15.149 1.00 77.06 967 GLN A N 1
ATOM 7769 C CA . GLN A 1 967 ? 0.014 1.021 14.354 1.00 77.06 967 GLN A CA 1
ATOM 7770 C C . GLN A 1 967 ? -0.082 -0.466 13.978 1.00 77.06 967 GLN A C 1
ATOM 7772 O O . GLN A 1 967 ? -0.404 -0.846 12.855 1.00 77.06 967 GLN A O 1
ATOM 7777 N N . GLY A 1 968 ? 0.297 -1.299 14.942 1.00 72.81 968 GLY A N 1
ATOM 7778 C CA . GLY A 1 968 ? 0.329 -2.754 14.904 1.00 72.81 968 GLY A CA 1
ATOM 7779 C C . GLY A 1 968 ? 0.664 -3.267 16.301 1.00 72.81 968 GLY A C 1
ATOM 7780 O O . GLY A 1 968 ? 1.609 -4.028 16.471 1.00 72.81 968 GLY A O 1
ATOM 7781 N N . HIS A 1 969 ? -0.055 -2.756 17.305 1.00 83.44 969 HIS A N 1
ATOM 7782 C CA . HIS A 1 969 ? 0.157 -3.062 18.717 1.00 83.44 969 HIS A CA 1
ATOM 7783 C C . HIS A 1 969 ? -0.972 -3.931 19.266 1.00 83.44 969 HIS A C 1
ATOM 7785 O O . HIS A 1 969 ? -2.081 -3.936 18.739 1.00 83.44 969 HIS A O 1
ATOM 7791 N N . SER A 1 970 ? -0.710 -4.612 20.379 1.00 90.44 970 SER A N 1
ATOM 7792 C CA . SER A 1 970 ? -1.758 -5.251 21.171 1.00 90.44 970 SER A CA 1
ATOM 7793 C C . SER A 1 970 ? -2.455 -4.244 22.099 1.00 90.44 970 SER A C 1
ATOM 7795 O O . SER A 1 970 ? -1.885 -3.213 22.474 1.00 90.44 970 SER A O 1
ATOM 7797 N N . GLY A 1 971 ? -3.696 -4.547 22.477 1.00 91.62 971 GLY A N 1
ATOM 7798 C CA . GLY A 1 971 ? -4.467 -3.851 23.505 1.00 91.62 971 GLY A CA 1
ATOM 7799 C C . GLY A 1 971 ? -5.208 -4.848 24.401 1.00 91.62 971 GLY A C 1
ATOM 7800 O O . GLY A 1 971 ? -5.350 -6.026 24.061 1.00 91.62 971 GLY A O 1
ATOM 7801 N N . ARG A 1 972 ? -5.704 -4.388 25.554 1.00 92.75 972 ARG A N 1
ATOM 7802 C CA . ARG A 1 972 ? -6.665 -5.162 26.358 1.00 92.75 972 ARG A CA 1
ATOM 7803 C C . ARG A 1 972 ? -8.068 -4.946 25.793 1.00 92.75 972 ARG A C 1
ATOM 7805 O O . ARG A 1 972 ? -8.420 -3.817 25.457 1.00 92.75 972 ARG A O 1
ATOM 7812 N N . LEU A 1 973 ? -8.894 -5.989 25.761 1.00 94.75 973 LEU A N 1
ATOM 7813 C CA . LEU A 1 973 ? -10.277 -5.915 25.278 1.00 94.75 973 LEU A CA 1
ATOM 7814 C C . LEU A 1 973 ? -11.080 -4.838 26.023 1.00 94.75 973 LEU A C 1
ATOM 7816 O O . LEU A 1 973 ? -11.809 -4.069 25.404 1.00 94.75 973 LEU A O 1
ATOM 7820 N N . ARG A 1 974 ? -10.895 -4.731 27.345 1.00 92.88 974 ARG A N 1
ATOM 7821 C CA . ARG A 1 974 ? -11.554 -3.712 28.177 1.00 92.88 974 ARG A CA 1
ATOM 7822 C C . ARG A 1 974 ? -11.173 -2.275 27.795 1.00 92.88 974 ARG A C 1
ATOM 7824 O O . ARG A 1 974 ? -12.032 -1.400 27.799 1.00 92.88 974 ARG A O 1
ATOM 7831 N N . ASP A 1 975 ? -9.916 -2.047 27.409 1.00 94.31 975 ASP A N 1
ATOM 7832 C CA . ASP A 1 975 ? -9.412 -0.724 27.018 1.00 94.31 975 ASP A CA 1
ATOM 7833 C C . ASP A 1 975 ? -9.912 -0.353 25.605 1.00 94.31 975 ASP A C 1
ATOM 7835 O O . ASP A 1 975 ? -10.250 0.801 25.340 1.00 94.31 975 ASP A O 1
ATOM 7839 N N . PHE A 1 976 ? -10.038 -1.342 24.712 1.00 96.00 976 PHE A N 1
ATOM 7840 C CA . PHE A 1 976 ? -10.643 -1.191 23.383 1.00 96.00 976 PHE A CA 1
ATOM 7841 C C . PHE A 1 976 ? -12.145 -0.884 23.455 1.00 96.00 976 PHE A C 1
ATOM 7843 O O . PHE A 1 976 ? -12.627 0.047 22.811 1.00 96.00 976 PHE A O 1
ATOM 7850 N N . LEU A 1 977 ? -12.890 -1.605 24.299 1.00 95.94 977 LEU A N 1
ATOM 7851 C CA . LEU A 1 977 ? -14.310 -1.331 24.532 1.00 95.94 977 LEU A CA 1
ATOM 7852 C C . LEU A 1 977 ? -14.524 0.026 25.222 1.00 95.94 977 LEU A C 1
ATOM 7854 O O . LEU A 1 977 ? -15.456 0.745 24.861 1.00 95.94 977 LEU A O 1
ATOM 7858 N N . GLY A 1 978 ? -13.642 0.428 26.145 1.00 95.25 978 GLY A N 1
ATOM 7859 C CA . GLY A 1 978 ? -13.631 1.786 26.702 1.00 95.25 978 GLY A CA 1
ATOM 7860 C C . GLY A 1 978 ? -13.386 2.850 25.627 1.00 95.25 978 GLY A C 1
ATOM 7861 O O . GLY A 1 978 ? -14.062 3.873 25.600 1.00 95.25 978 GLY A O 1
ATOM 7862 N N . THR A 1 979 ? -12.502 2.570 24.665 1.00 95.50 979 THR A N 1
ATOM 7863 C CA . THR A 1 979 ? -12.225 3.459 23.522 1.00 95.50 979 THR A CA 1
ATOM 7864 C C . THR A 1 979 ? -13.432 3.597 22.583 1.00 95.50 979 THR A C 1
ATOM 7866 O O . THR A 1 979 ? -13.747 4.705 22.152 1.00 95.50 979 THR A O 1
ATOM 7869 N N . LEU A 1 980 ? -14.147 2.504 22.288 1.00 95.81 980 LEU A N 1
ATOM 7870 C CA . LEU A 1 980 ? -15.369 2.540 21.472 1.00 95.81 980 LEU A CA 1
ATOM 7871 C C . LEU A 1 980 ? -16.544 3.236 22.178 1.00 95.81 980 LEU A C 1
ATOM 7873 O O . LEU A 1 980 ? -17.275 3.988 21.541 1.00 95.81 980 LEU A O 1
ATOM 7877 N N . THR A 1 981 ? -16.745 2.975 23.473 1.00 93.81 981 THR A N 1
ATOM 7878 C CA . THR A 1 981 ? -17.937 3.424 24.222 1.00 93.81 981 THR A CA 1
ATOM 7879 C C . THR A 1 981 ? -17.764 4.754 24.955 1.00 93.81 981 THR A C 1
ATOM 7881 O O . THR A 1 981 ? -18.760 5.361 25.341 1.00 93.81 981 THR A O 1
ATOM 7884 N N . GLY A 1 982 ? -16.526 5.195 25.195 1.00 92.38 982 GLY A N 1
ATOM 7885 C CA . GLY A 1 982 ? -16.209 6.385 25.993 1.00 92.38 982 GLY A CA 1
ATOM 7886 C C . GLY A 1 982 ? -16.475 6.229 27.495 1.00 92.38 982 GLY A C 1
ATOM 7887 O O . GLY A 1 982 ? -16.401 7.214 28.225 1.00 92.38 982 GLY A O 1
ATOM 7888 N N . LYS A 1 983 ? -16.806 5.016 27.953 1.00 90.75 983 LYS A N 1
ATOM 7889 C CA . LYS A 1 983 ? -17.113 4.693 29.354 1.00 90.75 983 LYS A CA 1
ATOM 7890 C C . LYS A 1 983 ? -15.871 4.168 30.065 1.00 90.75 983 LYS A C 1
ATOM 7892 O O . LYS A 1 983 ? -14.975 3.617 29.420 1.00 90.75 983 LYS A O 1
ATOM 7897 N N . ASP A 1 984 ? -15.835 4.284 31.392 1.00 84.69 984 ASP A N 1
ATOM 7898 C CA . ASP A 1 984 ? -14.820 3.576 32.172 1.00 84.69 984 ASP A CA 1
ATOM 7899 C C . ASP A 1 984 ? -14.958 2.058 31.918 1.00 84.69 984 ASP A C 1
ATOM 7901 O O . ASP A 1 984 ? -16.085 1.551 31.918 1.00 84.69 984 ASP A O 1
ATOM 7905 N N . PRO A 1 985 ? -13.860 1.306 31.707 1.00 77.38 985 PRO A N 1
ATOM 7906 C CA . PRO A 1 985 ? -13.900 -0.144 31.517 1.00 77.38 985 PRO A CA 1
ATOM 7907 C C . PRO A 1 985 ? -14.681 -0.938 32.583 1.00 77.38 985 PRO A C 1
ATOM 7909 O O . PRO A 1 985 ? -15.148 -2.037 32.285 1.00 77.38 985 PRO A O 1
ATOM 7912 N N . GLN A 1 986 ? -14.844 -0.409 33.802 1.00 75.12 986 GLN A N 1
ATOM 7913 C CA . GLN A 1 986 ? -15.651 -1.006 34.878 1.00 75.12 986 GLN A CA 1
ATOM 7914 C C . GLN A 1 986 ? -17.160 -0.724 34.746 1.00 75.12 986 GLN A C 1
ATOM 7916 O O . GLN A 1 986 ? -17.976 -1.471 35.283 1.00 75.12 986 GLN A O 1
ATOM 7921 N N . GLU A 1 987 ? -17.547 0.320 34.010 1.00 82.44 987 GLU A N 1
ATOM 7922 C CA . GLU A 1 987 ? -18.940 0.731 33.775 1.00 82.44 987 GLU A CA 1
ATOM 7923 C C . GLU A 1 987 ? -19.552 0.102 32.507 1.00 82.44 987 GLU A C 1
ATOM 7925 O O . GLU A 1 987 ? -20.738 0.292 32.213 1.00 82.44 987 GLU A O 1
ATOM 7930 N N . ILE A 1 988 ? -18.768 -0.664 31.737 1.00 83.31 988 ILE A N 1
ATOM 7931 C CA . ILE A 1 988 ? -19.223 -1.303 30.495 1.00 83.31 988 ILE A CA 1
ATOM 7932 C C . ILE A 1 988 ? -20.168 -2.470 30.812 1.00 83.31 988 ILE A C 1
ATOM 7934 O O . ILE A 1 988 ? -19.764 -3.613 31.040 1.00 83.31 988 ILE A O 1
ATOM 7938 N N . MET A 1 989 ? -21.467 -2.177 30.782 1.00 83.25 989 MET A N 1
ATOM 7939 C CA . MET A 1 989 ? -22.543 -3.150 30.974 1.00 83.25 989 MET A CA 1
ATOM 7940 C C . MET A 1 989 ? -22.699 -4.071 29.754 1.00 83.25 989 MET A C 1
ATOM 7942 O O . MET A 1 989 ? -23.589 -3.886 28.927 1.00 83.25 989 MET A O 1
ATOM 7946 N N . LEU A 1 990 ? -21.837 -5.085 29.659 1.00 90.19 990 LEU A N 1
ATOM 7947 C CA . LEU A 1 990 ? -21.990 -6.188 28.708 1.00 90.19 990 LEU A CA 1
ATOM 7948 C C . LEU A 1 990 ? -23.138 -7.119 29.131 1.00 90.19 990 LEU A C 1
ATOM 7950 O O . LEU A 1 990 ? -23.217 -7.533 30.297 1.00 90.19 990 LEU A O 1
ATOM 7954 N N . GLY A 1 991 ? -23.995 -7.479 28.174 1.00 89.44 991 GLY A N 1
ATOM 7955 C CA . GLY A 1 991 ? -25.045 -8.479 28.353 1.00 89.44 991 GLY A CA 1
ATOM 7956 C C . GLY A 1 991 ? -24.476 -9.894 28.250 1.00 89.44 991 GLY A C 1
ATOM 7957 O O . GLY A 1 991 ? -23.692 -10.185 27.354 1.00 89.44 991 GLY A O 1
ATOM 7958 N N . ALA A 1 992 ? -24.841 -10.784 29.171 1.00 88.75 992 ALA A N 1
ATOM 7959 C CA . ALA A 1 992 ? -24.364 -12.169 29.218 1.00 88.75 992 ALA A CA 1
ATOM 7960 C C . ALA A 1 992 ? -25.374 -13.053 29.963 1.00 88.75 992 ALA A C 1
ATOM 7962 O O . ALA A 1 992 ? -26.130 -12.545 30.791 1.00 88.75 992 ALA A O 1
ATOM 7963 N N . GLU A 1 993 ? -25.366 -14.366 29.709 1.00 82.25 993 GLU A N 1
ATOM 7964 C CA . GLU A 1 993 ? -26.164 -15.311 30.506 1.00 82.25 993 GLU A CA 1
ATOM 7965 C C . GLU A 1 993 ? -25.547 -15.568 31.887 1.00 82.25 993 GLU A C 1
ATOM 7967 O O . GLU A 1 993 ? -26.233 -15.448 32.900 1.00 82.25 993 GLU A O 1
ATOM 7972 N N . ASP A 1 994 ? -24.245 -15.875 31.932 1.00 86.44 994 ASP A N 1
ATOM 7973 C CA . ASP A 1 994 ? -23.464 -15.951 33.169 1.00 86.44 994 ASP A CA 1
ATOM 7974 C C . ASP A 1 994 ? -22.634 -14.659 33.336 1.00 86.44 994 ASP A C 1
ATOM 7976 O O . ASP A 1 994 ? -21.777 -14.361 32.493 1.00 86.44 994 ASP A O 1
ATOM 7980 N N . PRO A 1 995 ? -22.818 -13.888 34.427 1.00 86.81 995 PRO A N 1
ATOM 7981 C CA . PRO A 1 995 ? -21.965 -12.750 34.761 1.00 86.81 995 PRO A CA 1
ATOM 7982 C C . PRO A 1 995 ? -20.459 -13.064 34.815 1.00 86.81 995 PRO A C 1
ATOM 7984 O O . PRO A 1 995 ? -19.656 -12.153 34.621 1.00 86.81 995 PRO A O 1
ATOM 7987 N N . LYS A 1 996 ? -20.048 -14.320 35.036 1.00 90.62 996 LYS A N 1
ATOM 7988 C CA . LYS A 1 996 ? -18.638 -14.741 34.982 1.00 90.62 996 LYS A CA 1
ATOM 7989 C C . LYS A 1 996 ? -18.045 -14.630 33.579 1.00 90.62 996 LYS A C 1
ATOM 7991 O O . LYS A 1 996 ? -16.872 -14.289 33.459 1.00 90.62 996 LYS A O 1
ATOM 7996 N N . HIS A 1 997 ? -18.834 -14.868 32.527 1.00 92.62 997 HIS A N 1
ATOM 7997 C CA . HIS A 1 997 ? -18.364 -14.808 31.139 1.00 92.62 997 HIS A CA 1
ATOM 7998 C C . HIS A 1 997 ? -17.873 -13.401 30.776 1.00 92.62 997 HIS A C 1
ATOM 8000 O O . HIS A 1 997 ? -16.751 -13.245 30.294 1.00 92.62 997 HIS A O 1
ATOM 8006 N N . ARG A 1 998 ? -18.656 -12.361 31.100 1.00 90.12 998 ARG A N 1
ATOM 8007 C CA . ARG A 1 998 ? -18.240 -10.960 30.895 1.00 90.12 998 ARG A CA 1
ATOM 8008 C C . ARG A 1 998 ? -17.039 -10.568 31.764 1.00 90.12 998 ARG A C 1
ATOM 8010 O O . ARG A 1 998 ? -16.143 -9.895 31.268 1.00 90.12 998 ARG A O 1
ATOM 8017 N N . THR A 1 999 ? -16.979 -11.022 33.022 1.00 90.69 999 THR A N 1
ATOM 8018 C CA . THR A 1 999 ? -15.845 -10.735 33.917 1.00 90.69 999 THR A CA 1
ATOM 8019 C C . THR A 1 999 ? -14.552 -11.331 33.369 1.00 90.69 999 THR A C 1
ATOM 8021 O O . THR A 1 999 ? -13.541 -10.637 33.325 1.00 90.69 999 THR A O 1
ATOM 8024 N N . ARG A 1 1000 ? -14.591 -12.579 32.883 1.00 92.50 1000 ARG A N 1
ATOM 8025 C CA . ARG A 1 1000 ? -13.431 -13.248 32.282 1.00 92.50 1000 ARG A CA 1
ATOM 8026 C C . ARG A 1 1000 ? -12.946 -12.530 31.021 1.00 92.50 1000 ARG A C 1
ATOM 8028 O O . ARG A 1 1000 ? -11.764 -12.217 30.930 1.00 92.50 1000 ARG A O 1
ATOM 8035 N N . LEU A 1 1001 ? -13.852 -12.194 30.095 1.00 93.44 1001 LEU A N 1
ATOM 8036 C CA . LEU A 1 1001 ? -13.510 -11.440 28.879 1.00 93.44 1001 LEU A CA 1
ATOM 8037 C C . LEU A 1 1001 ? -12.854 -10.085 29.190 1.00 93.44 1001 LEU A C 1
ATOM 8039 O O . LEU A 1 1001 ? -11.854 -9.732 28.569 1.00 93.44 1001 LEU A O 1
ATOM 8043 N N . LEU A 1 1002 ? -13.391 -9.327 30.152 1.00 91.75 1002 LEU A N 1
ATOM 8044 C CA . LEU A 1 1002 ? -12.851 -8.013 30.516 1.00 91.75 1002 LEU A CA 1
ATOM 8045 C C . LEU A 1 1002 ? -11.537 -8.103 31.312 1.00 91.75 1002 LEU A C 1
ATOM 8047 O O . LEU A 1 1002 ? -10.698 -7.214 31.183 1.00 91.75 1002 LEU A O 1
ATOM 8051 N N . ALA A 1 1003 ? -11.331 -9.148 32.117 1.00 90.00 1003 ALA A N 1
ATOM 8052 C CA . ALA A 1 1003 ? -10.103 -9.332 32.892 1.00 90.00 1003 ALA A CA 1
ATOM 8053 C C . ALA A 1 1003 ? -8.940 -9.881 32.044 1.00 90.00 1003 ALA A C 1
ATOM 8055 O O . ALA A 1 1003 ? -7.860 -9.292 32.033 1.00 90.00 1003 ALA A O 1
ATOM 8056 N N . GLU A 1 1004 ? -9.171 -10.981 31.321 1.00 92.31 1004 GLU A N 1
ATOM 8057 C CA . GLU A 1 1004 ? -8.135 -11.773 30.634 1.00 92.31 1004 GLU A CA 1
ATOM 8058 C C . GLU A 1 1004 ? -7.964 -11.398 29.151 1.00 92.31 1004 GLU A C 1
ATOM 8060 O O . GLU A 1 1004 ? -6.933 -11.701 28.550 1.00 92.31 1004 GLU A O 1
ATOM 8065 N N . GLY A 1 1005 ? -8.965 -10.756 28.539 1.00 93.94 1005 GLY A N 1
ATOM 8066 C CA . GLY A 1 1005 ? -9.013 -10.525 27.096 1.00 93.94 1005 GLY A CA 1
ATOM 8067 C C . GLY A 1 1005 ? -7.916 -9.594 26.580 1.00 93.94 1005 GLY A C 1
ATOM 8068 O O . GLY A 1 1005 ? -7.914 -8.390 26.854 1.00 93.94 1005 GLY A O 1
ATOM 8069 N N . ARG A 1 1006 ? -7.027 -10.137 25.747 1.00 93.50 1006 ARG A N 1
ATOM 8070 C CA . ARG A 1 1006 ? -6.082 -9.404 24.896 1.00 93.50 1006 ARG A CA 1
ATOM 8071 C C . ARG A 1 1006 ? -6.524 -9.485 23.441 1.00 93.50 1006 ARG A C 1
ATOM 8073 O O . ARG A 1 1006 ? -7.029 -10.512 22.998 1.00 93.50 1006 ARG A O 1
ATOM 8080 N N . ILE A 1 1007 ? -6.300 -8.406 22.703 1.00 95.50 1007 ILE A N 1
ATOM 8081 C CA . ILE A 1 1007 ? -6.564 -8.317 21.265 1.00 95.50 1007 ILE A CA 1
ATOM 8082 C C . ILE A 1 1007 ? -5.326 -7.795 20.539 1.00 95.50 1007 ILE A C 1
ATOM 8084 O O . ILE A 1 1007 ? -4.495 -7.082 21.118 1.00 95.50 1007 ILE A O 1
ATOM 8088 N N . PHE A 1 1008 ? -5.203 -8.156 19.268 1.00 94.75 1008 PHE A N 1
ATOM 8089 C CA . PHE A 1 1008 ? -4.171 -7.660 18.368 1.00 94.75 1008 PHE A CA 1
ATOM 8090 C C . PHE A 1 1008 ? -4.654 -7.809 16.925 1.00 94.75 1008 PHE A C 1
ATOM 8092 O O . PHE A 1 1008 ? -4.776 -8.921 16.424 1.00 94.75 1008 PHE A O 1
ATOM 8099 N N . PHE A 1 1009 ? -4.938 -6.680 16.277 1.00 96.00 1009 PHE A N 1
ATOM 8100 C CA . PHE A 1 1009 ? -5.118 -6.598 14.832 1.00 96.00 1009 PHE A CA 1
ATOM 8101 C C . PHE A 1 1009 ? -4.776 -5.191 14.324 1.00 96.00 1009 PHE A C 1
ATOM 8103 O O . PHE A 1 1009 ? -4.842 -4.219 15.079 1.00 96.00 1009 PHE A O 1
ATOM 8110 N N . ASN A 1 1010 ? -4.397 -5.067 13.053 1.00 94.75 1010 ASN A N 1
ATOM 8111 C CA . ASN A 1 1010 ? -4.158 -3.777 12.384 1.00 94.75 1010 ASN A CA 1
ATOM 8112 C C . ASN A 1 1010 ? -4.784 -3.666 10.984 1.00 94.75 1010 ASN A C 1
ATOM 8114 O O . ASN A 1 1010 ? -4.771 -2.574 10.413 1.00 94.75 1010 ASN A O 1
ATOM 8118 N N . HIS A 1 1011 ? -5.327 -4.760 10.448 1.00 96.56 1011 HIS A N 1
ATOM 8119 C CA . HIS A 1 1011 ? -6.033 -4.795 9.173 1.00 96.56 1011 HIS A CA 1
ATOM 8120 C C . HIS A 1 1011 ? -7.065 -5.921 9.113 1.00 96.56 1011 HIS A C 1
ATOM 8122 O O . HIS A 1 1011 ? -7.060 -6.822 9.953 1.00 96.56 1011 HIS A O 1
ATOM 8128 N N . PHE A 1 1012 ? -7.935 -5.845 8.107 1.00 95.75 1012 PHE A N 1
ATOM 8129 C CA . PHE A 1 1012 ? -8.861 -6.901 7.720 1.00 95.75 1012 PHE A CA 1
ATOM 8130 C C . PHE A 1 1012 ? -8.417 -7.576 6.418 1.00 95.75 1012 PHE A C 1
ATOM 8132 O O . PHE A 1 1012 ? -7.930 -6.903 5.509 1.00 95.75 1012 PHE A O 1
ATOM 8139 N N . THR A 1 1013 ? -8.683 -8.876 6.291 1.00 92.75 1013 THR A N 1
ATOM 8140 C CA . THR A 1 1013 ? -8.757 -9.578 4.998 1.00 92.75 1013 THR A CA 1
ATOM 8141 C C . THR A 1 1013 ? -10.073 -10.342 4.886 1.00 92.75 1013 THR A C 1
ATOM 8143 O O . THR A 1 1013 ? -10.789 -10.500 5.869 1.00 92.75 1013 THR A O 1
ATOM 8146 N N . ARG A 1 1014 ? -10.417 -10.838 3.702 1.00 89.50 1014 ARG A N 1
ATOM 8147 C CA . ARG A 1 1014 ? -11.642 -11.614 3.486 1.00 89.50 1014 ARG A CA 1
ATOM 8148 C C . ARG A 1 1014 ? -11.360 -13.113 3.447 1.00 89.50 1014 ARG A C 1
ATOM 8150 O O . ARG A 1 1014 ? -10.468 -13.552 2.725 1.00 89.50 1014 ARG A O 1
ATOM 8157 N N . ILE A 1 1015 ? -12.169 -13.904 4.153 1.00 90.56 1015 ILE A N 1
ATOM 8158 C CA . ILE A 1 1015 ? -12.088 -15.374 4.136 1.00 90.56 1015 ILE A CA 1
ATOM 8159 C C . ILE A 1 1015 ? -13.210 -16.010 3.303 1.00 90.56 1015 ILE A C 1
ATOM 8161 O O . ILE A 1 1015 ? -14.312 -15.483 3.179 1.00 90.56 1015 ILE A O 1
ATOM 8165 N N . GLY A 1 1016 ? -12.916 -17.162 2.693 1.00 88.62 1016 GLY A N 1
ATOM 8166 C CA . GLY A 1 1016 ? -13.875 -17.949 1.899 1.00 88.62 1016 GLY A CA 1
ATOM 8167 C C . GLY A 1 1016 ? -14.607 -19.043 2.688 1.00 88.62 1016 GLY A C 1
ATOM 8168 O O . GLY A 1 1016 ? -15.401 -19.786 2.116 1.00 88.62 1016 GLY A O 1
ATOM 8169 N N . TYR A 1 1017 ? -14.324 -19.161 3.984 1.00 92.31 1017 TYR A N 1
ATOM 8170 C CA . TYR A 1 1017 ? -14.736 -20.252 4.866 1.00 92.31 1017 TYR A CA 1
ATOM 8171 C C . TYR A 1 1017 ? -15.212 -19.703 6.224 1.00 92.31 1017 TYR A C 1
ATOM 8173 O O . TYR A 1 1017 ? -15.267 -18.491 6.422 1.00 92.31 1017 TYR A O 1
ATOM 8181 N N . THR A 1 1018 ? -15.624 -20.590 7.131 1.00 93.19 1018 THR A N 1
ATOM 8182 C CA . THR A 1 1018 ? -15.943 -20.253 8.529 1.00 93.19 1018 THR A CA 1
ATOM 8183 C C . THR A 1 1018 ? -14.790 -20.766 9.390 1.00 93.19 1018 THR A C 1
ATOM 8185 O O . THR A 1 1018 ? -14.472 -21.946 9.248 1.00 93.19 1018 THR A O 1
ATOM 8188 N N . PRO A 1 1019 ? -14.139 -19.928 10.215 1.00 94.06 1019 PRO A N 1
ATOM 8189 C CA . PRO A 1 1019 ? -12.891 -20.300 10.866 1.00 94.06 1019 PRO A CA 1
ATOM 8190 C C . PRO A 1 1019 ? -13.116 -21.145 12.124 1.00 94.06 1019 PRO A C 1
ATOM 8192 O O . PRO A 1 1019 ? -14.077 -20.953 12.872 1.00 94.06 1019 PRO A O 1
ATOM 8195 N N . SER A 1 1020 ? -12.174 -22.048 12.360 1.00 92.69 1020 SER A N 1
ATOM 8196 C CA . SER A 1 1020 ? -11.982 -22.818 13.587 1.00 92.69 1020 SER A CA 1
ATOM 8197 C C . SER A 1 1020 ? -11.200 -22.035 14.652 1.00 92.69 1020 SER A C 1
ATOM 8199 O O . SER A 1 1020 ? -10.642 -20.966 14.397 1.00 92.69 1020 SER A O 1
ATOM 8201 N N . ALA A 1 1021 ? -11.112 -22.591 15.864 1.00 91.31 1021 ALA A N 1
ATOM 8202 C CA . ALA A 1 1021 ? -10.279 -22.051 16.942 1.00 91.31 1021 ALA A CA 1
ATOM 8203 C C . ALA A 1 1021 ? -8.778 -21.967 16.594 1.00 91.31 1021 ALA A C 1
ATOM 8205 O O . ALA A 1 1021 ? -8.091 -21.052 17.056 1.00 91.31 1021 ALA A O 1
ATOM 8206 N N . GLU A 1 1022 ? -8.276 -22.898 15.777 1.00 92.62 1022 GLU A N 1
ATOM 8207 C CA . GLU A 1 1022 ? -6.881 -22.923 15.324 1.00 92.62 1022 GLU A CA 1
ATOM 8208 C C . GLU A 1 1022 ? -6.628 -21.797 14.310 1.00 92.62 1022 GLU A C 1
ATOM 8210 O O . GLU A 1 1022 ? -5.718 -20.995 14.505 1.00 92.62 1022 GLU A O 1
ATOM 8215 N N . GLU A 1 1023 ? -7.504 -21.626 13.317 1.00 95.12 1023 GLU A N 1
ATOM 8216 C CA . GLU A 1 1023 ? -7.412 -20.537 12.328 1.00 95.12 1023 GLU A CA 1
ATOM 8217 C C . GLU A 1 1023 ? -7.599 -19.149 12.972 1.00 95.12 1023 GLU A C 1
ATOM 8219 O O . GLU A 1 1023 ? -6.903 -18.197 12.623 1.00 95.12 1023 GLU A O 1
ATOM 8224 N N . LEU A 1 1024 ? -8.459 -19.020 13.992 1.00 95.62 1024 LEU A N 1
ATOM 8225 C CA . LEU A 1 1024 ? -8.542 -17.799 14.809 1.00 95.62 1024 LEU A CA 1
ATOM 8226 C C . LEU A 1 1024 ? -7.210 -17.490 15.518 1.00 95.62 1024 LEU A C 1
ATOM 8228 O O . LEU A 1 1024 ? -6.843 -16.320 15.660 1.00 95.62 1024 LEU A O 1
ATOM 8232 N N . MET A 1 1025 ? -6.464 -18.512 15.946 1.00 94.25 1025 MET A N 1
ATOM 8233 C CA . MET A 1 1025 ? -5.125 -18.327 16.505 1.00 94.25 1025 MET A CA 1
ATOM 8234 C C . MET A 1 1025 ? -4.121 -17.882 15.429 1.00 94.25 1025 MET A C 1
ATOM 8236 O O . MET A 1 1025 ? -3.301 -17.004 15.693 1.00 94.25 1025 MET A O 1
ATOM 8240 N N . GLU A 1 1026 ? -4.224 -18.404 14.205 1.00 94.94 1026 GLU A N 1
ATOM 8241 C CA . GLU A 1 1026 ? -3.416 -17.960 13.061 1.00 94.94 1026 GLU A CA 1
ATOM 8242 C C . GLU A 1 1026 ? -3.705 -16.502 12.659 1.00 94.94 1026 GLU A C 1
ATOM 8244 O O . GLU A 1 1026 ? -2.776 -15.744 12.377 1.00 94.94 1026 GLU A O 1
ATOM 8249 N N . PHE A 1 1027 ? -4.957 -16.043 12.740 1.00 96.19 1027 PHE A N 1
ATOM 8250 C CA . PHE A 1 1027 ? -5.274 -14.626 12.524 1.00 96.19 1027 PHE A CA 1
ATOM 8251 C C . PHE A 1 1027 ? -4.640 -13.735 13.609 1.00 96.19 1027 PHE A C 1
ATOM 8253 O O . PHE A 1 1027 ? -4.063 -12.686 13.310 1.00 96.19 1027 PHE A O 1
ATOM 8260 N N . LEU A 1 1028 ? -4.651 -14.175 14.873 1.00 95.19 1028 LEU A N 1
ATOM 8261 C CA . LEU A 1 1028 ? -3.957 -13.476 15.961 1.00 95.19 1028 LEU A CA 1
ATOM 8262 C C . LEU A 1 1028 ? -2.435 -13.455 15.755 1.00 95.19 1028 LEU A C 1
ATOM 8264 O O . LEU A 1 1028 ? -1.779 -12.470 16.086 1.00 95.19 1028 LEU A O 1
ATOM 8268 N N . TYR A 1 1029 ? -1.863 -14.526 15.205 1.00 94.50 1029 TYR A N 1
ATOM 8269 C CA . TYR A 1 1029 ? -0.444 -14.601 14.877 1.00 94.50 1029 TYR A CA 1
ATOM 8270 C C . TYR A 1 1029 ? -0.024 -13.526 13.866 1.00 94.50 1029 TYR A C 1
ATOM 8272 O O . TYR A 1 1029 ? 1.066 -12.971 14.017 1.00 94.50 1029 TYR A O 1
ATOM 8280 N N . GLU A 1 1030 ? -0.844 -13.210 12.868 1.00 92.75 1030 GLU A N 1
ATOM 8281 C CA . GLU A 1 1030 ? -0.542 -12.156 11.890 1.00 92.75 1030 GLU A CA 1
ATOM 8282 C C . GLU A 1 1030 ? -0.894 -10.740 12.388 1.00 92.75 1030 GLU A C 1
ATOM 8284 O O . GLU A 1 1030 ? -0.277 -9.761 11.967 1.00 92.75 1030 GLU A O 1
ATOM 8289 N N . GLY A 1 1031 ? -1.850 -10.609 13.312 1.00 93.94 1031 GLY A N 1
ATOM 8290 C CA . GLY A 1 1031 ? -2.464 -9.318 13.646 1.00 93.94 1031 GLY A CA 1
ATOM 8291 C C . GLY A 1 1031 ? -3.609 -8.979 12.691 1.00 93.94 1031 GLY A C 1
ATOM 8292 O O . GLY A 1 1031 ? -3.754 -7.837 12.240 1.00 93.94 1031 GLY A O 1
ATOM 8293 N N . LEU A 1 1032 ? -4.416 -9.986 12.381 1.00 95.75 1032 LEU A N 1
ATOM 8294 C CA . LEU A 1 1032 ? -5.442 -9.970 11.357 1.00 95.75 1032 LEU A CA 1
ATOM 8295 C C . LEU A 1 1032 ? -6.844 -10.049 11.978 1.00 95.75 1032 LEU A C 1
ATOM 8297 O O . LEU A 1 1032 ? -7.124 -10.879 12.842 1.00 95.75 1032 LEU A O 1
ATOM 8301 N N . ALA A 1 1033 ? -7.737 -9.186 11.506 1.00 97.69 1033 ALA A N 1
ATOM 8302 C CA . ALA A 1 1033 ? -9.181 -9.367 11.604 1.00 97.69 1033 ALA A CA 1
ATOM 8303 C C . ALA A 1 1033 ? -9.715 -9.863 10.247 1.00 97.69 1033 ALA A C 1
ATOM 8305 O O . ALA A 1 1033 ? -9.026 -9.757 9.230 1.00 97.69 1033 ALA A O 1
ATOM 8306 N N . VAL A 1 1034 ? -10.928 -10.412 10.191 1.00 96.00 1034 VAL A N 1
ATOM 8307 C CA . VAL A 1 1034 ? -11.462 -10.992 8.949 1.00 96.00 1034 VAL A CA 1
ATOM 8308 C C . VAL A 1 1034 ? -12.888 -10.549 8.639 1.00 96.00 1034 VAL A C 1
ATOM 8310 O O . VAL A 1 1034 ? -13.733 -10.539 9.526 1.00 96.00 1034 VAL A O 1
ATOM 8313 N N . GLN A 1 1035 ? -13.159 -10.230 7.370 1.00 93.19 1035 GLN A N 1
ATOM 8314 C CA . GLN A 1 1035 ? -14.512 -10.231 6.812 1.00 93.19 1035 GLN A CA 1
ATOM 8315 C C . GLN A 1 1035 ? -14.890 -11.683 6.506 1.00 93.19 1035 GLN A C 1
ATOM 8317 O O . GLN A 1 1035 ? -14.141 -12.405 5.835 1.00 93.19 1035 GLN A O 1
ATOM 8322 N N . CYS A 1 1036 ? -16.058 -12.102 6.975 1.00 91.12 1036 CYS A N 1
ATOM 8323 C CA . CYS A 1 1036 ? -16.616 -13.425 6.753 1.00 91.12 1036 CYS A CA 1
ATOM 8324 C C . CYS A 1 1036 ? -16.887 -13.736 5.268 1.00 91.12 1036 CYS A C 1
ATOM 8326 O O . CYS A 1 1036 ? -16.946 -12.861 4.399 1.00 91.12 1036 CYS A O 1
ATOM 8328 N N . LYS A 1 1037 ? -17.112 -15.022 4.970 1.00 85.12 1037 LYS A N 1
ATOM 8329 C CA . LYS A 1 1037 ? -17.528 -15.468 3.632 1.00 85.12 1037 LYS A CA 1
ATOM 8330 C C . LYS A 1 1037 ? -18.896 -14.871 3.237 1.00 85.12 1037 LYS A C 1
ATOM 8332 O O . LYS A 1 1037 ? -19.754 -14.698 4.103 1.00 85.12 1037 LYS A O 1
ATOM 8337 N N . PRO A 1 1038 ? -19.174 -14.630 1.941 1.00 77.62 1038 PRO A N 1
ATOM 8338 C CA . PRO A 1 1038 ? -20.497 -14.193 1.491 1.00 77.62 1038 PRO A CA 1
ATOM 8339 C C . PRO A 1 1038 ? -21.605 -15.144 1.940 1.00 77.62 1038 PRO A C 1
ATOM 8341 O O . PRO A 1 1038 ? -21.484 -16.359 1.782 1.00 77.62 1038 PRO A O 1
ATOM 8344 N N . GLY A 1 1039 ? -22.691 -14.588 2.478 1.00 73.50 1039 GLY A N 1
ATOM 8345 C CA . GLY A 1 1039 ? -23.790 -15.385 3.023 1.00 73.50 1039 GLY A CA 1
ATOM 8346 C C . GLY A 1 1039 ? -23.432 -16.146 4.304 1.00 73.50 1039 GLY A C 1
ATOM 8347 O O . GLY A 1 1039 ? -24.144 -17.090 4.652 1.00 73.50 1039 GLY A O 1
ATOM 8348 N N . GLN A 1 1040 ? -22.354 -15.763 5.004 1.00 84.44 1040 GLN A N 1
ATOM 8349 C CA . GLN A 1 1040 ? -22.097 -16.216 6.369 1.00 84.44 1040 GLN A CA 1
ATOM 8350 C C . GLN A 1 1040 ? -23.334 -15.981 7.238 1.00 84.44 1040 GLN A C 1
ATOM 8352 O O . GLN A 1 1040 ? -24.041 -14.980 7.134 1.00 84.44 1040 GLN A O 1
ATOM 8357 N N . HIS A 1 1041 ? -23.617 -16.948 8.098 1.00 85.56 1041 HIS A N 1
ATOM 8358 C CA . HIS A 1 1041 ? -24.776 -16.906 8.962 1.00 85.56 1041 HIS A CA 1
ATOM 8359 C C . HIS A 1 1041 ? -24.495 -16.035 10.190 1.00 85.56 1041 HIS A C 1
ATOM 8361 O O . HIS A 1 1041 ? -23.712 -16.414 11.058 1.00 85.56 1041 HIS A O 1
ATOM 8367 N N . GLY A 1 1042 ? -25.148 -14.870 10.237 1.00 85.69 1042 GLY A N 1
ATOM 8368 C CA . GLY A 1 1042 ? -25.320 -14.042 11.434 1.00 85.69 1042 GLY A CA 1
ATOM 8369 C C . GLY A 1 1042 ? -24.081 -13.332 11.987 1.00 85.69 1042 GLY A C 1
ATOM 8370 O O . GLY A 1 1042 ? -24.158 -12.911 13.139 1.00 85.69 1042 GLY A O 1
ATOM 8371 N N . LEU A 1 1043 ? -22.975 -13.252 11.232 1.00 93.12 1043 LEU A N 1
ATOM 8372 C CA . LEU A 1 1043 ? -21.764 -12.482 11.557 1.00 93.12 1043 LEU A CA 1
ATOM 8373 C C . LEU A 1 1043 ? -21.081 -12.017 10.261 1.00 93.12 1043 LEU A C 1
ATOM 8375 O O . LEU A 1 1043 ? -20.816 -12.848 9.389 1.00 93.12 1043 LEU A O 1
ATOM 8379 N N . ASP A 1 1044 ? -20.726 -10.735 10.177 1.00 92.75 1044 ASP A N 1
ATOM 8380 C CA . ASP A 1 1044 ? -20.132 -10.119 8.980 1.00 92.75 1044 ASP A CA 1
ATOM 8381 C C . ASP A 1 1044 ? -18.603 -9.985 9.094 1.00 92.75 1044 ASP A C 1
ATOM 8383 O O . ASP A 1 1044 ? -17.885 -10.272 8.137 1.00 92.75 1044 ASP A O 1
ATOM 8387 N N . ASP A 1 1045 ? -18.091 -9.625 10.279 1.00 95.56 1045 ASP A N 1
ATOM 8388 C CA . ASP A 1 1045 ? -16.653 -9.552 10.572 1.00 95.56 1045 ASP A CA 1
ATOM 8389 C C . ASP A 1 1045 ? -16.296 -10.286 11.886 1.00 95.56 1045 ASP A C 1
ATOM 8391 O O . ASP A 1 1045 ? -17.125 -10.441 12.789 1.00 95.56 1045 ASP A O 1
ATOM 8395 N N . LEU A 1 1046 ? -15.037 -10.718 12.021 1.00 96.75 1046 LEU A N 1
ATOM 8396 C CA . LEU A 1 1046 ? -14.481 -11.386 13.206 1.00 96.75 1046 LEU A CA 1
ATOM 8397 C C . LEU A 1 1046 ? -13.097 -10.822 13.562 1.00 96.75 1046 LEU A C 1
ATOM 8399 O O . LEU A 1 1046 ? -12.302 -10.501 12.680 1.00 96.75 1046 LEU A O 1
ATOM 8403 N N . PHE A 1 1047 ? -12.755 -10.791 14.851 1.00 97.81 1047 PHE A N 1
ATOM 8404 C CA . PHE A 1 1047 ? -11.362 -10.676 15.300 1.00 97.81 1047 PHE A CA 1
ATOM 8405 C C . PHE A 1 1047 ? -11.096 -11.523 16.545 1.00 97.81 1047 PHE A C 1
ATOM 8407 O O . PHE A 1 1047 ? -11.984 -11.748 17.371 1.00 97.81 1047 PHE A O 1
ATOM 8414 N N . THR A 1 1048 ? -9.861 -11.993 16.698 1.00 97.62 1048 THR A N 1
ATOM 8415 C CA . THR A 1 1048 ? -9.492 -12.911 17.781 1.00 97.62 1048 THR A CA 1
ATOM 8416 C C . THR A 1 1048 ? -9.326 -12.191 19.120 1.00 97.62 1048 THR A C 1
ATOM 8418 O O . THR A 1 1048 ? -8.725 -11.118 19.212 1.00 97.62 1048 THR A O 1
ATOM 8421 N N . ILE A 1 1049 ? -9.831 -12.818 20.182 1.00 97.44 1049 ILE A N 1
ATOM 8422 C CA . ILE A 1 1049 ? -9.564 -12.467 21.578 1.00 97.44 1049 ILE A CA 1
ATOM 8423 C C . ILE A 1 1049 ? -8.758 -13.619 22.186 1.00 97.44 1049 ILE A C 1
ATOM 8425 O O . ILE A 1 1049 ? -9.190 -14.768 22.156 1.00 97.44 1049 ILE A O 1
ATOM 8429 N N . TYR A 1 1050 ? -7.611 -13.317 22.785 1.00 94.81 1050 TYR A N 1
ATOM 8430 C CA . TYR A 1 1050 ? -6.824 -14.290 23.542 1.00 94.81 1050 TYR A CA 1
ATOM 8431 C C . TYR A 1 1050 ? -7.004 -14.064 25.042 1.00 94.81 1050 TYR A C 1
ATOM 8433 O O . TYR A 1 1050 ? -6.819 -12.945 25.525 1.00 94.81 1050 TYR A O 1
ATOM 8441 N N . LEU A 1 1051 ? -7.364 -15.109 25.786 1.00 93.44 1051 LEU A N 1
ATOM 8442 C CA . LEU A 1 1051 ? -7.583 -15.044 27.230 1.00 93.44 1051 LEU A CA 1
ATOM 8443 C C . LEU A 1 1051 ? -6.278 -15.339 27.973 1.00 93.44 1051 LEU A C 1
ATOM 8445 O O . LEU A 1 1051 ? -5.894 -16.489 28.166 1.00 93.44 1051 LEU A O 1
ATOM 8449 N N . ALA A 1 1052 ? -5.578 -14.282 28.381 1.00 85.62 1052 ALA A N 1
ATOM 8450 C CA . ALA A 1 1052 ? -4.327 -14.379 29.120 1.00 85.62 1052 ALA A CA 1
ATOM 8451 C C . ALA A 1 1052 ? -4.566 -14.160 30.627 1.00 85.62 1052 ALA A C 1
ATOM 8453 O O . ALA A 1 1052 ? -4.936 -13.047 31.013 1.00 85.62 1052 ALA A O 1
ATOM 8454 N N . PRO A 1 1053 ? -4.301 -15.158 31.495 1.00 70.88 1053 PRO A N 1
ATOM 8455 C CA . PRO A 1 1053 ? -4.336 -14.971 32.944 1.00 70.88 1053 PRO A CA 1
ATOM 8456 C C . PRO A 1 1053 ? -3.403 -13.832 33.380 1.00 70.88 1053 PRO A C 1
ATOM 8458 O O . PRO A 1 1053 ? -2.228 -13.815 33.006 1.00 70.88 1053 PRO A O 1
ATOM 8461 N N . GLU A 1 1054 ? -3.891 -12.886 34.194 1.00 62.94 1054 GLU A N 1
ATOM 8462 C CA . GLU A 1 1054 ? -3.077 -11.737 34.643 1.00 62.94 1054 GLU A CA 1
ATOM 8463 C C . GLU A 1 1054 ? -1.839 -12.159 35.470 1.00 62.94 1054 GLU A C 1
ATOM 8465 O O . GLU A 1 1054 ? -0.891 -11.386 35.580 1.00 62.94 1054 GLU A O 1
ATOM 8470 N N . SER A 1 1055 ? -1.814 -13.389 36.000 1.00 59.44 1055 SER A N 1
ATOM 8471 C CA . SER A 1 1055 ? -0.703 -13.964 36.771 1.00 59.44 1055 SER A CA 1
ATOM 8472 C C . SER A 1 1055 ? 0.474 -14.490 35.939 1.00 59.44 1055 SER A C 1
ATOM 8474 O O . SER A 1 1055 ? 1.553 -14.669 36.495 1.00 59.44 1055 SER A O 1
ATOM 8476 N N . GLU A 1 1056 ? 0.293 -14.773 34.644 1.00 63.28 1056 GLU A N 1
ATOM 8477 C CA . GLU A 1 1056 ? 1.307 -15.438 33.802 1.00 63.28 1056 GLU A CA 1
ATOM 8478 C C . GLU A 1 1056 ? 1.396 -14.786 32.403 1.00 63.28 1056 GLU A C 1
ATOM 8480 O O . GLU A 1 1056 ? 1.010 -15.390 31.399 1.00 63.28 1056 GLU A O 1
ATOM 8485 N N . PRO A 1 1057 ? 1.879 -13.532 32.296 1.00 58.38 1057 PRO A N 1
ATOM 8486 C CA . PRO A 1 1057 ? 1.838 -12.772 31.044 1.00 58.38 1057 PRO A CA 1
ATOM 8487 C C . PRO A 1 1057 ? 2.732 -13.324 29.921 1.00 58.38 1057 PRO A C 1
ATOM 8489 O O . PRO A 1 1057 ? 2.432 -13.043 28.758 1.00 58.38 1057 PRO A O 1
ATOM 8492 N N . ASP A 1 1058 ? 3.762 -14.101 30.277 1.00 65.50 1058 ASP A N 1
ATOM 8493 C CA . ASP A 1 1058 ? 4.781 -14.684 29.386 1.00 65.50 1058 ASP A CA 1
ATOM 8494 C C . ASP A 1 1058 ? 4.564 -16.184 29.102 1.00 65.50 1058 ASP A C 1
ATOM 8496 O O . ASP A 1 1058 ? 5.441 -16.853 28.549 1.00 65.50 1058 ASP A O 1
ATOM 8500 N N . ARG A 1 1059 ? 3.406 -16.732 29.500 1.00 78.31 1059 ARG A N 1
ATOM 8501 C CA . ARG A 1 1059 ? 3.048 -18.143 29.294 1.00 78.31 1059 ARG A CA 1
ATOM 8502 C C . ARG A 1 1059 ? 3.080 -18.520 27.809 1.00 78.31 1059 ARG A C 1
ATOM 8504 O O . ARG A 1 1059 ? 2.765 -17.704 26.939 1.00 78.31 1059 ARG A O 1
ATOM 8511 N N . GLU A 1 1060 ? 3.403 -19.784 27.543 1.00 86.31 1060 GLU A N 1
ATOM 8512 C CA . GLU A 1 1060 ? 3.270 -20.370 26.210 1.00 86.31 1060 GLU A CA 1
ATOM 8513 C C . GLU A 1 1060 ? 1.819 -20.262 25.698 1.00 86.31 1060 GLU A C 1
ATOM 8515 O O . GLU A 1 1060 ? 0.859 -20.416 26.463 1.00 86.31 1060 GLU A O 1
ATOM 8520 N N . LEU A 1 1061 ? 1.663 -19.939 24.413 1.00 89.56 1061 LEU A N 1
ATOM 8521 C CA . LEU A 1 1061 ? 0.368 -19.734 23.776 1.00 89.56 1061 LEU A CA 1
ATOM 8522 C C . LEU A 1 1061 ? -0.356 -21.071 23.583 1.00 89.56 1061 LEU A C 1
ATOM 8524 O O . LEU A 1 1061 ? 0.175 -21.990 22.966 1.00 89.56 1061 LEU A O 1
ATOM 8528 N N . ASP A 1 1062 ? -1.592 -21.156 24.074 1.00 89.12 1062 ASP A N 1
ATOM 8529 C CA . ASP A 1 1062 ? -2.445 -22.346 23.974 1.00 89.12 1062 ASP A CA 1
ATOM 8530 C C . ASP A 1 1062 ? -3.753 -21.977 23.263 1.00 89.12 1062 ASP A C 1
ATOM 8532 O O . ASP A 1 1062 ? -4.457 -21.058 23.689 1.00 89.12 1062 ASP A O 1
ATOM 8536 N N . CYS A 1 1063 ? -4.100 -22.708 22.200 1.00 89.25 1063 CYS A N 1
ATOM 8537 C CA . CYS A 1 1063 ? -5.343 -22.527 21.443 1.00 89.25 1063 CYS A CA 1
ATOM 8538 C C . CYS A 1 1063 ? -6.602 -22.673 22.329 1.00 89.25 1063 CYS A C 1
ATOM 8540 O O . CYS A 1 1063 ? -7.627 -22.047 22.068 1.00 89.25 1063 CYS A O 1
ATOM 8542 N N . LYS A 1 1064 ? -6.520 -23.389 23.462 1.00 91.06 1064 LYS A N 1
ATOM 8543 C CA . LYS A 1 1064 ? -7.603 -23.457 24.465 1.00 91.06 1064 LYS A CA 1
ATOM 8544 C C . LYS A 1 1064 ? -7.931 -22.120 25.128 1.00 91.06 1064 LYS A C 1
ATOM 8546 O O . LYS A 1 1064 ? -8.979 -22.007 25.760 1.00 91.06 1064 LYS A O 1
ATOM 8551 N N . ASN A 1 1065 ? -7.065 -21.115 25.012 1.00 92.12 1065 ASN A N 1
ATOM 8552 C CA . ASN A 1 1065 ? -7.312 -19.753 25.490 1.00 92.12 1065 ASN A CA 1
ATOM 8553 C C . ASN A 1 1065 ? -7.845 -18.823 24.388 1.00 92.12 1065 ASN A C 1
ATOM 8555 O O . ASN A 1 1065 ? -8.127 -17.653 24.656 1.00 92.12 1065 ASN A O 1
ATOM 8559 N N . THR A 1 1066 ? -8.008 -19.323 23.163 1.00 94.00 1066 THR A N 1
ATOM 8560 C CA . THR A 1 1066 ? -8.555 -18.567 22.037 1.00 94.00 1066 THR A CA 1
ATOM 8561 C C . THR A 1 1066 ? -10.073 -18.434 22.152 1.00 94.00 1066 THR A C 1
ATOM 8563 O O . THR A 1 1066 ? -10.794 -19.360 22.532 1.00 94.00 1066 THR A O 1
ATOM 8566 N N . THR A 1 1067 ? -10.568 -17.246 21.830 1.00 96.94 1067 THR A N 1
ATOM 8567 C CA . THR A 1 1067 ? -11.977 -16.939 21.590 1.00 96.94 1067 THR A CA 1
ATOM 8568 C C . THR A 1 1067 ? -12.066 -15.815 20.553 1.00 96.94 1067 THR A C 1
ATOM 8570 O O . THR A 1 1067 ? -11.052 -15.410 19.982 1.00 96.94 1067 THR A O 1
ATOM 8573 N N . PHE A 1 1068 ? -13.258 -15.310 20.255 1.00 97.81 1068 PHE A N 1
ATOM 8574 C CA . PHE A 1 1068 ? -13.444 -14.294 19.219 1.00 97.81 1068 PHE A CA 1
ATOM 8575 C C . PHE A 1 1068 ? -14.415 -13.191 19.639 1.00 97.81 1068 PHE A C 1
ATOM 8577 O O . PHE A 1 1068 ? -15.262 -13.360 20.522 1.00 97.81 1068 PHE A O 1
ATOM 8584 N N . CYS A 1 1069 ? -14.278 -12.048 18.974 1.00 98.31 1069 CYS A N 1
ATOM 8585 C CA . CYS A 1 1069 ? -15.321 -11.051 18.845 1.00 98.31 1069 CYS A CA 1
ATOM 8586 C C . CYS A 1 1069 ? -15.959 -11.201 17.465 1.00 98.31 1069 CYS A C 1
ATOM 8588 O O . CYS A 1 1069 ? -15.271 -11.053 16.456 1.00 98.31 1069 CYS A O 1
ATOM 8590 N N . GLY A 1 1070 ? -17.255 -11.491 17.423 1.00 97.38 1070 GLY A N 1
ATOM 8591 C CA . GLY A 1 1070 ? -18.062 -11.436 16.211 1.00 97.38 1070 GLY A CA 1
ATOM 8592 C C . GLY A 1 1070 ? -18.758 -10.095 16.077 1.00 97.38 1070 GLY A C 1
ATOM 8593 O O . GLY A 1 1070 ? -19.153 -9.489 17.072 1.00 97.38 1070 GLY A O 1
ATOM 8594 N N . VAL A 1 1071 ? -18.889 -9.620 14.848 1.00 96.75 1071 VAL A N 1
ATOM 8595 C CA . VAL A 1 1071 ? -19.461 -8.314 14.538 1.00 96.75 1071 VAL A CA 1
ATOM 8596 C C . VAL A 1 1071 ? -20.613 -8.501 13.563 1.00 96.75 1071 VAL A C 1
ATOM 8598 O O . VAL A 1 1071 ? -20.451 -9.152 12.534 1.00 96.75 1071 VAL A O 1
ATOM 8601 N N . GLN A 1 1072 ? -21.765 -7.920 13.892 1.00 93.62 1072 GLN A N 1
ATOM 8602 C CA . GLN A 1 1072 ? -22.900 -7.785 12.983 1.00 93.62 1072 GLN A CA 1
ATOM 8603 C C . GLN A 1 1072 ? -23.130 -6.300 12.707 1.00 93.62 1072 GLN A C 1
ATOM 8605 O O . GLN A 1 1072 ? -23.217 -5.496 13.638 1.00 93.62 1072 GLN A O 1
ATOM 8610 N N . THR A 1 1073 ? -23.265 -5.937 11.440 1.00 91.31 1073 THR A N 1
ATOM 8611 C CA . THR A 1 1073 ? -23.541 -4.584 10.973 1.00 91.31 1073 THR A CA 1
ATOM 8612 C C . THR A 1 1073 ? -24.952 -4.502 10.402 1.00 91.31 1073 THR A C 1
ATOM 8614 O O . THR A 1 1073 ? -25.346 -5.276 9.538 1.00 91.31 1073 THR A O 1
ATOM 8617 N N . GLU A 1 1074 ? -25.715 -3.514 10.859 1.00 87.69 1074 GLU A N 1
ATOM 8618 C CA . GLU A 1 1074 ? -27.057 -3.201 10.371 1.00 87.69 1074 GLU A CA 1
ATOM 8619 C C . GLU A 1 1074 ? -27.064 -1.768 9.819 1.00 87.69 1074 GLU A C 1
ATOM 8621 O O . GLU A 1 1074 ? -26.858 -0.800 10.555 1.00 87.69 1074 GLU A O 1
ATOM 8626 N N . ASN A 1 1075 ? -27.294 -1.618 8.509 1.00 81.25 1075 ASN A N 1
ATOM 8627 C CA . ASN A 1 1075 ? -27.243 -0.328 7.799 1.00 81.25 1075 ASN A CA 1
ATOM 8628 C C . ASN A 1 1075 ? -28.614 0.133 7.249 1.00 81.25 1075 ASN A C 1
ATOM 8630 O O . ASN A 1 1075 ? -28.698 0.826 6.228 1.00 81.25 1075 ASN A O 1
ATOM 8634 N N . GLN A 1 1076 ? -29.698 -0.266 7.917 1.00 72.94 1076 GLN A N 1
ATOM 8635 C CA . GLN A 1 1076 ? -31.080 0.090 7.571 1.00 72.94 1076 GLN A CA 1
ATOM 8636 C C . GLN A 1 1076 ? -31.636 1.147 8.540 1.00 72.94 1076 GLN A C 1
ATOM 8638 O O . GLN A 1 1076 ? -31.205 1.228 9.688 1.00 72.94 1076 GLN A O 1
ATOM 8643 N N . GLU A 1 1077 ? -32.579 1.971 8.074 1.00 64.75 1077 GLU A N 1
ATOM 8644 C CA . GLU A 1 1077 ? -33.294 2.955 8.916 1.00 64.75 1077 GLU A CA 1
ATOM 8645 C C . GLU A 1 1077 ? -34.436 2.317 9.733 1.00 64.75 1077 GLU A C 1
ATOM 8647 O O . GLU A 1 1077 ? -34.917 2.896 10.711 1.00 64.75 1077 GLU A O 1
ATOM 8652 N N . ASP A 1 1078 ? -34.862 1.113 9.341 1.00 59.25 1078 ASP A N 1
ATOM 8653 C CA . ASP A 1 1078 ? -35.888 0.331 10.024 1.00 59.25 1078 ASP A CA 1
ATOM 8654 C C . ASP A 1 1078 ? -35.433 -0.166 11.407 1.00 59.25 1078 ASP A C 1
ATOM 8656 O O . ASP A 1 1078 ? -34.250 -0.224 11.747 1.00 59.25 1078 ASP A O 1
ATOM 8660 N N . SER A 1 1079 ? -36.399 -0.550 12.245 1.00 63.28 1079 SER A N 1
ATOM 8661 C CA . SER A 1 1079 ? -36.107 -1.111 13.566 1.00 63.28 1079 SER A CA 1
ATOM 8662 C C . SER A 1 1079 ? -35.336 -2.428 13.461 1.00 63.28 1079 SER A C 1
ATOM 8664 O O . SER A 1 1079 ? -35.848 -3.384 12.874 1.00 63.28 1079 SER A O 1
ATOM 8666 N N . ILE A 1 1080 ? -34.171 -2.485 14.120 1.00 76.50 1080 ILE A N 1
ATOM 8667 C CA . ILE A 1 1080 ? -33.359 -3.694 14.335 1.00 76.50 1080 ILE A CA 1
ATOM 8668 C C . ILE A 1 1080 ? -34.261 -4.896 14.615 1.00 76.50 1080 ILE A C 1
ATOM 8670 O O . ILE A 1 1080 ? -35.110 -4.865 15.512 1.00 76.50 1080 ILE A O 1
ATOM 8674 N N . LYS A 1 1081 ? -34.052 -5.984 13.875 1.00 80.62 1081 LYS A N 1
ATOM 8675 C CA . LYS A 1 1081 ? -34.847 -7.203 14.009 1.00 80.62 1081 LYS A CA 1
ATOM 8676 C C . LYS A 1 1081 ? -34.387 -8.033 15.205 1.00 80.62 1081 LYS A C 1
ATOM 8678 O O . LYS A 1 1081 ? -33.860 -9.129 15.054 1.00 80.62 1081 LYS A O 1
ATOM 8683 N N . TRP A 1 1082 ? -34.642 -7.554 16.418 1.00 84.50 1082 TRP A N 1
ATOM 8684 C CA . TRP A 1 1082 ? -34.221 -8.206 17.665 1.00 84.50 1082 TRP A CA 1
ATOM 8685 C C . TRP A 1 1082 ? -34.649 -9.677 17.800 1.00 84.50 1082 TRP A C 1
ATOM 8687 O O . TRP A 1 1082 ? -33.980 -10.447 18.485 1.00 84.50 1082 TRP A O 1
ATOM 8697 N N . LYS A 1 1083 ? -35.700 -10.122 17.101 1.00 83.81 1083 LYS A N 1
ATOM 8698 C CA . LYS A 1 1083 ? -36.076 -11.546 17.000 1.00 83.81 1083 LYS A CA 1
ATOM 8699 C C . LYS A 1 1083 ? -34.993 -12.416 16.350 1.00 83.81 1083 LYS A C 1
ATOM 8701 O O . LYS A 1 1083 ? -34.804 -13.555 16.764 1.00 83.81 1083 LYS A O 1
ATOM 8706 N N . GLU A 1 1084 ? -34.266 -11.875 15.377 1.00 86.19 1084 GLU A N 1
ATOM 8707 C CA . GLU A 1 1084 ? -33.158 -12.539 14.683 1.00 86.19 1084 GLU A CA 1
ATOM 8708 C C . GLU A 1 1084 ? -31.871 -12.543 15.532 1.00 86.19 1084 GLU A C 1
ATOM 8710 O O . GLU A 1 1084 ? -30.948 -13.283 15.221 1.00 86.19 1084 GLU A O 1
ATOM 8715 N N . SER A 1 1085 ? -31.821 -11.836 16.674 1.00 89.94 1085 SER A N 1
ATOM 8716 C CA . SER A 1 1085 ? -30.634 -11.815 17.551 1.00 89.94 1085 SER A CA 1
ATOM 8717 C C . SER A 1 1085 ? -30.266 -13.165 18.175 1.00 89.94 1085 SER A C 1
ATOM 8719 O O . SER A 1 1085 ? -29.152 -13.320 18.670 1.00 89.94 1085 SER A O 1
ATOM 8721 N N . CYS A 1 1086 ? -31.141 -14.173 18.116 1.00 89.81 1086 CYS A N 1
ATOM 8722 C CA . CYS A 1 1086 ? -30.795 -15.561 18.442 1.00 89.81 1086 CYS A CA 1
ATOM 8723 C C . CYS A 1 1086 ? -29.779 -16.178 17.456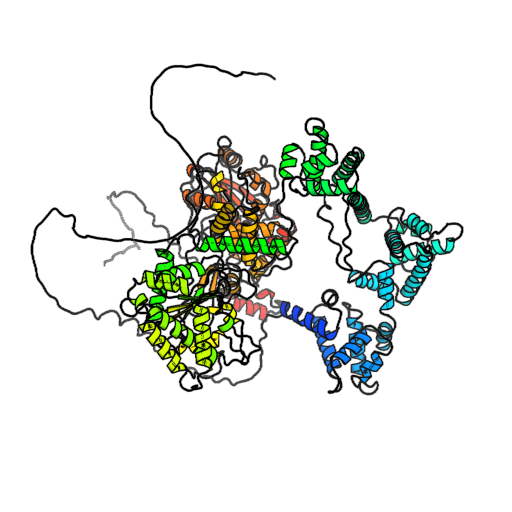 1.00 89.81 1086 CYS A C 1
ATOM 8725 O O . CYS A 1 1086 ? -29.058 -17.103 17.826 1.00 89.81 1086 CYS A O 1
ATOM 8727 N N . ASN A 1 1087 ? -29.675 -15.631 16.241 1.00 92.19 1087 ASN A N 1
ATOM 8728 C CA . ASN A 1 1087 ? -28.784 -16.078 15.169 1.00 92.19 1087 ASN A CA 1
ATOM 8729 C C . ASN A 1 1087 ? -27.371 -15.473 15.263 1.00 92.19 1087 ASN A C 1
ATOM 8731 O O . ASN A 1 1087 ? -26.438 -15.988 14.656 1.00 92.19 1087 ASN A O 1
ATOM 8735 N N . TRP A 1 1088 ? -27.181 -14.393 16.025 1.00 93.50 1088 TRP A N 1
ATOM 8736 C CA . TRP A 1 1088 ? -25.871 -13.760 16.218 1.00 93.50 1088 TRP A CA 1
ATOM 8737 C C . TRP A 1 1088 ? -25.093 -14.503 17.319 1.00 93.50 1088 TRP A C 1
ATOM 8739 O O . TRP A 1 1088 ? -25.037 -14.066 18.473 1.00 93.50 1088 TRP A O 1
ATOM 8749 N N . CYS A 1 1089 ? -24.604 -15.706 17.012 1.00 93.62 1089 CYS A N 1
ATOM 8750 C CA . CYS A 1 1089 ? -23.959 -16.623 17.960 1.00 93.62 1089 CYS A CA 1
ATOM 8751 C C . CYS A 1 1089 ? -23.010 -17.614 17.254 1.00 93.62 1089 CYS A C 1
ATOM 8753 O O . CYS A 1 1089 ? -23.117 -17.819 16.043 1.00 93.62 1089 CYS A O 1
ATOM 8755 N N . LYS A 1 1090 ? -22.089 -18.252 17.998 1.00 94.12 1090 LYS A N 1
ATOM 8756 C CA . LYS A 1 1090 ? -21.111 -19.197 17.415 1.00 94.12 1090 LYS A CA 1
ATOM 8757 C C . LYS A 1 1090 ? -21.805 -20.400 16.769 1.00 94.12 1090 LYS A C 1
ATOM 8759 O O . LYS A 1 1090 ? -21.395 -20.837 15.698 1.00 94.12 1090 LYS A O 1
ATOM 8764 N N . SER A 1 1091 ? -22.879 -20.898 17.394 1.00 93.25 1091 SER A N 1
ATOM 8765 C CA . SER A 1 1091 ? -23.580 -22.115 16.961 1.00 93.25 1091 SER A CA 1
ATOM 8766 C C . SER A 1 1091 ? -24.313 -21.917 15.630 1.00 93.25 1091 SER A C 1
ATOM 8768 O O . SER A 1 1091 ? -24.212 -22.765 14.749 1.00 93.25 1091 SER A O 1
ATOM 8770 N N . PHE A 1 1092 ? -24.977 -20.774 15.428 1.00 93.75 1092 PHE A N 1
ATOM 8771 C CA . PHE A 1 1092 ? -25.619 -20.439 14.152 1.00 93.75 1092 PHE A CA 1
ATOM 8772 C C . PHE A 1 1092 ? -24.611 -20.041 13.060 1.00 93.75 1092 PHE A C 1
ATOM 8774 O O . PHE A 1 1092 ? -24.808 -20.377 11.893 1.00 93.75 1092 PHE A O 1
ATOM 8781 N N . ALA A 1 1093 ? -23.505 -19.385 13.430 1.00 92.38 1093 ALA A N 1
ATOM 8782 C CA . ALA A 1 1093 ? -22.409 -19.102 12.505 1.00 92.38 1093 ALA A CA 1
ATOM 8783 C C . ALA A 1 1093 ? -21.641 -20.364 12.062 1.00 92.38 1093 ALA A C 1
ATOM 8785 O O . ALA A 1 1093 ? -20.979 -20.335 11.024 1.00 92.38 1093 ALA A O 1
ATOM 8786 N N . GLY A 1 1094 ? -21.729 -21.464 12.816 1.00 92.31 1094 GLY A N 1
ATOM 8787 C CA . GLY A 1 1094 ? -20.969 -22.693 12.572 1.00 92.31 1094 GLY A CA 1
ATOM 8788 C C . GLY A 1 1094 ? -19.495 -22.589 12.979 1.00 92.31 1094 GLY A C 1
ATOM 8789 O O . GLY A 1 1094 ? -18.648 -23.213 12.349 1.00 92.31 1094 GLY A O 1
ATOM 8790 N N . ILE A 1 1095 ? -19.178 -21.769 13.988 1.00 92.69 1095 ILE A N 1
ATOM 8791 C CA . ILE A 1 1095 ? -17.821 -21.628 14.538 1.00 92.69 1095 ILE A CA 1
ATOM 8792 C C . ILE A 1 1095 ? -17.615 -22.708 15.608 1.00 92.69 1095 ILE A C 1
ATOM 8794 O O . ILE A 1 1095 ? -18.211 -22.657 16.689 1.00 92.69 1095 ILE A O 1
ATOM 8798 N N . GLU A 1 1096 ? -16.766 -23.686 15.298 1.00 90.25 1096 GLU A N 1
ATOM 8799 C CA . GLU A 1 1096 ? -16.471 -24.849 16.142 1.00 90.25 1096 GLU A CA 1
ATOM 8800 C C . GLU A 1 1096 ? -15.162 -24.683 16.945 1.00 90.25 1096 GLU A C 1
ATOM 8802 O O . GLU A 1 1096 ? -14.331 -23.817 16.668 1.00 90.25 1096 GLU A O 1
ATOM 8807 N N . GLY A 1 1097 ? -14.973 -25.515 17.976 1.00 88.44 1097 GLY A N 1
ATOM 8808 C CA . GLY A 1 1097 ? -13.745 -25.552 18.791 1.00 88.44 1097 GLY A CA 1
ATOM 8809 C C . GLY A 1 1097 ? -13.603 -24.455 19.859 1.00 88.44 1097 GLY A C 1
ATOM 8810 O O . GLY A 1 1097 ? -12.603 -24.429 20.570 1.00 88.44 1097 GLY A O 1
ATOM 8811 N N . ILE A 1 1098 ? -14.586 -23.560 20.007 1.00 93.12 1098 ILE A N 1
ATOM 8812 C CA . ILE A 1 1098 ? -14.569 -22.484 21.013 1.00 93.12 1098 ILE A CA 1
ATOM 8813 C C . ILE A 1 1098 ? -15.414 -22.869 22.232 1.00 93.12 1098 ILE A C 1
ATOM 8815 O O . ILE A 1 1098 ? -16.636 -22.719 22.213 1.00 93.12 1098 ILE A O 1
ATOM 8819 N N . ASP A 1 1099 ? -14.767 -23.301 23.316 1.00 91.06 1099 ASP A N 1
ATOM 8820 C CA . ASP A 1 1099 ? -15.413 -23.553 24.622 1.00 91.06 1099 ASP A CA 1
ATOM 8821 C C . ASP A 1 1099 ? -15.440 -22.314 25.536 1.00 91.06 1099 ASP A C 1
ATOM 8823 O O . ASP A 1 1099 ? -16.186 -22.250 26.514 1.00 91.06 1099 ASP A O 1
ATOM 8827 N N . ASN A 1 1100 ? -14.635 -21.302 25.212 1.00 94.81 1100 ASN A N 1
ATOM 8828 C CA . ASN A 1 1100 ? -14.551 -20.049 25.955 1.00 94.81 1100 ASN A CA 1
ATOM 8829 C C . ASN A 1 1100 ? -15.795 -19.159 25.761 1.00 94.81 1100 ASN A C 1
ATOM 8831 O O . ASN A 1 1100 ? -16.494 -19.267 24.747 1.00 94.81 1100 ASN A O 1
ATOM 8835 N N . PRO A 1 1101 ? -16.055 -18.213 26.687 1.00 96.12 1101 PRO A N 1
ATOM 8836 C CA . PRO A 1 1101 ? -16.975 -17.121 26.404 1.00 96.12 1101 PRO A CA 1
ATOM 8837 C C . PRO A 1 1101 ? -16.464 -16.292 25.220 1.00 96.12 1101 PRO A C 1
ATOM 8839 O O . PRO A 1 1101 ? -15.255 -16.141 25.043 1.00 96.12 1101 PRO A O 1
ATOM 8842 N N . TYR A 1 1102 ? -17.376 -15.743 24.425 1.00 97.31 1102 TYR A N 1
ATOM 8843 C CA . TYR A 1 1102 ? -17.072 -14.963 23.220 1.00 97.31 1102 TYR A CA 1
ATOM 8844 C C . TYR A 1 1102 ? -17.924 -13.693 23.181 1.00 97.31 1102 TYR A C 1
ATOM 8846 O O . TYR A 1 1102 ? -18.978 -13.627 23.819 1.00 97.31 1102 TYR A O 1
ATOM 8854 N N . LEU A 1 1103 ? -17.456 -12.673 22.463 1.00 97.75 1103 LEU A N 1
ATOM 8855 C CA . LEU A 1 1103 ? -18.112 -11.368 22.379 1.00 97.75 1103 LEU A CA 1
ATOM 8856 C C . LEU A 1 1103 ? -18.853 -11.217 21.048 1.00 97.75 1103 LEU A C 1
ATOM 8858 O O . LEU A 1 1103 ? -18.336 -11.618 20.014 1.00 97.75 1103 LEU A O 1
ATOM 8862 N N . ILE A 1 1104 ? -20.030 -10.595 21.066 1.00 97.38 1104 ILE A N 1
ATOM 8863 C CA . ILE A 1 1104 ? -20.765 -10.150 19.879 1.00 97.38 1104 ILE A CA 1
ATOM 8864 C C . ILE A 1 1104 ? -20.992 -8.636 19.963 1.00 97.38 1104 ILE A C 1
ATOM 8866 O O . ILE A 1 1104 ? -21.526 -8.143 20.959 1.00 97.38 1104 ILE A O 1
ATOM 8870 N N . LEU A 1 1105 ? -20.609 -7.900 18.921 1.00 96.62 1105 LEU A N 1
ATOM 8871 C CA . LEU A 1 1105 ? -20.858 -6.466 18.777 1.00 96.62 1105 LEU A CA 1
ATOM 8872 C C . LEU A 1 1105 ? -21.850 -6.218 17.638 1.00 96.62 1105 LEU A C 1
ATOM 8874 O O . LEU A 1 1105 ? -21.579 -6.566 16.492 1.00 96.62 1105 LEU A O 1
ATOM 8878 N N . LEU A 1 1106 ? -22.980 -5.584 17.949 1.00 94.19 1106 LEU A N 1
ATOM 8879 C CA . LEU A 1 1106 ? -23.944 -5.115 16.952 1.00 94.19 1106 LEU A CA 1
ATOM 8880 C C . LEU A 1 1106 ? -23.703 -3.630 16.642 1.00 94.19 1106 LEU A C 1
ATOM 8882 O O . LEU A 1 1106 ? -23.807 -2.794 17.537 1.00 94.19 1106 LEU A O 1
ATOM 8886 N N . PHE A 1 1107 ? -23.449 -3.290 15.381 1.00 93.31 1107 PHE A N 1
ATOM 8887 C CA . PHE A 1 1107 ? -23.326 -1.915 14.893 1.00 93.31 1107 PHE A CA 1
ATOM 8888 C C . PHE A 1 1107 ? -24.538 -1.548 14.036 1.00 93.31 1107 PHE A C 1
ATOM 8890 O O . PHE A 1 1107 ? -24.575 -1.844 12.845 1.00 93.31 1107 PHE A O 1
ATOM 8897 N N . SER A 1 1108 ? -25.533 -0.879 14.621 1.00 90.75 1108 SER A N 1
ATOM 8898 C CA . SER A 1 1108 ? -26.709 -0.406 13.883 1.00 90.75 1108 SER A CA 1
ATOM 8899 C C . SER A 1 1108 ? -26.527 1.053 13.468 1.00 90.75 1108 SER A C 1
ATOM 8901 O O . SER A 1 1108 ? -26.965 1.975 14.150 1.00 90.75 1108 SER A O 1
ATOM 8903 N N . LEU A 1 1109 ? -25.811 1.279 12.366 1.00 90.12 1109 LEU A N 1
ATOM 8904 C CA . LEU A 1 1109 ? -25.186 2.572 12.049 1.00 90.12 1109 LEU A CA 1
ATOM 8905 C C . LEU A 1 1109 ? -26.188 3.712 11.772 1.00 90.12 1109 LEU A C 1
ATOM 8907 O O . LEU A 1 1109 ? -25.853 4.878 11.995 1.00 90.12 1109 LEU A O 1
ATOM 8911 N N . LYS A 1 1110 ? -27.411 3.385 11.329 1.00 86.69 1110 LYS A N 1
ATOM 8912 C CA . LYS A 1 1110 ? -28.504 4.341 11.044 1.00 86.69 1110 LYS A CA 1
ATOM 8913 C C . LYS A 1 1110 ? -29.626 4.366 12.091 1.00 86.69 1110 LYS A C 1
ATOM 8915 O O . LYS A 1 1110 ? -30.585 5.115 11.916 1.00 86.69 1110 LYS A O 1
ATOM 8920 N N . ALA A 1 1111 ? -29.541 3.581 13.167 1.00 80.62 1111 ALA A N 1
ATOM 8921 C CA . ALA A 1 1111 ? -30.587 3.578 14.189 1.00 80.62 1111 ALA A CA 1
ATOM 8922 C C . ALA A 1 1111 ? -30.707 4.941 14.896 1.00 80.62 1111 ALA A C 1
ATOM 8924 O O . ALA A 1 1111 ? -29.708 5.596 15.191 1.00 80.62 1111 ALA A O 1
ATOM 8925 N N . ASN A 1 1112 ? -31.943 5.343 15.210 1.00 69.00 1112 ASN A N 1
ATOM 8926 C CA . ASN A 1 1112 ? -32.208 6.496 16.070 1.00 69.00 1112 ASN A CA 1
ATOM 8927 C C . ASN A 1 1112 ? -32.012 6.099 17.550 1.00 69.00 1112 ASN A C 1
ATOM 8929 O O . ASN 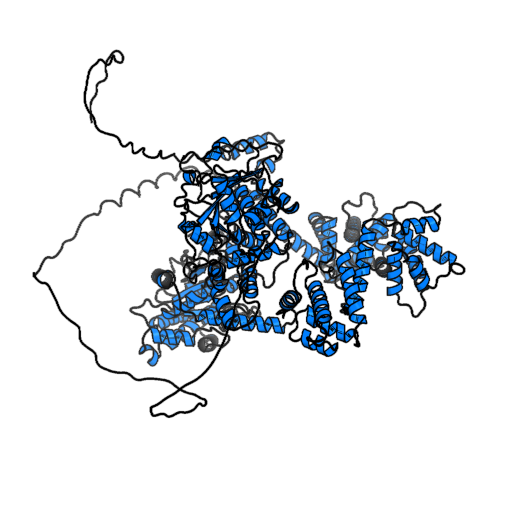A 1 1112 ? -32.702 5.204 18.048 1.00 69.00 1112 ASN A O 1
ATOM 8933 N N . THR A 1 1113 ? -31.112 6.807 18.238 1.00 62.84 1113 THR A N 1
ATOM 8934 C CA . THR A 1 1113 ? -30.740 6.646 19.657 1.00 62.84 1113 THR A CA 1
ATOM 8935 C C . THR A 1 1113 ? -31.910 6.791 20.638 1.00 62.84 1113 THR A C 1
ATOM 8937 O O . THR A 1 1113 ? -31.839 6.298 21.761 1.00 62.84 1113 THR A O 1
ATOM 8940 N N . GLU A 1 1114 ? -33.010 7.438 20.244 1.00 59.38 1114 GLU A N 1
ATOM 8941 C CA . GLU A 1 1114 ? -34.170 7.674 21.118 1.00 59.38 1114 GLU A CA 1
ATOM 8942 C C . GLU A 1 1114 ? -34.991 6.405 21.431 1.00 59.38 1114 GLU A C 1
ATOM 8944 O O . GLU A 1 1114 ? -35.775 6.386 22.386 1.00 59.38 1114 GLU A O 1
ATOM 8949 N N . LYS A 1 1115 ? -34.839 5.325 20.650 1.00 61.50 1115 LYS A N 1
ATOM 8950 C CA . LYS A 1 1115 ? -35.566 4.064 20.870 1.00 61.50 1115 LYS A CA 1
ATOM 8951 C C . LYS A 1 1115 ? -34.784 3.135 21.800 1.00 61.50 1115 LYS A C 1
ATOM 8953 O O . LYS A 1 1115 ? -33.690 2.688 21.469 1.00 61.50 1115 LYS A O 1
ATOM 8958 N N . LYS A 1 1116 ? -35.387 2.758 22.935 1.00 63.53 1116 LYS A N 1
ATOM 8959 C CA . LYS A 1 1116 ? -34.829 1.712 23.812 1.00 63.53 1116 LYS A CA 1
ATOM 8960 C C . LYS A 1 1116 ? -34.686 0.383 23.043 1.00 63.53 1116 LYS A C 1
ATOM 8962 O O . LYS A 1 1116 ? -35.643 -0.002 22.370 1.00 63.53 1116 LYS A O 1
ATOM 8967 N N . PRO A 1 1117 ? -33.555 -0.336 23.171 1.00 69.12 1117 PRO A N 1
ATOM 8968 C CA . PRO A 1 1117 ? -33.387 -1.654 22.562 1.00 69.12 1117 PRO A CA 1
ATOM 8969 C C . PRO A 1 1117 ? -34.370 -2.673 23.155 1.00 69.12 1117 PRO A C 1
ATOM 8971 O O . PRO A 1 1117 ? -34.632 -2.662 24.361 1.00 69.12 1117 PRO A O 1
ATOM 8974 N N . GLU A 1 1118 ? -34.889 -3.576 22.319 1.00 77.56 1118 GLU A N 1
ATOM 8975 C CA . GLU A 1 1118 ? -35.616 -4.757 22.800 1.00 77.56 1118 GLU A CA 1
ATOM 8976 C C . GLU A 1 1118 ? -34.629 -5.774 23.414 1.00 77.56 1118 GLU A C 1
ATOM 8978 O O . GLU A 1 1118 ? -33.433 -5.746 23.107 1.00 77.56 1118 GLU A O 1
ATOM 8983 N N . PRO A 1 1119 ? -35.082 -6.687 24.294 1.00 82.88 1119 PRO A N 1
ATOM 8984 C CA . PRO A 1 1119 ? -34.206 -7.708 24.859 1.00 82.88 1119 PRO A CA 1
ATOM 8985 C C . PRO A 1 1119 ? -33.690 -8.693 23.797 1.00 82.88 1119 PRO A C 1
ATOM 8987 O O . PRO A 1 1119 ? -34.466 -9.301 23.052 1.00 82.88 1119 PRO A O 1
ATOM 8990 N N . TRP A 1 1120 ? -32.371 -8.905 23.805 1.00 90.12 1120 TRP A N 1
ATOM 8991 C CA . TRP A 1 1120 ? -31.686 -9.924 23.007 1.00 90.12 1120 TRP A CA 1
ATOM 8992 C C . TRP A 1 1120 ? -32.273 -11.321 23.264 1.00 90.12 1120 TRP A C 1
ATOM 8994 O O . TRP A 1 1120 ? -32.422 -11.754 24.409 1.00 90.12 1120 TRP A O 1
ATOM 9004 N N . GLN A 1 1121 ? -32.560 -12.051 22.189 1.00 90.88 1121 GLN A N 1
ATOM 9005 C CA . GLN A 1 1121 ? -33.023 -13.435 22.237 1.00 90.88 1121 GLN A CA 1
ATOM 9006 C C . GLN A 1 1121 ? -31.837 -14.382 22.417 1.00 90.88 1121 GLN A C 1
ATOM 9008 O O . GLN A 1 1121 ? -30.791 -14.199 21.791 1.00 90.88 1121 GLN A O 1
ATOM 9013 N N . LYS A 1 1122 ? -31.994 -15.401 23.266 1.00 88.94 1122 LYS A N 1
ATOM 9014 C CA . LYS A 1 1122 ? -30.963 -16.421 23.526 1.00 88.94 1122 LYS A CA 1
ATOM 9015 C C . LYS A 1 1122 ? -30.604 -17.198 22.244 1.00 88.94 1122 LYS A C 1
ATOM 9017 O O . LYS A 1 1122 ? -31.481 -17.343 21.391 1.00 88.94 1122 LYS A O 1
ATOM 9022 N N . PRO A 1 1123 ? -29.369 -17.720 22.106 1.00 91.88 1123 PRO A N 1
ATOM 9023 C CA . PRO A 1 1123 ? -29.019 -18.647 21.031 1.00 91.88 1123 PRO A CA 1
ATOM 9024 C C . PRO A 1 1123 ? -29.992 -19.830 20.944 1.00 91.88 1123 PRO A C 1
ATOM 9026 O O . PRO A 1 1123 ? -30.520 -20.293 21.958 1.00 91.88 1123 PRO A O 1
ATOM 9029 N N . GLY A 1 1124 ? -30.250 -20.307 19.723 1.00 87.81 1124 GLY A N 1
ATOM 9030 C CA . GLY A 1 1124 ? -31.165 -21.432 19.493 1.00 87.81 1124 GLY A CA 1
ATOM 9031 C C . GLY A 1 1124 ? -30.632 -22.763 20.035 1.00 87.81 1124 GLY A C 1
ATOM 9032 O O . GLY A 1 1124 ? -31.409 -23.595 20.514 1.00 87.81 1124 GLY A O 1
ATOM 9033 N N . ASP A 1 1125 ? -29.311 -22.950 19.998 1.00 90.06 1125 ASP A N 1
ATOM 9034 C CA . ASP A 1 1125 ? -28.634 -24.075 20.637 1.00 90.06 1125 ASP A CA 1
ATOM 9035 C C . ASP A 1 1125 ? -28.471 -23.817 22.142 1.00 90.06 1125 ASP A C 1
ATOM 9037 O O . ASP A 1 1125 ? -27.862 -22.841 22.575 1.00 90.06 1125 ASP A O 1
ATOM 9041 N N . LYS A 1 1126 ? -28.996 -24.733 22.960 1.00 87.88 1126 LYS A N 1
ATOM 9042 C CA . LYS A 1 1126 ? -28.939 -24.651 24.428 1.00 87.88 1126 LYS A CA 1
ATOM 9043 C C . LYS A 1 1126 ? -27.548 -24.919 25.010 1.00 87.88 1126 LYS A C 1
ATOM 9045 O O . LYS A 1 1126 ? -27.351 -24.673 26.197 1.00 87.88 1126 LYS A O 1
ATOM 9050 N N . SER A 1 1127 ? -26.614 -25.448 24.220 1.00 87.62 1127 SER A N 1
ATOM 9051 C CA . SER A 1 1127 ? -25.204 -25.587 24.601 1.00 87.62 1127 SER A CA 1
ATOM 9052 C C . SER A 1 1127 ? -24.417 -24.280 24.432 1.00 87.62 1127 SER A C 1
ATOM 9054 O O . SER A 1 1127 ? -23.363 -24.106 25.042 1.00 87.62 1127 SER A O 1
ATOM 9056 N N . ASP A 1 1128 ? -24.948 -23.325 23.664 1.00 91.31 1128 ASP A N 1
ATOM 9057 C CA . ASP A 1 1128 ? -24.296 -22.057 23.343 1.00 91.31 1128 ASP A CA 1
ATOM 9058 C C . ASP A 1 1128 ? -24.561 -20.973 24.407 1.00 91.31 1128 ASP A C 1
ATOM 9060 O O . ASP A 1 1128 ? -25.197 -19.946 24.174 1.00 91.31 1128 ASP A O 1
ATOM 9064 N N . THR A 1 1129 ? -24.070 -21.215 25.623 1.00 90.31 1129 THR A N 1
ATOM 9065 C CA . THR A 1 1129 ? -24.227 -20.315 26.786 1.00 90.31 1129 THR A CA 1
ATOM 9066 C C . THR A 1 1129 ? -23.101 -19.278 26.918 1.00 90.31 1129 THR A C 1
ATOM 9068 O O . THR A 1 1129 ? -23.157 -18.380 27.763 1.00 90.31 1129 THR A O 1
ATOM 9071 N N . GLY A 1 1130 ? -22.060 -19.382 26.083 1.00 92.94 1130 GLY A N 1
ATOM 9072 C CA . GLY A 1 1130 ? -20.838 -18.571 26.149 1.00 92.94 1130 GLY A CA 1
ATOM 9073 C C . GLY A 1 1130 ? -20.987 -17.118 25.684 1.00 92.94 1130 GLY A C 1
ATOM 9074 O O . GLY A 1 1130 ? -20.053 -16.332 25.844 1.00 92.94 1130 GLY A O 1
ATOM 9075 N N . ARG A 1 1131 ? -22.134 -16.744 25.104 1.00 95.31 1131 ARG A N 1
ATOM 9076 C CA . ARG A 1 1131 ? -22.296 -15.452 24.433 1.00 95.31 1131 ARG A CA 1
ATOM 9077 C C . ARG A 1 1131 ? -22.362 -14.269 25.398 1.00 95.31 1131 ARG A C 1
ATOM 9079 O O . ARG A 1 1131 ? -23.286 -14.147 26.206 1.00 95.31 1131 ARG A O 1
ATOM 9086 N N . VAL A 1 1132 ? -21.447 -13.331 25.198 1.00 96.19 1132 VAL A N 1
ATOM 9087 C CA . VAL A 1 1132 ? -21.472 -11.972 25.743 1.00 96.19 1132 VAL A CA 1
ATOM 9088 C C . VAL A 1 1132 ? -21.751 -11.002 24.593 1.00 96.19 1132 VAL A C 1
ATOM 9090 O O . VAL A 1 1132 ? -21.302 -11.240 23.477 1.00 96.19 1132 VAL A O 1
ATOM 9093 N N . HIS A 1 1133 ? -22.517 -9.935 24.815 1.00 94.75 1133 HIS A N 1
ATOM 9094 C CA . HIS A 1 1133 ? -22.939 -9.025 23.748 1.00 94.75 1133 HIS A CA 1
ATOM 9095 C C . HIS A 1 1133 ? -23.002 -7.551 24.166 1.00 94.75 1133 HIS A C 1
ATOM 9097 O O . HIS A 1 1133 ? -23.180 -7.219 25.343 1.00 94.75 1133 HIS A O 1
ATOM 9103 N N . PHE A 1 1134 ? -22.878 -6.675 23.169 1.00 93.38 1134 PHE A N 1
ATOM 9104 C CA . PHE A 1 1134 ? -23.075 -5.230 23.265 1.00 93.38 1134 PHE A CA 1
ATOM 9105 C C . PHE A 1 1134 ? -23.593 -4.677 21.925 1.00 93.38 1134 PHE A C 1
ATOM 9107 O O . PHE A 1 1134 ? -23.378 -5.286 20.875 1.00 93.38 1134 PHE A O 1
ATOM 9114 N N . GLN A 1 1135 ? -24.257 -3.521 21.946 1.00 92.12 1135 GLN A N 1
ATOM 9115 C CA . GLN A 1 1135 ? -24.781 -2.859 20.751 1.00 92.12 1135 GLN A CA 1
ATOM 9116 C C . GLN A 1 1135 ? -24.432 -1.369 20.719 1.00 92.12 1135 GLN A C 1
ATOM 9118 O O . GLN A 1 1135 ? -24.380 -0.728 21.766 1.00 92.12 1135 GLN A O 1
ATOM 9123 N N . PHE A 1 1136 ? -24.265 -0.838 19.509 1.00 91.50 1136 PHE A N 1
ATOM 9124 C CA . PHE A 1 1136 ? -24.194 0.587 19.199 1.00 91.50 1136 PHE A CA 1
ATOM 9125 C C . PHE A 1 1136 ? -25.406 0.959 18.333 1.00 91.50 1136 PHE A C 1
ATOM 9127 O O . PHE A 1 1136 ? -25.587 0.416 17.237 1.00 91.50 1136 PHE A O 1
ATOM 9134 N N . LEU A 1 1137 ? -26.251 1.854 18.838 1.00 89.31 1137 LEU A N 1
ATOM 9135 C CA . LEU A 1 1137 ? -27.477 2.334 18.203 1.00 89.31 1137 LEU A CA 1
ATOM 9136 C C . LEU A 1 1137 ? -27.222 3.703 17.561 1.00 89.31 1137 LEU A C 1
ATOM 9138 O O . LEU A 1 1137 ? -27.470 4.747 18.153 1.00 89.31 1137 LEU A O 1
ATOM 9142 N N . GLY A 1 1138 ? -26.712 3.687 16.333 1.00 88.81 1138 GLY A N 1
ATOM 9143 C CA . GLY A 1 1138 ? -26.313 4.877 15.588 1.00 88.81 1138 GLY A CA 1
ATOM 9144 C C . GLY A 1 1138 ? -24.856 5.283 15.831 1.00 88.81 1138 GLY A C 1
ATOM 9145 O O . GLY A 1 1138 ? -24.229 4.929 16.830 1.00 88.81 1138 GLY A O 1
ATOM 9146 N N . LEU A 1 1139 ? -24.302 6.065 14.897 1.00 91.12 1139 LEU A N 1
ATOM 9147 C CA . LEU A 1 1139 ? -22.913 6.552 14.963 1.00 91.12 1139 LEU A CA 1
ATOM 9148 C C . LEU A 1 1139 ? -22.604 7.382 16.217 1.00 91.12 1139 LEU A C 1
ATOM 9150 O O . LEU A 1 1139 ? -21.436 7.525 16.582 1.00 91.12 1139 LEU A O 1
ATOM 9154 N N . ASP A 1 1140 ? -23.623 7.957 16.859 1.00 89.62 1140 ASP A N 1
ATOM 9155 C CA . ASP A 1 1140 ? -23.410 8.923 17.928 1.00 89.62 1140 ASP A CA 1
ATOM 9156 C C . ASP A 1 1140 ? -23.046 8.295 19.286 1.00 89.62 1140 ASP A C 1
ATOM 9158 O O . ASP A 1 1140 ? -22.407 8.964 20.105 1.00 89.62 1140 ASP A O 1
ATOM 9162 N N . GLU A 1 1141 ? -23.318 6.997 19.477 1.00 89.69 1141 GLU A N 1
ATOM 9163 C CA . GLU A 1 1141 ? -22.856 6.205 20.632 1.00 89.69 1141 GLU A CA 1
ATOM 9164 C C . GLU A 1 1141 ? -21.371 5.794 20.544 1.00 89.69 1141 GLU A C 1
ATOM 9166 O O . GLU A 1 1141 ? -20.805 5.298 21.519 1.00 89.69 1141 GLU A O 1
ATOM 9171 N N . ILE A 1 1142 ? -20.720 6.000 19.393 1.00 94.25 1142 ILE A N 1
ATOM 9172 C CA . ILE A 1 1142 ? -19.333 5.585 19.149 1.00 94.25 1142 ILE A CA 1
ATOM 9173 C C . ILE A 1 1142 ? -18.393 6.740 19.518 1.00 94.25 1142 ILE A C 1
ATOM 9175 O O . ILE A 1 1142 ? -18.215 7.705 18.766 1.00 94.25 1142 ILE A O 1
ATOM 9179 N N . ALA A 1 1143 ? -17.809 6.668 20.712 1.00 94.19 1143 ALA A N 1
ATOM 9180 C CA . ALA A 1 1143 ? -17.144 7.793 21.367 1.00 94.19 1143 ALA A CA 1
ATOM 9181 C C . ALA A 1 1143 ? -15.799 8.195 20.744 1.00 94.19 1143 ALA A C 1
ATOM 9183 O O . ALA A 1 1143 ? -15.436 9.368 20.791 1.00 94.19 1143 ALA A O 1
ATOM 9184 N N . CYS A 1 1144 ? -15.060 7.260 20.137 1.00 93.12 1144 CYS A N 1
ATOM 9185 C CA . CYS A 1 1144 ? -13.772 7.581 19.515 1.00 93.12 1144 CYS A CA 1
ATOM 9186 C C . CYS A 1 1144 ? -13.905 8.483 18.272 1.00 93.12 1144 CYS A C 1
ATOM 9188 O O . CYS A 1 1144 ? -12.956 9.179 17.914 1.00 93.12 1144 CYS A O 1
ATOM 9190 N N . LEU A 1 1145 ? -15.062 8.495 17.600 1.00 93.31 1145 LEU A N 1
ATOM 9191 C CA . LEU A 1 1145 ? -15.246 9.212 16.339 1.00 93.31 1145 LEU A CA 1
ATOM 9192 C C . LEU A 1 1145 ? -15.417 10.721 16.550 1.00 93.31 1145 LEU A C 1
ATOM 9194 O O . LEU A 1 1145 ? -16.411 11.163 17.124 1.00 93.31 1145 LEU A O 1
ATOM 9198 N N . SER A 1 1146 ? -14.511 11.514 15.972 1.00 90.06 1146 SER A N 1
ATOM 9199 C CA . SER A 1 1146 ? -14.682 12.972 15.848 1.00 90.06 1146 SER A CA 1
ATOM 9200 C C . SER A 1 1146 ? -15.902 13.350 14.994 1.00 90.06 1146 SER A C 1
ATOM 9202 O O . SER A 1 1146 ? -16.254 12.619 14.068 1.00 90.06 1146 SER A O 1
ATOM 9204 N N . ASP A 1 1147 ? -16.487 14.534 15.211 1.00 90.44 1147 ASP A N 1
ATOM 9205 C CA . ASP A 1 1147 ? -17.653 15.042 14.453 1.00 90.44 1147 ASP A CA 1
ATOM 9206 C C . ASP A 1 1147 ? -17.470 14.968 12.930 1.00 90.44 1147 ASP A C 1
ATOM 9208 O O . ASP A 1 1147 ? -18.392 14.644 12.177 1.00 90.44 1147 ASP A O 1
ATOM 9212 N N . LYS A 1 1148 ? -16.244 15.226 12.463 1.00 88.88 1148 LYS A N 1
ATOM 9213 C CA . LYS A 1 1148 ? -15.874 15.134 11.049 1.00 88.88 1148 LYS A CA 1
ATOM 9214 C C . LYS A 1 1148 ? -15.874 13.702 10.536 1.00 88.88 1148 LYS A C 1
ATOM 9216 O O . LYS A 1 1148 ? -16.395 13.447 9.455 1.00 88.88 1148 LYS A O 1
ATOM 9221 N N . MET A 1 1149 ? -15.332 12.764 11.312 1.00 91.25 1149 MET A N 1
ATOM 9222 C CA . MET A 1 1149 ? -15.389 11.341 10.975 1.00 91.25 1149 MET A CA 1
ATOM 9223 C C . MET A 1 1149 ? -16.821 10.817 11.019 1.00 91.25 1149 MET A C 1
ATOM 9225 O O . MET A 1 1149 ? -17.222 10.143 10.080 1.00 91.25 1149 MET A O 1
ATOM 9229 N N . ARG A 1 1150 ? -17.617 11.184 12.034 1.00 93.25 1150 ARG A N 1
ATOM 9230 C CA . ARG A 1 1150 ? -19.058 10.879 12.082 1.00 93.25 1150 ARG A CA 1
ATOM 9231 C C . ARG A 1 1150 ? -19.762 11.395 10.828 1.00 93.25 1150 ARG A C 1
ATOM 9233 O O . ARG A 1 1150 ? -20.536 10.666 10.225 1.00 93.25 1150 ARG A O 1
ATOM 9240 N N . THR A 1 1151 ? -19.443 12.613 10.389 1.00 92.88 1151 THR A N 1
ATOM 9241 C CA . THR A 1 1151 ? -19.992 13.209 9.160 1.00 92.88 1151 THR A CA 1
ATOM 9242 C C . THR A 1 1151 ? -19.568 12.447 7.900 1.00 92.88 1151 THR A C 1
ATOM 9244 O O . THR A 1 1151 ? -20.427 12.116 7.087 1.00 92.88 1151 THR A O 1
ATOM 9247 N N . ALA A 1 1152 ? -18.282 12.127 7.735 1.00 93.44 1152 ALA A N 1
ATOM 9248 C CA . ALA A 1 1152 ? -17.782 11.383 6.576 1.00 93.44 1152 ALA A CA 1
ATOM 9249 C C . ALA A 1 1152 ? -18.333 9.943 6.530 1.00 93.44 1152 ALA A C 1
ATOM 9251 O O . ALA A 1 1152 ? -18.798 9.490 5.488 1.00 93.44 1152 ALA A O 1
ATOM 9252 N N . ILE A 1 1153 ? -18.373 9.246 7.671 1.00 94.25 1153 ILE A N 1
ATOM 9253 C CA . ILE A 1 1153 ? -18.976 7.910 7.784 1.00 94.25 1153 ILE A CA 1
ATOM 9254 C C . ILE A 1 1153 ? -20.476 7.980 7.492 1.00 94.25 1153 ILE A C 1
ATOM 9256 O O . ILE A 1 1153 ? -20.986 7.128 6.773 1.00 94.25 1153 ILE A O 1
ATOM 9260 N N . ARG A 1 1154 ? -21.180 9.019 7.967 1.00 92.75 1154 ARG A N 1
ATOM 9261 C CA . ARG A 1 1154 ? -22.597 9.232 7.644 1.00 92.75 1154 ARG A CA 1
ATOM 9262 C C . ARG A 1 1154 ? -22.808 9.352 6.131 1.00 92.75 1154 ARG A C 1
ATOM 9264 O O . ARG A 1 1154 ? -23.698 8.682 5.630 1.00 92.75 1154 ARG A O 1
ATOM 9271 N N . LYS A 1 1155 ? -21.955 10.093 5.402 1.00 91.25 1155 LYS A N 1
ATOM 9272 C CA . LYS A 1 1155 ? -21.986 10.127 3.923 1.00 91.25 1155 LYS A CA 1
ATOM 9273 C C . LYS A 1 1155 ? -21.769 8.741 3.308 1.00 91.25 1155 LYS A C 1
ATOM 9275 O O . LYS A 1 1155 ? -22.512 8.392 2.401 1.00 91.25 1155 LYS A O 1
ATOM 9280 N N . LEU A 1 1156 ? -20.787 7.972 3.794 1.00 91.81 1156 LEU A N 1
ATOM 9281 C CA . LEU A 1 1156 ? -20.472 6.624 3.298 1.00 91.81 1156 LEU A CA 1
ATOM 9282 C C . LEU A 1 1156 ? -21.650 5.660 3.477 1.00 91.81 1156 LEU A C 1
ATOM 9284 O O . LEU A 1 1156 ? -22.053 5.009 2.524 1.00 91.81 1156 LEU A O 1
ATOM 9288 N N . ILE A 1 1157 ? -22.248 5.588 4.667 1.00 89.75 1157 ILE A N 1
ATOM 9289 C CA . ILE A 1 1157 ? -23.351 4.647 4.921 1.00 89.75 1157 ILE A CA 1
ATOM 9290 C C . ILE A 1 1157 ? -24.666 5.057 4.239 1.00 89.75 1157 ILE A C 1
ATOM 9292 O O . ILE A 1 1157 ? -25.549 4.214 4.063 1.00 89.75 1157 ILE A O 1
ATOM 9296 N N . THR A 1 1158 ? -24.811 6.335 3.864 1.00 86.56 1158 THR A N 1
ATOM 9297 C CA . THR A 1 1158 ? -25.902 6.851 3.015 1.00 86.56 1158 THR A CA 1
ATOM 9298 C C . THR A 1 1158 ? -25.522 6.956 1.537 1.00 86.56 1158 THR A C 1
ATOM 9300 O O . THR A 1 1158 ? -26.320 7.462 0.748 1.00 86.56 1158 THR A O 1
ATOM 9303 N N . ALA A 1 1159 ? -24.321 6.523 1.148 1.00 81.12 1159 ALA A N 1
ATOM 9304 C CA . ALA A 1 1159 ? -23.952 6.426 -0.251 1.00 81.12 1159 ALA A CA 1
ATOM 9305 C C . ALA A 1 1159 ? -24.802 5.328 -0.893 1.00 81.12 1159 ALA A C 1
ATOM 9307 O O . ALA A 1 1159 ? -24.852 4.193 -0.426 1.00 81.12 1159 ALA A O 1
ATOM 9308 N N . VAL A 1 1160 ? -25.501 5.717 -1.947 1.00 68.69 1160 VAL A N 1
ATOM 9309 C CA . VAL A 1 1160 ? -26.246 4.850 -2.854 1.00 68.69 1160 VAL A CA 1
ATOM 9310 C C . VAL A 1 1160 ? -25.772 5.272 -4.243 1.00 68.69 1160 VAL A C 1
ATOM 9312 O O . VAL A 1 1160 ? -25.598 6.486 -4.430 1.00 68.69 1160 VAL A O 1
ATOM 9315 N N . PRO A 1 1161 ? -25.560 4.344 -5.191 1.00 64.06 1161 PRO A N 1
ATOM 9316 C CA . PRO A 1 1161 ? -25.256 4.681 -6.570 1.00 64.06 1161 PRO A CA 1
ATOM 9317 C C . PRO A 1 1161 ? -26.238 5.699 -7.128 1.00 64.06 1161 PRO A C 1
ATOM 9319 O O . PRO A 1 1161 ? -27.371 5.820 -6.640 1.00 64.06 1161 PRO A O 1
ATOM 9322 N N . GLU A 1 1162 ? -25.818 6.422 -8.161 1.00 54.88 1162 GLU A N 1
ATOM 9323 C CA . GLU A 1 1162 ? -26.691 7.373 -8.837 1.00 54.88 1162 GLU A CA 1
ATOM 9324 C C . GLU A 1 1162 ? -27.972 6.700 -9.353 1.00 54.88 1162 GLU A C 1
ATOM 9326 O O . GLU A 1 1162 ? -28.036 6.100 -10.425 1.00 54.88 1162 GLU A O 1
ATOM 9331 N N . ASP A 1 1163 ? -29.042 6.838 -8.569 1.00 53.22 1163 ASP A N 1
ATOM 9332 C CA . ASP A 1 1163 ? -30.398 6.599 -9.028 1.00 53.22 1163 ASP A CA 1
ATOM 9333 C C . ASP A 1 1163 ? -30.643 7.531 -10.217 1.00 53.22 1163 ASP A C 1
ATOM 9335 O O . ASP A 1 1163 ? -30.751 8.749 -10.047 1.00 53.22 1163 ASP A O 1
ATOM 9339 N N . LEU A 1 1164 ? -30.759 6.946 -11.412 1.00 53.66 1164 LEU A N 1
ATOM 9340 C CA . LEU A 1 1164 ? -31.044 7.642 -12.670 1.00 53.66 1164 LEU A CA 1
ATOM 9341 C C . LEU A 1 1164 ? -32.274 8.563 -12.561 1.00 53.66 1164 LEU A C 1
ATOM 9343 O O . LEU A 1 1164 ? -32.401 9.525 -13.318 1.00 53.66 1164 LEU A O 1
ATOM 9347 N N . SER A 1 1165 ? -33.175 8.321 -11.599 1.00 49.28 1165 SER A N 1
ATOM 9348 C CA . SER A 1 1165 ? -34.282 9.225 -11.296 1.00 49.28 1165 SER A CA 1
ATOM 9349 C C . SER A 1 1165 ? -33.840 10.617 -10.827 1.00 49.28 1165 SER A C 1
ATOM 9351 O O . SER A 1 1165 ? -34.522 11.593 -11.129 1.00 49.28 1165 SER A O 1
ATOM 9353 N N . LYS A 1 1166 ? -32.684 10.747 -10.165 1.00 44.88 1166 LYS A N 1
ATOM 9354 C CA . LYS A 1 1166 ? -32.147 12.014 -9.639 1.00 44.88 1166 LYS A CA 1
ATOM 9355 C C . LYS A 1 1166 ? -31.435 12.864 -10.695 1.00 44.88 1166 LYS A C 1
ATOM 9357 O O . LYS A 1 1166 ? -31.442 14.086 -10.572 1.00 44.88 1166 LYS A O 1
ATOM 9362 N N . LEU A 1 1167 ? -30.877 12.241 -11.737 1.00 45.44 1167 LEU A N 1
ATOM 9363 C CA . LEU A 1 1167 ? -30.229 12.930 -12.867 1.00 45.44 1167 LEU A CA 1
ATOM 9364 C C . LEU A 1 1167 ? -31.234 13.617 -13.808 1.00 45.44 1167 LEU A C 1
ATOM 9366 O O . LEU A 1 1167 ? -30.875 14.493 -14.594 1.00 45.44 1167 LEU A O 1
ATOM 9370 N N . HIS A 1 1168 ? -32.511 13.241 -13.733 1.00 48.72 1168 HIS A N 1
ATOM 9371 C CA . HIS A 1 1168 ? -33.561 13.758 -14.600 1.00 48.72 1168 HIS A CA 1
ATOM 9372 C C . HIS A 1 1168 ? -34.578 14.612 -13.836 1.00 48.72 1168 HIS A C 1
ATOM 9374 O O . HIS A 1 1168 ? -34.966 14.320 -12.708 1.00 48.72 1168 HIS A O 1
ATOM 9380 N N . ASN A 1 1169 ? -35.109 15.652 -14.485 1.00 47.75 1169 ASN A N 1
ATOM 9381 C CA . ASN A 1 1169 ? -36.159 16.483 -13.896 1.00 47.75 1169 ASN A CA 1
ATOM 9382 C C . ASN A 1 1169 ? -37.500 15.722 -13.840 1.00 47.75 1169 ASN A C 1
ATOM 9384 O O . ASN A 1 1169 ? -38.338 15.815 -14.742 1.00 47.75 1169 ASN A O 1
ATOM 9388 N N . LEU A 1 1170 ? -37.720 14.983 -12.746 1.00 49.44 1170 LEU A N 1
ATOM 9389 C CA . LEU A 1 1170 ? -38.879 14.107 -12.519 1.00 49.44 1170 LEU A CA 1
ATOM 9390 C C . LEU A 1 1170 ? -40.247 14.803 -12.576 1.00 49.44 1170 LEU A C 1
ATOM 9392 O O . LEU A 1 1170 ? -41.274 14.117 -12.544 1.00 49.44 1170 LEU A O 1
ATOM 9396 N N . LYS A 1 1171 ? -40.307 16.138 -12.673 1.00 49.34 1171 LYS A N 1
ATOM 9397 C CA . LYS A 1 1171 ? -41.549 16.879 -12.946 1.00 49.34 1171 LYS A CA 1
ATOM 9398 C C . LYS A 1 1171 ? -42.142 16.528 -14.318 1.00 49.34 1171 LYS A C 1
ATOM 9400 O O . LYS A 1 1171 ? -43.360 16.571 -14.463 1.00 49.34 1171 LYS A O 1
ATOM 9405 N N . VAL A 1 1172 ? -41.321 16.111 -15.286 1.00 60.31 1172 VAL A N 1
ATOM 9406 C CA . VAL A 1 1172 ? -41.786 15.663 -16.607 1.00 60.31 1172 VAL A CA 1
ATOM 9407 C C . VAL A 1 1172 ? -42.318 14.228 -16.518 1.00 60.31 1172 VAL A C 1
ATOM 9409 O O . VAL A 1 1172 ? -41.566 13.273 -16.315 1.00 60.31 1172 VAL A O 1
ATOM 9412 N N . ALA A 1 1173 ? -43.634 14.065 -16.686 1.00 59.56 1173 ALA A N 1
ATOM 9413 C CA . ALA A 1 1173 ? -44.310 12.771 -16.556 1.00 59.56 1173 ALA A CA 1
ATOM 9414 C C . ALA A 1 1173 ? -43.787 11.710 -17.545 1.00 59.56 1173 ALA A C 1
ATOM 9416 O O . ALA A 1 1173 ? -43.662 10.546 -17.169 1.00 59.56 1173 ALA A O 1
ATOM 9417 N N . HIS A 1 1174 ? -43.422 12.120 -18.767 1.00 69.38 1174 HIS A N 1
ATOM 9418 C CA . HIS A 1 1174 ? -42.814 11.245 -19.773 1.00 69.38 1174 HIS A CA 1
ATOM 9419 C C . HIS A 1 1174 ? -41.488 10.648 -19.283 1.00 69.38 1174 HIS A C 1
ATOM 9421 O O . HIS A 1 1174 ? -41.350 9.431 -19.231 1.00 69.38 1174 HIS A O 1
ATOM 9427 N N . THR A 1 1175 ? -40.546 11.484 -18.837 1.00 58.47 1175 THR A N 1
ATOM 9428 C CA . THR A 1 1175 ? -39.234 11.039 -18.339 1.00 58.47 1175 THR A CA 1
ATOM 9429 C C . THR A 1 1175 ? -39.378 10.135 -17.116 1.00 58.47 1175 THR A C 1
ATOM 9431 O O . THR A 1 1175 ? -38.743 9.087 -17.044 1.00 58.47 1175 THR A O 1
ATOM 9434 N N . ARG A 1 1176 ? -40.298 10.463 -16.197 1.00 58.28 1176 ARG A N 1
ATOM 9435 C CA . ARG A 1 1176 ? -40.631 9.612 -15.041 1.00 58.28 1176 ARG A CA 1
ATOM 9436 C C . ARG A 1 1176 ? -41.199 8.245 -15.460 1.00 58.28 1176 ARG A C 1
ATOM 9438 O O . ARG A 1 1176 ? -40.887 7.238 -14.829 1.00 58.28 1176 ARG A O 1
ATOM 9445 N N . GLY A 1 1177 ? -42.036 8.203 -16.499 1.00 61.50 1177 GLY A N 1
ATOM 9446 C CA . GLY A 1 1177 ? -42.576 6.964 -17.070 1.00 61.50 1177 GLY A CA 1
ATOM 9447 C C . GLY A 1 1177 ? -41.516 6.133 -17.797 1.00 61.50 1177 GLY A C 1
ATOM 9448 O O . GLY A 1 1177 ? -41.474 4.917 -17.631 1.00 61.50 1177 GLY A O 1
ATOM 9449 N N . TRP A 1 1178 ? -40.620 6.791 -18.536 1.00 70.94 1178 TRP A N 1
ATOM 9450 C CA . TRP A 1 1178 ? -39.493 6.161 -19.221 1.00 70.94 1178 TRP A CA 1
ATOM 9451 C C . TRP A 1 1178 ? -38.514 5.522 -18.229 1.00 70.94 1178 TRP A C 1
ATOM 9453 O O . TRP A 1 1178 ? -38.275 4.322 -18.331 1.00 70.94 1178 TRP A O 1
ATOM 9463 N N . ILE A 1 1179 ? -38.060 6.252 -17.200 1.00 65.75 1179 ILE A N 1
ATOM 9464 C CA . ILE A 1 1179 ? -37.189 5.703 -16.142 1.00 65.75 1179 ILE A CA 1
ATOM 9465 C C . ILE A 1 1179 ? -37.853 4.496 -15.474 1.00 65.75 1179 ILE A C 1
ATOM 9467 O O . ILE A 1 1179 ? -37.221 3.455 -15.341 1.00 65.75 1179 ILE A O 1
ATOM 9471 N N . LYS A 1 1180 ? -39.146 4.576 -15.125 1.00 59.81 1180 LYS A N 1
ATOM 9472 C CA . LYS A 1 1180 ? -39.879 3.434 -14.548 1.00 59.81 1180 LYS A CA 1
ATOM 9473 C C . LYS A 1 1180 ? -39.976 2.222 -15.480 1.00 59.81 1180 LYS A C 1
ATOM 9475 O O . LYS A 1 1180 ? -40.008 1.101 -14.983 1.00 59.81 1180 LYS A O 1
ATOM 9480 N N . ASN A 1 1181 ? -40.025 2.422 -16.797 1.00 65.88 1181 ASN A N 1
ATOM 9481 C CA . ASN A 1 1181 ? -40.045 1.332 -17.776 1.00 65.88 1181 ASN A CA 1
ATOM 9482 C C . ASN A 1 1181 ? -38.656 0.713 -17.997 1.00 65.88 1181 ASN A C 1
ATOM 9484 O O . ASN A 1 1181 ? -38.553 -0.509 -18.083 1.00 65.88 1181 ASN A O 1
ATOM 9488 N N . VAL A 1 1182 ? -37.601 1.531 -18.062 1.00 57.78 1182 VAL A N 1
ATOM 9489 C CA . VAL A 1 1182 ? -36.211 1.075 -18.242 1.00 57.78 1182 VAL A CA 1
ATOM 9490 C C . VAL A 1 1182 ? -35.698 0.393 -16.969 1.00 57.78 1182 VAL A C 1
ATOM 9492 O O . VAL A 1 1182 ? -35.220 -0.737 -17.016 1.00 57.78 1182 VAL A O 1
ATOM 9495 N N . ALA A 1 1183 ? -35.910 1.013 -15.807 1.00 53.09 1183 ALA A N 1
ATOM 9496 C CA . ALA A 1 1183 ? -35.540 0.473 -14.500 1.00 53.09 1183 ALA A CA 1
ATOM 9497 C C . ALA A 1 1183 ? -36.522 -0.588 -13.960 1.00 53.09 1183 ALA A C 1
ATOM 9499 O O . ALA A 1 1183 ? -36.380 -1.022 -12.817 1.00 53.09 1183 ALA A O 1
ATOM 9500 N N . ARG A 1 1184 ? -37.504 -1.062 -14.750 1.00 45.16 1184 ARG A N 1
ATOM 9501 C CA . ARG A 1 1184 ? -38.552 -1.990 -14.264 1.00 45.16 1184 ARG A CA 1
ATOM 9502 C C . ARG A 1 1184 ? -38.007 -3.303 -13.683 1.00 45.16 1184 ARG A C 1
ATOM 9504 O O . ARG A 1 1184 ? -38.698 -3.950 -12.904 1.00 45.16 1184 ARG A O 1
ATOM 9511 N N . HIS A 1 1185 ? -36.793 -3.699 -14.077 1.00 43.97 1185 HIS A N 1
ATOM 9512 C CA . HIS A 1 1185 ? -36.094 -4.878 -13.556 1.00 43.97 1185 HIS A CA 1
ATOM 9513 C C . HIS A 1 1185 ? -34.967 -4.534 -12.564 1.00 43.97 1185 HIS A C 1
ATOM 9515 O O . HIS A 1 1185 ? -34.509 -5.428 -11.865 1.00 43.97 1185 HIS A O 1
ATOM 9521 N N . TYR A 1 1186 ? -34.545 -3.267 -12.450 1.00 42.19 1186 TYR A N 1
ATOM 9522 C CA . TYR A 1 1186 ? -33.450 -2.840 -11.555 1.00 42.19 1186 TYR A CA 1
ATOM 9523 C C . TYR A 1 1186 ? -33.796 -3.011 -10.063 1.00 42.19 1186 TYR A C 1
ATOM 9525 O O . TYR A 1 1186 ? -32.908 -3.092 -9.222 1.00 42.19 1186 TYR A O 1
ATOM 9533 N N . HIS A 1 1187 ? -35.090 -3.108 -9.738 1.00 35.72 1187 HIS A N 1
ATOM 9534 C CA . HIS A 1 1187 ? -35.593 -3.441 -8.401 1.00 35.72 1187 HIS A CA 1
ATOM 9535 C C . HIS A 1 1187 ? -36.117 -4.883 -8.274 1.00 35.72 1187 HIS A C 1
ATOM 9537 O O . HIS A 1 1187 ? -36.659 -5.239 -7.228 1.00 35.72 1187 HIS A O 1
ATOM 9543 N N . MET A 1 1188 ? -35.977 -5.729 -9.304 1.00 28.09 1188 MET A N 1
ATOM 9544 C CA . MET A 1 1188 ? -36.184 -7.166 -9.122 1.00 28.09 1188 MET A CA 1
ATOM 9545 C C . MET A 1 1188 ? -34.914 -7.746 -8.511 1.00 28.09 1188 MET A C 1
ATOM 9547 O O . MET A 1 1188 ? -33.912 -7.948 -9.192 1.00 28.09 1188 MET A O 1
ATOM 9551 N N . THR A 1 1189 ? -34.975 -7.999 -7.205 1.00 31.81 1189 THR A N 1
ATOM 9552 C CA . THR A 1 1189 ? -33.973 -8.778 -6.482 1.00 31.81 1189 THR A CA 1
ATOM 9553 C C . THR A 1 1189 ? -33.628 -10.055 -7.244 1.00 31.81 1189 THR A C 1
ATOM 9555 O O . THR A 1 1189 ? -34.506 -10.714 -7.809 1.00 31.81 1189 THR A O 1
ATOM 9558 N N . LEU A 1 1190 ? -32.338 -10.413 -7.229 1.00 26.34 1190 LEU A N 1
ATOM 9559 C CA . LEU A 1 1190 ? -31.853 -11.710 -7.701 1.00 26.34 1190 LEU A CA 1
ATOM 9560 C C . LEU A 1 1190 ? -32.782 -12.822 -7.185 1.00 26.34 1190 LEU A C 1
ATOM 9562 O O . LEU A 1 1190 ? -33.106 -12.818 -5.990 1.00 26.34 1190 LEU A O 1
ATOM 9566 N N . PRO A 1 1191 ? -33.217 -13.770 -8.038 1.00 23.91 1191 PRO A N 1
ATOM 9567 C CA . PRO A 1 1191 ? -34.023 -14.880 -7.560 1.00 23.91 1191 PRO A CA 1
ATOM 9568 C C . PRO A 1 1191 ? -33.232 -15.617 -6.472 1.00 23.91 1191 PRO A C 1
ATOM 9570 O O . PRO A 1 1191 ? -32.030 -15.843 -6.650 1.00 23.91 1191 PRO A O 1
ATOM 9573 N N . PRO A 1 1192 ? -33.864 -15.981 -5.340 1.00 26.45 1192 PRO A N 1
ATOM 9574 C CA . PRO A 1 1192 ? -33.165 -16.679 -4.277 1.00 26.45 1192 PRO A CA 1
ATOM 9575 C C . PRO A 1 1192 ? -32.562 -17.963 -4.843 1.00 26.45 1192 PRO A C 1
ATOM 9577 O O . PRO A 1 1192 ? -33.261 -18.750 -5.489 1.00 26.45 1192 PRO A O 1
ATOM 9580 N N . VAL A 1 1193 ? -31.265 -18.168 -4.588 1.00 27.55 1193 VAL A N 1
ATOM 9581 C CA . VAL A 1 1193 ? -30.584 -19.433 -4.884 1.00 27.55 1193 VAL A CA 1
ATOM 9582 C C . VAL A 1 1193 ? -31.457 -20.561 -4.326 1.00 27.55 1193 VAL A C 1
ATOM 9584 O O . VAL A 1 1193 ? -31.851 -20.469 -3.156 1.00 27.55 1193 VAL A O 1
ATOM 9587 N N . PRO A 1 1194 ? -31.812 -21.591 -5.120 1.00 25.25 1194 PRO A N 1
ATOM 9588 C CA . PRO A 1 1194 ? -32.717 -22.629 -4.658 1.00 25.25 1194 PRO A CA 1
ATOM 9589 C C . PRO A 1 1194 ? -32.191 -23.239 -3.364 1.00 25.25 1194 PRO A C 1
ATOM 9591 O O . PRO A 1 1194 ? -31.102 -23.813 -3.342 1.00 25.25 1194 PRO A O 1
ATOM 9594 N N . GLN A 1 1195 ? -32.966 -23.109 -2.285 1.00 26.22 1195 GLN A N 1
ATOM 9595 C CA . GLN A 1 1195 ? -32.652 -23.753 -1.019 1.00 26.22 1195 GLN A CA 1
ATOM 9596 C C . GLN A 1 1195 ? -32.611 -25.266 -1.250 1.00 26.22 1195 GLN A C 1
ATOM 9598 O O . GLN A 1 1195 ? -33.655 -25.924 -1.290 1.00 26.22 1195 GLN A O 1
ATOM 9603 N N . GLN A 1 1196 ? -31.407 -25.829 -1.368 1.00 29.75 1196 GLN A N 1
ATOM 9604 C CA . GLN A 1 1196 ? -31.207 -27.241 -1.088 1.00 29.75 1196 GLN A CA 1
ATOM 9605 C C . GLN A 1 1196 ? -31.570 -27.434 0.381 1.00 29.75 1196 GLN A C 1
ATOM 9607 O O . GLN A 1 1196 ? -30.807 -27.090 1.283 1.00 29.75 1196 GLN A O 1
ATOM 9612 N N . ARG A 1 1197 ? -32.790 -27.923 0.622 1.00 24.39 1197 ARG A N 1
ATOM 9613 C CA . ARG A 1 1197 ? -33.196 -28.364 1.954 1.00 24.39 1197 ARG A CA 1
ATOM 9614 C C . ARG A 1 1197 ? -32.190 -29.431 2.390 1.00 24.39 1197 ARG A C 1
ATOM 9616 O O . ARG A 1 1197 ? -31.973 -30.361 1.614 1.00 24.39 1197 ARG A O 1
ATOM 9623 N N . PRO A 1 1198 ? -31.585 -29.322 3.583 1.00 27.56 1198 PRO A N 1
ATOM 9624 C CA . PRO A 1 1198 ? -30.683 -30.356 4.056 1.00 27.56 1198 PRO A CA 1
ATOM 9625 C C . PRO A 1 1198 ? -31.453 -31.671 4.180 1.00 27.56 1198 PRO A C 1
ATOM 9627 O O . PRO A 1 1198 ? -32.547 -31.701 4.754 1.00 27.56 1198 PRO A O 1
ATOM 9630 N N . ASP A 1 1199 ? -30.875 -32.750 3.652 1.00 27.38 1199 ASP A N 1
ATOM 9631 C CA . ASP A 1 1199 ? -31.413 -34.096 3.820 1.00 27.38 1199 ASP A CA 1
ATOM 9632 C C . ASP A 1 1199 ? -31.546 -34.405 5.313 1.00 27.38 1199 ASP A C 1
ATOM 9634 O O . ASP A 1 1199 ? -30.558 -34.600 6.030 1.00 27.38 1199 ASP A O 1
ATOM 9638 N N . GLN A 1 1200 ? -32.788 -34.491 5.793 1.00 29.53 1200 GLN A N 1
ATOM 9639 C CA . GLN A 1 1200 ? -33.060 -35.024 7.118 1.00 29.53 1200 GLN A CA 1
ATOM 9640 C C . GLN A 1 1200 ? -32.690 -36.509 7.131 1.00 29.53 1200 GLN A C 1
ATOM 9642 O O . GLN A 1 1200 ? -33.505 -37.374 6.806 1.00 29.53 1200 GLN A O 1
ATOM 9647 N N . LYS A 1 1201 ? -31.471 -36.817 7.591 1.00 31.02 1201 LYS A N 1
ATOM 9648 C CA . LYS A 1 1201 ? -31.086 -38.155 8.061 1.00 31.02 1201 LYS A CA 1
ATOM 9649 C C . LYS A 1 1201 ? -31.887 -38.513 9.317 1.00 31.02 1201 LYS A C 1
ATOM 9651 O O . LYS A 1 1201 ? -31.381 -38.511 10.436 1.00 31.02 1201 LYS A O 1
ATOM 9656 N N . SER A 1 1202 ? -33.159 -38.839 9.106 1.00 26.84 1202 SER A N 1
ATOM 9657 C CA . SER A 1 1202 ? -34.052 -39.411 10.104 1.00 26.84 1202 SER A CA 1
ATOM 9658 C C . SER A 1 1202 ? -33.611 -40.838 10.420 1.00 26.84 1202 SER A C 1
ATOM 9660 O O . SER A 1 1202 ? -33.927 -41.796 9.715 1.00 26.84 1202 SER A O 1
ATOM 9662 N N . THR A 1 1203 ? -32.853 -40.992 11.500 1.00 29.27 1203 THR A N 1
ATOM 9663 C CA . THR A 1 1203 ? -32.541 -42.296 12.078 1.00 29.27 1203 THR A CA 1
ATOM 9664 C C . THR A 1 1203 ? -33.661 -42.730 13.023 1.00 29.27 1203 THR A C 1
ATOM 9666 O O . THR A 1 1203 ? -33.666 -42.348 14.192 1.00 29.27 1203 THR A O 1
ATOM 9669 N N . LYS A 1 1204 ? -34.576 -43.604 12.566 1.00 28.98 1204 LYS A N 1
ATOM 9670 C CA . LYS A 1 1204 ? -35.198 -44.617 13.449 1.00 28.98 1204 LYS A CA 1
ATOM 9671 C C . LYS A 1 1204 ? -35.971 -45.733 12.735 1.00 28.98 1204 LYS A C 1
ATOM 9673 O O . LYS A 1 1204 ? -37.012 -45.512 12.136 1.00 28.98 1204 LYS A O 1
ATOM 9678 N N . ARG A 1 1205 ? -35.464 -46.947 12.978 1.00 28.06 1205 ARG A N 1
ATOM 9679 C CA . ARG A 1 1205 ? -36.171 -48.212 13.260 1.00 28.06 1205 ARG A CA 1
ATOM 9680 C C . ARG A 1 1205 ? -37.330 -48.640 12.349 1.00 28.06 1205 ARG A C 1
ATOM 9682 O O . ARG A 1 1205 ? -38.469 -48.213 12.482 1.00 28.06 1205 ARG A O 1
ATOM 9689 N N . THR A 1 1206 ? -37.009 -49.676 11.583 1.00 28.81 1206 THR A N 1
ATOM 9690 C CA . THR A 1 1206 ? -37.902 -50.753 11.150 1.00 28.81 1206 THR A CA 1
ATOM 9691 C C . THR A 1 1206 ? -38.795 -51.304 12.275 1.00 28.81 1206 THR A C 1
ATOM 9693 O O . THR A 1 1206 ? -38.348 -51.512 13.403 1.00 28.81 1206 THR A O 1
ATOM 9696 N N . GLY A 1 1207 ? -40.048 -51.608 11.927 1.00 26.09 1207 GLY A N 1
ATOM 9697 C CA . GLY A 1 1207 ? -41.034 -52.290 12.771 1.00 26.09 1207 GLY A CA 1
ATOM 9698 C C . GLY A 1 1207 ? -42.334 -52.495 11.977 1.00 26.09 1207 GLY A C 1
ATOM 9699 O O . GLY A 1 1207 ? -43.030 -51.509 11.750 1.00 26.09 1207 GLY A O 1
ATOM 9700 N N . PRO A 1 1208 ? -42.622 -53.706 11.461 1.00 35.28 1208 PRO A N 1
ATOM 9701 C CA . PRO A 1 1208 ? -43.725 -53.949 10.527 1.00 35.28 1208 PRO A CA 1
ATOM 9702 C C . PRO A 1 1208 ? -45.004 -54.431 11.232 1.00 35.28 1208 PRO A C 1
ATOM 9704 O O . PRO A 1 1208 ? -44.990 -54.675 12.438 1.00 35.28 1208 PRO A O 1
ATOM 9707 N N . SER A 1 1209 ? -46.053 -54.690 10.434 1.00 26.08 1209 SER A N 1
ATOM 9708 C CA . SER A 1 1209 ? -47.380 -55.192 10.847 1.00 26.08 1209 SER A CA 1
ATOM 9709 C C . SER A 1 1209 ? -48.175 -54.174 11.677 1.00 26.08 1209 SER A C 1
ATOM 9711 O O . SER A 1 1209 ? -47.610 -53.280 12.293 1.00 26.08 1209 SER A O 1
ATOM 9713 N N . ASP A 1 1210 ? -49.496 -54.206 11.768 1.00 26.92 1210 ASP A N 1
ATOM 9714 C CA . ASP A 1 1210 ? -50.606 -54.848 11.043 1.00 26.92 1210 ASP A CA 1
ATOM 9715 C C . ASP A 1 1210 ? -51.810 -54.000 11.539 1.00 26.92 1210 ASP A C 1
ATOM 9717 O O . ASP A 1 1210 ? -51.778 -53.493 12.657 1.00 26.92 1210 ASP A O 1
ATOM 9721 N N . ARG A 1 1211 ? -52.922 -53.714 10.867 1.00 27.20 1211 ARG A N 1
ATOM 9722 C CA . ARG A 1 1211 ? -53.751 -54.386 9.862 1.00 27.20 1211 ARG A CA 1
ATOM 9723 C C . ARG A 1 1211 ? -54.940 -53.425 9.620 1.00 27.20 1211 ARG A C 1
ATOM 9725 O O . ARG A 1 1211 ? -55.105 -52.481 10.380 1.00 27.20 1211 ARG A O 1
ATOM 9732 N N . THR A 1 1212 ? -55.816 -53.716 8.650 1.00 26.06 1212 THR A N 1
ATOM 9733 C CA . THR A 1 1212 ? -57.280 -53.420 8.692 1.00 26.06 1212 THR A CA 1
ATOM 9734 C C . THR A 1 1212 ? -57.744 -52.018 9.185 1.00 26.06 1212 THR A C 1
ATOM 9736 O O . THR A 1 1212 ? -57.683 -51.716 10.367 1.00 26.06 1212 THR A O 1
ATOM 9739 N N . ASN A 1 1213 ? -58.414 -51.159 8.409 1.00 28.23 1213 ASN A N 1
ATOM 9740 C CA . ASN A 1 1213 ? -59.442 -51.479 7.417 1.00 28.23 1213 ASN A CA 1
ATOM 9741 C C . ASN A 1 1213 ? -59.842 -50.261 6.550 1.00 28.23 1213 ASN A C 1
ATOM 9743 O O . ASN A 1 1213 ? -59.802 -49.115 6.984 1.00 28.23 1213 ASN A O 1
ATOM 9747 N N . THR A 1 1214 ? -60.384 -50.554 5.363 1.00 28.23 1214 THR A N 1
ATOM 9748 C CA . THR A 1 1214 ? -61.303 -49.701 4.569 1.00 28.23 1214 THR A CA 1
ATOM 9749 C C . THR A 1 1214 ? -60.849 -48.296 4.113 1.00 28.23 1214 THR A C 1
ATOM 9751 O O . THR A 1 1214 ? -61.228 -47.290 4.713 1.00 28.23 1214 THR A O 1
ATOM 9754 N N . PRO A 1 1215 ? -60.257 -48.168 2.909 1.00 27.73 1215 PRO A N 1
ATOM 9755 C CA . PRO A 1 1215 ? -60.319 -46.930 2.144 1.00 27.73 1215 PRO A CA 1
ATOM 9756 C C . PRO A 1 1215 ? -61.680 -46.825 1.437 1.00 27.73 1215 PRO A C 1
ATOM 9758 O O . PRO A 1 1215 ? -61.889 -47.414 0.366 1.00 27.73 1215 PRO A O 1
ATOM 9761 N N . LYS A 1 1216 ? -62.587 -46.039 2.039 1.00 30.53 1216 LYS A N 1
ATOM 9762 C CA . LYS A 1 1216 ? -63.653 -45.331 1.314 1.00 30.53 1216 LYS A CA 1
ATOM 9763 C C . LYS A 1 1216 ? -63.051 -44.050 0.672 1.00 30.53 1216 LYS A C 1
ATOM 9765 O O . LYS A 1 1216 ? -63.291 -42.959 1.166 1.00 30.53 1216 LYS A O 1
ATOM 9770 N N . SER A 1 1217 ? -62.109 -44.131 -0.263 1.00 33.59 1217 SER A N 1
ATOM 9771 C CA . SER A 1 1217 ? -62.472 -44.254 -1.680 1.00 33.59 1217 SER A CA 1
ATOM 9772 C C . SER A 1 1217 ? -62.883 -42.895 -2.323 1.00 33.59 1217 SER A C 1
ATOM 9774 O O . SER A 1 1217 ? -63.425 -42.046 -1.625 1.00 33.59 1217 SER A O 1
ATOM 9776 N N . PRO A 1 1218 ? -62.691 -42.658 -3.640 1.00 45.09 1218 PRO A N 1
ATOM 9777 C CA . PRO A 1 1218 ? -63.314 -41.528 -4.363 1.00 45.09 1218 PRO A CA 1
ATOM 9778 C C . PRO A 1 1218 ? -64.688 -41.921 -4.957 1.00 45.09 1218 PRO A C 1
ATOM 9780 O O . PRO A 1 1218 ? -64.767 -42.377 -6.087 1.00 45.09 1218 PRO A O 1
ATOM 9783 N N . LYS A 1 1219 ? -65.764 -41.929 -4.156 1.00 49.59 1219 LYS A N 1
ATOM 9784 C CA . LYS A 1 1219 ? -66.126 -43.146 -3.399 1.00 49.59 1219 LYS A CA 1
ATOM 9785 C C . LYS A 1 1219 ? -66.144 -44.563 -4.064 1.00 49.59 1219 LYS A C 1
ATOM 9787 O O . LYS A 1 1219 ? -66.580 -45.472 -3.360 1.00 49.59 1219 LYS A O 1
ATOM 9792 N N . ARG A 1 1220 ? -65.443 -44.847 -5.191 1.00 28.81 1220 ARG A N 1
ATOM 9793 C CA . ARG A 1 1220 ? -64.245 -45.760 -5.276 1.00 28.81 1220 ARG A CA 1
ATOM 9794 C C . ARG A 1 1220 ? -63.460 -45.733 -6.592 1.00 28.81 1220 ARG A C 1
ATOM 9796 O O . ARG A 1 1220 ? -63.948 -45.242 -7.591 1.00 28.81 1220 ARG A O 1
ATOM 9803 N N . ILE A 1 1221 ? -62.261 -46.339 -6.505 1.00 27.36 1221 ILE A N 1
ATOM 9804 C CA . ILE A 1 1221 ? -61.266 -46.692 -7.540 1.00 27.36 1221 ILE A CA 1
ATOM 9805 C C . ILE A 1 1221 ? -59.983 -45.835 -7.499 1.00 27.36 1221 ILE A C 1
ATOM 9807 O O . ILE A 1 1221 ? -59.897 -44.723 -8.004 1.00 27.36 1221 ILE A O 1
ATOM 9811 N N . ARG A 1 1222 ? -58.971 -46.427 -6.856 1.00 30.03 1222 ARG A N 1
ATOM 9812 C CA . ARG A 1 1222 ? -57.547 -46.370 -7.219 1.00 30.03 1222 ARG A CA 1
ATOM 9813 C C . ARG A 1 1222 ? -57.251 -47.750 -7.820 1.00 30.03 1222 ARG A C 1
ATOM 9815 O O . ARG A 1 1222 ? -57.851 -48.697 -7.313 1.00 30.03 1222 ARG A O 1
ATOM 9822 N N . LEU A 1 1223 ? -56.376 -47.830 -8.819 1.00 27.98 1223 LEU A N 1
ATOM 9823 C CA . LEU A 1 1223 ? -55.535 -48.960 -9.278 1.00 27.98 1223 LEU A CA 1
ATOM 9824 C C . LEU A 1 1223 ? -55.102 -48.550 -10.707 1.00 27.98 1223 LEU A C 1
ATOM 9826 O O . LEU A 1 1223 ? -55.969 -48.214 -11.507 1.00 27.98 1223 LEU A O 1
ATOM 9830 N N . SER A 1 1224 ? -53.842 -48.174 -10.943 1.00 25.86 1224 SER A N 1
ATOM 9831 C CA . SER A 1 1224 ? -52.635 -49.025 -11.046 1.00 25.86 1224 SER A CA 1
ATOM 9832 C C . SER A 1 1224 ? -52.376 -49.423 -12.515 1.00 25.86 1224 SER A C 1
ATOM 9834 O O . SER A 1 1224 ? -53.221 -49.155 -13.363 1.00 25.86 1224 SER A O 1
ATOM 9836 N N . GLU A 1 1225 ? -51.215 -49.937 -12.922 1.00 27.48 1225 GLU A N 1
ATOM 9837 C CA . GLU A 1 1225 ? -50.029 -50.398 -12.180 1.00 27.48 1225 GLU A CA 1
ATOM 9838 C C . GLU A 1 1225 ? -48.764 -50.129 -13.032 1.00 27.48 1225 GLU A C 1
ATOM 9840 O O . GLU A 1 1225 ? -48.840 -50.130 -14.256 1.00 27.48 1225 GLU A O 1
ATOM 9845 N N . GLU A 1 1226 ? -47.633 -49.902 -12.356 1.00 26.64 1226 GLU A N 1
ATOM 9846 C CA . GLU A 1 1226 ? -46.272 -50.367 -12.710 1.00 26.64 1226 GLU A CA 1
ATOM 9847 C C . GLU A 1 1226 ? -45.706 -50.188 -14.143 1.00 26.64 1226 GLU A C 1
ATOM 9849 O O . GLU A 1 1226 ? -46.053 -50.903 -15.079 1.00 26.64 1226 GLU A O 1
ATOM 9854 N N . HIS A 1 1227 ? -44.646 -49.376 -14.265 1.00 36.22 1227 HIS A N 1
ATOM 9855 C CA . HIS A 1 1227 ? -43.295 -49.789 -13.838 1.00 36.22 1227 HIS A CA 1
ATOM 9856 C C . HIS A 1 1227 ? -42.510 -48.608 -13.244 1.00 36.22 1227 HIS A C 1
ATOM 9858 O O . HIS A 1 1227 ? -42.824 -47.454 -13.614 1.00 36.22 1227 HIS A O 1
#

Foldseek 3Di:
DDDDDDDDDYDDDDDDDDDDDDDDDDDDDDDDDDDDDDDDDDDDDDDDDDDDDDDDDDDDDDDDDDDDDPDDPPPPPPPPPDDPDDDDDDDDDDDDDDDDDPPDDPVLLVVLLVLQCLQQVDDPVQSVLLSVVLCVAANSVRSVVLSVLVVVLLVLFDPPDDSVVLSVLLNCQLLQPPCSLVVNCVRSVNDVPPHVPSSQSSLLSSLCSNDPHHDRPPPDDSVRSSCVSNVDHPVLLVLVCLLQVDDGPRSVVLVVVLCVQANDVVSVVLSVLSVVLLVLFDPPQDSVVLSVLLNCQLQQPPCSLVVNCVRSVNDCPPCVVSSQVSLVSSLCSNPVNDPDDPPDDSVNSSVVSNDDDPVRVLVVLVVVLVVLVCVQQVDDPPPDDDDDDPDDPPPPDDDSPVSVVLSVLSVVLVVVFPADRVVLNVLLVCQLQAHPCSLVVNCVRRVHDCVPQVVSSLSSLVSSLCVNCVPDDPPPDGSVNSNVVSHHDDDDDDDVVVVVVVLVVLLVLVLVVLVPDDFPCVPFQVVVVVLLLVLLLVDDFLAALFQEFEAAAAPLQCSVSSVVVNLLVFAEQEAELPDQPDSDPPDGALCNCLLVPDQVDPDPLLLSLLLLLLLLLQLLLVLLQPPVNVPDDQSVNSVVSCQQRDRRHPDHHVSSVSSVVSSVVVVPDPPPPCSLVSSQVSLLSNQVRHDDDPRRRAYEYEYHPLVQQVVDAHPVRHGSVNSNSNSRSSHDSSSRYHYYYYALFLVRLQDPPPPPVPPDDDDDSGHDAHRYHNQPRPQFLSPQDPFAFWLLRLQDLLNLLSGTRNPLNSSLVSDVVVDDPPSVVVSLVVLLCQQQQHPDDDDLVPRDLLSLCSLLLQFEWAFFDWPDPSQSVCSRGRRWGFPDADSNRNTTGTGHPHGSSNLLSSQVSCVVDVSNLLSSLLSLLVCQQAVRGDLVCLQVSLVSSLLLLLVLVFDADDSVDPDGSSLWGKHQPLSSVCSFQVDRSVPPDKDAPDPVLVVQSRQFWMFTARHEDEDQDQDELVVLSVCSSNRYKYQYHPPQWQFGIKHKIFGHDPVCNGHTDDSLRIEMETEDTALDADDDPLVSLLRNFCVNRVHPDHPGQYEYEYEDANADPVDDDDDHDHHPDPSRRRYIYDYDGHPVSGPNDDPSSSVSSVSSSPRHYPLVCVVDPVVPVVVVVVSCVVCVCVPVPDDPDPPPDPPPPDDDDDDDDDDDDDDCPPVHDDDDDDD

Organism: Puccinia triticina (isolate 1-1 / race 1 (BBBD)) (NCBI:txid630390)

Sequence (1227 aa):
MSSDQGRGAALDDSDRPSHQPNIDPDPPRPGSQVHKSRSAMPPHRPGAVPSERVQPLRRAHESPPKERLDYRLREARSRERKESDRESLQFTMDPQSTGESQQQPIEADINEYKHFVTLHSYKENQQTEHFAVVSKVVGIERLRNYHDDLEEILKLKSPDTNQEDVISQWVKFFQGYKGSFTRLKKILNLTDADHEDQIEQLVELAHFIRFPTVKEPSGMSQEEMLTRIKTLHPTDRERFGKLHCCEGAILVESFTVLFEAVGIKKLQRYLTKLENILKLKPPDTKQEDVILRWAKFFQGYKGSFTKLKKILNLTNADHENEIKQLVELAHFIRFPTVKELSGMSQEEMLTKIQQSTEESRKSQDELTEFEHFKKLHAYREKKLLGTHQQSLPPLITFEVARLRKYHEDLEMFIKSLKGSLPAFQYLYRRFYEGGSDSLRELKEYVGLQDAVHQNKIDKLTQLAYFKRFPTRQDSGMLPDQMLLALGPTKSPPKTAIDTVERLARSAEIVREGFKVPYVAYNSIVTPALETLRDYIVKWESNLYRAPYTSLVGPTMSGKTRLILELAKHVPVVYICLRPPNSTGQPPRSELADLMLPDRAVKVDLEQHYTHLLTAIFRVVASFFSKPNRRRQAINDQLNAWNKYSFQLDNVPVQFAYDVQEKMKMLAESKNSRFRISALRDAAKKMNQGIPGAKGVAPVLLAIDEARNLADEKNNDDLSYFHLLRRILAELPTSGGFFSLFIDTSSRLANFPLALDDVPSARPDGHGAKLFEPIYRIPSLDLFVPGPPKNWLELLSPARLLSYGCPFYGLYYEHATKKGGANQLENTMCIAGLKLLCRSEFPTSKMLTQPQIFALLGSIIHTRLYNESALHTQLVSSHAAHCMFIDPAGEFIISDYPSQFPYASAAGAFLARSPFSWERCIDVLALAVQDGLLADGDAGEMATRLILIYAMQQTKILDSGNEFTIKQGHSGRLRDFLGTLTGKDPQEIMLGAEDPKHRTRLLAEGRIFFNHFTRIGYTPSAEELMEFLYEGLAVQCKPGQHGLDDLFTIYLAPESEPDRELDCKNTTFCGVQTENQEDSIKWKESCNWCKSFAGIEGIDNPYLILLFSLKANTEKKPEPWQKPGDKSDTGRVHFQFLGLDEIACLSDKMRTAIRKLITAVPEDLSKLHNLKVAHTRGWIKNVARHYHMTLPPVPQQRPDQKSTKRTGPSDRTNTPKSPKRIRLSEEH